Protein AF-0000000085507840 (afdb_homodimer)

Solvent-accessible surface area (backbone atoms only — not comparable to full-atom values): 47362 Å² total; per-residue (Å²): 110,84,82,56,94,43,81,60,75,80,45,93,70,84,88,78,89,80,80,53,84,59,47,46,69,67,25,44,50,53,49,58,44,45,78,77,34,90,77,69,91,78,51,84,92,45,32,59,21,30,35,48,35,19,58,75,57,64,36,62,70,57,36,51,50,36,46,52,50,51,63,73,58,50,30,79,86,36,29,57,60,48,27,53,43,17,63,75,69,67,36,61,68,42,28,51,50,32,51,50,44,46,23,60,37,52,66,80,49,82,52,64,69,47,48,58,60,52,46,68,70,57,45,26,53,44,57,49,37,72,74,34,35,28,59,40,41,48,53,43,55,52,52,50,49,52,53,37,50,52,32,69,76,38,75,78,70,81,75,52,66,69,59,51,59,70,49,66,53,51,47,32,56,69,24,59,97,48,80,92,44,26,45,45,78,36,86,85,26,44,81,50,45,66,39,58,49,31,50,62,56,69,63,26,63,32,26,61,70,49,40,43,49,49,60,58,36,22,40,60,48,68,75,67,47,35,56,37,32,38,52,51,40,53,53,41,42,33,34,38,70,61,74,40,49,25,39,88,75,75,54,70,69,57,43,49,73,65,37,44,44,24,25,46,74,42,68,60,89,66,79,48,75,47,61,78,89,56,66,54,77,29,54,44,57,36,44,32,35,49,95,58,29,33,32,41,29,40,45,64,74,82,54,94,54,53,32,39,27,43,50,42,70,54,41,23,29,36,36,32,48,35,40,33,16,57,48,98,59,60,44,78,76,30,75,51,65,52,64,82,41,75,46,78,40,44,78,58,35,75,44,81,73,50,69,65,60,86,79,57,48,67,50,31,39,36,32,34,34,40,32,64,61,56,87,43,85,32,56,60,82,72,70,60,83,81,75,48,74,71,52,46,50,49,50,52,47,47,74,64,43,80,74,72,77,72,73,64,79,80,72,56,44,63,68,59,72,62,65,77,67,65,82,124,109,83,81,56,94,43,82,61,75,78,42,95,70,84,89,77,88,79,80,54,85,61,47,46,69,65,25,45,50,55,50,58,43,45,77,77,32,90,77,69,90,78,50,82,92,46,34,59,21,31,35,49,35,19,57,76,56,64,37,63,68,56,35,52,50,37,47,52,51,49,63,74,57,50,30,78,86,37,29,57,60,49,28,53,44,17,63,73,70,67,37,61,69,44,28,52,51,32,50,51,44,46,22,61,39,53,66,80,49,82,51,62,69,48,46,58,60,52,45,69,69,56,46,26,52,44,57,51,37,70,72,34,35,28,60,41,41,49,54,42,55,53,52,49,49,52,52,38,51,52,32,68,76,38,74,80,70,78,75,52,64,69,59,52,58,71,50,67,53,52,47,32,57,71,24,59,98,48,80,91,44,26,45,45,77,36,84,83,27,44,81,51,45,66,38,58,51,32,50,63,56,70,62,27,62,34,27,62,69,49,40,45,50,50,60,58,34,23,42,60,49,69,78,68,47,34,56,38,32,37,52,52,42,53,52,40,42,33,33,38,70,62,72,40,50,25,38,88,76,76,54,69,68,56,46,49,71,64,37,43,44,25,24,46,73,43,67,61,90,65,79,46,74,47,61,78,88,54,67,50,78,28,54,43,57,36,43,32,33,46,96,56,28,34,30,43,29,39,46,64,74,81,54,92,54,52,32,38,26,44,51,43,70,54,40,22,29,35,34,32,49,33,41,33,16,59,49,97,60,61,44,78,77,28,75,51,65,52,65,85,40,75,47,80,39,41,79,59,34,74,43,82,72,48,71,64,59,86,78,58,48,68,50,31,39,36,32,36,36,39,32,63,62,56,85,43,84,36,54,62,82,72,70,58,83,81,76,47,74,71,52,47,52,50,49,54,48,46,74,65,42,80,73,71,78,72,71,61,86,72,74,50,45,64,68,59,71,60,62,77,67,63,83,121

Organism: Octopus vulgaris (NCBI:txid6645)

Radius of gyration: 35.93 Å; Cα contacts (8 Å, |Δi|>4): 1288; chains: 2; bounding box: 67×136×69 Å

Nearest PDB structures (foldseek):
  8h37-assembly1_A  TM=6.036E-01  e=1.013E-06  Homo sapiens
  4ap2-assembly1_A  TM=6.694E-01  e=1.477E-04  Homo sapiens
  4apf-assembly1_A-2  TM=5.862E-01  e=1.027E-04  Homo sapiens
  8h37-assembly1_P  TM=4.126E-01  e=2.207E-06  Homo sapiens
  9dtq-assembly1_B  TM=7.757E-01  e=6.874E-03  Homo sapiens

Sequence (848 aa):
MFNGSWKESDESVINIDIVDPNIDVDALNITLGSFYNDNVLIRPTQVVSILAAARLLQLEDLIQQCESIMKDSISATTVCKYYMGATMYGALDVESQCLQWLQRNLLSLREIDLLKDISCELMEKIVGSPNLCVLQVELDVYTLVKKWLYLQLFPDFEGDMTSLSEQMGYFKGLAEGKENHYFLMTKEGRKYISVFRQVRFHHIINDMQSVKTLYADHIVSPEWLQPYFTYQWNKMLAVDQGLDKGPQQLSEEEFNKTAMRCGRILQKNGKYCWRWTGYSYGFDLLIILTKRGFVFKRNTQSQPYNGSVSLQPTRRIFYKFSVMSLDKNGMVTYSKSTPIHRLRFVPDEDIPILTLEEAATFPLHICFNVVYVTPCESVPLPTLPTLTNEDWDKIDDIQGVPSSSVHLDPTLNPESLLSNSSAEMFNGSWKESDESVINIDIVDPNIDVDALNITLGSFYNDNVLIRPTQVVSILAAARLLQLEDLIQQCESIMKDSISATTVCKYYMGATMYGALDVESQCLQWLQRNLLSLREIDLLKDISCELMEKIVGSPNLCVLQVELDVYTLVKKWLYLQLFPDFEGDMTSLSEQMGYFKGLAEGKENHYFLMTKEGRKYISVFRQVRFHHIINDMQSVKTLYADHIVSPEWLQPYFTYQWNKMLAVDQGLDKGPQQLSEEEFNKTAMRCGRILQKNGKYCWRWTGYSYGFDLLIILTKRGFVFKRNTQSQPYNGSVSLQPTRRIFYKFSVMSLDKNGMVTYSKSTPIHRLRFVPDEDIPILTLEEAATFPLHICFNVVYVTPCESVPLPTLPTLTNEDWDKIDDIQGVPSSSVHLDPTLNPESLLSNSSAE

InterPro domains:
  IPR011333 SKP1/BTB/POZ domain superfamily [G3DSA:3.30.710.10] (1-112)
  IPR011333 SKP1/BTB/POZ domain superfamily [SSF54695] (1-72)
  IPR043380 Germ cell-less protein-like [PTHR23231] (1-377)
  IPR056426 BTBDG, BTB/POZ domain [PF23998] (13-70)

Secondary structure (DSSP, 8-state):
--SS--GGGG-S--------TT--HHHHHHHHHTTT-S-----TTTHHHHHHHHHHTT-HHHHHHHHHHHHHT--TTTHHHHHHHHHHHT-HHHHHHHHHHHHHHTTT---HHHHHH--HHHHHHHHH-TT---SSSHHHHHHHHHHHHHHHH-TT----HHHHHTTTTHHHHHHTT-TT--GGGSTTTGGGHHHHTTS-HHHHTTSHHHHHHHHHHTSS-HHHHHHHHHHHHHHHHHHHTTS--S-S---HHHHHHH-EEEEEEE-SSS-EEE---S--TT-EEEEEEETTEEEEEEESSSS--SSEEE--S-EEEEEEEEEEEE-TTS-EEEEEEPPSEEEEE-TT-EEEEEE--TT--SSEEEEEEEE-S--BTTBPPP------HHHHHHHHHHHHS------------GGGGSGGGS--/--SS--GGGG-S--------TT--HHHHHHHHHTTT-S-----TTTHHHHHHHHHHTT-HHHHHHHHHHHHHT--TTTHHHHHHHHHHHT-HHHHHHHHHHHHHHTTT---HHHHHH--HHHHHHHHH-TT---SSSHHHHHHHHHHHHHHHH-TT----HHHHHTTTTHHHHHHTT-TT--GGGSTTTGGGHHHHTTS-HHHHTTSHHHHHHHHHHTSS-HHHHHHHHHHHHHHHHHHHTTS--S-S---HHHHHHH-EEEEEEE-SSS-EEE--SS--TT-EEEEEEETTEEEEEEESSSS--SSEEE--S-EEEEEEEEEEEE-TTS-EEEEEEPPSEEEEE-TT-EEEEEE--TT--SSEEEEEEEE-S--BTTBPPP------HHHHHHHHHHHHS------------GGGGSGGGS--

pLDDT: mean 87.88, std 18.57, range [21.45, 98.69]

Foldseek 3Di:
DPPDPDPCVPPPDDDDDDPDPLADPVLLVQLVCCVVPVDGDDDLVNLLNVLVNCLVVVPVSSVVVSLVVLLVDDFLVRLLVQLVSCVVSVVVVSNVSSLLLCLQPVLVDFDLVSLLSQDLVSLLPSLLFLSRQDAFFLLSNVVSLLLSVVCPVVVPDDDTSVVSVVCLCVQLVVCPPPPQAAQCLDPVNVSNQSSVLSRQVLRQVQDLVSVLVVPSSRHDGPVLCVLSVVLNVVQLVCVQVPNWQEDPDDDPVRLSRNWTKGKDWAADDDWDWDFDDGDQSQFTWIWIDDPQWIKIWGEDPPDDDDDHHHQPQKHKKWKKKKKFDADPRSHTQDIDMDPGDMDMDGHGDMDIDDGDDPSDDPRMMMMMIMGRTDADPVSHRRGGDDQDPVNSVVSVVCSPPPPDPPPPPDDPNSVVVPPVPPDD/DPPDPDPCVPPPDDDDDDPDPLADPVLLVQLVCCVVPVDGDDDLVNLLNVCVNCLVVVPVSSVVVSLVVLLVDDFLVCLLVQLVSCVVSVVVVSNVSSLLLCLQPVLVDFDLVSLLSQDLVSLLPSLLFLSRQDAFFLLSSVVSLLLSVVCPVPVPDDDTSVVSVVCLCVQLVVCPPPPQAAQCLDPVNVSNQSSVLSRQVLRQVQDLVSVLVVPSSRHDGPVLCVLSVVLNVVQLVCVQVPNWQEDPDDDPVRLSRNWTKGKDWAADDDWDWDFDDGDQSQFTWIWIDDPQWIKIWGEDPPDDDDDHHRQPQKHKKWKKKKKFDADPRSHTQDIDMDPGDMDMDGHGDMDIDDGDDPSDDPRMMMMMIMGRTDADPVSHRRGGDDQDPVNSVVSVVCSVPPPDPPPPVDPPNSVVVPPVPPDD

Structure (mmCIF, N/CA/C/O backbone):
data_AF-0000000085507840-model_v1
#
loop_
_entity.id
_entity.type
_entity.pdbx_description
1 polymer 'Germ cell-less protein-like 1'
#
loop_
_atom_site.group_PDB
_atom_site.id
_atom_site.type_symbol
_atom_site.label_atom_id
_atom_site.label_alt_id
_atom_site.label_comp_id
_atom_site.label_asym_id
_atom_site.label_entity_id
_atom_site.label_seq_id
_atom_site.pdbx_PDB_ins_code
_atom_site.Cartn_x
_atom_site.Cartn_y
_atom_site.Cartn_z
_atom_site.occupancy
_atom_site.B_iso_or_equiv
_atom_site.auth_seq_id
_atom_site.auth_comp_id
_atom_site.auth_asym_id
_atom_site.auth_atom_id
_atom_site.pdbx_PDB_model_num
ATOM 1 N N . MET A 1 1 ? -30.25 50.5 22.641 1 35.34 1 MET A N 1
ATOM 2 C CA . MET A 1 1 ? -30.844 50.594 23.969 1 35.34 1 MET A CA 1
ATOM 3 C C . MET A 1 1 ? -31.016 52.031 24.422 1 35.34 1 MET A C 1
ATOM 5 O O . MET A 1 1 ? -32.062 52.406 24.969 1 35.34 1 MET A O 1
ATOM 9 N N . PHE A 1 2 ? -29.922 52.875 24.438 1 46.97 2 PHE A N 1
ATOM 10 C CA . PHE A 1 2 ? -30.062 54.219 25 1 46.97 2 PHE A CA 1
ATOM 11 C C . PHE A 1 2 ? -30.516 55.188 23.922 1 46.97 2 PHE A C 1
ATOM 13 O O . PHE A 1 2 ? -30.703 56.375 24.203 1 46.97 2 PHE A O 1
ATOM 20 N N . ASN A 1 3 ? -30.25 54.844 22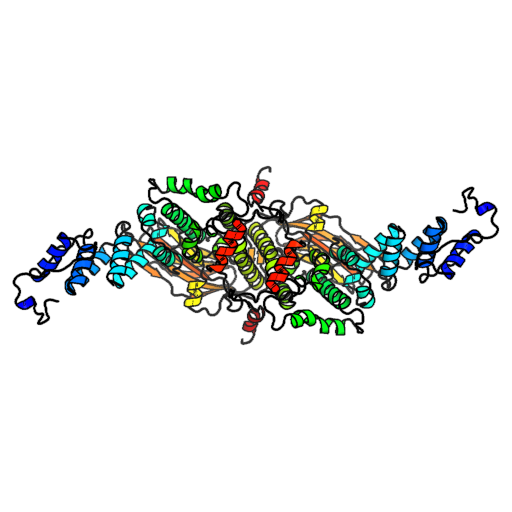.734 1 44.44 3 ASN A N 1
ATOM 21 C CA . ASN A 1 3 ? -30.609 55.875 21.781 1 44.44 3 ASN A CA 1
ATOM 22 C C . ASN A 1 3 ? -32.125 55.938 21.562 1 44.44 3 ASN A C 1
ATOM 24 O O . ASN A 1 3 ? -32.625 56.812 20.844 1 44.44 3 ASN A O 1
ATOM 28 N N . GLY A 1 4 ? -32.781 54.688 21.625 1 45.28 4 GLY A N 1
ATOM 29 C CA . GLY A 1 4 ? -34.188 54.781 21.188 1 45.28 4 GLY A CA 1
ATOM 30 C C . GLY A 1 4 ? -35.094 55.406 22.25 1 45.28 4 GLY A C 1
ATOM 31 O O . GLY A 1 4 ? -34.688 55.562 23.406 1 45.28 4 GLY A O 1
ATOM 32 N N . SER A 1 5 ? -36.25 56 21.938 1 47.28 5 SER A N 1
ATOM 33 C CA . SER A 1 5 ? -37.375 56.531 22.703 1 47.28 5 SER A CA 1
ATOM 34 C C . SER A 1 5 ? -37.844 55.5 23.766 1 47.28 5 SER A C 1
ATOM 36 O O . SER A 1 5 ? -38.938 54.969 23.672 1 47.28 5 SER A O 1
ATOM 38 N N . TRP A 1 6 ? -36.969 54.688 24.281 1 44.28 6 TRP A N 1
ATOM 39 C CA . TRP A 1 6 ? -37.469 53.625 25.156 1 44.28 6 TRP A CA 1
ATOM 40 C C . TRP A 1 6 ? -38.031 54.219 26.438 1 44.28 6 TRP A C 1
ATOM 42 O O . TRP A 1 6 ? -37.656 55.344 26.844 1 44.28 6 TRP A O 1
ATOM 52 N N . LYS A 1 7 ? -39.094 53.719 26.938 1 52.31 7 LYS A N 1
ATOM 53 C CA . LYS A 1 7 ? -39.875 54 28.141 1 52.31 7 LYS A CA 1
ATOM 54 C C . LYS A 1 7 ? -38.938 54.344 29.312 1 52.31 7 LYS A C 1
ATOM 56 O O . LYS A 1 7 ? -39.344 55 30.266 1 52.31 7 LYS A O 1
ATOM 61 N N . GLU A 1 8 ? -37.75 53.844 29.172 1 52.56 8 GLU A N 1
ATOM 62 C CA . GLU A 1 8 ? -36.875 54.031 30.297 1 52.56 8 GLU A CA 1
ATOM 63 C C . GLU A 1 8 ? -36.25 55.438 30.312 1 52.56 8 GLU A C 1
ATOM 65 O O . GLU A 1 8 ? -35.531 55.812 31.234 1 52.56 8 GLU A O 1
ATOM 70 N N . SER A 1 9 ? -36.625 56.156 29.312 1 57.31 9 SER A N 1
ATOM 71 C CA . SER A 1 9 ? -36.062 57.5 29.234 1 57.31 9 SER A CA 1
ATOM 72 C C . SER A 1 9 ? -36.531 58.344 30.438 1 57.31 9 SER A C 1
ATOM 74 O O . SER A 1 9 ? -35.812 59.25 30.844 1 57.31 9 SER A O 1
ATOM 76 N N . ASP A 1 10 ? -37.688 57.938 31 1 60.25 10 ASP A N 1
ATOM 77 C CA . ASP A 1 10 ? -38.219 58.75 32.094 1 60.25 10 ASP A CA 1
ATOM 78 C C . ASP A 1 10 ? -37.844 58.125 33.438 1 60.25 10 ASP A C 1
ATOM 80 O O . ASP A 1 10 ? -38.188 58.656 34.5 1 60.25 10 ASP A O 1
ATOM 84 N N . GLU A 1 11 ? -37.219 56.938 33.375 1 63.91 11 GLU A N 1
ATOM 85 C CA . GLU A 1 11 ? -36.906 56.312 34.656 1 63.91 11 GLU A CA 1
ATOM 86 C C . GLU A 1 11 ? -35.5 56.719 35.125 1 63.91 11 GLU A C 1
ATOM 88 O O . GLU A 1 11 ? -34.562 56.812 34.344 1 63.91 11 GLU A O 1
ATOM 93 N N . SER A 1 12 ? -35.469 57.188 36.344 1 72.69 12 SER A N 1
ATOM 94 C CA . SER A 1 12 ? -34.188 57.562 36.938 1 72.69 12 SER A CA 1
ATOM 95 C C . SER A 1 12 ? -33.312 56.344 37.156 1 72.69 12 SER A C 1
ATOM 97 O O . SER A 1 12 ? -32.062 56.5 37.25 1 72.69 12 SER A O 1
ATOM 99 N N . VAL A 1 13 ? -33.969 55.156 37.312 1 77.56 13 VAL A N 1
ATOM 100 C CA . VAL A 1 13 ? -33.219 53.938 37.531 1 77.56 13 VAL A CA 1
ATOM 101 C C . VAL A 1 13 ? -33.656 52.844 36.531 1 77.56 13 VAL A C 1
ATOM 103 O O . VAL A 1 13 ? -34.844 52.688 36.281 1 77.56 13 VAL A O 1
ATOM 106 N N . ILE A 1 14 ? -32.625 52.375 35.844 1 68.94 14 ILE A N 1
ATOM 107 C CA . ILE A 1 14 ? -32.906 51.281 34.906 1 68.94 14 ILE A CA 1
ATOM 108 C C . ILE A 1 14 ? -32.344 49.969 35.469 1 68.94 14 ILE A C 1
ATOM 110 O O . ILE A 1 14 ? -31.203 49.938 35.969 1 68.94 14 ILE A O 1
ATOM 114 N N . ASN A 1 15 ? -33.281 48.938 35.625 1 76.31 15 ASN A N 1
ATOM 115 C CA . ASN A 1 15 ? -32.812 47.594 36.031 1 76.31 15 ASN A CA 1
ATOM 116 C C . ASN A 1 15 ? -32.5 46.719 34.844 1 76.31 15 ASN A C 1
ATOM 118 O O . ASN A 1 15 ? -33.312 46.562 33.938 1 76.31 15 ASN A O 1
ATOM 122 N N . ILE A 1 16 ? -31.266 46.344 34.75 1 74.44 16 ILE A N 1
ATOM 123 C CA . ILE A 1 16 ? -30.844 45.469 33.656 1 74.44 16 ILE A CA 1
ATOM 124 C C . ILE A 1 16 ? -30.469 44.094 34.25 1 74.44 16 ILE A C 1
ATOM 126 O O . ILE A 1 16 ? -29.641 44 35.156 1 74.44 16 ILE A O 1
ATOM 130 N N . ASP A 1 17 ? -31.109 42.969 33.75 1 78.88 17 ASP A N 1
ATOM 131 C CA . ASP A 1 17 ? -30.766 41.625 34.156 1 78.88 17 ASP A CA 1
ATOM 132 C C . ASP A 1 17 ? -29.594 41.094 33.312 1 78.88 17 ASP A C 1
ATOM 134 O O . ASP A 1 17 ? -29.688 40.938 32.094 1 78.88 17 ASP A O 1
ATOM 138 N N . ILE A 1 18 ? -28.484 40.969 34.031 1 81.94 18 ILE A N 1
ATOM 139 C CA . ILE A 1 18 ? -27.297 40.469 33.344 1 81.94 18 ILE A CA 1
ATOM 140 C C . ILE A 1 18 ? -27.156 38.969 33.594 1 81.94 18 ILE A C 1
ATOM 142 O O . ILE A 1 18 ? -26.812 38.531 34.688 1 81.94 18 ILE A O 1
ATOM 146 N N . VAL A 1 19 ? -27.391 38.156 32.5 1 84.75 19 VAL A N 1
ATOM 147 C CA . VAL A 1 19 ? -27.375 36.719 32.594 1 84.75 19 VAL A CA 1
ATOM 148 C C . VAL A 1 19 ? -26.047 36.156 32.125 1 84.75 19 VAL A C 1
ATOM 150 O O . VAL A 1 19 ? -25.625 35.094 32.5 1 84.75 19 VAL A O 1
ATOM 153 N N . ASP A 1 20 ? -25.406 37 31.406 1 87.88 20 ASP A N 1
ATOM 154 C CA . ASP A 1 20 ? -24.109 36.594 30.844 1 87.88 20 ASP A CA 1
ATOM 155 C C . ASP A 1 20 ? -23.031 36.562 31.922 1 87.88 20 ASP A C 1
ATOM 157 O O . ASP A 1 20 ? -22.688 37.625 32.469 1 87.88 20 ASP A O 1
ATOM 161 N N . PRO A 1 21 ? -22.5 35.406 32.219 1 88.19 21 PRO A N 1
ATOM 162 C CA . PRO A 1 21 ? -21.531 35.312 33.281 1 88.19 21 PRO A CA 1
ATOM 163 C C . PRO A 1 21 ? -20.219 36.031 32.969 1 88.19 21 PRO A C 1
ATOM 165 O O . PRO A 1 21 ? -19.406 36.25 33.875 1 88.19 21 PRO A O 1
ATOM 168 N N . ASN A 1 22 ? -20.016 36.375 31.766 1 89.06 22 ASN A N 1
ATOM 169 C CA . ASN A 1 22 ? -18.781 37.062 31.391 1 89.06 22 ASN A CA 1
ATOM 170 C C . ASN A 1 22 ? -18.828 38.562 31.703 1 89.06 22 ASN A C 1
ATOM 172 O O . ASN A 1 22 ? -17.812 39.219 31.688 1 89.06 22 ASN A O 1
ATOM 176 N N . ILE A 1 23 ? -19.984 39.031 31.984 1 92.19 23 ILE A N 1
ATOM 177 C CA . ILE A 1 23 ? -20.141 40.438 32.281 1 92.19 23 ILE A CA 1
ATOM 178 C C . ILE A 1 23 ? -20.062 40.656 33.781 1 92.19 23 ILE A C 1
ATOM 180 O O . ILE A 1 23 ? -20.953 40.25 34.531 1 92.19 23 ILE A O 1
ATOM 184 N N . ASP A 1 24 ? -19 41.25 34.188 1 90.12 24 ASP A N 1
ATOM 185 C CA . ASP A 1 24 ? -18.859 41.562 35.625 1 90.12 24 ASP A CA 1
ATOM 186 C C . ASP A 1 24 ? -19.047 43.062 35.875 1 90.12 24 ASP A C 1
ATOM 188 O O . ASP A 1 24 ? -19.25 43.844 34.969 1 90.12 24 ASP A O 1
ATOM 192 N N . VAL A 1 25 ? -18.938 43.406 37.125 1 89.06 25 VAL A N 1
ATOM 193 C CA . VAL A 1 25 ? -19.234 44.781 37.562 1 89.06 25 VAL A CA 1
ATOM 194 C C . VAL A 1 25 ? -18.219 45.75 36.969 1 89.06 25 VAL A C 1
ATOM 196 O O . VAL A 1 25 ? -18.562 46.844 36.562 1 89.06 25 VAL A O 1
ATOM 199 N N . ASP A 1 26 ? -17.109 45.281 37.031 1 89.88 26 ASP A N 1
ATOM 200 C CA . ASP A 1 26 ? -16.047 46.156 36.531 1 89.88 26 ASP A CA 1
ATOM 201 C C . ASP A 1 26 ? -16.234 46.469 35.031 1 89.88 26 ASP A C 1
ATOM 203 O O . ASP A 1 26 ? -16.062 47.594 34.594 1 89.88 26 ASP A O 1
ATOM 207 N N . ALA A 1 27 ? -16.562 45.469 34.25 1 91.81 27 ALA A N 1
ATOM 208 C CA . ALA A 1 27 ? -16.812 45.656 32.812 1 91.81 27 ALA A CA 1
ATOM 209 C C . ALA A 1 27 ? -17.969 46.594 32.562 1 91.81 27 ALA A C 1
ATOM 211 O O . ALA A 1 27 ? -17.906 47.438 31.656 1 91.81 27 ALA A O 1
ATOM 212 N N . LEU A 1 28 ? -18.953 46.5 33.438 1 89.75 28 LEU A N 1
ATOM 213 C CA . LEU A 1 28 ? -20.109 47.375 33.312 1 89.75 28 LEU A CA 1
ATOM 214 C C . LEU A 1 28 ? -19.734 48.812 33.594 1 89.75 28 LEU A C 1
ATOM 216 O O . LEU A 1 28 ? -20.188 49.75 32.938 1 89.75 28 LEU A O 1
ATOM 220 N N . ASN A 1 29 ? -18.938 48.906 34.594 1 88.56 29 ASN A N 1
ATOM 221 C CA . ASN A 1 29 ? -18.484 50.25 34.969 1 88.56 29 ASN A CA 1
ATOM 222 C C . ASN A 1 29 ? -17.703 50.906 33.844 1 88.56 29 ASN A C 1
ATOM 224 O O . ASN A 1 29 ? -17.906 52.094 33.562 1 88.56 29 ASN A O 1
ATOM 228 N N . ILE A 1 30 ? -16.875 50.156 33.344 1 89.12 30 ILE A N 1
ATOM 229 C CA . ILE A 1 30 ? -16.047 50.688 32.25 1 89.12 30 ILE A CA 1
ATOM 230 C C . ILE A 1 30 ? -16.922 51 31.031 1 89.12 30 ILE A C 1
ATOM 232 O O . ILE A 1 30 ? -16.781 52.062 30.422 1 89.12 30 ILE A O 1
ATOM 236 N N . THR A 1 31 ? -17.859 50.188 30.719 1 89.88 31 THR A N 1
ATOM 237 C CA . THR A 1 31 ? -18.734 50.344 29.578 1 89.88 31 THR A CA 1
ATOM 238 C C . THR A 1 31 ? -19.641 51.531 29.75 1 89.88 31 THR A C 1
ATOM 240 O O . THR A 1 31 ? -19.812 52.344 28.828 1 89.88 31 THR A O 1
ATOM 243 N N . LEU A 1 32 ? -20.125 51.656 30.922 1 85.06 32 LEU A N 1
ATOM 244 C CA . LEU A 1 32 ? -21 52.781 31.203 1 85.06 32 LEU A CA 1
ATOM 245 C C . LEU A 1 32 ? -20.203 54.094 31.234 1 85.06 32 LEU A C 1
ATOM 247 O O . LEU A 1 32 ? -20.719 55.125 30.844 1 85.06 32 LEU A O 1
ATOM 251 N N . GLY A 1 33 ? -19 53.938 31.719 1 84.75 33 GLY A N 1
ATOM 252 C CA . GLY A 1 33 ? -18.125 55.094 31.734 1 84.75 33 GLY A CA 1
ATOM 253 C C . GLY A 1 33 ? -17.812 55.594 30.344 1 84.75 33 GLY A C 1
ATOM 254 O O . GLY A 1 33 ? -17.547 56.781 30.156 1 84.75 33 GLY A O 1
ATOM 255 N N . SER A 1 34 ? -17.844 54.75 29.359 1 84.75 34 SER A N 1
ATOM 256 C CA . SER A 1 34 ? -17.531 55.125 27.984 1 84.75 34 SER A CA 1
ATOM 257 C C . SER A 1 34 ? -18.562 56.062 27.422 1 84.75 34 SER A C 1
ATOM 259 O O . SER A 1 34 ? -18.297 56.781 26.438 1 84.75 34 SER A O 1
ATOM 261 N N . PHE A 1 35 ? -19.688 56.156 28.031 1 78.31 35 PHE A N 1
ATOM 262 C CA . PHE A 1 35 ? -20.703 57.125 27.625 1 78.31 35 PHE A CA 1
ATOM 263 C C . PHE A 1 35 ? -20.266 58.562 27.953 1 78.31 35 PHE A C 1
ATOM 265 O O . PHE A 1 35 ? -20.703 59.5 27.281 1 78.31 35 PHE A O 1
ATOM 272 N N . TYR A 1 36 ? -19.406 58.562 28.906 1 78.19 36 TYR A N 1
ATOM 273 C CA . TYR A 1 36 ? -19.031 59.875 29.391 1 78.19 36 TYR A CA 1
ATOM 274 C C . TYR A 1 36 ? -17.609 60.219 28.984 1 78.19 36 TYR A C 1
ATOM 276 O O . TYR A 1 36 ? -17.234 61.406 29.016 1 78.19 36 TYR A O 1
ATOM 284 N N . ASN A 1 37 ? -16.812 59.281 28.891 1 77 37 ASN A N 1
ATOM 285 C CA . ASN A 1 37 ? -15.414 59.438 28.5 1 77 37 ASN A CA 1
ATOM 286 C C . ASN A 1 37 ? -15.062 58.656 27.25 1 77 37 ASN A C 1
ATOM 288 O O . ASN A 1 37 ? -15.273 57.438 27.219 1 77 37 ASN A O 1
ATOM 292 N N . ASP A 1 38 ? -14.5 59.344 26.359 1 70 38 ASP A N 1
ATOM 293 C CA . ASP A 1 38 ? -14.195 58.719 25.078 1 70 38 ASP A CA 1
ATOM 294 C C . ASP A 1 38 ? -12.961 57.812 25.188 1 70 38 ASP A C 1
ATOM 296 O O . ASP A 1 38 ? -12.766 56.906 24.375 1 70 38 ASP A O 1
ATOM 300 N N . ASN A 1 39 ? -12.25 58.125 26.219 1 75.75 39 ASN A N 1
ATOM 301 C CA . ASN A 1 39 ? -11 57.375 26.312 1 75.75 39 ASN A CA 1
ATOM 302 C C . ASN A 1 39 ? -10.992 56.438 27.5 1 75.75 39 ASN A C 1
ATOM 304 O O . ASN A 1 39 ? -10.734 56.875 28.625 1 75.75 39 ASN A O 1
ATOM 308 N N . VAL A 1 40 ? -11.477 55.312 27.234 1 82.56 40 VAL A N 1
ATOM 309 C CA . VAL A 1 40 ? -11.453 54.344 28.312 1 82.56 40 VAL A CA 1
ATOM 310 C C . VAL A 1 40 ? -10.234 53.406 28.156 1 82.56 40 VAL A C 1
ATOM 312 O O . VAL A 1 40 ? -9.891 53.031 27.047 1 82.56 40 VAL A O 1
ATOM 315 N N . LEU A 1 41 ? -9.508 53.25 29.328 1 85.06 41 LEU A N 1
ATOM 316 C CA . LEU A 1 41 ? -8.383 52.312 29.359 1 85.06 41 LEU A CA 1
ATOM 317 C C . LEU A 1 41 ? -8.859 50.875 29.516 1 85.06 41 LEU A C 1
ATOM 319 O O . LEU A 1 41 ? -9.523 50.531 30.5 1 85.06 41 LEU A O 1
ATOM 323 N N . ILE A 1 42 ? -8.664 50.094 28.484 1 89.69 42 ILE A N 1
ATOM 324 C CA . ILE A 1 42 ? -9.086 48.688 28.5 1 89.69 42 ILE A CA 1
ATOM 325 C C . ILE A 1 42 ? -7.859 47.781 28.625 1 89.69 42 ILE A C 1
ATOM 327 O O . ILE A 1 42 ? -6.984 47.781 27.75 1 89.69 42 ILE A O 1
ATOM 331 N N . ARG A 1 43 ? -7.84 46.969 29.641 1 90.94 43 ARG A N 1
ATOM 332 C CA . ARG A 1 43 ? -6.762 46 29.828 1 90.94 43 ARG A CA 1
ATOM 333 C C . ARG A 1 43 ? -7.07 44.688 29.141 1 90.94 43 ARG A C 1
ATOM 335 O O . ARG A 1 43 ? -8.227 44.25 29.094 1 90.94 43 ARG A O 1
ATOM 342 N N . PRO A 1 44 ? -6.012 44 28.719 1 89.5 44 PRO A N 1
ATOM 343 C CA . PRO A 1 44 ? -6.203 42.719 28.031 1 89.5 44 PRO A CA 1
ATOM 344 C C . PRO A 1 44 ? -6.902 41.688 28.906 1 89.5 44 PRO A C 1
ATOM 346 O O . PRO A 1 44 ? -7.676 40.875 28.391 1 89.5 44 PRO A O 1
ATOM 349 N N . THR A 1 45 ? -6.766 41.75 30.141 1 88.88 45 THR A N 1
ATOM 350 C CA . THR A 1 45 ? -7.324 40.75 31.062 1 88.88 45 THR A CA 1
ATOM 351 C C . THR A 1 45 ? -8.836 40.938 31.203 1 88.88 45 THR A C 1
ATOM 353 O O . THR A 1 45 ? -9.539 40 31.594 1 88.88 45 THR A O 1
ATOM 356 N N . GLN A 1 46 ? -9.328 42.125 30.844 1 92.12 46 GLN A N 1
ATOM 357 C CA . GLN A 1 46 ? -10.734 42.406 31.062 1 92.12 46 GLN A CA 1
ATOM 358 C C . GLN A 1 46 ? -11.469 42.594 29.734 1 92.12 46 GLN A C 1
ATOM 360 O O . GLN A 1 46 ? -12.68 42.812 29.703 1 92.12 46 GLN A O 1
ATOM 365 N N . VAL A 1 47 ? -10.703 42.5 28.734 1 94.69 47 VAL A N 1
ATOM 366 C CA . VAL A 1 47 ? -11.211 42.938 27.438 1 94.69 47 VAL A CA 1
ATOM 367 C C . VAL A 1 47 ? -12.406 42.094 27.031 1 94.69 47 VAL A C 1
ATOM 369 O O . VAL A 1 47 ? -13.367 42.594 26.438 1 94.69 47 VAL A O 1
ATOM 372 N N . VAL A 1 48 ? -12.453 40.812 27.328 1 95.5 48 VAL A N 1
ATOM 373 C CA . VAL A 1 48 ? -13.547 39.938 26.938 1 95.5 48 VAL A CA 1
ATOM 374 C C . VAL A 1 48 ? -14.82 40.344 27.688 1 95.5 48 VAL A C 1
ATOM 376 O O . VAL A 1 48 ? -15.906 40.375 27.094 1 95.5 48 VAL A O 1
ATOM 379 N N . SER A 1 49 ? -14.664 40.625 28.953 1 95.25 49 SER A N 1
ATOM 380 C CA . SER A 1 49 ? -15.805 41.062 29.75 1 95.25 49 SER A CA 1
ATOM 381 C C . SER A 1 49 ? -16.359 42.406 29.25 1 95.25 49 SER A C 1
ATOM 383 O O . SER A 1 49 ? -17.578 42.594 29.234 1 95.25 49 SER A O 1
ATOM 385 N N . ILE A 1 50 ? -15.477 43.25 28.938 1 95.25 50 ILE A N 1
ATOM 386 C CA . ILE A 1 50 ? -15.891 44.562 28.438 1 95.25 50 ILE A CA 1
ATOM 387 C C . ILE A 1 50 ? -16.578 44.406 27.078 1 95.25 50 ILE A C 1
ATOM 389 O O . ILE A 1 50 ? -17.578 45.062 26.797 1 95.25 50 ILE A O 1
ATOM 393 N N . LEU A 1 51 ? -16.016 43.531 26.219 1 96.19 51 LEU A N 1
ATOM 394 C CA . LEU A 1 51 ? -16.656 43.25 24.938 1 96.19 51 LEU A CA 1
ATOM 395 C C . LEU A 1 51 ? -18.062 42.719 25.141 1 96.19 51 LEU A C 1
ATOM 397 O O . LEU A 1 51 ? -19 43.125 24.422 1 96.19 51 LEU A O 1
ATOM 401 N N . ALA A 1 52 ? -18.219 41.781 26.078 1 95.25 52 ALA A N 1
ATOM 402 C CA . ALA A 1 52 ? -19.531 41.219 26.391 1 95.25 52 ALA A CA 1
ATOM 403 C C . ALA A 1 52 ? -20.516 42.312 26.812 1 95.25 52 ALA A C 1
ATOM 405 O O . ALA A 1 52 ? -21.641 42.375 26.312 1 95.25 52 ALA A O 1
ATOM 406 N N . ALA A 1 53 ? -20.094 43.188 27.641 1 93.94 53 ALA A N 1
ATOM 407 C CA . ALA A 1 53 ? -20.922 44.281 28.125 1 93.94 53 ALA A CA 1
ATOM 408 C C . ALA A 1 53 ? -21.25 45.281 27 1 93.94 53 ALA A C 1
ATOM 410 O O . ALA A 1 53 ? -22.375 45.75 26.891 1 93.94 53 ALA A O 1
ATOM 411 N N . ALA A 1 54 ? -20.234 45.594 26.266 1 93.62 54 ALA A N 1
ATOM 412 C CA . ALA A 1 54 ? -20.406 46.531 25.141 1 93.62 54 ALA A CA 1
ATOM 413 C C . ALA A 1 54 ? -21.422 45.969 24.141 1 93.62 54 ALA A C 1
ATOM 415 O O . ALA A 1 54 ? -22.203 46.75 23.562 1 93.62 54 ALA A O 1
ATOM 416 N N . ARG A 1 55 ? -21.375 44.688 23.891 1 92.94 55 ARG A N 1
ATOM 417 C CA . ARG A 1 55 ? -22.312 44.031 22.984 1 92.94 55 ARG A CA 1
ATOM 418 C C . ARG A 1 55 ? -23.734 44.062 23.547 1 92.94 55 ARG A C 1
ATOM 420 O O . ARG A 1 55 ? -24.703 44.25 22.812 1 92.94 55 ARG A O 1
ATOM 427 N N . LEU A 1 56 ? -23.828 43.75 24.844 1 89.88 56 LEU A N 1
ATOM 428 C CA . LEU A 1 56 ? -25.125 43.812 25.5 1 89.88 56 LEU A CA 1
ATOM 429 C C . LEU A 1 56 ? -25.766 45.188 25.359 1 89.88 56 LEU A C 1
ATOM 431 O O . LEU A 1 56 ? -26.969 45.281 25.109 1 89.88 56 LEU A O 1
ATOM 435 N N . LEU A 1 57 ? -24.953 46.219 25.422 1 88.81 57 LEU A N 1
ATOM 436 C CA . LEU A 1 57 ? -25.453 47.594 25.406 1 88.81 57 LEU A CA 1
ATOM 437 C C . LEU A 1 57 ? -25.375 48.188 24 1 88.81 57 LEU A C 1
ATOM 439 O O . LEU A 1 57 ? -25.703 49.344 23.781 1 88.81 57 LEU A O 1
ATOM 443 N N . GLN A 1 58 ? -24.781 47.438 23.062 1 90.25 58 GLN A N 1
ATOM 444 C CA . GLN A 1 58 ? -24.719 47.781 21.656 1 90.25 58 GLN A CA 1
ATOM 445 C C . GLN A 1 58 ? -23.875 49.062 21.422 1 90.25 58 GLN A C 1
ATOM 447 O O . GLN A 1 58 ? -24.297 49.969 20.719 1 90.25 58 GLN A O 1
ATOM 452 N N . LEU A 1 59 ? -22.781 49.125 22.125 1 91.12 59 LEU A N 1
ATOM 453 C CA . LEU A 1 59 ? -21.844 50.219 21.969 1 91.12 59 LEU A CA 1
ATOM 454 C C . LEU A 1 59 ? -20.797 49.906 20.891 1 91.12 59 LEU A C 1
ATOM 456 O O . LEU A 1 59 ? -19.703 49.438 21.203 1 91.12 59 LEU A O 1
ATOM 460 N N . GLU A 1 60 ? -20.969 50.312 19.719 1 91.56 60 GLU A N 1
ATOM 461 C CA . GLU A 1 60 ? -20.188 49.906 18.562 1 91.56 60 GLU A CA 1
ATOM 462 C C . GLU A 1 60 ? -18.75 50.406 18.672 1 91.56 60 GLU A C 1
ATOM 464 O O . GLU A 1 60 ? -17.812 49.719 18.312 1 91.56 60 GLU A O 1
ATOM 469 N N . ASP A 1 61 ? -18.625 51.594 19.109 1 91.19 61 ASP A N 1
ATOM 470 C CA . ASP A 1 61 ? -17.281 52.156 19.203 1 91.19 61 ASP A CA 1
ATOM 471 C C . ASP A 1 61 ? -16.438 51.375 20.219 1 91.19 61 ASP A C 1
ATOM 473 O O . ASP A 1 61 ? -15.25 51.125 19.984 1 91.19 61 ASP A O 1
ATOM 477 N N . LEU A 1 62 ? -17.062 51.062 21.297 1 92.62 62 LEU A N 1
ATOM 478 C CA . LEU A 1 62 ? -16.359 50.312 22.344 1 92.62 62 LEU A CA 1
ATOM 479 C C . LEU A 1 62 ? -16.078 48.906 21.875 1 92.62 62 LEU A C 1
ATOM 481 O O . LEU A 1 62 ? -15.039 48.312 22.219 1 92.62 62 LEU A O 1
ATOM 485 N N . ILE A 1 63 ? -16.984 48.312 21.125 1 94.44 63 ILE A N 1
ATOM 486 C CA . ILE A 1 63 ? -16.781 47 20.547 1 94.44 63 ILE A CA 1
ATOM 487 C C . ILE A 1 63 ? -15.562 47 19.625 1 94.44 63 ILE A C 1
ATOM 489 O O . ILE A 1 63 ? -14.68 46.156 19.734 1 94.44 63 ILE A O 1
ATOM 493 N N . GLN A 1 64 ? -15.461 48 18.844 1 94.25 64 GLN A N 1
ATOM 494 C CA . GLN A 1 64 ? -14.344 48.125 17.906 1 94.25 64 GLN A CA 1
ATOM 495 C C . GLN A 1 64 ? -13.023 48.312 18.656 1 94.25 64 GLN A C 1
ATOM 497 O O . GLN A 1 64 ? -12 47.781 18.234 1 94.25 64 GLN A O 1
ATOM 502 N N . GLN A 1 65 ? -13.094 49.062 19.688 1 93.62 65 GLN A N 1
ATOM 503 C CA . GLN A 1 65 ? -11.898 49.281 20.5 1 93.62 65 GLN A CA 1
ATOM 504 C C . GLN A 1 65 ? -11.445 47.969 21.141 1 93.62 65 GLN A C 1
ATOM 506 O O . GLN A 1 65 ? -10.25 47.656 21.188 1 93.62 65 GLN A O 1
ATOM 511 N N . CYS A 1 66 ? -12.406 47.25 21.672 1 95 66 CYS A N 1
ATOM 512 C CA . CYS A 1 66 ? -12.094 45.969 22.281 1 95 66 CYS A CA 1
ATOM 513 C C . CYS A 1 66 ? -11.484 45.031 21.25 1 95 66 CYS A C 1
ATOM 515 O O . CYS A 1 66 ? -10.492 44.344 21.531 1 95 66 CYS A O 1
ATOM 517 N N . GLU A 1 67 ? -12.055 44.938 20.078 1 96.44 67 GLU A N 1
ATOM 518 C CA . GLU A 1 67 ? -11.547 44.062 19.016 1 96.44 67 GLU A CA 1
ATOM 519 C C . GLU A 1 67 ? -10.117 44.438 18.641 1 96.44 67 GLU A C 1
ATOM 521 O O . GLU A 1 67 ? -9.273 43.562 18.438 1 96.44 67 GLU A O 1
ATOM 526 N N . SER A 1 68 ? -9.883 45.719 18.547 1 95.44 68 SER A N 1
ATOM 527 C CA . SER A 1 68 ? -8.547 46.188 18.219 1 95.44 68 SER A CA 1
ATOM 528 C C . SER A 1 68 ? -7.531 45.75 19.281 1 95.44 68 SER A C 1
ATOM 530 O O . SER A 1 68 ? -6.438 45.281 18.953 1 95.44 68 SER A O 1
ATOM 532 N N . ILE A 1 69 ? -7.863 45.906 20.5 1 95 69 ILE A N 1
ATOM 533 C CA . ILE A 1 69 ? -6.984 45.531 21.594 1 95 69 ILE A CA 1
ATOM 534 C C . ILE A 1 69 ? -6.734 44.031 21.578 1 95 69 ILE A C 1
ATOM 536 O O . ILE A 1 69 ? -5.609 43.562 21.797 1 95 69 ILE A O 1
ATOM 540 N N . MET A 1 70 ? -7.777 43.281 21.359 1 96.69 70 MET A N 1
ATOM 541 C CA . MET A 1 70 ? -7.641 41.844 21.297 1 96.69 70 MET A CA 1
ATOM 542 C C . MET A 1 70 ? -6.688 41.438 20.188 1 96.69 70 MET A C 1
ATOM 544 O O . MET A 1 70 ? -5.785 40.625 20.391 1 96.69 70 MET A O 1
ATOM 548 N N . LYS A 1 71 ? -6.852 41.969 19.016 1 96.19 71 LYS A N 1
ATOM 549 C CA . LYS A 1 71 ? -6.016 41.625 17.875 1 96.19 71 LYS A CA 1
ATOM 550 C C . LYS A 1 71 ? -4.551 41.969 18.141 1 96.19 71 LYS A C 1
ATOM 552 O O . LYS A 1 71 ? -3.654 41.219 17.734 1 96.19 71 LYS A O 1
ATOM 557 N N . ASP A 1 72 ? -4.316 43 18.938 1 93.81 72 ASP A N 1
ATOM 558 C CA . ASP A 1 72 ? -2.963 43.469 19.172 1 93.81 72 ASP A CA 1
ATOM 559 C C . ASP A 1 72 ? -2.303 42.719 20.328 1 93.81 72 ASP A C 1
ATOM 561 O O . ASP A 1 72 ? -1.087 42.812 20.516 1 93.81 72 ASP A O 1
ATOM 565 N N . SER A 1 73 ? -3.074 42 21.062 1 95 73 SER A N 1
ATOM 566 C CA . SER A 1 73 ? -2.514 41.406 22.266 1 95 73 SER A CA 1
ATOM 567 C C . SER A 1 73 ? -2.727 39.875 22.281 1 95 73 SER A C 1
ATOM 569 O O . SER A 1 73 ? -2.887 39.281 23.359 1 95 73 SER A O 1
ATOM 571 N N . ILE A 1 74 ? -2.842 39.312 21.109 1 96 74 ILE A N 1
ATOM 572 C CA . ILE A 1 74 ? -2.951 37.875 21.031 1 96 74 ILE A CA 1
ATOM 573 C C . ILE A 1 74 ? -1.63 37.25 21.453 1 96 74 ILE A C 1
ATOM 575 O O . ILE A 1 74 ? -0.556 37.719 21.078 1 96 74 ILE A O 1
ATOM 579 N N . SER A 1 75 ? -1.682 36.25 22.281 1 93.88 75 SER A N 1
ATOM 580 C CA . SER A 1 75 ? -0.549 35.469 22.766 1 93.88 75 SER A CA 1
ATOM 581 C C . SER A 1 75 ? -0.981 34.062 23.172 1 93.88 75 SER A C 1
ATOM 583 O O . SER A 1 75 ? -2.152 33.688 23.031 1 93.88 75 SER A O 1
ATOM 585 N N . ALA A 1 76 ? -0.009 33.281 23.656 1 93.38 76 ALA A N 1
ATOM 586 C CA . ALA A 1 76 ? -0.3 31.922 24.078 1 93.38 76 ALA A CA 1
ATOM 587 C C . ALA A 1 76 ? -1.28 31.906 25.25 1 93.38 76 ALA A C 1
ATOM 589 O O . ALA A 1 76 ? -2.076 30.969 25.391 1 93.38 76 ALA A O 1
ATOM 590 N N . THR A 1 77 ? -1.316 32.969 26 1 92.38 77 THR A N 1
ATOM 591 C CA . THR A 1 77 ? -2.123 33 27.203 1 92.38 77 THR A CA 1
ATOM 592 C C . THR A 1 77 ? -3.514 33.562 26.922 1 92.38 77 THR A C 1
ATOM 594 O O . THR A 1 77 ? -4.465 33.25 27.656 1 92.38 77 THR A O 1
ATOM 597 N N . THR A 1 78 ? -3.604 34.281 25.828 1 95 78 THR A N 1
ATOM 598 C CA . THR A 1 78 ? -4.867 35 25.625 1 95 78 THR A CA 1
ATOM 599 C C . THR A 1 78 ? -5.641 34.375 24.453 1 95 78 THR A C 1
ATOM 601 O O . THR A 1 78 ? -6.844 34.594 24.312 1 95 78 THR A O 1
ATOM 604 N N . VAL A 1 79 ? -4.988 33.688 23.578 1 96.88 79 VAL A N 1
ATOM 605 C CA . VAL A 1 79 ? -5.523 33.312 22.266 1 96.88 79 VAL A CA 1
ATOM 606 C C . VAL A 1 79 ? -6.812 32.531 22.438 1 96.88 79 VAL A C 1
ATOM 608 O O . VAL A 1 79 ? -7.809 32.781 21.766 1 96.88 79 VAL A O 1
ATOM 611 N N . CYS A 1 80 ? -6.859 31.547 23.312 1 95.88 80 CYS A N 1
ATOM 612 C CA . CYS A 1 80 ? -8.047 30.719 23.469 1 95.88 80 CYS A CA 1
ATOM 613 C C . CYS A 1 80 ? -9.203 31.5 24.062 1 95.88 80 CYS A C 1
ATOM 615 O O . CYS A 1 80 ? -10.344 31.375 23.609 1 95.88 80 CYS A O 1
ATOM 617 N N . LYS A 1 81 ? -8.961 32.344 25.078 1 94.81 81 LYS A N 1
ATOM 618 C CA . LYS A 1 81 ? -9.977 33.188 25.688 1 94.81 81 LYS A CA 1
ATOM 619 C C . LYS A 1 81 ? -10.547 34.156 24.656 1 94.81 81 LYS A C 1
ATOM 621 O O . LYS A 1 81 ? -11.758 34.375 24.609 1 94.81 81 LYS A O 1
ATOM 626 N N . TYR A 1 82 ? -9.609 34.75 23.953 1 97.25 82 TYR A N 1
ATOM 627 C CA . TYR A 1 82 ? -10.023 35.688 22.906 1 97.25 82 TYR A CA 1
ATOM 628 C C . TYR A 1 82 ? -10.883 34.969 21.859 1 97.25 82 TYR A C 1
ATOM 630 O O . TYR A 1 82 ? -11.906 35.531 21.422 1 97.25 82 TYR A O 1
ATOM 638 N N . TYR A 1 83 ? -10.477 33.781 21.453 1 97.62 83 TYR A N 1
ATOM 639 C CA . TYR A 1 83 ? -11.227 33.031 20.453 1 97.62 83 TYR A CA 1
ATOM 640 C C . TYR A 1 83 ? -12.633 32.719 20.953 1 97.62 83 TYR A C 1
ATOM 642 O O . TYR A 1 83 ? -13.617 32.938 20.234 1 97.62 83 TYR A O 1
ATOM 650 N N . MET A 1 84 ? -12.758 32.219 22.141 1 95.31 84 MET A N 1
ATOM 651 C CA . MET A 1 84 ? -14.055 31.875 22.703 1 95.31 84 MET A CA 1
ATOM 652 C C . MET A 1 84 ? -14.945 33.094 22.828 1 95.31 84 MET A C 1
ATOM 654 O O . MET A 1 84 ? -16.125 33.062 22.469 1 95.31 84 MET A O 1
ATOM 658 N N . GLY A 1 85 ? -14.383 34.188 23.359 1 94.94 85 GLY A N 1
ATOM 659 C CA . GLY A 1 85 ? -15.117 35.438 23.469 1 94.94 85 GLY A CA 1
ATOM 660 C C . GLY A 1 85 ? -15.586 35.969 22.125 1 94.94 85 GLY A C 1
ATOM 661 O O . GLY A 1 85 ? -16.734 36.375 21.969 1 94.94 85 GLY A O 1
ATOM 662 N N . ALA A 1 86 ? -14.633 35.906 21.203 1 96.75 86 ALA A N 1
ATOM 663 C CA . ALA A 1 86 ? -14.953 36.406 19.859 1 96.75 86 ALA A CA 1
ATOM 664 C C . ALA A 1 86 ? -16.078 35.562 19.234 1 96.75 86 ALA A C 1
ATOM 666 O O . ALA A 1 86 ? -16.953 36.125 18.547 1 96.75 86 ALA A O 1
ATOM 667 N N . THR A 1 87 ? -16.047 34.281 19.438 1 95.75 87 THR A N 1
ATOM 668 C CA . THR A 1 87 ? -17.062 33.375 18.906 1 95.75 87 THR A CA 1
ATOM 669 C C . THR A 1 87 ? -18.406 33.656 19.578 1 95.75 87 THR A C 1
ATOM 671 O O . THR A 1 87 ? -19.453 33.719 18.906 1 95.75 87 THR A O 1
ATOM 674 N N . MET A 1 88 ? -18.391 33.875 20.828 1 94.81 88 MET A N 1
ATOM 675 C CA . MET A 1 88 ? -19.609 34.094 21.609 1 94.81 88 MET A CA 1
ATOM 676 C C . MET A 1 88 ? -20.266 35.438 21.281 1 94.81 88 MET A C 1
ATOM 678 O O . MET A 1 88 ? -21.484 35.531 21.234 1 94.81 88 MET A O 1
ATOM 682 N N . TYR A 1 89 ? -19.438 36.438 21 1 95.31 89 TYR A N 1
ATOM 683 C CA . TYR A 1 89 ? -19.984 37.781 20.875 1 95.31 89 TYR A CA 1
ATOM 684 C C . TYR A 1 89 ? -19.875 38.312 19.453 1 95.31 89 TYR A C 1
ATOM 686 O O . TYR A 1 89 ? -20.031 39.5 19.188 1 95.31 89 TYR A O 1
ATOM 694 N N . GLY A 1 90 ? -19.438 37.438 18.516 1 94.19 90 GLY A N 1
ATOM 695 C CA . GLY A 1 90 ? -19.547 37.719 17.094 1 94.19 90 GLY A CA 1
ATOM 696 C C . GLY A 1 90 ? -18.438 38.625 16.578 1 94.19 90 GLY A C 1
ATOM 697 O O . GLY A 1 90 ? -18.656 39.438 15.688 1 94.19 90 GLY A O 1
ATOM 698 N N . ALA A 1 91 ? -17.344 38.656 17.234 1 95.56 91 ALA A N 1
ATOM 699 C CA . ALA A 1 91 ? -16.188 39.375 16.719 1 95.56 91 ALA A CA 1
ATOM 700 C C . ALA A 1 91 ? -15.406 38.531 15.711 1 95.56 91 ALA A C 1
ATOM 702 O O . ALA A 1 91 ? -14.352 38 16.031 1 95.56 91 ALA A O 1
ATOM 703 N N . LEU A 1 92 ? -15.789 38.562 14.477 1 96.19 92 LEU A N 1
ATOM 704 C CA . LEU A 1 92 ? -15.344 37.625 13.453 1 96.19 92 LEU A CA 1
ATOM 705 C C . LEU A 1 92 ? -13.875 37.844 13.117 1 96.19 92 LEU A C 1
ATOM 707 O O . LEU A 1 92 ? -13.133 36.906 12.891 1 96.19 92 LEU A O 1
ATOM 711 N N . ASP A 1 93 ? -13.5 39.031 13.047 1 96.69 93 ASP A N 1
ATOM 712 C CA . ASP A 1 93 ? -12.117 39.312 12.719 1 96.69 93 ASP A CA 1
ATOM 713 C C . ASP A 1 93 ? -11.164 38.812 13.797 1 96.69 93 ASP A C 1
ATOM 715 O O . ASP A 1 93 ? -10.102 38.281 13.492 1 96.69 93 ASP A O 1
ATOM 719 N N . VAL A 1 94 ? -11.531 39.031 15.039 1 97.56 94 VAL A N 1
ATOM 720 C CA . VAL A 1 94 ? -10.727 38.531 16.156 1 97.56 94 VAL A CA 1
ATOM 721 C C . VAL A 1 94 ? -10.688 37 16.141 1 97.56 94 VAL A C 1
ATOM 723 O O . VAL A 1 94 ? -9.633 36.406 16.359 1 97.56 94 VAL A O 1
ATOM 726 N N . GLU A 1 95 ? -11.805 36.438 15.883 1 97.69 95 GLU A N 1
ATOM 727 C CA . GLU A 1 95 ? -11.883 34.969 15.773 1 97.69 95 GLU A CA 1
ATOM 728 C C . GLU A 1 95 ? -10.914 34.438 14.727 1 97.69 95 GLU A C 1
ATOM 730 O O . GLU A 1 95 ? -10.156 33.531 14.984 1 97.69 95 GLU A O 1
ATOM 735 N N . SER A 1 96 ? -10.945 35.031 13.602 1 97.56 96 SER A N 1
ATOM 736 C CA . SER A 1 96 ? -10.094 34.625 12.484 1 97.56 96 SER A CA 1
ATOM 737 C C . SER A 1 96 ? -8.617 34.812 12.82 1 97.56 96 SER A C 1
ATOM 739 O O . SER A 1 96 ? -7.789 33.938 12.508 1 97.56 96 SER A O 1
ATOM 741 N N . GLN A 1 97 ? -8.32 35.906 13.438 1 97.62 97 GLN A N 1
ATOM 742 C CA . GLN A 1 97 ? -6.93 36.188 13.781 1 97.62 97 GLN A CA 1
ATOM 743 C C . GLN A 1 97 ? -6.418 35.219 14.844 1 97.62 97 GLN A C 1
ATOM 745 O O . GLN A 1 97 ? -5.246 34.812 14.828 1 97.62 97 GLN A O 1
ATOM 750 N N . CYS A 1 98 ? -7.27 34.906 15.773 1 98 98 CYS A N 1
ATOM 751 C CA . CYS A 1 98 ? -6.895 33.906 16.797 1 98 98 CYS A CA 1
ATOM 752 C C . CYS A 1 98 ? -6.629 32.562 16.156 1 98 98 CYS A C 1
ATOM 754 O O . CYS A 1 98 ? -5.648 31.891 16.5 1 98 98 CYS A O 1
ATOM 756 N N . LEU A 1 99 ? -7.48 32.188 15.25 1 98 99 LEU A N 1
ATOM 757 C CA . LEU A 1 99 ? -7.301 30.906 14.555 1 98 99 LEU A CA 1
ATOM 758 C C . LEU A 1 99 ? -5.992 30.906 13.773 1 98 99 LEU A C 1
ATOM 760 O O . LEU A 1 99 ? -5.246 29.922 13.812 1 98 99 LEU A O 1
ATOM 764 N N . GLN A 1 100 ? -5.719 31.969 13.086 1 97.5 100 GLN A N 1
ATOM 765 C CA . GLN A 1 100 ? -4.48 32.094 12.32 1 97.5 100 GLN A CA 1
ATOM 766 C C . GLN A 1 100 ? -3.26 31.984 13.227 1 97.5 100 GLN A C 1
ATOM 768 O O . GLN A 1 100 ? -2.262 31.359 12.875 1 97.5 100 GLN A O 1
ATOM 773 N N . TRP A 1 101 ? -3.361 32.656 14.336 1 97.94 101 TRP A N 1
ATOM 774 C CA . TRP A 1 101 ? -2.273 32.594 15.305 1 97.94 101 TRP A CA 1
ATOM 775 C C . TRP A 1 101 ? -2.027 31.172 15.773 1 97.94 101 TRP A C 1
ATOM 777 O O . TRP A 1 101 ? -0.879 30.734 15.852 1 97.94 101 TRP A O 1
ATOM 787 N N . LEU A 1 102 ? -3.088 30.484 16.062 1 98.12 102 LEU A N 1
ATOM 788 C CA . LEU A 1 102 ? -2.982 29.094 16.531 1 98.12 102 LEU A CA 1
ATOM 789 C C . LEU A 1 102 ? -2.395 28.203 15.438 1 98.12 102 LEU A C 1
ATOM 791 O O . LEU A 1 102 ? -1.551 27.359 15.711 1 98.12 102 LEU A O 1
ATOM 795 N N . GLN A 1 103 ? -2.797 28.391 14.227 1 97.69 103 GLN A N 1
ATOM 796 C CA . GLN A 1 103 ? -2.295 27.609 13.102 1 97.69 103 GLN A CA 1
ATOM 797 C C . GLN A 1 103 ? -0.792 27.812 12.922 1 97.69 103 GLN A C 1
ATOM 799 O O . GLN A 1 103 ? -0.074 26.859 12.594 1 97.69 103 GLN A O 1
ATOM 804 N N . ARG A 1 104 ? -0.344 28.922 13.188 1 96.62 104 ARG A N 1
ATOM 805 C CA . ARG A 1 104 ? 1.052 29.281 12.953 1 96.62 104 ARG A CA 1
ATOM 806 C C . ARG A 1 104 ? 1.934 28.812 14.109 1 96.62 104 ARG A C 1
ATOM 808 O O . ARG A 1 104 ? 3.082 28.422 13.898 1 96.62 104 ARG A O 1
ATOM 815 N N . ASN A 1 105 ? 1.367 28.812 15.305 1 97 105 ASN A N 1
ATOM 816 C CA . ASN A 1 105 ? 2.244 28.75 16.469 1 97 105 ASN A CA 1
ATOM 817 C C . ASN A 1 105 ? 2.049 27.469 17.25 1 97 105 ASN A C 1
ATOM 819 O O . ASN A 1 105 ? 2.9 27.078 18.062 1 97 105 ASN A O 1
ATOM 823 N N . LEU A 1 106 ? 1.008 26.781 17.062 1 97.12 106 LEU A N 1
ATOM 824 C CA . LEU A 1 106 ? 0.588 25.734 17.984 1 97.12 106 LEU A CA 1
ATOM 825 C C . LEU A 1 106 ? 1.633 24.625 18.062 1 97.12 106 LEU A C 1
ATOM 827 O O . LEU A 1 106 ? 1.979 24.172 19.156 1 97.12 106 LEU A O 1
ATOM 831 N N . LEU A 1 107 ? 2.162 24.125 16.938 1 96.56 107 LEU A N 1
ATOM 832 C CA . LEU A 1 107 ? 3.076 22.984 16.922 1 96.56 107 LEU A CA 1
ATOM 833 C C . LEU A 1 107 ? 4.449 23.391 17.453 1 96.56 107 LEU A C 1
ATOM 835 O O . LEU A 1 107 ? 5.203 22.531 17.938 1 96.56 107 LEU A O 1
ATOM 839 N N . SER A 1 108 ? 4.77 24.656 17.359 1 93.38 108 SER A N 1
ATOM 840 C CA . SER A 1 108 ? 6.078 25.094 17.828 1 93.38 108 SER A CA 1
ATOM 841 C C . SER A 1 108 ? 6.047 25.438 19.312 1 93.38 108 SER A C 1
ATOM 843 O O . SER A 1 108 ? 7.09 25.453 19.969 1 93.38 108 SER A O 1
ATOM 845 N N . LEU A 1 109 ? 4.816 25.609 19.781 1 89.12 109 LEU A N 1
ATOM 846 C CA . LEU A 1 109 ? 4.691 26.047 21.156 1 89.12 109 LEU A CA 1
ATOM 847 C C . LEU A 1 109 ? 4.68 24.844 22.109 1 89.12 109 LEU A C 1
ATOM 849 O O . LEU A 1 109 ? 4.188 23.766 21.75 1 89.12 109 LEU A O 1
ATOM 853 N N . ARG A 1 110 ? 5.281 24.953 23.188 1 82.69 110 ARG A N 1
ATOM 854 C CA . ARG A 1 110 ? 5.328 23.922 24.219 1 82.69 110 ARG A CA 1
ATOM 855 C C . ARG A 1 110 ? 4.574 24.375 25.469 1 82.69 110 ARG A C 1
ATOM 857 O O . ARG A 1 110 ? 5.129 24.375 26.562 1 82.69 110 ARG A O 1
ATOM 864 N N . GLU A 1 111 ? 3.299 24.797 25.203 1 90.69 111 GLU A N 1
ATOM 865 C CA . GLU A 1 111 ? 2.512 25.297 26.328 1 90.69 111 GLU A CA 1
ATOM 866 C C . GLU A 1 111 ? 1.354 24.344 26.656 1 90.69 111 GLU A C 1
ATOM 868 O O . GLU A 1 111 ? 0.379 24.281 25.906 1 90.69 111 GLU A O 1
ATOM 873 N N . ILE A 1 112 ? 1.39 23.797 27.781 1 94.44 112 ILE A N 1
ATOM 874 C CA . ILE A 1 112 ? 0.419 22.797 28.188 1 94.44 112 ILE A CA 1
ATOM 875 C C . ILE A 1 112 ? -0.941 23.453 28.406 1 94.44 112 ILE A C 1
ATOM 877 O O . ILE A 1 112 ? -1.971 22.922 27.984 1 94.44 112 ILE A O 1
ATOM 881 N N . ASP A 1 113 ? -0.901 24.578 29.078 1 93.88 113 ASP A N 1
ATOM 882 C CA . ASP A 1 113 ? -2.152 25.25 29.422 1 93.88 113 ASP A CA 1
ATOM 883 C C . ASP A 1 113 ? -2.912 25.672 28.156 1 93.88 113 ASP A C 1
ATOM 885 O O . ASP A 1 113 ? -4.145 25.609 28.125 1 93.88 113 ASP A O 1
ATOM 889 N N . LEU A 1 114 ? -2.201 26.094 27.234 1 94.94 114 LEU A N 1
ATOM 890 C CA . LEU A 1 114 ? -2.826 26.438 25.953 1 94.94 114 LEU A CA 1
ATOM 891 C C . LEU A 1 114 ? -3.539 25.234 25.359 1 94.94 114 LEU A C 1
ATOM 893 O O . LEU A 1 114 ? -4.684 25.344 24.922 1 94.94 114 LEU A O 1
ATOM 897 N N . LEU A 1 115 ? -2.887 24.078 25.375 1 96.06 115 LEU A N 1
ATOM 898 C CA . LEU A 1 115 ? -3.449 22.859 24.797 1 96.06 115 LEU A CA 1
ATOM 899 C C . LEU A 1 115 ? -4.711 22.438 25.547 1 96.06 115 LEU A C 1
ATOM 901 O O . LEU A 1 115 ? -5.68 21.984 24.938 1 96.06 115 LEU A O 1
ATOM 905 N N . LYS A 1 116 ? -4.711 22.641 26.812 1 96.06 116 LYS A N 1
ATOM 906 C CA . LYS A 1 116 ? -5.859 22.297 27.641 1 96.06 116 LYS A CA 1
ATOM 907 C C . LYS A 1 116 ? -7.078 23.141 27.266 1 96.06 116 LYS A C 1
ATOM 909 O O . LYS A 1 116 ? -8.211 22.656 27.328 1 96.06 116 LYS A O 1
ATOM 914 N N . ASP A 1 117 ? -6.793 24.312 26.891 1 95.81 117 ASP A N 1
ATOM 915 C CA . ASP A 1 117 ? -7.859 25.297 26.688 1 95.81 117 ASP A CA 1
ATOM 916 C C . ASP A 1 117 ? -8.484 25.141 25.312 1 95.81 117 ASP A C 1
ATOM 918 O O . ASP A 1 117 ? -9.523 25.734 25.031 1 95.81 117 ASP A O 1
ATOM 922 N N . ILE A 1 118 ? -7.898 24.344 24.469 1 97.56 118 ILE A N 1
ATOM 923 C CA . ILE A 1 118 ? -8.414 24.188 23.109 1 97.56 118 ILE A CA 1
ATOM 924 C C . ILE A 1 118 ? -9.562 23.172 23.109 1 97.56 118 ILE A C 1
ATOM 926 O O . ILE A 1 118 ? -9.367 22 23.469 1 97.56 118 ILE A O 1
ATOM 930 N N . SER A 1 119 ? -10.734 23.641 22.734 1 96.5 119 SER A N 1
ATOM 931 C CA . SER A 1 119 ? -11.906 22.766 22.688 1 96.5 119 SER A CA 1
ATOM 932 C C . SER A 1 119 ? -11.812 21.781 21.516 1 96.5 119 SER A C 1
ATOM 934 O O . SER A 1 119 ? -10.953 21.922 20.656 1 96.5 119 SER A O 1
ATOM 936 N N . CYS A 1 120 ? -12.68 20.797 21.531 1 96.88 120 CYS A N 1
ATOM 937 C CA . CYS A 1 120 ? -12.758 19.812 20.453 1 96.88 120 CYS A CA 1
ATOM 938 C C . CYS A 1 120 ? -13.055 20.5 19.125 1 96.88 120 CYS A C 1
ATOM 940 O O . CYS A 1 120 ? -12.406 20.203 18.125 1 96.88 120 CYS A O 1
ATOM 942 N N . GLU A 1 121 ? -13.922 21.406 19.156 1 96.81 121 GLU A N 1
ATOM 943 C CA . GLU A 1 121 ? -14.32 22.109 17.953 1 96.81 121 GLU A CA 1
ATOM 944 C C . GLU A 1 121 ? -13.164 22.938 17.391 1 96.81 121 GLU A C 1
ATOM 946 O O . GLU A 1 121 ? -12.922 22.938 16.172 1 96.81 121 GLU A O 1
ATOM 951 N N . LEU A 1 122 ? -12.555 23.656 18.297 1 97.56 122 LEU A N 1
ATOM 952 C CA . LEU A 1 122 ? -11.43 24.484 17.859 1 97.56 122 LEU A CA 1
ATOM 953 C C . LEU A 1 122 ? -10.281 23.609 17.359 1 97.56 122 LEU A C 1
ATOM 955 O O . LEU A 1 122 ? -9.641 23.938 16.344 1 97.56 122 LEU A O 1
ATOM 959 N N . MET A 1 123 ? -10 22.469 18.031 1 98.38 123 MET A N 1
ATOM 960 C CA . MET A 1 123 ? -8.93 21.562 17.609 1 98.38 123 MET A CA 1
ATOM 961 C C . MET A 1 123 ? -9.219 21 16.219 1 98.38 123 MET A C 1
ATOM 963 O O . MET A 1 123 ? -8.312 20.859 15.406 1 98.38 123 MET A O 1
ATOM 967 N N . GLU A 1 124 ? -10.492 20.688 15.992 1 97.88 124 GLU A N 1
ATOM 968 C CA . GLU A 1 124 ? -10.898 20.203 14.68 1 97.88 124 GLU A CA 1
ATOM 969 C C . GLU A 1 124 ? -10.547 21.219 13.594 1 97.88 124 GLU A C 1
ATOM 971 O O . GLU A 1 124 ? -10.008 20.844 12.539 1 97.88 124 GLU A O 1
ATOM 976 N N . LYS A 1 125 ? -10.805 22.453 13.867 1 97.88 125 LYS A N 1
ATOM 977 C CA . LYS A 1 125 ? -10.547 23.531 12.906 1 97.88 125 LYS A CA 1
ATOM 978 C C . LYS A 1 125 ? -9.047 23.703 12.672 1 97.88 125 LYS A C 1
ATOM 980 O O . LYS A 1 125 ? -8.617 23.938 11.539 1 97.88 125 LYS A O 1
ATOM 985 N N . ILE A 1 126 ? -8.32 23.641 13.719 1 98.31 126 ILE A N 1
ATOM 986 C CA . ILE A 1 126 ? -6.879 23.844 13.633 1 98.31 126 ILE A CA 1
ATOM 987 C C . ILE A 1 126 ? -6.234 22.719 12.836 1 98.31 126 ILE A C 1
ATOM 989 O O . ILE A 1 126 ? -5.531 22.953 11.852 1 98.31 126 ILE A O 1
ATOM 993 N N . VAL A 1 127 ? -6.535 21.469 13.227 1 98.31 127 VAL A N 1
ATOM 994 C CA . VAL A 1 127 ? -5.906 20.281 12.648 1 98.31 127 VAL A CA 1
ATOM 995 C C . VAL A 1 127 ? -6.344 20.125 11.195 1 98.31 127 VAL A C 1
ATOM 997 O O . VAL A 1 127 ? -5.559 19.688 10.352 1 98.31 127 VAL A O 1
ATOM 1000 N N . GLY A 1 128 ? -7.523 20.5 10.914 1 98.19 128 GLY A N 1
ATOM 1001 C CA . GLY A 1 128 ? -8.062 20.328 9.57 1 98.19 128 GLY A CA 1
ATOM 1002 C C . GLY A 1 128 ? -7.656 21.422 8.617 1 98.19 128 GLY A C 1
ATOM 1003 O O . GLY A 1 128 ? -7.887 21.328 7.41 1 98.19 128 GLY A O 1
ATOM 1004 N N . SER A 1 129 ? -6.984 22.422 9.062 1 98.25 129 SER A N 1
ATOM 1005 C CA . SER A 1 129 ? -6.691 23.594 8.258 1 98.25 129 SER A CA 1
ATOM 1006 C C . SER A 1 129 ? -5.527 23.344 7.309 1 98.25 129 SER A C 1
ATOM 1008 O O . SER A 1 129 ? -4.508 22.781 7.707 1 98.25 129 SER A O 1
ATOM 1010 N N . PRO A 1 130 ? -5.633 23.734 6.031 1 97.94 130 PRO A N 1
ATOM 1011 C CA . PRO A 1 130 ? -4.496 23.656 5.109 1 97.94 130 PRO A CA 1
ATOM 1012 C C . PRO A 1 130 ? -3.385 24.641 5.461 1 97.94 130 PRO A C 1
ATOM 1014 O O . PRO A 1 130 ? -2.258 24.5 4.98 1 97.94 130 PRO A O 1
ATOM 1017 N N . ASN A 1 131 ? -3.711 25.625 6.363 1 97.44 131 ASN A N 1
ATOM 1018 C CA . ASN A 1 131 ? -2.748 26.672 6.691 1 97.44 131 ASN A CA 1
ATOM 1019 C C . ASN A 1 131 ? -1.997 26.359 7.984 1 97.44 131 ASN A C 1
ATOM 1021 O O . ASN A 1 131 ? -1.21 27.172 8.469 1 97.44 131 ASN A O 1
ATOM 1025 N N . LEU A 1 132 ? -2.287 25.172 8.539 1 98.38 132 LEU A N 1
ATOM 1026 C CA . LEU A 1 132 ? -1.555 24.766 9.734 1 98.38 132 LEU A CA 1
ATOM 1027 C C . LEU A 1 132 ? -0.067 24.609 9.438 1 98.38 132 LEU A C 1
ATOM 1029 O O . LEU A 1 132 ? 0.316 23.844 8.547 1 98.38 132 LEU A O 1
ATOM 1033 N N . CYS A 1 133 ? 0.742 25.328 10.148 1 97.38 133 CYS A N 1
ATOM 1034 C CA . CYS A 1 133 ? 2.186 25.172 10 1 97.38 133 CYS A CA 1
ATOM 1035 C C . CYS A 1 133 ? 2.684 23.953 10.781 1 97.38 133 CYS A C 1
ATOM 1037 O O . CYS A 1 133 ? 2.98 24.062 11.969 1 97.38 133 CYS A O 1
ATOM 1039 N N . VAL A 1 134 ? 2.879 22.922 10.016 1 97.69 134 VAL A N 1
ATOM 1040 C CA . VAL A 1 134 ? 3.271 21.641 10.602 1 97.69 134 VAL A CA 1
ATOM 1041 C C . VAL A 1 134 ? 4.77 21.656 10.898 1 97.69 134 VAL A C 1
ATOM 1043 O O . VAL A 1 134 ? 5.559 22.203 10.125 1 97.69 134 VAL A O 1
ATOM 1046 N N . LEU A 1 135 ? 5.195 21.094 12.078 1 96.75 135 LEU A N 1
ATOM 1047 C CA . LEU A 1 135 ? 6.594 21 12.477 1 96.75 135 LEU A CA 1
ATOM 1048 C C . LEU A 1 135 ? 6.926 19.594 12.969 1 96.75 135 LEU A C 1
ATOM 1050 O O . LEU A 1 135 ? 6.699 19.281 14.141 1 96.75 135 LEU A O 1
ATOM 1054 N N . GLN A 1 136 ? 7.41 18.797 12.148 1 96.06 136 GLN A N 1
ATOM 1055 C CA . GLN A 1 136 ? 7.895 19.047 10.789 1 96.06 136 GLN A CA 1
ATOM 1056 C C . GLN A 1 136 ? 7.062 18.266 9.766 1 96.06 136 GLN A C 1
ATOM 1058 O O . GLN A 1 136 ? 6.988 18.672 8.602 1 96.06 136 GLN A O 1
ATOM 1063 N N . VAL A 1 137 ? 6.566 17.156 10.188 1 97.69 137 VAL A N 1
ATOM 1064 C CA . VAL A 1 137 ? 5.809 16.281 9.281 1 97.69 137 VAL A CA 1
ATOM 1065 C C . VAL A 1 137 ? 4.426 16.016 9.875 1 97.69 137 VAL A C 1
ATOM 1067 O O . VAL A 1 137 ? 4.133 16.422 11 1 97.69 137 VAL A O 1
ATOM 1070 N N . GLU A 1 138 ? 3.555 15.297 9.172 1 97.94 138 GLU A N 1
ATOM 1071 C CA . GLU A 1 138 ? 2.166 15.062 9.555 1 97.94 138 GLU A CA 1
ATOM 1072 C C . GLU A 1 138 ? 2.076 14.227 10.82 1 97.94 138 GLU A C 1
ATOM 1074 O O . GLU A 1 138 ? 1.119 14.344 11.594 1 97.94 138 GLU A O 1
ATOM 1079 N N . LEU A 1 139 ? 3.061 13.352 11.055 1 98.19 139 LEU A N 1
ATOM 1080 C CA . LEU A 1 139 ? 3.053 12.578 12.297 1 98.19 139 LEU A CA 1
ATOM 1081 C C . LEU A 1 139 ? 3.041 13.5 13.508 1 98.19 139 LEU A C 1
ATOM 1083 O O . LEU A 1 139 ? 2.436 13.18 14.539 1 98.19 139 LEU A O 1
ATOM 1087 N N . ASP A 1 140 ? 3.701 14.625 13.414 1 97.44 140 ASP A N 1
ATOM 1088 C CA . ASP A 1 140 ? 3.766 15.562 14.523 1 97.44 140 ASP A CA 1
ATOM 1089 C C . ASP A 1 140 ? 2.383 16.125 14.844 1 97.44 140 ASP A C 1
ATOM 1091 O O . ASP A 1 140 ? 2.098 16.469 16 1 97.44 140 ASP A O 1
ATOM 1095 N N . VAL A 1 141 ? 1.566 16.297 13.82 1 98.38 141 VAL A N 1
ATOM 1096 C CA . VAL A 1 141 ? 0.193 16.734 14.047 1 98.38 141 VAL A CA 1
ATOM 1097 C C . VAL A 1 141 ? -0.553 15.68 14.859 1 98.38 141 VAL A C 1
ATOM 1099 O O . VAL A 1 141 ? -1.241 16 15.828 1 98.38 141 VAL A O 1
ATOM 1102 N N . TYR A 1 142 ? -0.383 14.383 14.508 1 98.56 142 TYR A N 1
ATOM 1103 C CA . TYR A 1 142 ? -0.983 13.289 15.258 1 98.56 142 TYR A CA 1
ATOM 1104 C C . TYR A 1 142 ? -0.498 13.281 16.703 1 98.56 142 TYR A C 1
ATOM 1106 O O . TYR A 1 142 ? -1.288 13.094 17.625 1 98.56 142 TYR A O 1
ATOM 1114 N N . THR A 1 143 ? 0.796 13.461 16.859 1 97.62 143 THR A N 1
ATOM 1115 C CA . THR A 1 143 ? 1.38 13.477 18.203 1 97.62 143 THR A CA 1
ATOM 1116 C C . THR A 1 143 ? 0.805 14.617 19.031 1 97.62 143 THR A C 1
ATOM 1118 O O . THR A 1 143 ? 0.544 14.461 20.219 1 97.62 143 THR A O 1
ATOM 1121 N N . LEU A 1 144 ? 0.659 15.75 18.406 1 97.38 144 LEU A N 1
ATOM 1122 C CA . LEU A 1 144 ? 0.043 16.891 19.078 1 97.38 144 LEU A CA 1
ATOM 1123 C C . LEU A 1 144 ? -1.378 16.562 19.516 1 97.38 144 LEU A C 1
ATOM 1125 O O . LEU A 1 144 ? -1.765 16.859 20.656 1 97.38 144 LEU A O 1
ATOM 1129 N N . VAL A 1 145 ? -2.143 15.961 18.641 1 98.44 145 VAL A N 1
ATOM 1130 C CA . VAL A 1 145 ? -3.529 15.609 18.922 1 98.44 145 VAL A CA 1
ATOM 1131 C C . VAL A 1 145 ? -3.578 14.57 20.047 1 98.44 145 VAL A C 1
ATOM 1133 O O . VAL A 1 145 ? -4.457 14.617 20.906 1 98.44 145 VAL A O 1
ATOM 1136 N N . LYS A 1 146 ? -2.684 13.625 20.016 1 98.31 146 LYS A N 1
ATOM 1137 C CA . LYS A 1 146 ? -2.582 12.625 21.062 1 98.31 146 LYS A CA 1
ATOM 1138 C C . LYS A 1 146 ? -2.326 13.266 22.422 1 98.31 146 LYS A C 1
ATOM 1140 O O . LYS A 1 146 ? -2.979 12.93 23.406 1 98.31 146 LYS A O 1
ATOM 1145 N N . LYS A 1 147 ? -1.4 14.188 22.469 1 97.75 147 LYS A N 1
ATOM 1146 C CA . LYS A 1 147 ? -1.114 14.914 23.703 1 97.75 147 LYS A CA 1
ATOM 1147 C C . LYS A 1 147 ? -2.326 15.719 24.156 1 97.75 147 LYS A C 1
ATOM 1149 O O . LYS A 1 147 ? -2.666 15.719 25.344 1 97.75 147 LYS A O 1
ATOM 1154 N N . TRP A 1 148 ? -2.891 16.406 23.203 1 98.12 148 TRP A N 1
ATOM 1155 C CA . TRP A 1 148 ? -4.102 17.172 23.484 1 98.12 148 TRP A CA 1
ATOM 1156 C C . TRP A 1 148 ? -5.191 16.266 24.047 1 98.12 148 TRP A C 1
ATOM 1158 O O . TRP A 1 148 ? -5.828 16.609 25.047 1 98.12 148 TRP A O 1
ATOM 1168 N N . LEU A 1 149 ? -5.426 15.102 23.453 1 98.44 149 LEU A N 1
ATOM 1169 C CA . LEU A 1 149 ? -6.422 14.141 23.891 1 98.44 149 LEU A CA 1
ATOM 1170 C C . LEU A 1 149 ? -6.176 13.727 25.344 1 98.44 149 LEU A C 1
ATOM 1172 O O . LEU A 1 149 ? -7.105 13.688 26.141 1 98.44 149 LEU A O 1
ATOM 1176 N N . TYR A 1 150 ? -4.957 13.422 25.641 1 98.25 150 TYR A N 1
ATOM 1177 C CA . TYR A 1 150 ? -4.605 13.047 27 1 98.25 150 TYR A CA 1
ATOM 1178 C C . TYR A 1 150 ? -4.98 14.156 27.984 1 98.25 150 TYR A C 1
ATOM 1180 O O . TYR A 1 150 ? -5.535 13.891 29.047 1 98.25 150 TYR A O 1
ATOM 1188 N N . LEU A 1 151 ? -4.711 15.375 27.625 1 97.88 151 LEU A N 1
ATOM 1189 C CA . LEU A 1 151 ? -4.977 16.516 28.5 1 97.88 151 LEU A CA 1
ATOM 1190 C C . LEU A 1 151 ? -6.477 16.734 28.656 1 97.88 151 LEU A C 1
ATOM 1192 O O . LEU A 1 151 ? -6.926 17.219 29.703 1 97.88 151 LEU A O 1
ATOM 1196 N N . GLN A 1 152 ? -7.238 16.422 27.609 1 97.69 152 GLN A N 1
ATOM 1197 C CA . GLN A 1 152 ? -8.695 16.484 27.734 1 97.69 152 GLN A CA 1
ATOM 1198 C C . GLN A 1 152 ? -9.211 15.461 28.719 1 97.69 152 GLN A C 1
ATOM 1200 O O . GLN A 1 152 ? -10.195 15.711 29.422 1 97.69 152 GLN A O 1
ATOM 1205 N N . LEU A 1 153 ? -8.578 14.359 28.75 1 97.38 153 LEU A N 1
ATOM 1206 C CA . LEU A 1 153 ? -8.984 13.297 29.672 1 97.38 153 LEU A CA 1
ATOM 1207 C C . LEU A 1 153 ? -8.508 13.586 31.078 1 97.38 153 LEU A C 1
ATOM 1209 O O . LEU A 1 153 ? -9.148 13.172 32.062 1 97.38 153 LEU A O 1
ATOM 1213 N N . PHE A 1 154 ? -7.41 14.281 31.172 1 97.12 154 PHE A N 1
ATOM 1214 C CA . PHE A 1 154 ? -6.82 14.602 32.469 1 97.12 154 PHE A CA 1
ATOM 1215 C C . PHE A 1 154 ? -6.582 16.094 32.594 1 97.12 154 PHE A C 1
ATOM 1217 O O . PHE A 1 154 ? -5.434 16.547 32.688 1 97.12 154 PHE A O 1
ATOM 1224 N N . PRO A 1 155 ? -7.633 16.844 32.812 1 95.31 155 PRO A N 1
ATOM 1225 C CA . PRO A 1 155 ? -7.527 18.297 32.844 1 95.31 155 PRO A CA 1
ATOM 1226 C C . PRO A 1 155 ? -6.703 18.797 34.031 1 95.31 155 PRO A C 1
ATOM 1228 O O . PRO A 1 155 ? -6.203 19.922 34 1 95.31 155 PRO A O 1
ATOM 1231 N N . ASP A 1 156 ? -6.453 17.969 35.031 1 95.75 156 ASP A N 1
ATOM 1232 C CA . ASP A 1 156 ? -5.723 18.375 36.219 1 95.75 156 ASP A CA 1
ATOM 1233 C C . ASP A 1 156 ? -4.234 18.062 36.094 1 95.75 156 ASP A C 1
ATOM 1235 O O . ASP A 1 156 ? -3.471 18.25 37.062 1 95.75 156 ASP A O 1
ATOM 1239 N N . PHE A 1 157 ? -3.857 17.594 34.969 1 96.5 157 PHE A N 1
ATOM 1240 C CA . PHE A 1 157 ? -2.453 17.266 34.75 1 96.5 157 PHE A CA 1
ATOM 1241 C C . PHE A 1 157 ? -1.568 18.469 35 1 96.5 157 PHE A C 1
ATOM 1243 O O . PHE A 1 157 ? -1.85 19.578 34.531 1 96.5 157 PHE A O 1
ATOM 1250 N N . GLU A 1 158 ? -0.576 18.281 35.875 1 93.5 158 GLU A N 1
ATOM 1251 C CA . GLU A 1 158 ? 0.412 19.312 36.156 1 93.5 158 GLU A CA 1
ATOM 1252 C C . GLU A 1 158 ? 1.812 18.875 35.75 1 93.5 158 GLU A C 1
ATOM 1254 O O . GLU A 1 158 ? 2.242 17.766 36.094 1 93.5 158 GLU A O 1
ATOM 1259 N N . GLY A 1 159 ? 2.398 19.5 34.906 1 92.38 159 GLY A N 1
ATOM 1260 C CA . GLY A 1 159 ? 3.736 19.172 34.438 1 92.38 159 GLY A CA 1
ATOM 1261 C C . GLY A 1 159 ? 4.133 19.938 33.188 1 92.38 159 GLY A C 1
ATOM 1262 O O . GLY A 1 159 ? 3.465 20.891 32.812 1 92.38 159 GLY A O 1
ATOM 1263 N N . ASP A 1 160 ? 5.348 19.609 32.75 1 92.56 160 ASP A N 1
ATOM 1264 C CA . ASP A 1 160 ? 5.832 20.219 31.516 1 92.56 160 ASP A CA 1
ATOM 1265 C C . ASP A 1 160 ? 5.703 19.281 30.328 1 92.56 160 ASP A C 1
ATOM 1267 O O . ASP A 1 160 ? 5.113 18.203 30.453 1 92.56 160 ASP A O 1
ATOM 1271 N N . MET A 1 161 ? 6.188 19.719 29.188 1 91.31 161 MET A N 1
ATOM 1272 C CA . MET A 1 161 ? 6.035 18.938 27.969 1 91.31 161 MET A CA 1
ATOM 1273 C C . MET A 1 161 ? 6.797 17.625 28.062 1 91.31 161 MET A C 1
ATOM 1275 O O . MET A 1 161 ? 6.379 16.609 27.484 1 91.31 161 MET A O 1
ATOM 1279 N N . THR A 1 162 ? 7.867 17.609 28.719 1 92.62 162 THR A N 1
ATOM 1280 C CA . THR A 1 162 ? 8.648 16.391 28.906 1 92.62 162 THR A CA 1
ATOM 1281 C C . THR A 1 162 ? 7.875 15.359 29.719 1 92.62 162 THR A C 1
ATOM 1283 O O . THR A 1 162 ? 7.805 14.188 29.344 1 92.62 162 THR A O 1
ATOM 1286 N N . SER A 1 163 ? 7.277 15.828 30.828 1 95 163 SER A N 1
ATOM 1287 C CA . SER A 1 163 ? 6.473 14.938 31.656 1 95 163 SER A CA 1
ATOM 1288 C C . SER A 1 163 ? 5.238 14.445 30.906 1 95 163 SER A C 1
ATOM 1290 O O . SER A 1 163 ? 4.805 13.305 31.078 1 95 163 SER A O 1
ATOM 1292 N N . LEU A 1 164 ? 4.719 15.352 30.125 1 95.81 164 LEU A N 1
ATOM 1293 C CA . LEU A 1 164 ? 3.576 14.961 29.312 1 95.81 164 LEU A CA 1
ATOM 1294 C C . LEU A 1 164 ? 3.961 13.859 28.328 1 95.81 164 LEU A C 1
ATOM 1296 O O . LEU A 1 164 ? 3.197 12.922 28.109 1 95.81 164 LEU A O 1
ATOM 1300 N N . SER A 1 165 ? 5.137 13.953 27.734 1 94.31 165 SER A N 1
ATOM 1301 C CA . SER A 1 165 ? 5.625 12.961 26.781 1 94.31 165 SER A CA 1
ATOM 1302 C C . SER A 1 165 ? 5.773 11.594 27.422 1 94.31 165 SER A C 1
ATOM 1304 O O . SER A 1 165 ? 5.598 10.562 26.766 1 94.31 165 SER A O 1
ATOM 1306 N N . GLU A 1 166 ? 6.004 11.57 28.672 1 94.12 166 GLU A N 1
ATOM 1307 C CA . GLU A 1 166 ? 6.148 10.32 29.406 1 94.12 166 GLU A CA 1
ATOM 1308 C C . GLU A 1 166 ? 4.805 9.625 29.594 1 94.12 166 GLU A C 1
ATOM 1310 O O . GLU A 1 166 ? 4.75 8.43 29.875 1 94.12 166 GLU A O 1
ATOM 1315 N N . GLN A 1 167 ? 3.746 10.422 29.359 1 95.19 167 GLN A N 1
ATOM 1316 C CA . GLN A 1 167 ? 2.41 9.867 29.562 1 95.19 167 GLN A CA 1
ATOM 1317 C C . GLN A 1 167 ? 1.852 9.305 28.25 1 95.19 167 GLN A C 1
ATOM 1319 O O . GLN A 1 167 ? 0.746 8.766 28.219 1 95.19 167 GLN A O 1
ATOM 1324 N N . MET A 1 168 ? 2.596 9.406 27.203 1 94.19 168 MET A N 1
ATOM 1325 C CA . MET A 1 168 ? 2.1 9.078 25.859 1 94.19 168 MET A CA 1
ATOM 1326 C C . MET A 1 168 ? 1.892 7.574 25.719 1 94.19 168 MET A C 1
ATOM 1328 O O . MET A 1 168 ? 1.259 7.121 24.766 1 94.19 168 MET A O 1
ATOM 1332 N N . GLY A 1 169 ? 2.227 6.777 26.641 1 96 169 GLY A N 1
ATOM 1333 C CA . GLY A 1 169 ? 1.961 5.348 26.656 1 96 169 GLY A CA 1
ATOM 1334 C C . GLY A 1 169 ? 0.619 4.992 27.266 1 96 169 GLY A C 1
ATOM 1335 O O . GLY A 1 169 ? 0.244 3.818 27.312 1 96 169 GLY A O 1
ATOM 1336 N N . TYR A 1 170 ? -0.113 5.961 27.672 1 97.19 170 TYR A N 1
ATOM 1337 C CA . TYR A 1 170 ? -1.358 5.77 28.406 1 97.19 170 TYR A CA 1
ATOM 1338 C C . TYR A 1 170 ? -2.338 4.918 27.609 1 97.19 170 TYR A C 1
ATOM 1340 O O . TYR A 1 170 ? -2.914 3.965 28.141 1 97.19 170 TYR A O 1
ATOM 1348 N N . PHE A 1 171 ? -2.545 5.207 26.391 1 97.75 171 PHE A N 1
ATOM 1349 C CA . PHE A 1 171 ? -3.551 4.527 25.578 1 97.75 171 PHE A CA 1
ATOM 1350 C C . PHE A 1 171 ? -3.125 3.094 25.281 1 97.75 171 PHE A C 1
ATOM 1352 O O . PHE A 1 171 ? -3.965 2.191 25.234 1 97.75 171 PHE A O 1
ATOM 1359 N N . LYS A 1 172 ? -1.854 2.967 24.984 1 96.75 172 LYS A N 1
ATOM 1360 C CA . LYS A 1 172 ? -1.313 1.613 24.875 1 96.75 172 LYS A CA 1
ATOM 1361 C C . LYS A 1 172 ? -1.566 0.818 26.156 1 96.75 172 LYS A C 1
ATOM 1363 O O . LYS A 1 172 ? -1.937 -0.357 26.094 1 96.75 172 LYS A O 1
ATOM 1368 N N . GLY A 1 173 ? -1.379 1.434 27.281 1 96.12 173 GLY A N 1
ATOM 1369 C CA . GLY A 1 173 ? -1.623 0.802 28.562 1 96.12 173 GLY A CA 1
ATOM 1370 C C . GLY A 1 173 ? -3.07 0.396 28.766 1 96.12 173 GLY A C 1
ATOM 1371 O O . GLY A 1 173 ? -3.352 -0.657 29.344 1 96.12 173 GLY A O 1
ATOM 1372 N N . LEU A 1 174 ? -3.957 1.205 28.312 1 95 174 LEU A N 1
ATOM 1373 C CA . LEU A 1 174 ? -5.383 0.915 28.406 1 95 174 LEU A CA 1
ATOM 1374 C C . LEU A 1 174 ? -5.734 -0.36 27.656 1 95 174 LEU A C 1
ATOM 1376 O O . LEU A 1 174 ? -6.68 -1.065 28.016 1 95 174 LEU A O 1
ATOM 1380 N N . ALA A 1 175 ? -5.035 -0.553 26.594 1 94.31 175 ALA A N 1
ATOM 1381 C CA . ALA A 1 175 ? -5.355 -1.665 25.703 1 94.31 175 ALA A CA 1
ATOM 1382 C C . ALA A 1 175 ? -4.707 -2.959 26.188 1 94.31 175 ALA A C 1
ATOM 1384 O O . ALA A 1 175 ? -5.055 -4.047 25.734 1 94.31 175 ALA A O 1
ATOM 1385 N N . GLU A 1 176 ? -3.818 -2.877 27.094 1 93.56 176 GLU A N 1
ATOM 1386 C CA . GLU A 1 176 ? -3.105 -4.055 27.578 1 93.56 176 GLU A CA 1
ATOM 1387 C C . GLU A 1 176 ? -4.074 -5.102 28.141 1 93.56 176 GLU A C 1
ATOM 1389 O O . GLU A 1 176 ? -4.93 -4.785 28.969 1 93.56 176 GLU A O 1
ATOM 1394 N N . GLY A 1 177 ? -3.926 -6.336 27.672 1 90.94 177 GLY A N 1
ATOM 1395 C CA . GLY A 1 177 ? -4.754 -7.438 28.141 1 90.94 177 GLY A CA 1
ATOM 1396 C C . GLY A 1 177 ? -6.102 -7.504 27.438 1 90.94 177 GLY A C 1
ATOM 1397 O O . GLY A 1 177 ? -6.895 -8.414 27.703 1 90.94 177 GLY A O 1
ATOM 1398 N N . LYS A 1 178 ? -6.418 -6.555 26.641 1 90.31 178 LYS A N 1
ATOM 1399 C CA . LYS A 1 178 ? -7.688 -6.52 25.922 1 90.31 178 LYS A CA 1
ATOM 1400 C C . LYS A 1 178 ? -7.484 -6.797 24.438 1 90.31 178 LYS A C 1
ATOM 1402 O O . LYS A 1 178 ? -6.508 -6.34 23.844 1 90.31 178 LYS A O 1
ATOM 1407 N N . GLU A 1 179 ? -8.305 -7.594 23.938 1 84.56 179 GLU A N 1
ATOM 1408 C CA . GLU A 1 179 ? -8.227 -7.883 22.5 1 84.56 179 GLU A CA 1
ATOM 1409 C C . GLU A 1 179 ? -8.938 -6.812 21.688 1 84.56 179 GLU A C 1
ATOM 1411 O O . GLU A 1 179 ? -10.039 -6.375 22.047 1 84.56 179 GLU A O 1
ATOM 1416 N N . ASN A 1 180 ? -8.359 -6.34 20.703 1 85.56 180 ASN A N 1
ATOM 1417 C CA . ASN A 1 180 ? -8.945 -5.402 19.75 1 85.56 180 ASN A CA 1
ATOM 1418 C C . ASN A 1 180 ? -9.477 -4.152 20.453 1 85.56 180 ASN A C 1
ATOM 1420 O O . ASN A 1 180 ? -10.609 -3.732 20.203 1 85.56 180 ASN A O 1
ATOM 1424 N N . HIS A 1 181 ? -8.75 -3.656 21.453 1 93.12 181 HIS A N 1
ATOM 1425 C CA . HIS A 1 181 ? -9.117 -2.438 22.156 1 93.12 181 HIS A CA 1
ATOM 1426 C C . HIS A 1 181 ? -8.43 -1.217 21.562 1 93.12 181 HIS A C 1
ATOM 1428 O O . HIS A 1 181 ? -7.203 -1.125 21.562 1 93.12 181 HIS A O 1
ATOM 1434 N N . TYR A 1 182 ? -9.219 -0.295 21.047 1 95.62 182 TYR A N 1
ATOM 1435 C CA . TYR A 1 182 ? -8.75 0.972 20.5 1 95.62 182 TYR A CA 1
ATOM 1436 C C . TYR A 1 182 ? -9.555 2.139 21.062 1 95.62 182 TYR A C 1
ATOM 1438 O O . TYR A 1 182 ? -10.789 2.096 21.078 1 95.62 182 TYR A O 1
ATOM 1446 N N . PHE A 1 183 ? -8.906 3.146 21.516 1 97.44 183 PHE A N 1
ATOM 1447 C CA . PHE A 1 183 ? -9.516 4.184 22.344 1 97.44 183 PHE A CA 1
ATOM 1448 C C . PHE A 1 183 ? -10.672 4.848 21.609 1 97.44 183 PHE A C 1
ATOM 1450 O O . PHE A 1 183 ? -11.727 5.09 22.188 1 97.44 183 PHE A O 1
ATOM 1457 N N . LEU A 1 184 ? -10.555 5.176 20.281 1 96.38 184 LEU A N 1
ATOM 1458 C CA . LEU A 1 184 ? -11.586 5.902 19.547 1 96.38 184 LEU A CA 1
ATOM 1459 C C . LEU A 1 184 ? -12.836 5.043 19.375 1 96.38 184 LEU A C 1
ATOM 1461 O O . LEU A 1 184 ? -13.906 5.555 19.031 1 96.38 184 LEU A O 1
ATOM 1465 N N . MET A 1 185 ? -12.688 3.77 19.562 1 92.5 185 MET A N 1
ATOM 1466 C CA . MET A 1 185 ? -13.828 2.871 19.422 1 92.5 185 MET A CA 1
ATOM 1467 C C . MET A 1 185 ? -14.57 2.725 20.75 1 92.5 185 MET A C 1
ATOM 1469 O O . MET A 1 185 ? -15.617 2.07 20.812 1 92.5 185 MET A O 1
ATOM 1473 N N . THR A 1 186 ? -14.078 3.275 21.812 1 92.06 186 THR A N 1
ATOM 1474 C CA . THR A 1 186 ? -14.734 3.238 23.125 1 92.06 186 THR A CA 1
ATOM 1475 C C . THR A 1 186 ? -15.773 4.344 23.234 1 92.06 186 THR A C 1
ATOM 1477 O O . THR A 1 186 ? -15.812 5.258 22.406 1 92.06 186 THR A O 1
ATOM 1480 N N . LYS A 1 187 ? -16.625 4.25 24.25 1 90.56 187 LYS A N 1
ATOM 1481 C CA . LYS A 1 187 ? -17.641 5.27 24.5 1 90.56 187 LYS A CA 1
ATOM 1482 C C . LYS A 1 187 ? -17 6.625 24.797 1 90.56 187 LYS A C 1
ATOM 1484 O O . LYS A 1 187 ? -17.484 7.656 24.312 1 90.56 187 LYS A O 1
ATOM 1489 N N . GLU A 1 188 ? -15.953 6.602 25.562 1 93.19 188 GLU A N 1
ATOM 1490 C CA . GLU A 1 188 ? -15.258 7.828 25.938 1 93.19 188 GLU A CA 1
ATOM 1491 C C . GLU A 1 188 ? -14.547 8.453 24.734 1 93.19 188 GLU A C 1
ATOM 1493 O O . GLU A 1 188 ? -14.414 9.672 24.656 1 93.19 188 GLU A O 1
ATOM 1498 N N . GLY A 1 189 ? -14.086 7.656 23.828 1 94.75 189 GLY A N 1
ATOM 1499 C CA . GLY A 1 189 ? -13.25 8.109 22.719 1 94.75 189 GLY A CA 1
ATOM 1500 C C . GLY A 1 189 ? -14.062 8.617 21.547 1 94.75 189 GLY A C 1
ATOM 1501 O O . GLY A 1 189 ? -13.539 9.344 20.703 1 94.75 189 GLY A O 1
ATOM 1502 N N . ARG A 1 190 ? -15.336 8.398 21.5 1 92.31 190 ARG A N 1
ATOM 1503 C CA . ARG A 1 190 ? -16.188 8.656 20.344 1 92.31 190 ARG A CA 1
ATOM 1504 C C . ARG A 1 190 ? -16.234 10.148 20.016 1 92.31 190 ARG A C 1
ATOM 1506 O O . ARG A 1 190 ? -16.25 10.531 18.844 1 92.31 190 ARG A O 1
ATOM 1513 N N . LYS A 1 191 ? -16.359 10.953 20.984 1 93.5 191 LYS A N 1
ATOM 1514 C CA . LYS A 1 191 ? -16.531 12.383 20.781 1 93.5 191 LYS A CA 1
ATOM 1515 C C . LYS A 1 191 ? -15.281 13 20.156 1 93.5 191 LYS A C 1
ATOM 1517 O O . LYS A 1 191 ? -15.328 14.102 19.609 1 93.5 191 LYS A O 1
ATOM 1522 N N . TYR A 1 192 ? -14.117 12.273 20.219 1 96.75 192 TYR A N 1
ATOM 1523 C CA . TYR A 1 192 ? -12.867 12.836 19.719 1 96.75 192 TYR A CA 1
ATOM 1524 C C . TYR A 1 192 ? -12.609 12.391 18.281 1 96.75 192 TYR A C 1
ATOM 1526 O O . TYR A 1 192 ? -11.633 12.82 17.672 1 96.75 192 TYR A O 1
ATOM 1534 N N . ILE A 1 193 ? -13.469 11.508 17.719 1 96.62 193 ILE A N 1
ATOM 1535 C CA . ILE A 1 193 ? -13.281 10.969 16.375 1 96.62 193 ILE A CA 1
ATOM 1536 C C . ILE A 1 193 ? -13.234 12.117 15.367 1 96.62 193 ILE A C 1
ATOM 1538 O O . ILE A 1 193 ? -12.469 12.078 14.406 1 96.62 193 ILE A O 1
ATOM 1542 N N . SER A 1 194 ? -14.023 13.125 15.594 1 96 194 SER A N 1
ATOM 1543 C CA . SER A 1 194 ? -14.102 14.242 14.664 1 96 194 SER A CA 1
ATOM 1544 C C . SER A 1 194 ? -12.758 14.953 14.539 1 96 194 SER A C 1
ATOM 1546 O O . SER A 1 194 ? -12.398 15.422 13.453 1 96 194 SER A O 1
ATOM 1548 N N . VAL A 1 195 ? -12.008 15.062 15.641 1 98.06 195 VAL A N 1
ATOM 1549 C CA . VAL A 1 195 ? -10.695 15.703 15.617 1 98.06 195 VAL A CA 1
ATOM 1550 C C . VAL A 1 195 ? -9.703 14.828 14.852 1 98.06 195 VAL A C 1
ATOM 1552 O O . VAL A 1 195 ? -8.984 15.312 13.977 1 98.06 195 VAL A O 1
ATOM 1555 N N . PHE A 1 196 ? -9.727 13.492 15.117 1 98.31 196 PHE A N 1
ATOM 1556 C CA . PHE A 1 196 ? -8.797 12.57 14.469 1 98.31 196 PHE A CA 1
ATOM 1557 C C . PHE A 1 196 ? -9.109 12.445 12.984 1 98.31 196 PHE A C 1
ATOM 1559 O O . PHE A 1 196 ? -8.219 12.172 12.18 1 98.31 196 PHE A O 1
ATOM 1566 N N . ARG A 1 197 ? -10.297 12.703 12.602 1 97.25 197 ARG A N 1
ATOM 1567 C CA . ARG A 1 197 ? -10.695 12.672 11.195 1 97.25 197 ARG A CA 1
ATOM 1568 C C . ARG A 1 197 ? -9.984 13.758 10.398 1 97.25 197 ARG A C 1
ATOM 1570 O O . ARG A 1 197 ? -9.859 13.656 9.18 1 97.25 197 ARG A O 1
ATOM 1577 N N . GLN A 1 198 ? -9.539 14.789 11.117 1 97.62 198 GLN A N 1
ATOM 1578 C CA . GLN A 1 198 ? -8.883 15.906 10.445 1 97.62 198 GLN A CA 1
ATOM 1579 C C . GLN A 1 198 ? -7.395 15.625 10.234 1 97.62 198 GLN A C 1
ATOM 1581 O O . GLN A 1 198 ? -6.73 16.312 9.461 1 97.62 198 GLN A O 1
ATOM 1586 N N . VAL A 1 199 ? -6.914 14.578 10.938 1 98.25 199 VAL A N 1
ATOM 1587 C CA . VAL A 1 199 ? -5.52 14.18 10.75 1 98.25 199 VAL A CA 1
ATOM 1588 C C . VAL A 1 199 ? -5.34 13.555 9.367 1 98.25 199 VAL A C 1
ATOM 1590 O O . VAL A 1 199 ? -6.168 12.75 8.938 1 98.25 1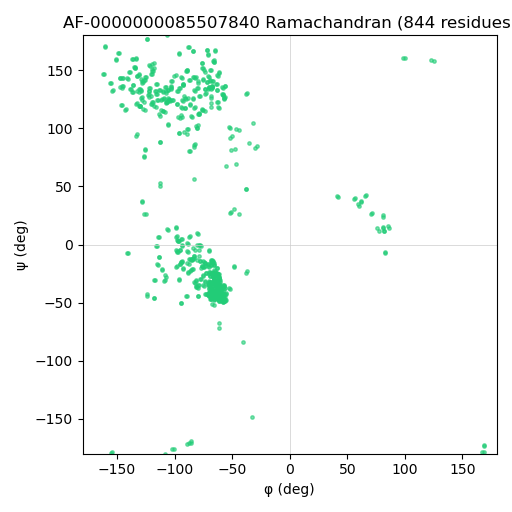99 VAL A O 1
ATOM 1593 N N . ARG A 1 200 ? -4.32 13.945 8.688 1 98 200 ARG A N 1
ATOM 1594 C CA . ARG A 1 200 ? -4.062 13.422 7.352 1 98 200 ARG A CA 1
ATOM 1595 C C . ARG A 1 200 ? -3.248 12.133 7.418 1 98 200 ARG A C 1
ATOM 1597 O O . ARG A 1 200 ? -2.07 12.117 7.051 1 98 200 ARG A O 1
ATOM 1604 N N . PHE A 1 201 ? -3.908 11.047 7.691 1 98.31 201 PHE A N 1
ATOM 1605 C CA . PHE A 1 201 ? -3.271 9.766 7.953 1 98.31 201 PHE A CA 1
ATOM 1606 C C . PHE A 1 201 ? -2.568 9.242 6.703 1 98.31 201 PHE A C 1
ATOM 1608 O O . PHE A 1 201 ? -1.563 8.539 6.801 1 98.31 201 PHE A O 1
ATOM 1615 N N . HIS A 1 202 ? -3.096 9.562 5.516 1 96.88 202 HIS A N 1
ATOM 1616 C CA . HIS A 1 202 ? -2.506 9.062 4.277 1 96.88 202 HIS A CA 1
ATOM 1617 C C . HIS A 1 202 ? -1.086 9.586 4.094 1 96.88 202 HIS A C 1
ATOM 1619 O O . HIS A 1 202 ? -0.288 8.992 3.367 1 96.88 202 HIS A O 1
ATOM 1625 N N . HIS A 1 203 ? -0.731 10.695 4.777 1 98 203 HIS A N 1
ATOM 1626 C CA . HIS A 1 203 ? 0.633 11.203 4.703 1 98 203 HIS A CA 1
ATOM 1627 C C . HIS A 1 203 ? 1.476 10.695 5.867 1 98 203 HIS A C 1
ATOM 1629 O O . HIS A 1 203 ? 2.705 10.781 5.832 1 98 203 HIS A O 1
ATOM 1635 N N . ILE A 1 204 ? 0.839 10.195 6.895 1 98.25 204 ILE A N 1
ATOM 1636 C CA . ILE A 1 204 ? 1.555 9.68 8.055 1 98.25 204 ILE A CA 1
ATOM 1637 C C . ILE A 1 204 ? 2.049 8.258 7.773 1 98.25 204 ILE A C 1
ATOM 1639 O O . ILE A 1 204 ? 3.18 7.91 8.117 1 98.25 204 ILE A O 1
ATOM 1643 N N . ILE A 1 205 ? 1.296 7.469 7.059 1 97.94 205 ILE A N 1
ATOM 1644 C CA . ILE A 1 205 ? 1.605 6.055 6.859 1 97.94 205 ILE A CA 1
ATOM 1645 C C . ILE A 1 205 ? 2.668 5.91 5.77 1 97.94 205 ILE A C 1
ATOM 1647 O O . ILE A 1 205 ? 2.938 4.805 5.301 1 97.94 205 ILE A O 1
ATOM 1651 N N . ASN A 1 206 ? 3.244 6.996 5.367 1 97.69 206 ASN A N 1
ATOM 1652 C CA . ASN A 1 206 ? 4.293 6.973 4.352 1 97.69 206 ASN A CA 1
ATOM 1653 C C . ASN A 1 206 ? 5.668 6.754 4.973 1 97.69 206 ASN A C 1
ATOM 1655 O O . ASN A 1 206 ? 6.691 6.898 4.297 1 97.69 206 ASN A O 1
ATOM 1659 N N . ASP A 1 207 ? 5.68 6.492 6.242 1 96 207 ASP A N 1
ATOM 1660 C CA . ASP A 1 207 ? 6.895 6.223 7 1 96 207 ASP A CA 1
ATOM 1661 C C . ASP A 1 207 ? 6.699 5.039 7.945 1 96 207 ASP A C 1
ATOM 1663 O O . ASP A 1 207 ? 5.727 4.996 8.703 1 96 207 ASP A O 1
ATOM 1667 N N . MET A 1 208 ? 7.715 4.082 7.883 1 94.25 208 MET A N 1
ATOM 1668 C CA . MET A 1 208 ? 7.574 2.844 8.641 1 94.25 208 MET A CA 1
ATOM 1669 C C . MET A 1 208 ? 7.496 3.125 10.133 1 94.25 208 MET A C 1
ATOM 1671 O O . MET A 1 208 ? 6.676 2.535 10.844 1 94.25 208 MET A O 1
ATOM 1675 N N . GLN A 1 209 ? 8.344 3.971 10.633 1 95.31 209 GLN A N 1
ATOM 1676 C CA . GLN A 1 209 ? 8.336 4.297 12.055 1 95.31 209 GLN A CA 1
ATOM 1677 C C . GLN A 1 209 ? 7.008 4.934 12.469 1 95.31 209 GLN A C 1
ATOM 1679 O O . GLN A 1 209 ? 6.504 4.676 13.562 1 95.31 209 GLN A O 1
ATOM 1684 N N . SER A 1 210 ? 6.477 5.801 11.602 1 97.19 210 SER A N 1
ATOM 1685 C CA . SER A 1 210 ? 5.184 6.422 11.859 1 97.19 210 SER A CA 1
ATOM 1686 C C . SER A 1 210 ? 4.074 5.379 11.938 1 97.19 210 SER A C 1
ATOM 1688 O O . SER A 1 210 ? 3.207 5.445 12.812 1 97.19 210 SER A O 1
ATOM 1690 N N . VAL A 1 211 ? 4.105 4.414 10.992 1 96.44 211 VAL A N 1
ATOM 1691 C CA . VAL A 1 211 ? 3.115 3.344 10.977 1 96.44 211 VAL A CA 1
ATOM 1692 C C . VAL A 1 211 ? 3.188 2.551 12.281 1 96.44 211 VAL A C 1
ATOM 1694 O O . VAL A 1 211 ? 2.16 2.277 12.906 1 96.44 211 VAL A O 1
ATOM 1697 N N . LYS A 1 212 ? 4.34 2.205 12.688 1 94.75 212 LYS A N 1
ATOM 1698 C CA . LYS A 1 212 ? 4.539 1.458 13.922 1 94.75 212 LYS A CA 1
ATOM 1699 C C . LYS A 1 212 ? 3.982 2.223 15.117 1 94.75 212 LYS A C 1
ATOM 1701 O O . LYS A 1 212 ? 3.328 1.641 15.984 1 94.75 212 LYS A O 1
ATOM 1706 N N . THR A 1 213 ? 4.273 3.508 15.117 1 96.5 213 THR A N 1
ATOM 1707 C CA . THR A 1 213 ? 3.799 4.363 16.203 1 96.5 213 THR A CA 1
ATOM 1708 C C . THR A 1 213 ? 2.275 4.375 16.25 1 96.5 213 THR A C 1
ATOM 1710 O O . THR A 1 213 ? 1.685 4.25 17.328 1 96.5 213 THR A O 1
ATOM 1713 N N . LEU A 1 214 ? 1.658 4.516 15.102 1 96.88 214 LEU A N 1
ATOM 1714 C CA . LEU A 1 214 ? 0.201 4.539 15.031 1 96.88 214 LEU A CA 1
ATOM 1715 C C . LEU A 1 214 ? -0.391 3.262 15.617 1 96.88 214 LEU A C 1
ATOM 1717 O O . LEU A 1 214 ? -1.327 3.314 16.422 1 96.88 214 LEU A O 1
ATOM 1721 N N . TYR A 1 215 ? 0.17 2.123 15.258 1 94.62 215 TYR A N 1
ATOM 1722 C CA . TYR A 1 215 ? -0.352 0.842 15.719 1 94.62 215 TYR A CA 1
ATOM 1723 C C . TYR A 1 215 ? -0.088 0.652 17.203 1 94.62 215 TYR A C 1
ATOM 1725 O O . TYR A 1 215 ? -0.945 0.148 17.938 1 94.62 215 TYR A O 1
ATOM 1733 N N . ALA A 1 216 ? 1.021 1.076 17.672 1 95.5 216 ALA A N 1
ATOM 1734 C CA . ALA A 1 216 ? 1.438 0.873 19.062 1 95.5 216 ALA A CA 1
ATOM 1735 C C . ALA A 1 216 ? 0.579 1.693 20.016 1 95.5 216 ALA A C 1
ATOM 1737 O O . ALA A 1 216 ? 0.38 1.306 21.172 1 95.5 216 ALA A O 1
ATOM 1738 N N . ASP A 1 217 ? 0.051 2.76 19.578 1 97.06 217 ASP A N 1
ATOM 1739 C CA . ASP A 1 217 ? -0.654 3.697 20.438 1 97.06 217 ASP A CA 1
ATOM 1740 C C . ASP A 1 217 ? -2.037 3.17 20.812 1 97.06 217 ASP A C 1
ATOM 1742 O O . ASP A 1 217 ? -2.615 3.58 21.828 1 97.06 217 ASP A O 1
ATOM 1746 N N . HIS A 1 218 ? -2.652 2.303 19.938 1 97.44 218 HIS A N 1
ATOM 1747 C CA . HIS A 1 218 ? -3.967 1.711 20.172 1 97.44 218 HIS A CA 1
ATOM 1748 C C . HIS A 1 218 ? -5.039 2.787 20.297 1 97.44 218 HIS A C 1
ATOM 1750 O O . HIS A 1 218 ? -5.949 2.662 21.125 1 97.44 218 HIS A O 1
ATOM 1756 N N . ILE A 1 219 ? -4.883 3.861 19.578 1 98.19 219 ILE A N 1
ATOM 1757 C CA . ILE A 1 219 ? -5.902 4.906 19.547 1 98.19 219 ILE A CA 1
ATOM 1758 C C . ILE A 1 219 ? -6.832 4.684 18.359 1 98.19 219 ILE A C 1
ATOM 1760 O O . ILE A 1 219 ? -8.055 4.652 18.516 1 98.19 219 ILE A O 1
ATOM 1764 N N . VAL A 1 220 ? -6.289 4.508 17.219 1 97.5 220 VAL A N 1
ATOM 1765 C CA . VAL A 1 220 ? -7.023 4.242 15.992 1 97.5 220 VAL A CA 1
ATOM 1766 C C . VAL A 1 220 ? -6.879 2.773 15.609 1 97.5 220 VAL A C 1
ATOM 1768 O O . VAL A 1 220 ? -5.773 2.225 15.625 1 97.5 220 VAL A O 1
ATOM 1771 N N . SER A 1 221 ? -7.949 2.139 15.273 1 95.25 221 SER A N 1
ATOM 1772 C CA . SER A 1 221 ? -7.91 0.722 14.93 1 95.25 221 SER A CA 1
ATOM 1773 C C . SER A 1 221 ? -7.219 0.5 13.594 1 95.25 221 SER A C 1
ATOM 1775 O O . SER A 1 221 ? -7.371 1.301 12.664 1 95.25 221 SER A O 1
ATOM 1777 N N . PRO A 1 222 ? -6.484 -0.616 13.469 1 92.81 222 PRO A N 1
ATOM 1778 C CA . PRO A 1 222 ? -5.871 -0.96 12.18 1 92.81 222 PRO A CA 1
ATOM 1779 C C . PRO A 1 222 ? -6.898 -1.075 11.055 1 92.81 222 PRO A C 1
ATOM 1781 O O . PRO A 1 222 ? -6.605 -0.717 9.906 1 92.81 222 PRO A O 1
ATOM 1784 N N . GLU A 1 223 ? -8.023 -1.542 11.336 1 90.81 223 GLU A N 1
ATOM 1785 C CA . GLU A 1 223 ? -9.078 -1.682 10.336 1 90.81 223 GLU A CA 1
ATOM 1786 C C . GLU A 1 223 ? -9.453 -0.329 9.734 1 90.81 223 GLU A C 1
ATOM 1788 O O . GLU A 1 223 ? -9.703 -0.224 8.531 1 90.81 223 GLU A O 1
ATOM 1793 N N . TRP A 1 224 ? -9.5 0.704 10.633 1 94.12 224 TRP A N 1
ATOM 1794 C CA . TRP A 1 224 ? -9.859 2.041 10.18 1 94.12 224 TRP A CA 1
ATOM 1795 C C . TRP A 1 224 ? -8.75 2.645 9.32 1 94.12 224 TRP A C 1
ATOM 1797 O O . TRP A 1 224 ? -8.992 3.574 8.547 1 94.12 224 TRP A O 1
ATOM 1807 N N . LEU A 1 225 ? -7.535 2.098 9.438 1 96.06 225 LEU A N 1
ATOM 1808 C CA . LEU A 1 225 ? -6.391 2.648 8.719 1 96.06 225 LEU A CA 1
ATOM 1809 C C . LEU A 1 225 ? -6.184 1.923 7.395 1 96.06 225 LEU A C 1
ATOM 1811 O O . LEU A 1 225 ? -5.488 2.426 6.508 1 96.06 225 LEU A O 1
ATOM 1815 N N . GLN A 1 226 ? -6.781 0.765 7.16 1 93.94 226 GLN A N 1
ATOM 1816 C CA . GLN A 1 226 ? -6.543 -0.101 6.012 1 93.94 226 GLN A CA 1
ATOM 1817 C C . GLN A 1 226 ? -6.844 0.625 4.703 1 93.94 226 GLN A C 1
ATOM 1819 O O . GLN A 1 226 ? -6.07 0.537 3.746 1 93.94 226 GLN A O 1
ATOM 1824 N N . PRO A 1 227 ? -7.934 1.377 4.672 1 94.5 227 PRO A N 1
ATOM 1825 C CA . PRO A 1 227 ? -8.234 2.064 3.412 1 94.5 227 PRO A CA 1
ATOM 1826 C C . PRO A 1 227 ? -7.137 3.045 3.002 1 94.5 227 PRO A C 1
ATOM 1828 O O . PRO A 1 227 ? -6.918 3.27 1.808 1 94.5 227 PRO A O 1
ATOM 1831 N N . TYR A 1 228 ? -6.457 3.592 3.953 1 97.06 228 TYR A N 1
ATOM 1832 C CA . TYR A 1 228 ? -5.383 4.527 3.645 1 97.06 228 TYR A CA 1
ATOM 1833 C C . TYR A 1 228 ? -4.215 3.812 2.971 1 97.06 228 TYR A C 1
ATOM 1835 O O . TYR A 1 228 ? -3.6 4.352 2.047 1 97.06 228 TYR A O 1
ATOM 1843 N N . PHE A 1 229 ? -3.951 2.617 3.422 1 96.81 229 PHE A N 1
ATOM 1844 C CA . PHE A 1 229 ? -2.883 1.835 2.811 1 96.81 229 PHE A CA 1
ATOM 1845 C C . PHE A 1 229 ? -3.232 1.469 1.374 1 96.81 229 PHE A C 1
ATOM 1847 O O . PHE A 1 229 ? -2.383 1.546 0.483 1 96.81 229 PHE A O 1
ATOM 1854 N N . THR A 1 230 ? -4.441 1.048 1.17 1 95.12 230 THR A N 1
ATOM 1855 C CA . THR A 1 230 ? -4.914 0.723 -0.172 1 95.12 230 THR A CA 1
ATOM 1856 C C . THR A 1 230 ? -4.82 1.939 -1.088 1 95.12 230 THR A C 1
ATOM 1858 O O . THR A 1 230 ? -4.359 1.83 -2.229 1 95.12 230 THR A O 1
ATOM 1861 N N . TYR A 1 231 ? -5.25 3.09 -0.539 1 95.81 231 TYR A N 1
ATOM 1862 C CA . TYR A 1 231 ? -5.191 4.34 -1.286 1 95.81 231 TYR A CA 1
ATOM 1863 C C . TYR A 1 231 ? -3.766 4.652 -1.72 1 95.81 231 TYR A C 1
ATOM 1865 O O . TYR A 1 231 ? -3.514 4.934 -2.893 1 95.81 231 TYR A O 1
ATOM 1873 N N . GLN A 1 232 ? -2.83 4.582 -0.805 1 96.88 232 GLN A N 1
ATOM 1874 C CA . GLN A 1 232 ? -1.431 4.898 -1.078 1 96.88 232 GLN A CA 1
ATOM 1875 C C . GLN A 1 232 ? -0.825 3.904 -2.064 1 96.88 232 GLN A C 1
ATOM 1877 O O . GLN A 1 232 ? -0.068 4.293 -2.957 1 96.88 232 GLN A O 1
ATOM 1882 N N . TRP A 1 233 ? -1.153 2.633 -1.891 1 96.69 233 TRP A N 1
ATOM 1883 C CA . TRP A 1 233 ? -0.628 1.604 -2.783 1 96.69 233 TRP A CA 1
ATOM 1884 C C . TRP A 1 233 ? -1.069 1.854 -4.219 1 96.69 233 TRP A C 1
ATOM 1886 O O . TRP A 1 233 ? -0.256 1.789 -5.145 1 96.69 233 TRP A O 1
ATOM 1896 N N . ASN A 1 234 ? -2.318 2.162 -4.391 1 95.12 234 ASN A N 1
ATOM 1897 C CA . ASN A 1 234 ? -2.85 2.428 -5.723 1 95.12 234 ASN A CA 1
ATOM 1898 C C . ASN A 1 234 ? -2.186 3.645 -6.359 1 95.12 234 ASN A C 1
ATOM 1900 O O . ASN A 1 234 ? -1.875 3.637 -7.551 1 95.12 234 ASN A O 1
ATOM 1904 N N . LYS A 1 235 ? -1.986 4.652 -5.57 1 95.94 235 LYS A N 1
ATOM 1905 C CA . LYS A 1 235 ? -1.3 5.832 -6.082 1 95.94 235 LYS A CA 1
ATOM 1906 C C . LYS A 1 235 ? 0.134 5.504 -6.488 1 95.94 235 LYS A C 1
ATOM 1908 O O . LYS A 1 235 ? 0.614 5.965 -7.523 1 95.94 235 LYS A O 1
ATOM 1913 N N . MET A 1 236 ? 0.782 4.738 -5.66 1 96.25 236 MET A N 1
ATOM 1914 C CA . MET A 1 236 ? 2.15 4.328 -5.969 1 96.25 236 MET A CA 1
ATOM 1915 C C . MET A 1 236 ? 2.205 3.559 -7.281 1 96.25 236 MET A C 1
ATOM 1917 O O . MET A 1 236 ? 3.057 3.832 -8.133 1 96.25 236 MET A O 1
ATOM 1921 N N . LEU A 1 237 ? 1.306 2.578 -7.488 1 95.88 237 LEU A N 1
ATOM 1922 C CA . LEU A 1 237 ? 1.275 1.788 -8.711 1 95.88 237 LEU A CA 1
ATOM 1923 C C . LEU A 1 237 ? 1.057 2.682 -9.93 1 95.88 237 LEU A C 1
ATOM 1925 O O . LEU A 1 237 ? 1.697 2.492 -10.969 1 95.88 237 LEU A O 1
ATOM 1929 N N . ALA A 1 238 ? 0.148 3.643 -9.781 1 94.69 238 ALA A N 1
ATOM 1930 C CA . ALA A 1 238 ? -0.143 4.551 -10.891 1 94.69 238 ALA A CA 1
ATOM 1931 C C . ALA A 1 238 ? 1.103 5.332 -11.305 1 94.69 238 ALA A C 1
ATOM 1933 O O . ALA A 1 238 ? 1.37 5.504 -12.492 1 94.69 238 ALA A O 1
ATOM 1934 N N . VAL A 1 239 ? 1.84 5.801 -10.359 1 95 239 VAL A N 1
ATOM 1935 C CA . VAL A 1 239 ? 3.059 6.551 -10.648 1 95 239 VAL A CA 1
ATOM 1936 C C . VAL A 1 239 ? 4.109 5.617 -11.242 1 95 239 VAL A C 1
ATOM 1938 O O . VAL A 1 239 ? 4.711 5.93 -12.273 1 95 239 VAL A O 1
ATOM 1941 N N . ASP A 1 240 ? 4.297 4.441 -10.617 1 95.12 240 ASP A N 1
ATOM 1942 C CA . ASP A 1 240 ? 5.34 3.502 -11.016 1 95.12 240 ASP A CA 1
ATOM 1943 C C . ASP A 1 240 ? 5.117 3.006 -12.438 1 95.12 240 ASP A C 1
ATOM 1945 O O . ASP A 1 240 ? 6.078 2.729 -13.164 1 95.12 240 ASP A O 1
ATOM 1949 N N . GLN A 1 241 ? 3.941 2.945 -12.836 1 93.56 241 GLN A N 1
ATOM 1950 C CA . GLN A 1 241 ? 3.623 2.404 -14.148 1 93.56 241 GLN A CA 1
ATOM 1951 C C . GLN A 1 241 ? 3.422 3.521 -15.172 1 93.56 241 GLN A C 1
ATOM 1953 O O . GLN A 1 241 ? 2.932 3.279 -16.281 1 93.56 241 GLN A O 1
ATOM 1958 N N . GLY A 1 242 ? 3.682 4.734 -14.797 1 92.25 242 GLY A N 1
ATOM 1959 C CA . GLY A 1 242 ? 3.705 5.855 -15.719 1 92.25 242 GLY A CA 1
ATOM 1960 C C . GLY A 1 242 ? 2.326 6.406 -16.031 1 92.25 242 GLY A C 1
ATOM 1961 O O . GLY A 1 242 ? 2.154 7.172 -16.984 1 92.25 242 GLY A O 1
ATOM 1962 N N . LEU A 1 243 ? 1.36 6.02 -15.227 1 92.31 243 LEU A N 1
ATOM 1963 C CA . LEU A 1 243 ? -0.011 6.461 -15.453 1 92.31 243 LEU A CA 1
ATOM 1964 C C . LEU A 1 243 ? -0.26 7.809 -14.781 1 92.31 243 LEU A C 1
ATOM 1966 O O . LEU A 1 243 ? -1.199 8.523 -15.141 1 92.31 243 LEU A O 1
ATOM 1970 N N . ASP A 1 244 ? 0.509 8.18 -13.773 1 94.5 244 ASP A N 1
ATOM 1971 C CA . ASP A 1 244 ? 0.434 9.445 -13.062 1 94.5 244 ASP A CA 1
ATOM 1972 C C . ASP A 1 244 ? 1.792 10.148 -13.039 1 94.5 244 ASP A C 1
ATOM 1974 O O . ASP A 1 244 ? 2.732 9.664 -12.398 1 94.5 244 ASP A O 1
ATOM 1978 N N . LYS A 1 245 ? 1.936 11.242 -13.617 1 95.44 245 LYS A N 1
ATOM 1979 C CA . LYS A 1 245 ? 3.176 12.008 -13.664 1 95.44 245 LYS A CA 1
ATOM 1980 C C . LYS A 1 245 ? 3.105 13.227 -12.742 1 95.44 245 LYS A C 1
ATOM 1982 O O . LYS A 1 245 ? 3.957 14.117 -12.812 1 95.44 245 LYS A O 1
ATOM 1987 N N . GLY A 1 246 ? 2.094 13.273 -11.867 1 96.12 246 GLY A N 1
ATOM 1988 C CA . GLY A 1 246 ? 1.802 14.438 -11.047 1 96.12 246 GLY A CA 1
ATOM 1989 C C . GLY A 1 246 ? 0.67 15.289 -11.594 1 96.12 246 GLY A C 1
ATOM 1990 O O . GLY A 1 246 ? 0.352 15.219 -12.781 1 96.12 246 GLY A O 1
ATOM 1991 N N . PRO A 1 247 ? 0.081 16.109 -10.75 1 96.12 247 PRO A N 1
ATOM 1992 C CA . PRO A 1 247 ? -1.106 16.844 -11.188 1 96.12 247 PRO A CA 1
ATOM 1993 C C . PRO A 1 247 ? -0.782 17.922 -12.211 1 96.12 247 PRO A C 1
ATOM 1995 O O . PRO A 1 247 ? 0.168 18.688 -12.031 1 96.12 247 PRO A O 1
ATOM 1998 N N . GLN A 1 248 ? -1.586 17.984 -13.234 1 94.44 248 GLN A N 1
ATOM 1999 C CA . GLN A 1 248 ? -1.479 19.031 -14.25 1 94.44 248 GLN A CA 1
ATOM 2000 C C . GLN A 1 248 ? -2.326 20.25 -13.875 1 94.44 248 GLN A C 1
ATOM 2002 O O . GLN A 1 248 ? -1.894 21.391 -14.047 1 94.44 248 GLN A O 1
ATOM 2007 N N . GLN A 1 249 ? -3.494 19.922 -13.445 1 94 249 GLN A N 1
ATOM 2008 C CA . GLN A 1 249 ? -4.426 20.922 -12.93 1 94 249 GLN A CA 1
ATOM 2009 C C . GLN A 1 249 ? -4.996 20.484 -11.578 1 94 249 GLN A C 1
ATOM 2011 O O . GLN A 1 249 ? -5.32 19.312 -11.383 1 94 249 GLN A O 1
ATOM 2016 N N . LEU A 1 250 ? -4.953 21.453 -10.742 1 95.06 250 LEU A N 1
ATOM 2017 C CA . LEU A 1 250 ? -5.438 21.172 -9.391 1 95.06 250 LEU A CA 1
ATOM 2018 C C . LEU A 1 250 ? -6.109 22.406 -8.797 1 95.06 250 LEU A C 1
ATOM 2020 O O . LEU A 1 250 ? -5.508 23.484 -8.734 1 95.06 250 LEU A O 1
ATOM 2024 N N . SER A 1 251 ? -7.402 22.234 -8.461 1 95.19 251 SER A N 1
ATOM 2025 C CA . SER A 1 251 ? -8.094 23.344 -7.824 1 95.19 251 SER A CA 1
ATOM 2026 C C . SER A 1 251 ? -7.516 23.641 -6.445 1 95.19 251 SER A C 1
ATOM 2028 O O . SER A 1 251 ? -6.883 22.781 -5.832 1 95.19 251 SER A O 1
ATOM 2030 N N . GLU A 1 252 ? -7.723 24.859 -6.008 1 96.69 252 GLU A N 1
ATOM 2031 C CA . GLU A 1 252 ? -7.266 25.234 -4.672 1 96.69 252 GLU A CA 1
ATOM 2032 C C . GLU A 1 252 ? -7.914 24.359 -3.602 1 96.69 252 GLU A C 1
ATOM 2034 O O . GLU A 1 252 ? -7.27 23.984 -2.623 1 96.69 252 GLU A O 1
ATOM 2039 N N . GLU A 1 253 ? -9.125 24.062 -3.816 1 95.19 253 GLU A N 1
ATOM 2040 C CA . GLU A 1 253 ? -9.852 23.234 -2.861 1 95.19 253 GLU A CA 1
ATOM 2041 C C . GLU A 1 253 ? -9.25 21.828 -2.777 1 95.19 253 GLU A C 1
ATOM 2043 O O . GLU A 1 253 ? -9.016 21.312 -1.683 1 95.19 253 GLU A O 1
ATOM 2048 N N . GLU A 1 254 ? -8.977 21.297 -3.916 1 94.38 254 GLU A N 1
ATOM 2049 C CA . GLU A 1 254 ? -8.383 19.953 -3.963 1 94.38 254 GLU A CA 1
ATOM 2050 C C . GLU A 1 254 ? -6.965 19.953 -3.4 1 94.38 254 GLU A C 1
ATOM 2052 O O . GLU A 1 254 ? -6.574 19.047 -2.678 1 94.38 254 GLU A O 1
ATOM 2057 N N . PHE A 1 255 ? -6.262 21.016 -3.764 1 97.5 255 PHE A N 1
ATOM 2058 C CA . PHE A 1 255 ? -4.91 21.172 -3.234 1 97.5 255 PHE A CA 1
ATOM 2059 C C . PHE A 1 255 ? -4.93 21.219 -1.712 1 97.5 255 PHE A C 1
ATOM 2061 O O . PHE A 1 255 ? -4.188 20.484 -1.057 1 97.5 255 PHE A O 1
ATOM 2068 N N . ASN A 1 256 ? -5.801 22 -1.146 1 97.5 256 ASN A N 1
ATOM 2069 C CA . ASN A 1 256 ? -5.891 22.188 0.297 1 97.5 256 ASN A CA 1
ATOM 2070 C C . ASN A 1 256 ? -6.305 20.906 1.016 1 97.5 256 ASN A C 1
ATOM 2072 O O . ASN A 1 256 ? -5.848 20.641 2.129 1 97.5 256 ASN A O 1
ATOM 2076 N N . LYS A 1 257 ? -7.035 20.141 0.387 1 94.81 257 LYS A N 1
ATOM 2077 C CA . LYS A 1 257 ? -7.566 18.922 0.989 1 94.81 257 LYS A CA 1
ATOM 2078 C C . LYS A 1 257 ? -6.535 17.797 0.952 1 94.81 257 LYS A C 1
ATOM 2080 O O . LYS A 1 257 ? -6.453 17 1.881 1 94.81 257 LYS A O 1
ATOM 2085 N N . THR A 1 258 ? -5.676 17.797 -0.044 1 95.94 258 THR A N 1
ATOM 2086 C CA . THR A 1 258 ? -4.891 16.594 -0.29 1 95.94 258 THR A CA 1
ATOM 2087 C C . THR A 1 258 ? -3.41 16.859 -0.023 1 95.94 258 THR A C 1
ATOM 2089 O O . THR A 1 258 ? -2.623 15.914 0.101 1 95.94 258 THR A O 1
ATOM 2092 N N . ALA A 1 259 ? -3.023 18.047 0.151 1 98.19 259 ALA A N 1
ATOM 2093 C CA . ALA A 1 259 ? -1.605 18.375 0.248 1 98.19 259 ALA A CA 1
ATOM 2094 C C . ALA A 1 259 ? -0.998 17.828 1.536 1 98.19 259 ALA A C 1
ATOM 2096 O O . ALA A 1 259 ? -1.65 17.828 2.582 1 98.19 259 ALA A O 1
ATOM 2097 N N . MET A 1 260 ? 0.201 17.344 1.433 1 98.31 260 MET A N 1
ATOM 2098 C CA . MET A 1 260 ? 1.014 17.078 2.615 1 98.31 260 MET A CA 1
ATOM 2099 C C . MET A 1 260 ? 1.519 18.375 3.232 1 98.31 260 MET A C 1
ATOM 2101 O O . MET A 1 260 ? 1.915 19.297 2.516 1 98.31 260 MET A O 1
ATOM 2105 N N . ARG A 1 261 ? 1.41 18.5 4.512 1 98.5 261 ARG A N 1
ATOM 2106 C CA . ARG A 1 261 ? 1.899 19.688 5.207 1 98.5 261 ARG A CA 1
ATO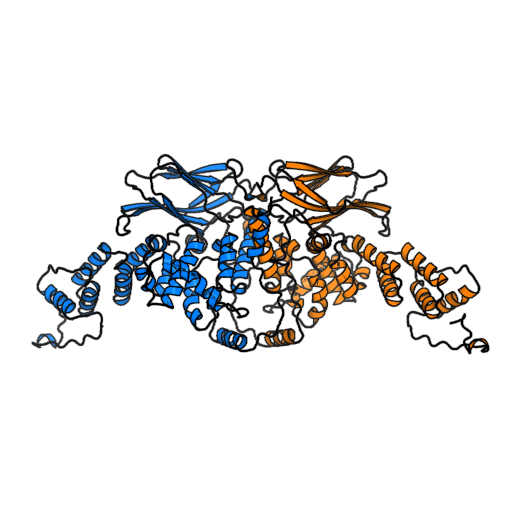M 2107 C C . ARG A 1 261 ? 3.195 19.391 5.953 1 98.5 261 ARG A C 1
ATOM 2109 O O . ARG A 1 261 ? 3.248 18.469 6.77 1 98.5 261 ARG A O 1
ATOM 2116 N N . CYS A 1 262 ? 4.199 20.172 5.641 1 98 262 CYS A N 1
ATOM 2117 C CA . CYS A 1 262 ? 5.5 20.062 6.293 1 98 262 CYS A CA 1
ATOM 2118 C C . CYS A 1 262 ? 6.023 21.422 6.703 1 98 262 CYS A C 1
ATOM 2120 O O . CYS A 1 262 ? 5.523 22.453 6.242 1 98 262 CYS A O 1
ATOM 2122 N N . GLY A 1 263 ? 6.93 21.406 7.605 1 98.19 263 GLY A N 1
ATOM 2123 C CA . GLY A 1 263 ? 7.551 22.656 8.008 1 98.19 263 GLY A CA 1
ATOM 2124 C C . GLY A 1 263 ? 8.883 22.469 8.703 1 98.19 263 GLY A C 1
ATOM 2125 O O . GLY A 1 263 ? 9.305 21.328 8.953 1 98.19 263 GLY A O 1
ATOM 2126 N N . ARG A 1 264 ? 9.531 23.531 8.891 1 98 264 ARG A N 1
ATOM 2127 C CA . ARG A 1 264 ? 10.844 23.531 9.523 1 98 264 ARG A CA 1
ATOM 2128 C C . ARG A 1 264 ? 11.195 24.938 10.031 1 98 264 ARG A C 1
ATOM 2130 O O . ARG A 1 264 ? 10.758 25.938 9.453 1 98 264 ARG A O 1
ATOM 2137 N N . ILE A 1 265 ? 11.93 24.969 11.133 1 97.81 265 ILE A N 1
ATOM 2138 C CA . ILE A 1 265 ? 12.43 26.25 11.648 1 97.81 265 ILE A CA 1
ATOM 2139 C C . ILE A 1 265 ? 13.938 26.328 11.461 1 97.81 265 ILE A C 1
ATOM 2141 O O . ILE A 1 265 ? 14.68 25.484 11.977 1 97.81 265 ILE A O 1
ATOM 2145 N N . LEU A 1 266 ? 14.344 27.25 10.633 1 97.44 266 LEU A N 1
ATOM 2146 C CA . LEU A 1 266 ? 15.766 27.516 10.461 1 97.44 266 LEU A CA 1
ATOM 2147 C C . LEU A 1 266 ? 16.266 28.531 11.5 1 97.44 266 LEU A C 1
ATOM 2149 O O . LEU A 1 266 ? 15.867 29.688 11.469 1 97.44 266 LEU A O 1
ATOM 2153 N N . GLN A 1 267 ? 17.188 28.188 12.305 1 96.25 267 GLN A N 1
ATOM 2154 C CA . GLN A 1 267 ? 17.578 28.969 13.477 1 96.25 267 GLN A CA 1
ATOM 2155 C C . GLN A 1 267 ? 18.484 30.125 13.094 1 96.25 267 GLN A C 1
ATOM 2157 O O . GLN A 1 267 ? 18.375 31.219 13.664 1 96.25 267 GLN A O 1
ATOM 2162 N N . LYS A 1 268 ? 19.344 29.891 12.148 1 94.69 268 LYS A N 1
ATOM 2163 C CA . LYS A 1 268 ? 20.312 30.906 11.758 1 94.69 268 LYS A CA 1
ATOM 2164 C C . LYS A 1 268 ? 20.438 31 10.242 1 94.69 268 LYS A C 1
ATOM 2166 O O . LYS A 1 268 ? 19.984 30.109 9.516 1 94.69 268 LYS A O 1
ATOM 2171 N N . ASN A 1 269 ? 20.938 32.156 9.977 1 90.5 269 ASN A N 1
ATOM 2172 C CA . ASN A 1 269 ? 21.25 32.312 8.562 1 90.5 269 ASN A CA 1
ATOM 2173 C C . ASN A 1 269 ? 22.391 31.391 8.133 1 90.5 269 ASN A C 1
ATOM 2175 O O . ASN A 1 269 ? 23.344 31.188 8.883 1 90.5 269 ASN A O 1
ATOM 2179 N N . GLY A 1 270 ? 22.281 30.734 6.996 1 91.5 270 GLY A N 1
ATOM 2180 C CA . GLY A 1 270 ? 23.281 29.812 6.492 1 91.5 270 GLY A CA 1
ATOM 2181 C C . GLY A 1 270 ? 22.812 29 5.316 1 91.5 270 GLY A C 1
ATOM 2182 O O . GLY A 1 270 ? 21.812 29.328 4.676 1 91.5 270 GLY A O 1
ATOM 2183 N N . LYS A 1 271 ? 23.719 28.078 5.016 1 95.44 271 LYS A N 1
ATOM 2184 C CA . LYS A 1 271 ? 23.391 27.141 3.951 1 95.44 271 LYS A CA 1
ATOM 2185 C C . LYS A 1 271 ? 22.688 25.906 4.504 1 95.44 271 LYS A C 1
ATOM 2187 O O . LYS A 1 271 ? 23.109 25.328 5.504 1 95.44 271 LYS A O 1
ATOM 2192 N N . TYR A 1 272 ? 21.547 25.688 3.916 1 96.88 272 TYR A N 1
ATOM 2193 C CA . TYR A 1 272 ? 20.766 24.516 4.328 1 96.88 272 TYR A CA 1
ATOM 2194 C C . TYR A 1 272 ? 20.438 23.641 3.131 1 96.88 272 TYR A C 1
ATOM 2196 O O . TYR A 1 272 ? 20.312 24.125 2.006 1 96.88 272 TYR A O 1
ATOM 2204 N N . CYS A 1 273 ? 20.422 22.359 3.271 1 96.62 273 CYS A N 1
ATOM 2205 C CA . CYS A 1 273 ? 19.938 21.344 2.334 1 96.62 273 CYS A CA 1
ATOM 2206 C C . CYS A 1 273 ? 19.25 20.203 3.072 1 96.62 273 CYS A C 1
ATOM 2208 O O . CYS A 1 273 ? 19.875 19.516 3.885 1 96.62 273 CYS A O 1
ATOM 2210 N N . TRP A 1 274 ? 17.969 20.078 2.787 1 96.62 274 TRP A N 1
ATOM 2211 C CA . TRP A 1 274 ? 17.281 19.016 3.52 1 96.62 274 TRP A CA 1
ATOM 2212 C C . TRP A 1 274 ? 16.156 18.438 2.686 1 96.62 274 TRP A C 1
ATOM 2214 O O . TRP A 1 274 ? 15.844 18.938 1.6 1 96.62 274 TRP A O 1
ATOM 2224 N N . ARG A 1 275 ? 15.648 17.328 3.045 1 95.75 275 ARG A N 1
ATOM 2225 C CA . ARG A 1 275 ? 14.422 16.703 2.561 1 95.75 275 ARG A CA 1
ATOM 2226 C C . ARG A 1 275 ? 13.547 16.25 3.723 1 95.75 275 ARG A C 1
ATOM 2228 O O . ARG A 1 275 ? 14.055 15.969 4.812 1 95.75 275 ARG A O 1
ATOM 2235 N N . TRP A 1 276 ? 12.359 16.297 3.574 1 95.19 276 TRP A N 1
ATOM 2236 C CA . TRP A 1 276 ? 11.477 15.758 4.605 1 95.19 276 TRP A CA 1
ATOM 2237 C C . TRP A 1 276 ? 11.336 14.25 4.461 1 95.19 276 TRP A C 1
ATOM 2239 O O . TRP A 1 276 ? 11.273 13.727 3.346 1 95.19 276 TRP A O 1
ATOM 2249 N N . THR A 1 277 ? 11.258 13.555 5.598 1 89.69 277 THR A N 1
ATOM 2250 C CA . THR A 1 277 ? 11.242 12.094 5.637 1 89.69 277 THR A CA 1
ATOM 2251 C C . THR A 1 277 ? 9.891 11.555 5.184 1 89.69 277 THR A C 1
ATOM 2253 O O . THR A 1 277 ? 8.867 12.219 5.344 1 89.69 277 THR A O 1
ATOM 2256 N N . GLY A 1 278 ? 9.969 10.344 4.598 1 92.5 278 GLY A N 1
ATOM 2257 C CA . GLY A 1 278 ? 8.758 9.672 4.152 1 92.5 278 GLY A CA 1
ATOM 2258 C C . GLY A 1 278 ? 8.773 9.32 2.676 1 92.5 278 GLY A C 1
ATOM 2259 O O . GLY A 1 278 ? 9.508 9.93 1.897 1 92.5 278 GLY A O 1
ATOM 2260 N N . TYR A 1 279 ? 7.934 8.367 2.361 1 96.31 279 TYR A N 1
ATOM 2261 C CA . TYR A 1 279 ? 7.812 7.945 0.969 1 96.31 279 TYR A CA 1
ATOM 2262 C C . TYR A 1 279 ? 7.07 8.992 0.146 1 96.31 279 TYR A C 1
ATOM 2264 O O . TYR A 1 279 ? 6.004 9.469 0.546 1 96.31 279 TYR A O 1
ATOM 2272 N N . SER A 1 280 ? 7.625 9.383 -0.974 1 95.62 280 SER A N 1
ATOM 2273 C CA . SER A 1 280 ? 7.051 10.406 -1.834 1 95.62 280 SER A CA 1
ATOM 2274 C C . SER A 1 280 ? 6.934 9.922 -3.275 1 95.62 280 SER A C 1
ATOM 2276 O O . SER A 1 280 ? 7.258 10.656 -4.211 1 95.62 280 SER A O 1
ATOM 2278 N N . TYR A 1 281 ? 6.605 8.656 -3.521 1 95.88 281 TYR A N 1
ATOM 2279 C CA . TYR A 1 281 ? 6.273 8.102 -4.828 1 95.88 281 TYR A CA 1
ATOM 2280 C C . TYR A 1 281 ? 7.453 8.219 -5.785 1 95.88 281 TYR A C 1
ATOM 2282 O O . TYR A 1 281 ? 7.277 8.578 -6.953 1 95.88 281 TYR A O 1
ATOM 2290 N N . GLY A 1 282 ? 8.633 8.039 -5.238 1 93.81 282 GLY A N 1
ATOM 2291 C CA . GLY A 1 282 ? 9.836 8.039 -6.059 1 93.81 282 GLY A CA 1
ATOM 2292 C C . GLY A 1 282 ? 10.336 9.438 -6.371 1 93.81 282 GLY A C 1
ATOM 2293 O O . GLY A 1 282 ? 11.172 9.625 -7.262 1 93.81 282 GLY A O 1
ATOM 2294 N N . PHE A 1 283 ? 9.797 10.398 -5.703 1 96.06 283 PHE A N 1
ATOM 2295 C CA . PHE A 1 283 ? 10.219 11.781 -5.887 1 96.06 283 PHE A CA 1
ATOM 2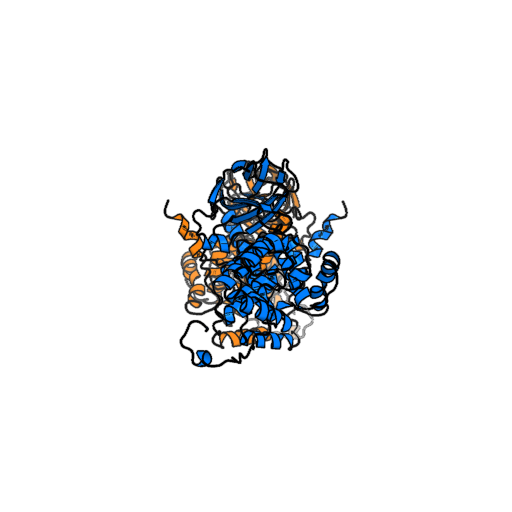296 C C . PHE A 1 283 ? 11.062 12.258 -4.707 1 96.06 283 PHE A C 1
ATOM 2298 O O . PHE A 1 283 ? 10.516 12.586 -3.646 1 96.06 283 PHE A O 1
ATOM 2305 N N . ASP A 1 284 ? 12.336 12.32 -4.906 1 95.75 284 ASP A N 1
ATOM 2306 C CA . ASP A 1 284 ? 13.234 12.852 -3.885 1 95.75 284 ASP A CA 1
ATOM 2307 C C . ASP A 1 284 ? 13.406 14.359 -4.043 1 95.75 284 ASP A C 1
ATOM 2309 O O . ASP A 1 284 ? 14.25 14.812 -4.82 1 95.75 284 ASP A O 1
ATOM 2313 N N . LEU A 1 285 ? 12.695 15.086 -3.25 1 97.5 285 LEU A N 1
ATOM 2314 C CA . LEU A 1 285 ? 12.719 16.547 -3.32 1 97.5 285 LEU A CA 1
ATOM 2315 C C . LEU A 1 285 ? 13.664 17.125 -2.273 1 97.5 285 LEU A C 1
ATOM 2317 O O . LEU A 1 285 ? 13.477 16.906 -1.074 1 97.5 285 LEU A O 1
ATOM 2321 N N . LEU A 1 286 ? 14.617 17.844 -2.764 1 97.5 286 LEU A N 1
ATOM 2322 C CA . LEU A 1 286 ? 15.547 18.562 -1.893 1 97.5 286 LEU A CA 1
ATOM 2323 C C . LEU A 1 286 ? 15.219 20.047 -1.836 1 97.5 286 LEU A C 1
ATOM 2325 O O . LEU A 1 286 ? 14.898 20.656 -2.861 1 97.5 286 LEU A O 1
ATOM 2329 N N . ILE A 1 287 ? 15.219 20.547 -0.666 1 98 287 ILE A N 1
ATOM 2330 C CA . ILE A 1 287 ? 15.086 21.984 -0.45 1 98 287 ILE A CA 1
ATOM 2331 C C . ILE A 1 287 ? 16.438 22.578 -0.085 1 98 287 ILE A C 1
ATOM 2333 O O . ILE A 1 287 ? 17.078 22.141 0.87 1 98 287 ILE A O 1
ATOM 2337 N N . ILE A 1 288 ? 16.797 23.531 -0.839 1 97.75 288 ILE A N 1
ATOM 2338 C CA . ILE A 1 288 ? 18.125 24.125 -0.657 1 97.75 288 ILE A CA 1
ATOM 2339 C C . ILE A 1 288 ? 18 25.625 -0.405 1 97.75 288 ILE A C 1
ATOM 2341 O O . ILE A 1 288 ? 17.25 26.312 -1.105 1 97.75 288 ILE A O 1
ATOM 2345 N N . LEU A 1 289 ? 18.609 26.094 0.604 1 97.44 289 LEU A N 1
ATOM 2346 C CA . LEU A 1 289 ? 18.719 27.531 0.876 1 97.44 289 LEU A CA 1
ATOM 2347 C C . LEU A 1 289 ? 20.172 27.984 0.756 1 97.44 289 LEU A C 1
ATOM 2349 O O . LEU A 1 289 ? 21.047 27.5 1.471 1 97.44 289 LEU A O 1
ATOM 2353 N N . THR A 1 290 ? 20.375 28.781 -0.277 1 93.38 290 THR A N 1
ATOM 2354 C CA . THR A 1 290 ? 21.672 29.422 -0.45 1 93.38 290 THR A CA 1
ATOM 2355 C C . THR A 1 290 ? 21.5 30.938 -0.64 1 93.38 290 THR A C 1
ATOM 2357 O O . THR A 1 290 ? 20.688 31.375 -1.452 1 93.38 290 THR A O 1
ATOM 2360 N N . LYS A 1 291 ? 22.406 31.75 0.005 1 87.88 291 LYS A N 1
ATOM 2361 C CA . LYS A 1 291 ? 22.438 33.188 -0.155 1 87.88 291 LYS A CA 1
ATOM 2362 C C . LYS A 1 291 ? 21.016 33.781 -0.157 1 87.88 291 LYS A C 1
ATOM 2364 O O . LYS A 1 291 ? 20.641 34.5 -1.076 1 87.88 291 LYS A O 1
ATOM 2369 N N . ARG A 1 292 ? 20.125 33.344 0.651 1 89.88 292 ARG A N 1
ATOM 2370 C CA . ARG A 1 292 ? 18.781 33.844 0.89 1 89.88 292 ARG A CA 1
ATOM 2371 C C . ARG A 1 292 ? 17.828 33.406 -0.228 1 89.88 292 ARG A C 1
ATOM 2373 O O . ARG A 1 292 ? 16.75 34 -0.383 1 89.88 292 ARG A O 1
ATOM 2380 N N . GLY A 1 293 ? 18.25 32.5 -1.057 1 96.12 293 GLY A N 1
ATOM 2381 C CA . GLY A 1 293 ? 17.391 31.953 -2.096 1 96.12 293 GLY A CA 1
ATOM 2382 C C . GLY A 1 293 ? 17.062 30.484 -1.872 1 96.12 293 GLY A C 1
ATOM 2383 O O . GLY A 1 293 ? 17.938 29.688 -1.536 1 96.12 293 GLY A O 1
ATOM 2384 N N . PHE A 1 294 ? 15.781 30.234 -2.025 1 97.88 294 PHE A N 1
ATOM 2385 C CA . PHE A 1 294 ? 15.336 28.844 -1.911 1 97.88 294 PHE A CA 1
ATOM 2386 C C . PHE A 1 294 ? 15.242 28.188 -3.283 1 97.88 294 PHE A C 1
ATOM 2388 O O . PHE A 1 294 ? 14.727 28.781 -4.23 1 97.88 294 PHE A O 1
ATOM 2395 N N . VAL A 1 295 ? 15.781 26.938 -3.357 1 98.06 295 VAL A N 1
ATOM 2396 C CA . VAL A 1 295 ? 15.781 26.156 -4.586 1 98.06 295 VAL A CA 1
ATOM 2397 C C . VAL A 1 295 ? 15.227 24.766 -4.312 1 98.06 295 VAL A C 1
ATOM 2399 O O . VAL A 1 295 ? 15.531 24.156 -3.283 1 98.06 295 VAL A O 1
ATOM 2402 N N . PHE A 1 296 ? 14.289 24.328 -5.211 1 98.31 296 PHE A N 1
ATOM 2403 C CA . PHE A 1 296 ? 13.859 22.938 -5.203 1 98.31 296 PHE A CA 1
ATOM 2404 C C . PHE A 1 296 ? 14.688 22.109 -6.184 1 98.31 296 PHE A C 1
ATOM 2406 O O . PHE A 1 296 ? 15.008 22.578 -7.281 1 98.31 296 PHE A O 1
ATOM 2413 N N . LYS A 1 297 ? 15.055 20.969 -5.75 1 97.88 297 LYS A N 1
ATOM 2414 C CA . LYS A 1 297 ? 15.773 20.062 -6.645 1 97.88 297 LYS A CA 1
ATOM 2415 C C . LYS A 1 297 ? 15.117 18.688 -6.676 1 97.88 297 LYS A C 1
ATOM 2417 O O . LYS A 1 297 ? 14.828 18.109 -5.625 1 97.88 297 LYS A O 1
ATOM 2422 N N . ARG A 1 298 ? 14.805 18.188 -7.816 1 97.75 298 ARG A N 1
ATOM 2423 C CA . ARG A 1 298 ? 14.453 16.781 -7.977 1 97.75 298 ARG A CA 1
ATOM 2424 C C . ARG A 1 298 ? 15.711 15.914 -8.055 1 97.75 298 ARG A C 1
ATOM 2426 O O . ARG A 1 298 ? 16.344 15.828 -9.109 1 97.75 298 ARG A O 1
ATOM 2433 N N . ASN A 1 299 ? 15.992 15.289 -6.996 1 95.38 299 ASN A N 1
ATOM 2434 C CA . ASN A 1 299 ? 17.188 14.453 -6.934 1 95.38 299 ASN A CA 1
ATOM 2435 C C . ASN A 1 299 ? 16.938 13.062 -7.5 1 95.38 299 ASN A C 1
ATOM 2437 O O . ASN A 1 299 ? 15.992 12.383 -7.086 1 95.38 299 ASN A O 1
ATOM 2441 N N . THR A 1 300 ? 17.688 12.594 -8.438 1 90.44 300 THR A N 1
ATOM 2442 C CA . THR A 1 300 ? 17.594 11.242 -8.977 1 90.44 300 THR A CA 1
ATOM 2443 C C . THR A 1 300 ? 18.938 10.523 -8.859 1 90.44 300 THR A C 1
ATOM 2445 O O . THR A 1 300 ? 18.984 9.352 -8.469 1 90.44 300 THR A O 1
ATOM 2448 N N . GLN A 1 301 ? 20.078 11.297 -9.195 1 85.19 301 GLN A N 1
ATOM 2449 C CA . GLN A 1 301 ? 21.391 10.633 -9.141 1 85.19 301 GLN A CA 1
ATOM 2450 C C . GLN A 1 301 ? 22.453 11.57 -8.594 1 85.19 301 GLN A C 1
ATOM 2452 O O . GLN A 1 301 ? 23.547 11.133 -8.219 1 85.19 301 GLN A O 1
ATOM 2457 N N . SER A 1 302 ? 22.109 12.688 -8.43 1 86.62 302 SER A N 1
ATOM 2458 C CA . SER A 1 302 ? 23.109 13.703 -8.109 1 86.62 302 SER A CA 1
ATOM 2459 C C . SER A 1 302 ? 23.5 13.648 -6.637 1 86.62 302 SER A C 1
ATOM 2461 O O . SER A 1 302 ? 24.641 13.953 -6.281 1 86.62 302 SER A O 1
ATOM 2463 N N . GLN A 1 303 ? 22.578 13.328 -5.789 1 88.31 303 GLN A N 1
ATOM 2464 C CA . GLN A 1 303 ? 22.828 13.242 -4.355 1 88.31 303 GLN A CA 1
ATOM 2465 C C . GLN A 1 303 ? 22.531 11.844 -3.828 1 88.31 303 GLN A C 1
ATOM 2467 O O . GLN A 1 303 ? 21.672 11.141 -4.363 1 88.31 303 GLN A O 1
ATOM 2472 N N . PRO A 1 304 ? 23.344 11.516 -2.822 1 86.75 304 PRO A N 1
ATOM 2473 C CA . PRO A 1 304 ? 23.094 10.195 -2.232 1 86.75 304 PRO A CA 1
ATOM 2474 C C . PRO A 1 304 ? 21.672 10.062 -1.686 1 86.75 304 PRO A C 1
ATOM 2476 O O . PRO A 1 304 ? 21.141 11.008 -1.089 1 86.75 304 PRO A O 1
ATOM 2479 N N . TYR A 1 305 ? 21.156 9 -2 1 88.56 305 TYR A N 1
ATOM 2480 C CA . TYR A 1 305 ? 19.797 8.68 -1.584 1 88.56 305 TYR A CA 1
ATOM 2481 C C . TYR A 1 305 ? 19.578 7.176 -1.506 1 88.56 305 TYR A C 1
ATOM 2483 O O . TYR A 1 305 ? 20.047 6.434 -2.381 1 88.56 305 TYR A O 1
ATOM 2491 N N . ASN A 1 306 ? 19 6.695 -0.415 1 84.56 306 ASN A N 1
ATOM 2492 C CA . ASN A 1 306 ? 18.844 5.258 -0.235 1 84.56 306 ASN A CA 1
ATOM 2493 C C . ASN A 1 306 ? 17.484 4.773 -0.737 1 84.56 306 ASN A C 1
ATOM 2495 O O . ASN A 1 306 ? 17.281 3.576 -0.94 1 84.56 306 ASN A O 1
ATOM 2499 N N . GLY A 1 307 ? 16.578 5.641 -0.971 1 90.75 307 GLY A N 1
ATOM 2500 C CA . GLY A 1 307 ? 15.25 5.254 -1.394 1 90.75 307 GLY A CA 1
ATOM 2501 C C . GLY A 1 307 ? 15.133 5.055 -2.893 1 90.75 307 GLY A C 1
ATOM 2502 O O . GLY A 1 307 ? 16.125 4.812 -3.572 1 90.75 307 GLY A O 1
ATOM 2503 N N . SER A 1 308 ? 13.938 4.922 -3.375 1 92.69 308 SER A N 1
ATOM 2504 C CA . SER A 1 308 ? 13.688 4.727 -4.801 1 92.69 308 SER A CA 1
ATOM 2505 C C . SER A 1 308 ? 13.398 6.055 -5.496 1 92.69 308 SER A C 1
ATOM 2507 O O . SER A 1 308 ? 12.828 6.965 -4.898 1 92.69 308 SER A O 1
ATOM 2509 N N . VAL A 1 309 ? 13.867 6.133 -6.695 1 94.06 309 VAL A N 1
ATOM 2510 C CA . VAL A 1 309 ? 13.617 7.32 -7.5 1 94.06 309 VAL A CA 1
ATOM 2511 C C . VAL A 1 309 ? 12.914 6.926 -8.797 1 94.06 309 VAL A C 1
ATOM 2513 O O . VAL A 1 309 ? 13.258 5.914 -9.414 1 94.06 309 VAL A O 1
ATOM 2516 N N . SER A 1 310 ? 11.891 7.629 -9.094 1 92.69 310 SER A N 1
ATOM 2517 C CA . SER A 1 310 ? 11.211 7.426 -10.367 1 92.69 310 SER A CA 1
ATOM 2518 C C . SER A 1 310 ? 12.086 7.863 -11.539 1 92.69 310 SER A C 1
ATOM 2520 O O . SER A 1 310 ? 12.672 8.945 -11.508 1 92.69 310 SER A O 1
ATOM 2522 N N . LEU A 1 311 ? 12.125 7.055 -12.57 1 91 311 LEU A N 1
ATOM 2523 C CA . LEU A 1 311 ? 12.938 7.387 -13.734 1 91 311 LEU A CA 1
ATOM 2524 C C . LEU A 1 311 ? 12.078 7.996 -14.836 1 91 311 LEU A C 1
ATOM 2526 O O . LEU A 1 311 ? 12.523 8.117 -15.984 1 91 311 LEU A O 1
ATOM 2530 N N . GLN A 1 312 ? 10.867 8.383 -14.477 1 92.31 312 GLN A N 1
ATOM 2531 C CA . GLN A 1 312 ? 10.055 9.141 -15.43 1 92.31 312 GLN A CA 1
ATOM 2532 C C . GLN A 1 312 ? 10.789 10.398 -15.891 1 92.31 312 GLN A C 1
ATOM 2534 O O . GLN A 1 312 ? 11.398 11.102 -15.086 1 92.31 312 GLN A O 1
ATOM 2539 N N . PRO A 1 313 ? 10.719 10.625 -17.172 1 92.88 313 PRO A N 1
ATOM 2540 C CA . PRO A 1 313 ? 11.469 11.781 -17.672 1 92.88 313 PRO A CA 1
ATOM 2541 C C . PRO A 1 313 ? 10.969 13.102 -17.094 1 92.88 313 PRO A C 1
ATOM 2543 O O . PRO A 1 313 ? 11.75 14.047 -16.922 1 92.88 313 PRO A O 1
ATOM 2546 N N . THR A 1 314 ? 9.664 13.141 -16.828 1 95.62 314 THR A N 1
ATOM 2547 C CA . THR A 1 314 ? 9.094 14.352 -16.25 1 95.62 314 THR A CA 1
ATOM 2548 C C . THR A 1 314 ? 8.125 14.008 -15.117 1 95.62 314 THR A C 1
ATOM 2550 O O . THR A 1 314 ? 7.395 13.023 -15.203 1 95.62 314 THR A O 1
ATOM 2553 N N . ARG A 1 315 ? 8.242 14.742 -14.102 1 96.5 315 ARG A N 1
ATOM 2554 C CA . ARG A 1 315 ? 7.316 14.68 -12.977 1 96.5 315 ARG A CA 1
ATOM 2555 C C . ARG A 1 315 ? 6.859 16.078 -12.562 1 96.5 315 ARG A C 1
ATOM 2557 O O . ARG A 1 315 ? 7.621 17.031 -12.664 1 96.5 315 ARG A O 1
ATOM 2564 N N . ARG A 1 316 ? 5.633 16.172 -12.148 1 97.75 316 ARG A N 1
ATOM 2565 C CA . ARG A 1 316 ? 5.082 17.453 -11.711 1 97.75 316 ARG A CA 1
ATOM 2566 C C . ARG A 1 316 ? 4.641 17.391 -10.258 1 97.75 316 ARG A C 1
ATOM 2568 O O . ARG A 1 316 ? 4.238 16.344 -9.766 1 97.75 316 ARG A O 1
ATOM 2575 N N . ILE A 1 317 ? 4.754 18.562 -9.617 1 98.19 317 ILE A N 1
ATOM 2576 C CA . ILE A 1 317 ? 4.184 18.719 -8.281 1 98.19 317 ILE A CA 1
ATOM 2577 C C . ILE A 1 317 ? 3.414 20.031 -8.195 1 98.19 317 ILE A C 1
ATOM 2579 O O . ILE A 1 317 ? 3.645 20.953 -8.992 1 98.19 317 ILE A O 1
ATOM 2583 N N . PHE A 1 318 ? 2.418 20.109 -7.332 1 98.38 318 PHE A N 1
ATOM 2584 C CA . PHE A 1 318 ? 1.84 21.359 -6.863 1 98.38 318 PHE A CA 1
ATOM 2585 C C . PHE A 1 318 ? 2.332 21.688 -5.457 1 98.38 318 PHE A C 1
ATOM 2587 O O . PHE A 1 318 ? 2.479 20.797 -4.621 1 98.38 318 PHE A O 1
ATOM 2594 N N . TYR A 1 319 ? 2.58 22.953 -5.277 1 98.44 319 TYR A N 1
ATOM 2595 C CA . TYR A 1 319 ? 3.117 23.281 -3.963 1 98.44 319 TYR A CA 1
ATOM 2596 C C . TYR A 1 319 ? 2.732 24.703 -3.561 1 98.44 319 TYR A C 1
ATOM 2598 O O . TYR A 1 319 ? 2.266 25.484 -4.391 1 98.44 319 TYR A O 1
ATOM 2606 N N . LYS A 1 320 ? 2.775 24.922 -2.355 1 98.62 320 LYS A N 1
ATOM 2607 C CA . LYS A 1 320 ? 2.771 26.234 -1.721 1 98.62 320 LYS A CA 1
ATOM 2608 C C . LYS A 1 320 ? 3.863 26.344 -0.659 1 98.62 320 LYS A C 1
ATOM 2610 O O . LYS A 1 320 ? 3.939 25.5 0.241 1 98.62 320 LYS A O 1
ATOM 2615 N N . PHE A 1 321 ? 4.734 27.312 -0.851 1 98.44 321 PHE A N 1
ATOM 2616 C CA . PHE A 1 321 ? 5.891 27.484 0.018 1 98.44 321 PHE A CA 1
ATOM 2617 C C . PHE A 1 321 ? 5.852 28.859 0.695 1 98.44 321 PHE A C 1
ATOM 2619 O O . PHE A 1 321 ? 5.781 29.891 0.023 1 98.44 321 PHE A O 1
ATOM 2626 N N . SER A 1 322 ? 5.867 28.797 2.057 1 98.12 322 SER A N 1
ATOM 2627 C CA . SER A 1 322 ? 5.77 30.031 2.814 1 98.12 322 SER A CA 1
ATOM 2628 C C . SER A 1 322 ? 6.883 30.141 3.848 1 98.12 322 SER A C 1
ATOM 2630 O O . SER A 1 322 ? 7.262 29.141 4.469 1 98.12 322 SER A O 1
ATOM 2632 N N . VAL A 1 323 ? 7.391 31.375 3.984 1 98.06 323 VAL A N 1
ATOM 2633 C CA . VAL A 1 323 ? 8.398 31.688 4.992 1 98.06 323 VAL A CA 1
ATOM 2634 C C . VAL A 1 323 ? 7.934 32.844 5.855 1 98.06 323 VAL A C 1
ATOM 2636 O O . VAL A 1 323 ? 7.297 33.781 5.359 1 98.06 323 VAL A O 1
ATOM 2639 N N . MET A 1 324 ? 8.234 32.75 7.195 1 97.81 324 MET A N 1
ATOM 2640 C CA . MET A 1 324 ? 7.793 33.812 8.094 1 97.81 324 MET A CA 1
ATOM 2641 C C . MET A 1 324 ? 8.789 34 9.234 1 97.81 324 MET A C 1
ATOM 2643 O O . MET A 1 324 ? 9.414 33.031 9.688 1 97.81 324 MET A O 1
ATOM 2647 N N . SER A 1 325 ? 8.93 35.219 9.578 1 97.69 325 SER A N 1
ATOM 2648 C CA . SER A 1 325 ? 9.586 35.594 10.828 1 97.69 325 SER A CA 1
ATOM 2649 C C . SER A 1 325 ? 8.562 36 11.883 1 97.69 325 SER A C 1
ATOM 2651 O O . SER A 1 325 ? 7.594 36.688 11.57 1 97.69 325 SER A O 1
ATOM 2653 N N . LEU A 1 326 ? 8.773 35.531 13.07 1 95.94 326 LEU A N 1
ATOM 2654 C CA . LEU A 1 326 ? 7.824 35.812 14.141 1 95.94 326 LEU A CA 1
ATOM 2655 C C . LEU A 1 326 ? 8.5 36.562 15.266 1 95.94 326 LEU A C 1
ATOM 2657 O O . LEU A 1 326 ? 9.703 36.406 15.5 1 95.94 326 LEU A O 1
ATOM 2661 N N . ASP A 1 327 ? 7.723 37.375 15.969 1 94.06 327 ASP A N 1
ATOM 2662 C CA . ASP A 1 327 ? 8.227 38.031 17.172 1 94.06 327 ASP A CA 1
ATOM 2663 C C . ASP A 1 327 ? 8.039 37.188 18.406 1 94.06 327 ASP A C 1
ATOM 2665 O O . ASP A 1 327 ? 7.699 36 18.297 1 94.06 327 ASP A O 1
ATOM 2669 N N . LYS A 1 328 ? 8.273 37.75 19.531 1 89.75 328 LYS A N 1
ATOM 2670 C CA . LYS A 1 328 ? 8.266 37 20.781 1 89.75 328 LYS A CA 1
ATOM 2671 C C . LYS A 1 328 ? 6.855 36.5 21.109 1 89.75 328 LYS A C 1
ATOM 2673 O O . LYS A 1 328 ? 6.695 35.5 21.812 1 89.75 328 LYS A O 1
ATOM 2678 N N . ASN A 1 329 ? 5.844 37.156 20.594 1 91.44 329 ASN A N 1
ATOM 2679 C CA . ASN A 1 329 ? 4.461 36.781 20.891 1 91.44 329 ASN A CA 1
ATOM 2680 C C . ASN A 1 329 ? 3.883 35.875 19.797 1 91.44 329 ASN A C 1
ATOM 2682 O O . ASN A 1 329 ? 2.695 35.562 19.812 1 91.44 329 ASN A O 1
ATOM 2686 N N . GLY A 1 330 ? 4.68 35.531 18.828 1 93.56 330 GLY A N 1
ATOM 2687 C CA . GLY A 1 330 ? 4.219 34.656 17.766 1 93.56 330 GLY A CA 1
ATOM 2688 C C . GLY A 1 330 ? 3.523 35.406 16.641 1 93.56 330 GLY A C 1
ATOM 2689 O O . GLY A 1 330 ? 2.824 34.812 15.828 1 93.56 330 GLY A O 1
ATOM 2690 N N . MET A 1 331 ? 3.711 36.719 16.656 1 94.31 331 MET A N 1
ATOM 2691 C CA . MET A 1 331 ? 3.119 37.531 15.594 1 94.31 331 MET A CA 1
ATOM 2692 C C . MET A 1 331 ? 4.066 37.656 14.406 1 94.31 331 MET A C 1
ATOM 2694 O O . MET A 1 331 ? 5.281 37.75 14.586 1 94.31 331 MET A O 1
ATOM 2698 N N . VAL A 1 332 ? 3.527 37.781 13.25 1 96.31 332 VAL A N 1
ATOM 2699 C CA . VAL A 1 332 ? 4.305 37.781 12.016 1 96.31 332 VAL A CA 1
ATOM 2700 C C . VAL A 1 332 ? 4.957 39.156 11.828 1 96.31 332 VAL A C 1
ATOM 2702 O O . VAL A 1 332 ? 4.281 40.188 11.883 1 96.31 332 VAL A O 1
ATOM 2705 N N . THR A 1 333 ? 6.219 39.188 11.609 1 96.75 333 THR A N 1
ATOM 2706 C CA . THR A 1 333 ? 6.949 40.406 11.32 1 96.75 333 THR A CA 1
ATOM 2707 C C . THR A 1 333 ? 7.359 40.469 9.852 1 96.75 333 THR A C 1
ATOM 2709 O O . THR A 1 333 ? 7.574 41.531 9.305 1 96.75 333 THR A O 1
ATOM 2712 N N . TYR A 1 334 ? 7.52 39.312 9.312 1 97.38 334 TYR A N 1
ATOM 2713 C CA . TYR A 1 334 ? 7.824 39.125 7.898 1 97.38 334 TYR A CA 1
ATOM 2714 C C . TYR A 1 334 ? 7.168 37.875 7.348 1 97.38 334 TYR A C 1
ATOM 2716 O O . TYR A 1 334 ? 7.086 36.844 8.039 1 97.38 334 TYR A O 1
ATOM 2724 N N . SER A 1 335 ? 6.59 38 6.164 1 97.44 335 SER A N 1
ATOM 2725 C CA . SER A 1 335 ? 6.027 36.812 5.527 1 97.44 335 SER A CA 1
ATOM 2726 C C . SER A 1 335 ? 6.137 36.906 4.008 1 97.44 335 SER A C 1
ATOM 2728 O O . SER A 1 335 ? 5.992 38 3.43 1 97.44 335 SER A O 1
ATOM 2730 N N . LYS A 1 336 ? 6.527 35.906 3.412 1 97.88 336 LYS A N 1
ATOM 2731 C CA . LYS A 1 336 ? 6.551 35.719 1.961 1 97.88 336 LYS A CA 1
ATOM 2732 C C . LYS A 1 336 ? 6.09 34.312 1.563 1 97.88 336 LYS A C 1
ATOM 2734 O O . LYS A 1 336 ? 6.441 33.344 2.219 1 97.88 336 LYS A O 1
ATOM 2739 N N . SER A 1 337 ? 5.199 34.219 0.553 1 97.56 337 SER A N 1
ATOM 2740 C CA . SER A 1 337 ? 4.652 32.938 0.136 1 97.56 337 SER A CA 1
ATOM 2741 C C . SER A 1 337 ? 4.512 32.875 -1.381 1 97.56 337 SER A C 1
ATOM 2743 O O . SER A 1 337 ? 4.27 33.875 -2.037 1 97.56 337 SER A O 1
ATOM 2745 N N . THR A 1 338 ? 4.762 31.719 -1.901 1 97.62 338 THR A N 1
ATOM 2746 C CA . THR A 1 338 ? 4.406 31.469 -3.295 1 97.62 338 THR A CA 1
ATOM 2747 C C . THR A 1 338 ? 2.904 31.234 -3.436 1 97.62 338 THR A C 1
ATOM 2749 O O . THR A 1 338 ? 2.23 30.891 -2.465 1 97.62 338 THR A O 1
ATOM 2752 N N . PRO A 1 339 ? 2.338 31.562 -4.602 1 96.81 339 PRO A N 1
ATOM 2753 C CA . PRO A 1 339 ? 1.005 31 -4.844 1 96.81 339 PRO A CA 1
ATOM 2754 C C . PRO A 1 339 ? 1.013 29.484 -4.961 1 96.81 339 PRO A C 1
ATOM 2756 O O . PRO A 1 339 ? 2.078 28.859 -4.934 1 96.81 339 PRO A O 1
ATOM 2759 N N . ILE A 1 340 ? -0.198 28.906 -4.906 1 97.62 340 ILE A N 1
ATOM 2760 C CA . ILE A 1 340 ? -0.286 27.516 -5.305 1 97.62 340 ILE A CA 1
ATOM 2761 C C . ILE A 1 340 ? 0.132 27.359 -6.766 1 97.62 340 ILE A C 1
ATOM 2763 O O . ILE A 1 340 ? -0.486 27.953 -7.656 1 97.62 340 ILE A O 1
ATOM 2767 N N . HIS A 1 341 ? 1.199 26.609 -6.875 1 95.38 341 HIS A N 1
ATOM 2768 C CA . HIS A 1 341 ? 1.826 26.609 -8.188 1 95.38 341 HIS A CA 1
ATOM 2769 C C . HIS A 1 341 ? 2.273 25.203 -8.586 1 95.38 341 HIS A C 1
ATOM 2771 O O . HIS A 1 341 ? 2.617 24.391 -7.727 1 95.38 341 HIS A O 1
ATOM 2777 N N . ARG A 1 342 ? 2.213 24.984 -9.93 1 97.25 342 ARG A N 1
ATOM 2778 C CA . ARG A 1 342 ? 2.705 23.719 -10.477 1 97.25 342 ARG A CA 1
ATOM 2779 C C . ARG A 1 342 ? 4.168 23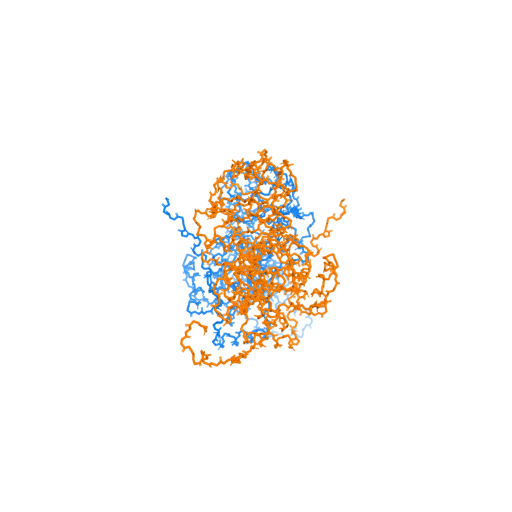.844 -10.891 1 97.25 342 ARG A C 1
ATOM 2781 O O . ARG A 1 342 ? 4.578 24.844 -11.469 1 97.25 342 ARG A O 1
ATOM 2788 N N . LEU A 1 343 ? 4.965 22.875 -10.609 1 97.75 343 LEU A N 1
ATOM 2789 C CA . LEU A 1 343 ? 6.332 22.766 -11.109 1 97.75 343 LEU A CA 1
ATOM 2790 C C . LEU A 1 343 ? 6.527 21.469 -11.883 1 97.75 343 LEU A C 1
ATOM 2792 O O . LEU A 1 343 ? 6.043 20.422 -11.469 1 97.75 343 LEU A O 1
ATOM 2796 N N . ARG A 1 344 ? 7.125 21.547 -12.977 1 97.81 344 ARG A N 1
ATOM 2797 C CA . ARG A 1 344 ? 7.527 20.406 -13.781 1 97.81 344 ARG A CA 1
ATOM 2798 C C . ARG A 1 344 ? 9.031 20.172 -13.688 1 97.81 344 ARG A C 1
ATOM 2800 O O . ARG A 1 344 ? 9.82 21.078 -13.969 1 97.81 344 ARG A O 1
ATOM 2807 N N . PHE A 1 345 ? 9.461 18.969 -13.328 1 97.56 345 PHE A N 1
ATOM 2808 C CA . PHE A 1 345 ? 10.875 18.656 -13.148 1 97.56 345 PHE A CA 1
ATOM 2809 C C . PHE A 1 345 ? 11.336 17.609 -14.156 1 97.56 345 PHE A C 1
ATOM 2811 O O . PHE A 1 345 ? 10.609 16.656 -14.445 1 97.56 345 PHE A O 1
ATOM 2818 N N . VAL A 1 346 ? 12.469 17.812 -14.68 1 96.62 346 VAL A N 1
ATOM 2819 C CA . VAL A 1 346 ? 13.242 16.719 -15.273 1 96.62 346 VAL A CA 1
ATOM 2820 C C . VAL A 1 346 ? 14.25 16.188 -14.25 1 96.62 346 VAL A C 1
ATOM 2822 O O . VAL A 1 346 ? 14.453 16.797 -13.195 1 96.62 346 VAL A O 1
ATOM 2825 N N . PRO A 1 347 ? 14.844 15.039 -14.43 1 93.25 347 PRO A N 1
ATOM 2826 C CA . PRO A 1 347 ? 15.766 14.469 -13.445 1 93.25 347 PRO A CA 1
ATOM 2827 C C . PRO A 1 347 ? 16.938 15.398 -13.117 1 93.25 347 PRO A C 1
ATOM 2829 O O . PRO A 1 347 ? 17.578 15.922 -14.031 1 93.25 347 PRO A O 1
ATOM 2832 N N . ASP A 1 348 ? 17.141 15.703 -11.82 1 95.44 348 ASP A N 1
ATOM 2833 C CA . ASP A 1 348 ? 18.25 16.453 -11.258 1 95.44 348 ASP A CA 1
ATOM 2834 C C . ASP A 1 348 ? 18.156 17.938 -11.633 1 95.44 348 ASP A C 1
ATOM 2836 O O . ASP A 1 348 ? 19.172 18.625 -11.695 1 95.44 348 ASP A O 1
ATOM 2840 N N . GLU A 1 349 ? 16.922 18.312 -11.852 1 97.25 349 GLU A N 1
ATOM 2841 C CA . GLU A 1 349 ? 16.703 19.719 -12.164 1 97.25 349 GLU A CA 1
ATOM 2842 C C . GLU A 1 349 ? 16.609 20.562 -10.891 1 97.25 349 GLU A C 1
ATOM 2844 O O . GLU A 1 349 ? 16.031 20.125 -9.898 1 97.25 349 GLU A O 1
ATOM 2849 N N . ASP A 1 350 ? 17.125 21.781 -10.938 1 96.38 350 ASP A N 1
ATOM 2850 C CA . ASP A 1 350 ? 17.016 22.781 -9.891 1 96.38 350 ASP A CA 1
ATOM 2851 C C . ASP A 1 350 ? 16.109 23.938 -10.328 1 96.38 350 ASP A C 1
ATOM 2853 O O . ASP A 1 350 ? 16.25 24.469 -11.43 1 96.38 350 ASP A O 1
ATOM 2857 N N . ILE A 1 351 ? 15.195 24.281 -9.492 1 98 351 ILE A N 1
ATOM 2858 C CA . ILE A 1 351 ? 14.289 25.375 -9.828 1 98 351 ILE A CA 1
ATOM 2859 C C . ILE A 1 351 ? 14.234 26.375 -8.672 1 98 351 ILE A C 1
ATOM 2861 O O . ILE A 1 351 ? 13.867 26.016 -7.551 1 98 351 ILE A O 1
ATOM 2865 N N . PRO A 1 352 ? 14.617 27.641 -8.875 1 97.5 352 PRO A N 1
ATOM 2866 C CA . PRO A 1 352 ? 14.461 28.672 -7.84 1 97.5 352 PRO A CA 1
ATOM 2867 C C . PRO A 1 352 ? 12.992 28.922 -7.488 1 97.5 352 PRO A C 1
ATOM 2869 O O . PRO A 1 352 ? 12.148 29.031 -8.383 1 97.5 352 PRO A O 1
ATOM 2872 N N . ILE A 1 353 ? 12.711 29.078 -6.227 1 96.88 353 ILE A N 1
ATOM 2873 C CA . ILE A 1 353 ? 11.328 29.141 -5.781 1 96.88 353 ILE A CA 1
ATOM 2874 C C . ILE A 1 353 ? 11.039 30.5 -5.145 1 96.88 353 ILE A C 1
ATOM 2876 O O . ILE A 1 353 ? 9.953 31.047 -5.316 1 96.88 353 ILE A O 1
ATOM 2880 N N . LEU A 1 354 ? 11.906 30.922 -4.309 1 96.25 354 LEU A N 1
ATOM 2881 C CA . LEU A 1 354 ? 11.656 32.094 -3.48 1 96.25 354 LEU A CA 1
ATOM 2882 C C . LEU A 1 354 ? 12.961 32.75 -3.037 1 96.25 354 LEU A C 1
ATOM 2884 O O . LEU A 1 354 ? 13.93 32.031 -2.719 1 96.25 354 LEU A O 1
ATOM 2888 N N . THR A 1 355 ? 13.008 34.094 -3.047 1 96.44 355 THR A N 1
ATOM 2889 C CA . THR A 1 355 ? 14.141 34.844 -2.533 1 96.44 355 THR A CA 1
ATOM 2890 C C . THR A 1 355 ? 13.734 35.688 -1.319 1 96.44 355 THR A C 1
ATOM 2892 O O . THR A 1 355 ? 12.758 36.406 -1.368 1 96.44 355 THR A O 1
ATOM 2895 N N . LEU A 1 356 ? 14.516 35.531 -0.304 1 96.12 356 LEU A N 1
ATOM 2896 C CA . LEU A 1 356 ? 14.227 36.25 0.929 1 96.12 356 LEU A CA 1
ATOM 2897 C C . LEU A 1 356 ? 14.602 37.719 0.799 1 96.12 356 LEU A C 1
ATOM 2899 O O . LEU A 1 356 ? 15.633 38.062 0.198 1 96.12 356 LEU A O 1
ATOM 2903 N N . GLU A 1 357 ? 13.773 38.562 1.389 1 94.81 357 GLU A N 1
ATOM 2904 C CA . GLU A 1 357 ? 14.078 40 1.48 1 94.81 357 GLU A CA 1
ATOM 2905 C C . GLU A 1 357 ? 14.914 40.312 2.719 1 94.81 357 GLU A C 1
ATOM 2907 O O . GLU A 1 357 ? 15.078 39.438 3.594 1 94.81 357 GLU A O 1
ATOM 2912 N N . GLU A 1 358 ? 15.398 41.5 2.762 1 92.94 358 GLU A N 1
ATOM 2913 C CA . GLU A 1 358 ? 16.25 41.906 3.867 1 92.94 358 GLU A CA 1
ATOM 2914 C C . GLU A 1 358 ? 15.484 41.938 5.184 1 92.94 358 GLU A C 1
ATOM 2916 O O . GLU A 1 358 ? 16.047 41.719 6.25 1 92.94 358 GLU A O 1
ATOM 2921 N N . ALA A 1 359 ? 14.281 42.125 5.113 1 93.88 359 ALA A N 1
ATOM 2922 C CA . ALA A 1 359 ? 13.422 42.25 6.293 1 93.88 359 ALA A CA 1
ATOM 2923 C C . ALA A 1 359 ? 13.273 40.906 6.992 1 93.88 359 ALA A C 1
ATOM 2925 O O . ALA A 1 359 ? 12.867 40.844 8.156 1 93.88 359 ALA A O 1
ATOM 2926 N N . ALA A 1 360 ? 13.586 39.844 6.336 1 95.56 360 ALA A N 1
ATOM 2927 C CA . ALA A 1 360 ? 13.477 38.5 6.922 1 95.56 360 ALA A CA 1
ATOM 2928 C C . ALA A 1 360 ? 14.5 38.312 8.031 1 95.56 360 ALA A C 1
ATOM 2930 O O . ALA A 1 360 ? 15.695 38.531 7.828 1 95.56 360 ALA A O 1
ATOM 2931 N N . THR A 1 361 ? 14.031 37.906 9.148 1 95.56 361 THR A N 1
ATOM 2932 C CA . THR A 1 361 ? 14.914 37.656 10.273 1 95.56 361 THR A CA 1
ATOM 2933 C C . THR A 1 361 ? 14.805 36.188 10.695 1 95.56 361 THR A C 1
ATOM 2935 O O . THR A 1 361 ? 13.812 35.5 10.398 1 95.56 361 THR A O 1
ATOM 2938 N N . PHE A 1 362 ? 15.906 35.688 11.336 1 94.69 362 PHE A N 1
ATOM 2939 C CA . PHE A 1 362 ? 15.93 34.344 11.875 1 94.69 362 PHE A CA 1
ATOM 2940 C C . PHE A 1 362 ? 15.648 34.344 13.375 1 94.69 362 PHE A C 1
ATOM 2942 O O . PHE A 1 362 ? 15.977 35.312 14.062 1 94.69 362 PHE A O 1
ATOM 2949 N N . PRO A 1 363 ? 14.977 33.344 13.93 1 96.19 363 PRO A N 1
ATOM 2950 C CA . PRO A 1 363 ? 14.633 32.094 13.266 1 96.19 363 PRO A CA 1
ATOM 2951 C C . PRO A 1 363 ? 13.547 32.25 12.203 1 96.19 363 PRO A C 1
ATOM 2953 O O . PRO A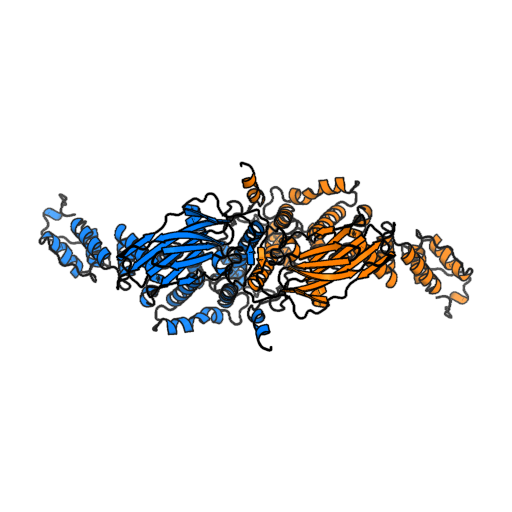 1 363 ? 12.609 33 12.398 1 96.19 363 PRO A O 1
ATOM 2956 N N . LEU A 1 364 ? 13.766 31.531 11.125 1 97.25 364 LEU A N 1
ATOM 2957 C CA . LEU A 1 364 ? 12.852 31.562 10 1 97.25 364 LEU A CA 1
ATOM 2958 C C . LEU A 1 364 ? 11.945 30.344 9.992 1 97.25 364 LEU A C 1
ATOM 2960 O O . LEU A 1 364 ? 12.43 29.203 10.008 1 97.25 364 LEU A O 1
ATOM 2964 N N . HIS A 1 365 ? 10.617 30.531 9.984 1 97.56 365 HIS A N 1
ATOM 2965 C CA . HIS A 1 365 ? 9.633 29.469 9.945 1 97.56 365 HIS A CA 1
ATOM 2966 C C . HIS A 1 365 ? 9.227 29.141 8.508 1 97.56 365 HIS A C 1
ATOM 2968 O O . HIS A 1 365 ? 8.773 30.016 7.773 1 97.56 365 HIS A O 1
ATOM 2974 N N . ILE A 1 366 ? 9.398 27.891 8.18 1 98.19 366 ILE A N 1
ATOM 2975 C CA . ILE A 1 366 ? 9.055 27.438 6.844 1 98.19 366 ILE A CA 1
ATOM 2976 C C . ILE A 1 366 ? 7.805 26.547 6.902 1 98.19 366 ILE A C 1
ATOM 2978 O O . ILE A 1 366 ? 7.738 25.625 7.707 1 98.19 366 ILE A O 1
ATOM 2982 N N . CYS A 1 367 ? 6.777 26.844 6.172 1 98.25 367 CYS A N 1
ATOM 2983 C CA . CYS A 1 367 ? 5.59 26.031 5.953 1 98.25 367 CYS A CA 1
ATOM 2984 C C . CYS A 1 367 ? 5.488 25.578 4.496 1 98.25 367 CYS A C 1
ATOM 2986 O O . CYS A 1 367 ? 5.512 26.406 3.59 1 98.25 367 CYS A O 1
ATOM 2988 N N . PHE A 1 368 ? 5.395 24.344 4.328 1 98.38 368 PHE A N 1
ATOM 2989 C CA . PHE A 1 368 ? 5.449 23.781 2.988 1 98.38 368 PHE A CA 1
ATOM 2990 C C . PHE A 1 368 ? 4.289 22.812 2.764 1 98.38 368 PHE A C 1
ATOM 2992 O O . PHE A 1 368 ? 4.125 21.844 3.508 1 98.38 368 PHE A O 1
ATOM 2999 N N . ASN A 1 369 ? 3.406 23.094 1.783 1 98.69 369 ASN A N 1
ATOM 3000 C CA . ASN A 1 369 ? 2.359 22.188 1.297 1 98.69 369 ASN A CA 1
ATOM 3001 C C . ASN A 1 369 ? 2.691 21.641 -0.085 1 98.69 369 ASN A C 1
ATOM 3003 O O . ASN A 1 369 ? 3.059 22.391 -0.988 1 98.69 369 ASN A O 1
ATOM 3007 N N . VAL A 1 370 ? 2.572 20.359 -0.257 1 98.62 370 VAL A N 1
ATOM 3008 C CA . VAL A 1 370 ? 2.973 19.812 -1.548 1 98.62 370 VAL A CA 1
ATOM 3009 C C . VAL A 1 370 ? 2.062 18.641 -1.92 1 98.62 370 VAL A C 1
ATOM 3011 O O . VAL A 1 370 ? 1.603 17.906 -1.046 1 98.62 370 VAL A O 1
ATOM 3014 N N . VAL A 1 371 ? 1.729 18.484 -3.164 1 98.38 371 VAL A N 1
ATOM 3015 C CA . VAL A 1 371 ? 1.01 17.359 -3.744 1 98.38 371 VAL A CA 1
ATOM 3016 C C . VAL A 1 371 ? 1.866 16.703 -4.824 1 98.38 371 VAL A C 1
ATOM 3018 O O . VAL A 1 371 ? 2.219 17.344 -5.82 1 98.38 371 VAL A O 1
ATOM 3021 N N . TYR A 1 372 ? 2.156 15.422 -4.652 1 97.75 372 TYR A N 1
ATOM 3022 C CA . TYR A 1 372 ? 3.035 14.703 -5.566 1 97.75 372 TYR A CA 1
ATOM 3023 C C . TYR A 1 372 ? 2.23 13.945 -6.613 1 97.75 372 TYR A C 1
ATOM 3025 O O . TYR A 1 372 ? 2.744 13.617 -7.688 1 97.75 372 TYR A O 1
ATOM 3033 N N . VAL A 1 373 ? 1.04 13.531 -6.211 1 96.94 373 VAL A N 1
ATOM 3034 C CA . VAL A 1 373 ? 0.259 12.648 -7.066 1 96.94 373 VAL A CA 1
ATOM 3035 C C . VAL A 1 373 ? -1.09 13.289 -7.383 1 96.94 373 VAL A C 1
ATOM 3037 O O . VAL A 1 373 ? -1.584 14.117 -6.613 1 96.94 373 VAL A O 1
ATOM 3040 N N . THR A 1 374 ? -1.68 12.898 -8.516 1 96 374 THR A N 1
ATOM 3041 C CA . THR A 1 374 ? -2.936 13.492 -8.961 1 96 374 THR A CA 1
ATOM 3042 C C . THR A 1 374 ? -4.109 12.945 -8.156 1 96 374 THR A C 1
ATOM 3044 O O . THR A 1 374 ? -4.375 11.734 -8.172 1 96 374 THR A O 1
ATOM 3047 N N . PRO A 1 375 ? -4.738 13.875 -7.418 1 91.69 375 PRO A N 1
ATOM 3048 C CA . PRO A 1 375 ? -5.965 13.398 -6.77 1 91.69 375 PRO A CA 1
ATOM 3049 C C . PRO A 1 375 ? -7.039 12.984 -7.773 1 91.69 375 PRO A C 1
ATOM 3051 O O . PRO A 1 375 ? -7.152 13.578 -8.844 1 91.69 375 PRO A O 1
ATOM 3054 N N . CYS A 1 376 ? -7.621 11.836 -7.555 1 82.19 376 CYS A N 1
ATOM 3055 C CA . CYS A 1 376 ? -8.633 11.328 -8.477 1 82.19 376 CYS A CA 1
ATOM 3056 C C . CYS A 1 376 ? -9.984 11.219 -7.789 1 82.19 376 CYS A C 1
ATOM 3058 O O . CYS A 1 376 ? -10.086 10.688 -6.68 1 82.19 376 CYS A O 1
ATOM 3060 N N . GLU A 1 377 ? -10.977 11.719 -8.453 1 75 377 GLU A N 1
ATOM 3061 C CA . GLU A 1 377 ? -12.328 11.688 -7.906 1 75 377 GLU A CA 1
ATOM 3062 C C . GLU A 1 377 ? -12.844 10.25 -7.805 1 75 377 GLU A C 1
ATOM 3064 O O . GLU A 1 377 ? -13.625 9.93 -6.902 1 75 377 GLU A O 1
ATOM 3069 N N . SER A 1 378 ? -12.32 9.414 -8.703 1 72.31 378 SER A N 1
ATOM 3070 C CA . SER A 1 378 ? -12.805 8.039 -8.719 1 72.31 378 SER A CA 1
ATOM 3071 C C . SER A 1 378 ? -12.219 7.23 -7.566 1 72.31 378 SER A C 1
ATOM 3073 O O . SER A 1 378 ? -12.742 6.168 -7.219 1 72.31 378 SER A O 1
ATOM 3075 N N . VAL A 1 379 ? -11.172 7.711 -7.023 1 80.88 379 VAL A N 1
ATOM 3076 C CA . VAL A 1 379 ? -10.562 7.109 -5.844 1 80.88 379 VAL A CA 1
ATOM 3077 C C . VAL A 1 379 ? -10.422 8.156 -4.738 1 80.88 379 VAL A C 1
ATOM 3079 O O . VAL A 1 379 ? -9.328 8.68 -4.504 1 80.88 379 VAL A O 1
ATOM 3082 N N . PRO A 1 380 ? -11.469 8.32 -4.105 1 84.5 380 PRO A N 1
ATOM 3083 C CA . PRO A 1 380 ? -11.438 9.391 -3.109 1 84.5 380 PRO A CA 1
ATOM 3084 C C . PRO A 1 380 ? -10.531 9.078 -1.924 1 84.5 380 PRO A C 1
ATOM 3086 O O . PRO A 1 380 ? -10.328 7.906 -1.593 1 84.5 380 PRO A O 1
ATOM 3089 N N . LEU A 1 381 ? -10 10.125 -1.388 1 92.44 381 LEU A N 1
ATOM 3090 C CA . LEU A 1 381 ? -9.227 10.016 -0.153 1 92.44 381 LEU A CA 1
ATOM 3091 C C . LEU A 1 381 ? -10.078 9.414 0.963 1 92.44 381 LEU A C 1
ATOM 3093 O O . LEU A 1 381 ? -11.219 9.828 1.176 1 92.44 381 LEU A O 1
ATOM 3097 N N . PRO A 1 382 ? -9.516 8.391 1.6 1 92.81 382 PRO A N 1
ATOM 3098 C CA . PRO A 1 382 ? -10.289 7.781 2.689 1 92.81 382 PRO A CA 1
ATOM 3099 C C . PRO A 1 382 ? -10.469 8.719 3.881 1 92.81 382 PRO A C 1
ATOM 3101 O O . PRO A 1 382 ? -9.75 9.719 3.998 1 92.81 382 PRO A O 1
ATOM 3104 N N . THR A 1 383 ? -11.508 8.438 4.699 1 91.81 383 THR A N 1
ATOM 3105 C CA . THR A 1 383 ? -11.766 9.141 5.953 1 91.81 383 THR A CA 1
ATOM 3106 C C . THR A 1 383 ? -12.094 8.148 7.066 1 91.81 383 THR A C 1
ATOM 3108 O O . THR A 1 383 ? -12.508 7.016 6.793 1 91.81 383 THR A O 1
ATOM 3111 N N . LEU A 1 384 ? -11.789 8.547 8.273 1 92.12 384 LEU A N 1
ATOM 3112 C CA . LEU A 1 384 ? -12.234 7.727 9.391 1 92.12 384 LEU A CA 1
ATOM 3113 C C . LEU A 1 384 ? -13.758 7.637 9.422 1 92.12 384 LEU A C 1
ATOM 3115 O O . LEU A 1 384 ? -14.445 8.523 8.914 1 92.12 384 LEU A O 1
ATOM 3119 N N . PRO A 1 385 ? -14.273 6.508 9.898 1 84.75 385 PRO A N 1
ATOM 3120 C CA . PRO A 1 385 ? -15.719 6.305 9.883 1 84.75 385 PRO A CA 1
ATOM 3121 C C . PRO A 1 385 ? -16.469 7.316 10.75 1 84.75 385 PRO A C 1
ATOM 3123 O O . PRO A 1 385 ? -15.906 7.848 11.711 1 84.75 385 PRO A O 1
ATOM 3126 N N . THR A 1 386 ? -17.688 7.629 10.188 1 79.5 386 THR A N 1
ATOM 3127 C CA . THR A 1 386 ? -18.641 8.375 11 1 79.5 386 THR A CA 1
ATOM 3128 C C . THR A 1 386 ? -19.625 7.43 11.672 1 79.5 386 THR A C 1
ATOM 3130 O O . THR A 1 386 ? -20.266 6.617 11 1 79.5 386 THR A O 1
ATOM 3133 N N . LEU A 1 387 ? -19.453 7.047 12.805 1 69.62 387 LEU A N 1
ATOM 3134 C CA . LEU A 1 387 ? -20.266 6.023 13.453 1 69.62 387 LEU A CA 1
ATOM 3135 C C . LEU A 1 387 ? -21.594 6.602 13.93 1 69.62 387 LEU A C 1
ATOM 3137 O O . LEU A 1 387 ? -21.625 7.645 14.586 1 69.62 387 LEU A O 1
ATOM 3141 N N . THR A 1 388 ? -22.609 6.082 13.219 1 64.12 388 THR A N 1
ATOM 3142 C CA . THR A 1 388 ? -23.953 6.426 13.664 1 64.12 388 THR A CA 1
ATOM 3143 C C . THR A 1 388 ? -24.281 5.73 14.984 1 64.12 388 THR A C 1
ATOM 3145 O O . THR A 1 388 ? -23.547 4.84 15.422 1 64.12 388 THR A O 1
ATOM 3148 N N . ASN A 1 389 ? -25.328 6.25 15.609 1 61.59 389 ASN A N 1
ATOM 3149 C CA . ASN A 1 389 ? -25.781 5.656 16.859 1 61.59 389 ASN A CA 1
ATOM 3150 C C . ASN A 1 389 ? -26.016 4.156 16.719 1 61.59 389 ASN A C 1
ATOM 3152 O O . ASN A 1 389 ? -25.719 3.381 17.625 1 61.59 389 ASN A O 1
ATOM 3156 N N . GLU A 1 390 ? -26.516 3.768 15.594 1 58.47 390 GLU A N 1
ATOM 3157 C CA . GLU A 1 390 ? -26.781 2.354 15.359 1 58.47 390 GLU A CA 1
ATOM 3158 C C . GLU A 1 390 ? -25.484 1.558 15.25 1 58.47 390 GLU A C 1
ATOM 3160 O O . GLU A 1 390 ? -25.406 0.425 15.727 1 58.47 390 GLU A O 1
ATOM 3165 N N . ASP A 1 391 ? -24.484 2.219 14.695 1 61.81 391 ASP A N 1
ATOM 3166 C CA . ASP A 1 391 ? -23.188 1.576 14.57 1 61.81 391 ASP A CA 1
ATOM 3167 C C . ASP A 1 391 ? -22.547 1.349 15.938 1 61.81 391 ASP A C 1
ATOM 3169 O O . ASP A 1 391 ? -21.953 0.299 16.188 1 61.81 391 ASP A O 1
ATOM 3173 N N . TRP A 1 392 ? -22.859 2.244 16.734 1 65.38 392 TRP A N 1
ATOM 3174 C CA . TRP A 1 392 ? -22.266 2.236 18.062 1 65.38 392 TRP A CA 1
ATOM 3175 C C . TRP A 1 392 ? -22.875 1.137 18.938 1 65.38 392 TRP A C 1
ATOM 3177 O O . TRP A 1 392 ? -22.188 0.521 19.75 1 65.38 392 TRP A O 1
ATOM 3187 N N . ASP A 1 393 ? -24.094 0.895 18.672 1 59.97 393 ASP A N 1
ATOM 3188 C CA . ASP A 1 393 ? -24.766 -0.17 19.406 1 59.97 393 ASP A CA 1
ATOM 3189 C C . ASP A 1 393 ? -24.172 -1.535 19.062 1 59.97 393 ASP A C 1
ATOM 3191 O O . ASP A 1 393 ? -24.016 -2.387 19.938 1 59.97 393 ASP A O 1
ATOM 3195 N N . LYS A 1 394 ? -23.797 -1.624 17.953 1 57.81 394 LYS A N 1
ATOM 3196 C CA . LYS A 1 394 ? -23.219 -2.893 17.516 1 57.81 394 LYS A CA 1
ATOM 3197 C C . LYS A 1 394 ? -21.828 -3.1 18.109 1 57.81 394 LYS A C 1
ATOM 3199 O O . LYS A 1 394 ? -21.469 -4.219 18.469 1 57.81 394 LYS A O 1
ATOM 3204 N N . ILE A 1 395 ? -21.109 -2.043 18.078 1 58.53 395 ILE A N 1
ATOM 3205 C CA . ILE A 1 395 ? -19.75 -2.102 18.625 1 58.53 395 ILE A CA 1
ATOM 3206 C C . ILE A 1 395 ? -19.812 -2.395 20.125 1 58.53 395 ILE A C 1
ATOM 3208 O O . ILE A 1 395 ? -19.016 -3.18 20.656 1 58.53 395 ILE A O 1
ATOM 3212 N N . ASP A 1 396 ? -20.75 -1.753 20.75 1 58.31 396 ASP A N 1
ATOM 3213 C CA . ASP A 1 396 ? -20.938 -2.004 22.172 1 58.31 396 ASP A CA 1
ATOM 3214 C C . ASP A 1 396 ? -21.359 -3.449 22.422 1 58.31 396 ASP A C 1
ATOM 3216 O O . ASP A 1 396 ? -20.953 -4.051 23.422 1 58.31 396 ASP A O 1
ATOM 3220 N N . ASP A 1 397 ? -22.109 -3.934 21.562 1 50.78 397 ASP A N 1
ATOM 3221 C CA . ASP A 1 397 ? -22.562 -5.32 21.672 1 50.78 397 ASP A CA 1
ATOM 3222 C C . ASP A 1 397 ? -21.406 -6.289 21.422 1 50.78 397 ASP A C 1
ATOM 3224 O O . ASP A 1 397 ? -21.328 -7.34 22.062 1 50.78 397 ASP A O 1
ATOM 3228 N N . ILE A 1 398 ? -20.656 -5.93 20.469 1 48.03 398 ILE A N 1
ATOM 3229 C CA . ILE A 1 398 ? -19.531 -6.797 20.156 1 48.03 398 ILE A CA 1
ATOM 3230 C C . ILE A 1 398 ? -18.516 -6.738 21.297 1 48.03 398 ILE A C 1
ATOM 3232 O O . ILE A 1 398 ? -17.938 -7.758 21.688 1 48.03 398 ILE A O 1
ATOM 3236 N N . GLN A 1 399 ? -18.234 -5.508 21.703 1 45.66 399 GLN A N 1
ATOM 3237 C CA . GLN A 1 399 ? -17.312 -5.391 22.828 1 45.66 399 GLN A CA 1
ATOM 3238 C C . GLN A 1 399 ? -17.875 -6.062 24.078 1 45.66 399 GLN A C 1
ATOM 3240 O O . GLN A 1 399 ? -17.125 -6.465 24.969 1 45.66 399 GLN A O 1
ATOM 3245 N N . GLY A 1 400 ? -19.188 -6.195 24.234 1 36.31 400 GLY A N 1
ATOM 3246 C CA . GLY A 1 400 ? -19.75 -6.98 25.312 1 36.31 400 GLY A CA 1
ATOM 3247 C C . GLY A 1 400 ? -19.734 -8.469 25.031 1 36.31 400 GLY A C 1
ATOM 3248 O O . GLY A 1 400 ? -20.047 -9.273 25.922 1 36.31 400 GLY A O 1
ATOM 3249 N N . VAL A 1 401 ? -20.078 -8.969 23.906 1 33.88 401 VAL A N 1
ATOM 3250 C CA . VAL A 1 401 ? -20 -10.398 23.656 1 33.88 401 VAL A CA 1
ATOM 3251 C C . VAL A 1 401 ? -18.547 -10.844 23.609 1 33.88 401 VAL A C 1
ATOM 3253 O O . VAL A 1 401 ? -17.703 -10.195 22.953 1 33.88 401 VAL A O 1
ATOM 3256 N N . PRO A 1 402 ? -18.094 -11.82 24.484 1 28.36 402 PRO A N 1
ATOM 3257 C CA . PRO A 1 402 ? -16.734 -12.383 24.359 1 28.36 402 PRO A CA 1
ATOM 3258 C C . PRO A 1 402 ? -16.391 -12.75 22.922 1 28.36 402 PRO A C 1
ATOM 3260 O O . PRO A 1 402 ? -17.203 -13.359 22.219 1 28.36 402 PRO A O 1
ATOM 3263 N N . SER A 1 403 ? -15.648 -11.891 22.203 1 29.12 403 SER A N 1
ATOM 3264 C CA . SER A 1 403 ? -15.164 -12.148 20.859 1 29.12 403 SER A CA 1
ATOM 3265 C C . SER A 1 403 ? -14.922 -13.633 20.625 1 29.12 403 SER A C 1
ATOM 3267 O O . SER A 1 403 ? -14.172 -14.273 21.375 1 29.12 403 SER A O 1
ATOM 3269 N N . SER A 1 404 ? -15.828 -14.367 20.312 1 25.06 404 SER A N 1
ATOM 3270 C CA . SER A 1 404 ? -15.484 -15.68 19.781 1 25.06 404 SER A CA 1
ATOM 3271 C C . SER A 1 404 ? -14.242 -15.609 18.906 1 25.06 404 SER A C 1
ATOM 3273 O O . SER A 1 404 ? -14.023 -14.625 18.188 1 25.06 404 SER A O 1
ATOM 3275 N N . SER A 1 405 ? -13.227 -16.516 19.141 1 24.52 405 SER A N 1
ATOM 3276 C CA . SER A 1 405 ? -11.852 -16.734 18.703 1 24.52 405 SER A CA 1
ATOM 3277 C C . SER A 1 405 ? -11.75 -16.734 17.188 1 24.52 405 SER A C 1
ATOM 3279 O O . SER A 1 405 ? -11.883 -17.781 16.547 1 24.52 405 SER A O 1
ATOM 3281 N N . VAL A 1 406 ? -12.547 -16.109 16.391 1 27 406 VAL A N 1
ATOM 3282 C CA . VAL A 1 406 ? -11.938 -16.141 15.062 1 27 406 VAL A CA 1
ATOM 3283 C C . VAL A 1 406 ? -10.469 -15.734 15.164 1 27 406 VAL A C 1
ATOM 3285 O O . VAL A 1 406 ? -10.156 -14.617 15.586 1 27 406 VAL A O 1
ATOM 3288 N N . HIS A 1 407 ? -9.602 -16.625 15.508 1 23.81 407 HIS A N 1
ATOM 3289 C CA . HIS A 1 407 ? -8.148 -16.516 15.516 1 23.81 407 HIS A CA 1
ATOM 3290 C C . HIS A 1 407 ? -7.66 -15.703 14.312 1 23.81 407 HIS A C 1
ATOM 3292 O O . HIS A 1 407 ? -7.555 -16.234 13.203 1 23.81 407 HIS A O 1
ATOM 3298 N N . LEU A 1 408 ? -8.227 -14.609 14.055 1 25.75 408 LEU A N 1
ATOM 3299 C CA . LEU A 1 408 ? -7.328 -13.875 13.172 1 25.75 408 LEU A CA 1
ATOM 3300 C C . LEU A 1 408 ? -5.914 -13.836 13.734 1 25.75 408 LEU A C 1
ATOM 3302 O O . LEU A 1 408 ? -5.715 -13.508 14.906 1 25.75 408 LEU A O 1
ATOM 3306 N N . ASP A 1 409 ? -5.109 -14.742 13.352 1 25.98 409 ASP A N 1
ATOM 3307 C CA . ASP A 1 409 ? -3.719 -14.75 13.797 1 25.98 409 ASP A CA 1
ATOM 3308 C C . ASP A 1 409 ? -3.207 -13.328 14.023 1 25.98 409 ASP A C 1
ATOM 3310 O O . ASP A 1 409 ? -3.307 -12.477 13.133 1 25.98 409 ASP A O 1
ATOM 3314 N N . PRO A 1 410 ? -3.105 -12.961 15.328 1 26.45 410 PRO A N 1
ATOM 3315 C CA . PRO A 1 410 ? -2.789 -11.656 15.93 1 26.45 410 PRO A CA 1
ATOM 3316 C C . PRO A 1 410 ? -1.817 -10.844 15.078 1 26.45 410 PRO A C 1
ATOM 3318 O O . PRO A 1 410 ? -1.241 -11.359 14.125 1 26.45 410 PRO A O 1
ATOM 3321 N N . THR A 1 411 ? -0.948 -10 15.828 1 25.86 411 THR A N 1
ATOM 3322 C CA . THR A 1 411 ? -0.291 -8.703 15.977 1 25.86 411 THR A CA 1
ATOM 3323 C C . THR A 1 411 ? 0.991 -8.648 15.148 1 25.86 411 THR A C 1
ATOM 3325 O O . THR A 1 411 ? 1.93 -9.406 15.398 1 25.86 411 THR A O 1
ATOM 3328 N N . LEU A 1 412 ? 0.867 -8.367 14 1 27.12 412 LEU A N 1
ATOM 3329 C CA . LEU A 1 412 ? 2.068 -7.938 13.297 1 27.12 412 LEU A CA 1
ATOM 3330 C C . LEU A 1 412 ? 2.844 -6.914 14.117 1 27.12 412 LEU A C 1
ATOM 3332 O O . LEU A 1 412 ? 2.398 -5.773 14.273 1 27.12 412 LEU A O 1
ATOM 3336 N N . ASN A 1 413 ? 3.439 -7.344 15.227 1 24.52 413 ASN A N 1
ATOM 3337 C CA . ASN A 1 413 ? 4.316 -6.422 15.938 1 24.52 413 ASN A CA 1
ATOM 3338 C C . ASN A 1 413 ? 5.375 -5.828 15.008 1 24.52 413 ASN A C 1
ATOM 3340 O O . ASN A 1 413 ? 6.211 -6.555 14.469 1 24.52 413 ASN A O 1
ATOM 3344 N N . PRO A 1 414 ? 5.184 -4.707 14.602 1 26.33 414 PRO A N 1
ATOM 3345 C CA . PRO A 1 414 ? 6.227 -4.043 13.812 1 26.33 414 PRO A CA 1
ATOM 3346 C C . PRO A 1 414 ? 7.605 -4.133 14.461 1 26.33 414 PRO A C 1
ATOM 3348 O O . PRO A 1 414 ? 8.602 -3.725 13.859 1 26.33 414 PRO A O 1
ATOM 3351 N N . GLU A 1 415 ? 7.652 -4.441 15.781 1 27.94 415 GLU A N 1
ATOM 3352 C CA . GLU A 1 415 ? 8.984 -4.426 16.375 1 27.94 415 GLU A CA 1
ATOM 3353 C C . GLU A 1 415 ? 9.883 -5.488 15.75 1 27.94 415 GLU A C 1
ATOM 3355 O O . GLU A 1 415 ? 11.102 -5.457 15.922 1 27.94 415 GLU A O 1
ATOM 3360 N N . SER A 1 416 ? 9.219 -6.477 15.227 1 29.06 416 SER A N 1
ATOM 3361 C CA . SER A 1 416 ? 10.109 -7.559 14.82 1 29.06 416 SER A CA 1
ATOM 3362 C C . SER A 1 416 ? 10.852 -7.207 13.531 1 29.06 416 SER A C 1
ATOM 3364 O O . SER A 1 416 ? 11.703 -7.977 13.07 1 29.06 416 SER A O 1
ATOM 3366 N N . LEU A 1 417 ? 10.414 -6.246 12.906 1 29.23 417 LEU A N 1
ATOM 3367 C CA . LEU A 1 417 ? 11.148 -5.91 11.688 1 29.23 417 LEU A CA 1
ATOM 3368 C C . LEU A 1 417 ? 12.547 -5.387 12.023 1 29.23 417 LEU A C 1
ATOM 3370 O O . LEU A 1 417 ? 13.383 -5.234 11.133 1 29.23 417 LEU A O 1
ATOM 3374 N N . LEU A 1 418 ? 12.836 -4.773 13.266 1 28.25 418 LEU A N 1
ATOM 3375 C CA . LEU A 1 418 ? 14.102 -4.121 13.562 1 28.25 418 LEU A CA 1
ATOM 3376 C C . LEU A 1 418 ? 15.148 -5.137 14.023 1 28.25 418 LEU A C 1
ATOM 3378 O O . LEU A 1 418 ? 16.297 -4.777 14.289 1 28.25 418 LEU A O 1
ATOM 3382 N N . SER A 1 419 ? 14.758 -6.367 14.531 1 27.48 419 SER A N 1
ATOM 3383 C CA . SER A 1 419 ? 15.805 -7.082 15.258 1 27.48 419 SER A CA 1
ATOM 3384 C C . SER A 1 419 ? 16.922 -7.539 14.32 1 27.48 419 SER A C 1
ATOM 3386 O O . SER A 1 419 ? 17.891 -8.156 14.758 1 27.48 419 SER A O 1
ATOM 3388 N N . ASN A 1 420 ? 16.656 -7.484 13.102 1 27.95 420 ASN A N 1
ATOM 3389 C CA . ASN A 1 420 ? 17.766 -8.172 12.461 1 27.95 420 ASN A CA 1
ATOM 3390 C C . ASN A 1 420 ? 19 -7.277 12.391 1 27.95 420 ASN A C 1
ATOM 3392 O O . ASN A 1 420 ? 19.953 -7.594 11.672 1 27.95 420 ASN A O 1
ATOM 3396 N N . SER A 1 421 ? 19.016 -5.988 12.867 1 23.58 421 SER A N 1
ATOM 3397 C CA . SER A 1 421 ? 20.266 -5.273 12.602 1 23.58 421 SER A CA 1
ATOM 3398 C C . SER A 1 421 ? 21.359 -5.688 13.578 1 23.58 421 SER A C 1
ATOM 3400 O O . SER A 1 421 ? 22.453 -5.105 13.578 1 23.58 421 SER A O 1
ATOM 3402 N N . SER A 1 422 ? 21.188 -6.371 14.719 1 22.52 422 SER A N 1
ATOM 3403 C CA . SER A 1 422 ? 22.344 -6.297 15.594 1 22.52 422 SER A CA 1
ATOM 3404 C C . SER A 1 422 ? 23.578 -6.898 14.922 1 22.52 422 SER A C 1
ATOM 3406 O O . SER A 1 422 ? 24.703 -6.551 15.266 1 22.52 422 SER A O 1
ATOM 3408 N N . ALA A 1 423 ? 23.766 -8.32 14.703 1 22.48 423 ALA A N 1
ATOM 3409 C CA . ALA A 1 423 ? 25.047 -8.984 14.961 1 22.48 423 ALA A CA 1
ATOM 3410 C C . ALA A 1 423 ? 26.031 -8.734 13.82 1 22.48 423 ALA A C 1
ATOM 3412 O O . ALA A 1 423 ? 27.219 -9.062 13.93 1 22.48 423 ALA A O 1
ATOM 3413 N N . GLU A 1 424 ? 25.922 -8.188 12.57 1 21.55 424 GLU A N 1
ATOM 3414 C CA . GLU A 1 424 ? 27.328 -8.117 12.172 1 21.55 424 GLU A CA 1
ATOM 3415 C C . GLU A 1 424 ? 28 -6.875 12.75 1 21.55 424 GLU A C 1
ATOM 3417 O O . GLU A 1 424 ? 27.391 -5.801 12.805 1 21.55 424 GLU A O 1
ATOM 3422 N N . MET B 1 1 ? -5.703 -62.906 -1.71 1 36.03 1 MET B N 1
ATOM 3423 C CA . MET B 1 1 ? -6.949 -63.656 -1.906 1 36.03 1 MET B CA 1
ATOM 3424 C C . MET B 1 1 ? -6.68 -65.062 -2.406 1 36.03 1 MET B C 1
ATOM 3426 O O . MET B 1 1 ? -7.305 -66 -1.944 1 36.03 1 MET B O 1
ATOM 3430 N N . PHE B 1 2 ? -5.883 -65.25 -3.516 1 47.25 2 PHE B N 1
ATOM 3431 C CA . PHE B 1 2 ? -5.73 -66.562 -4.07 1 47.25 2 PHE B CA 1
ATOM 3432 C C . PHE B 1 2 ? -4.57 -67.312 -3.406 1 47.25 2 PHE B C 1
ATOM 3434 O O . PHE B 1 2 ? -4.297 -68.5 -3.732 1 47.25 2 PHE B O 1
ATOM 3441 N N . ASN B 1 3 ? -3.678 -66.562 -2.9 1 44.38 3 ASN B N 1
ATOM 3442 C CA . ASN B 1 3 ? -2.553 -67.312 -2.373 1 44.38 3 ASN B CA 1
ATOM 3443 C C . ASN B 1 3 ? -2.906 -68 -1.057 1 44.38 3 ASN B C 1
ATOM 3445 O O . ASN B 1 3 ? -2.109 -68.75 -0.519 1 44.38 3 ASN B O 1
ATOM 3449 N N . GLY B 1 4 ? -3.799 -67.25 -0.212 1 44.97 4 GLY B N 1
ATOM 3450 C CA . GLY B 1 4 ? -3.918 -67.875 1.095 1 44.97 4 GLY B CA 1
ATOM 3451 C C . GLY B 1 4 ? -4.812 -69.125 1.09 1 44.97 4 GLY B C 1
ATOM 3452 O O . GLY B 1 4 ? -5.496 -69.375 0.1 1 44.97 4 GLY B O 1
ATOM 3453 N N . SER B 1 5 ? -4.707 -70.125 2.033 1 47.44 5 SER B N 1
ATOM 3454 C CA . SER B 1 5 ? -5.492 -71.25 2.391 1 47.44 5 SER B CA 1
ATOM 3455 C C . SER B 1 5 ? -6.98 -70.938 2.449 1 47.44 5 SER B C 1
ATOM 3457 O O . SER B 1 5 ? -7.582 -70.938 3.525 1 47.44 5 SER B O 1
ATOM 3459 N N . TRP B 1 6 ? -7.449 -69.938 1.701 1 44.22 6 TRP B N 1
ATOM 3460 C CA . TRP B 1 6 ? -8.836 -69.562 1.928 1 44.22 6 TRP B CA 1
ATOM 3461 C C . TRP B 1 6 ? -9.781 -70.688 1.506 1 44.22 6 TRP B C 1
ATOM 3463 O O . TRP B 1 6 ? -9.422 -71.562 0.678 1 44.22 6 TRP B O 1
ATOM 3473 N N . LYS B 1 7 ? -10.844 -70.938 2.25 1 52.16 7 LYS B N 1
ATOM 3474 C CA . LYS B 1 7 ? -11.938 -71.875 2.123 1 52.16 7 LYS B CA 1
ATOM 3475 C C . LYS B 1 7 ? -12.367 -72.062 0.667 1 52.16 7 LYS B C 1
ATOM 3477 O O . LYS B 1 7 ? -12.969 -73.062 0.294 1 52.16 7 LYS B O 1
ATOM 3482 N N . GLU B 1 8 ? -12.031 -71.062 -0.062 1 52.34 8 GLU B N 1
ATOM 3483 C CA . GLU B 1 8 ? -12.508 -71.062 -1.44 1 52.34 8 GLU B CA 1
ATOM 3484 C C . GLU B 1 8 ? -11.633 -72 -2.309 1 52.34 8 GLU B C 1
ATOM 3486 O O . GLU B 1 8 ? -11.938 -72.188 -3.482 1 52.34 8 GLU B O 1
ATOM 3491 N N . SER B 1 9 ? -10.633 -72.5 -1.692 1 56.94 9 SER B N 1
ATOM 3492 C CA . SER B 1 9 ? -9.742 -73.312 -2.457 1 56.94 9 SER B CA 1
ATOM 3493 C C . SER B 1 9 ? -10.469 -74.562 -2.955 1 56.94 9 SER B C 1
ATOM 3495 O O . SER B 1 9 ? -10.109 -75.125 -3.996 1 56.94 9 SER B O 1
ATOM 3497 N N . ASP B 1 10 ? -11.531 -74.938 -2.23 1 59.5 10 ASP B N 1
ATOM 3498 C CA . ASP B 1 10 ? -12.234 -76.188 -2.602 1 59.5 10 ASP B CA 1
ATOM 3499 C C . ASP B 1 10 ? -13.469 -75.875 -3.441 1 59.5 10 ASP B C 1
ATOM 3501 O O . ASP B 1 10 ? -14.188 -76.75 -3.859 1 59.5 10 ASP B O 1
ATOM 3505 N N . GLU B 1 11 ? -13.734 -74.562 -3.559 1 63.34 11 GLU B N 1
ATOM 3506 C CA . GLU B 1 11 ? -14.945 -74.25 -4.316 1 63.34 11 GLU B CA 1
ATOM 3507 C C . GLU B 1 11 ? -14.641 -74.062 -5.801 1 63.34 11 GLU B C 1
ATOM 3509 O O . GLU B 1 11 ? -13.609 -73.5 -6.156 1 63.34 11 GLU B O 1
ATOM 3514 N N . SER B 1 12 ? -15.367 -74.812 -6.609 1 71.44 12 SER B N 1
ATOM 3515 C CA . SER B 1 12 ? -15.203 -74.688 -8.055 1 71.44 12 SER B CA 1
ATOM 3516 C C . SER B 1 12 ? -15.633 -73.312 -8.562 1 71.44 12 SER B C 1
ATOM 3518 O O . SER B 1 12 ? -15.195 -72.875 -9.625 1 71.44 12 SER B O 1
ATOM 3520 N N . VAL B 1 13 ? -16.562 -72.688 -7.773 1 77.06 13 VAL B N 1
ATOM 3521 C CA . VAL B 1 13 ? -17.078 -71.375 -8.164 1 77.06 13 VAL B CA 1
ATOM 3522 C C . VAL B 1 13 ? -16.922 -70.375 -7.004 1 77.06 13 VAL B C 1
ATOM 3524 O O . VAL B 1 13 ? -17.219 -70.75 -5.855 1 77.06 13 VAL B O 1
ATOM 3527 N N . ILE B 1 14 ? -16.234 -69.312 -7.305 1 67.94 14 ILE B N 1
ATOM 3528 C CA . ILE B 1 14 ? -16.109 -68.25 -6.297 1 67.94 14 ILE B CA 1
ATOM 3529 C C . ILE B 1 14 ? -16.969 -67.062 -6.691 1 67.94 14 ILE B C 1
ATOM 3531 O O . ILE B 1 14 ? -16.938 -66.625 -7.848 1 67.94 14 ILE B O 1
ATOM 3535 N N . ASN B 1 15 ? -17.922 -66.688 -5.75 1 75.81 15 ASN B N 1
ATOM 3536 C CA . ASN B 1 15 ? -18.719 -65.438 -5.973 1 75.81 15 ASN B CA 1
ATOM 3537 C C . ASN B 1 15 ? -18.062 -64.25 -5.352 1 75.81 15 ASN B C 1
ATOM 3539 O O . ASN B 1 15 ? -17.719 -64.25 -4.172 1 75.81 15 ASN B O 1
ATOM 3543 N N . ILE B 1 16 ? -17.703 -63.312 -6.18 1 73.62 16 ILE B N 1
ATOM 3544 C CA . ILE B 1 16 ? -17.094 -62.062 -5.695 1 73.62 16 ILE B CA 1
ATOM 3545 C C . ILE B 1 16 ? -18.062 -60.906 -5.914 1 73.62 16 ILE B C 1
ATOM 3547 O O . ILE B 1 16 ? -18.547 -60.688 -7.027 1 73.62 16 ILE B O 1
ATOM 3551 N N . ASP B 1 17 ? -18.406 -60.125 -4.844 1 78.38 17 ASP B N 1
ATOM 3552 C CA . ASP B 1 17 ? -19.234 -58.938 -4.953 1 78.38 17 ASP B CA 1
ATOM 3553 C C . ASP B 1 17 ? -18.391 -57.719 -5.316 1 78.38 17 ASP B C 1
ATOM 3555 O O . ASP B 1 17 ? -17.516 -57.312 -4.551 1 78.38 17 ASP B O 1
ATOM 3559 N N . ILE B 1 18 ? -18.609 -57.312 -6.531 1 81.38 18 ILE B N 1
ATOM 3560 C CA . ILE B 1 18 ? -17.859 -56.125 -6.996 1 81.38 18 ILE B CA 1
ATOM 3561 C C . ILE B 1 18 ? -18.688 -54.875 -6.82 1 81.38 18 ILE B C 1
ATOM 3563 O O . ILE B 1 18 ? -19.656 -54.656 -7.562 1 81.38 18 ILE B O 1
ATOM 3567 N N . VAL B 1 19 ? -18.281 -54.031 -5.828 1 84.5 19 VAL B N 1
ATOM 3568 C CA . VAL B 1 19 ? -19.031 -52.812 -5.492 1 84.5 19 VAL B CA 1
ATOM 3569 C C . VAL B 1 19 ? -18.406 -51.594 -6.164 1 84.5 19 VAL B C 1
ATOM 3571 O O . VAL B 1 19 ? -19.078 -50.594 -6.414 1 84.5 19 VAL B O 1
ATOM 3574 N N . ASP B 1 20 ? -17.219 -51.812 -6.535 1 87.38 20 ASP B N 1
ATOM 3575 C CA . ASP B 1 20 ? -16.484 -50.719 -7.16 1 87.38 20 ASP B CA 1
ATOM 3576 C C . ASP B 1 20 ? -16.953 -50.5 -8.602 1 87.38 20 ASP B C 1
ATOM 3578 O O . ASP B 1 20 ? -16.781 -51.375 -9.453 1 87.38 20 ASP B O 1
ATOM 3582 N N . PRO B 1 21 ? -17.516 -49.375 -8.859 1 87.81 21 PRO B N 1
ATOM 3583 C CA . PRO B 1 21 ? -18.078 -49.125 -10.188 1 87.81 21 PRO B CA 1
ATOM 3584 C C . PRO B 1 21 ? -17.016 -49.031 -11.273 1 87.81 21 PRO B C 1
ATOM 3586 O O . PRO B 1 21 ? -17.328 -49.062 -12.469 1 87.81 21 PRO B O 1
ATOM 3589 N N . ASN B 1 22 ? -15.789 -48.906 -10.891 1 88.81 22 ASN B N 1
ATOM 3590 C CA . ASN B 1 22 ? -14.719 -48.781 -11.875 1 88.81 22 ASN B CA 1
ATOM 3591 C C . ASN B 1 22 ? -14.281 -50.156 -12.391 1 88.81 22 ASN B C 1
ATOM 3593 O O . ASN B 1 22 ? -13.57 -50.25 -13.391 1 88.81 22 ASN B O 1
ATOM 3597 N N . ILE B 1 23 ? -14.727 -51.156 -11.734 1 91.81 23 ILE B N 1
ATOM 3598 C CA . ILE B 1 23 ? -14.359 -52.5 -12.156 1 91.81 23 ILE B CA 1
ATOM 3599 C C . ILE B 1 23 ? -15.445 -53.062 -13.078 1 91.81 23 ILE B C 1
ATOM 3601 O O . ILE B 1 23 ? -16.562 -53.344 -12.641 1 91.81 23 ILE B O 1
ATOM 3605 N N . ASP B 1 24 ? -15.094 -53.219 -14.305 1 89.75 24 ASP B N 1
ATOM 3606 C CA . ASP B 1 24 ? -16.047 -53.781 -15.25 1 89.75 24 ASP B CA 1
ATOM 3607 C C . ASP B 1 24 ? -15.633 -55.219 -15.648 1 89.75 24 ASP B C 1
ATOM 3609 O O . ASP B 1 24 ? -14.594 -55.719 -15.203 1 89.75 24 ASP B O 1
ATOM 3613 N N . VAL B 1 25 ? -16.406 -55.812 -16.484 1 88.69 25 VAL B N 1
ATOM 3614 C CA . VAL B 1 25 ? -16.234 -57.219 -16.844 1 88.69 25 VAL B CA 1
ATOM 3615 C C . VAL B 1 25 ? -14.938 -57.375 -17.625 1 88.69 25 VAL B C 1
ATOM 3617 O O . VAL B 1 25 ? -14.203 -58.344 -17.422 1 88.69 25 VAL B O 1
ATOM 3620 N N . ASP B 1 26 ? -14.773 -56.5 -18.422 1 89.62 26 ASP B N 1
ATOM 3621 C CA . ASP B 1 26 ? -13.57 -56.594 -19.234 1 89.62 26 ASP B CA 1
ATOM 3622 C C . ASP B 1 26 ? -12.312 -56.531 -18.375 1 89.62 26 ASP B C 1
ATOM 3624 O O . ASP B 1 26 ? -11.367 -57.281 -18.594 1 89.62 26 ASP B O 1
ATOM 3628 N N . ALA B 1 27 ? -12.25 -55.625 -17.438 1 91.69 27 ALA B N 1
ATOM 3629 C CA . ALA B 1 27 ? -11.117 -55.5 -16.531 1 91.69 27 ALA B CA 1
ATOM 3630 C C . ALA B 1 27 ? -10.898 -56.75 -15.727 1 91.69 27 ALA B C 1
ATOM 3632 O O . ALA B 1 27 ? -9.758 -57.188 -15.523 1 91.69 27 ALA B O 1
ATOM 3633 N N . LEU B 1 28 ? -12 -57.344 -15.352 1 89.5 28 LEU B N 1
ATOM 3634 C CA . LEU B 1 28 ? -11.906 -58.594 -14.586 1 89.5 28 LEU B CA 1
ATOM 3635 C C . LEU B 1 28 ? -11.336 -59.719 -15.445 1 89.5 28 LEU B C 1
ATOM 3637 O O . LEU B 1 28 ? -10.508 -60.5 -14.969 1 89.5 28 LEU B O 1
ATOM 3641 N N . ASN B 1 29 ? -11.805 -59.719 -16.641 1 88.31 29 ASN B N 1
ATOM 3642 C CA . ASN B 1 29 ? -11.305 -60.719 -17.562 1 88.31 29 ASN B CA 1
ATOM 3643 C C . ASN B 1 29 ? -9.797 -60.594 -17.781 1 88.31 29 ASN B C 1
ATOM 3645 O O . ASN B 1 29 ? -9.078 -61.594 -17.766 1 88.31 29 ASN B O 1
ATOM 3649 N N . ILE B 1 30 ? -9.43 -59.438 -17.984 1 88.81 30 ILE B N 1
ATOM 3650 C CA . ILE B 1 30 ? -8.008 -59.188 -18.219 1 88.81 30 ILE B CA 1
ATOM 3651 C C . ILE B 1 30 ? -7.207 -59.531 -16.969 1 88.81 30 ILE B C 1
ATOM 3653 O O . ILE B 1 30 ? -6.16 -60.188 -17.047 1 88.81 30 ILE B O 1
ATOM 3657 N N . THR B 1 31 ? -7.695 -59.188 -15.82 1 89.69 31 THR B N 1
ATOM 3658 C CA . THR B 1 31 ? -7.016 -59.406 -14.555 1 89.69 31 THR B CA 1
ATOM 3659 C C . THR B 1 31 ? -6.93 -60.906 -14.242 1 89.69 31 THR B C 1
ATOM 3661 O O . THR B 1 31 ? -5.879 -61.406 -13.836 1 89.69 31 THR B O 1
ATOM 3664 N N . LEU B 1 32 ? -7.992 -61.531 -14.5 1 84.81 32 LEU B N 1
ATOM 3665 C CA . LEU B 1 32 ? -8.008 -62.969 -14.25 1 84.81 32 LEU B CA 1
ATOM 3666 C C . LEU B 1 32 ? -7.133 -63.719 -15.25 1 84.81 32 LEU B C 1
ATOM 3668 O O . LEU B 1 32 ? -6.504 -64.688 -14.914 1 84.81 32 LEU B O 1
ATOM 3672 N N . GLY B 1 33 ? -7.152 -63.156 -16.438 1 84.5 33 GLY B N 1
ATOM 3673 C CA . GLY B 1 33 ? -6.285 -63.719 -17.453 1 84.5 33 GLY B CA 1
ATOM 3674 C C . GLY B 1 33 ? -4.812 -63.625 -17.125 1 84.5 33 GLY B C 1
ATOM 3675 O O . GLY B 1 33 ? -4.004 -64.438 -17.562 1 84.5 33 GLY B O 1
ATOM 3676 N N . SER B 1 34 ? -4.449 -62.625 -16.328 1 84.62 34 SER B N 1
ATOM 3677 C CA . SER B 1 34 ? -3.055 -62.406 -15.969 1 84.62 34 SER B CA 1
ATOM 3678 C C . SER B 1 34 ? -2.525 -63.531 -15.086 1 84.62 34 SER B C 1
ATOM 3680 O O . SER B 1 34 ? -1.312 -63.75 -14.984 1 84.62 34 SER B O 1
ATOM 3682 N N . PHE B 1 35 ? -3.387 -64.312 -14.547 1 77.81 35 PHE B N 1
ATOM 3683 C CA . PHE B 1 35 ? -2.992 -65.5 -13.773 1 77.81 35 PHE B CA 1
ATOM 3684 C C . PHE B 1 35 ? -2.408 -66.562 -14.672 1 77.81 35 PHE B C 1
ATOM 3686 O O . PHE B 1 35 ? -1.587 -67.375 -14.234 1 77.81 35 PHE B O 1
ATOM 3693 N N . TYR B 1 36 ? -2.852 -66.438 -15.875 1 78.06 36 TYR B N 1
ATOM 3694 C CA . TYR B 1 36 ? -2.486 -67.5 -16.781 1 78.06 36 TYR B CA 1
ATOM 3695 C C . TYR B 1 36 ? -1.466 -67.062 -17.812 1 78.06 36 TYR B C 1
ATOM 3697 O O . TYR B 1 36 ? -0.789 -67.812 -18.453 1 78.06 36 TYR B O 1
ATOM 3705 N N . ASN B 1 37 ? -1.54 -65.812 -18.156 1 76.94 37 ASN B N 1
ATOM 3706 C CA . ASN B 1 37 ? -0.634 -65.188 -19.125 1 76.94 37 ASN B CA 1
ATOM 3707 C C . ASN B 1 37 ? 0.109 -64 -18.531 1 76.94 37 ASN B C 1
ATOM 3709 O O . ASN B 1 37 ? -0.513 -63.094 -18.016 1 76.94 37 ASN B O 1
ATOM 3713 N N . ASP B 1 38 ? 1.361 -64.125 -18.688 1 69.88 38 ASP B N 1
ATOM 3714 C CA . ASP B 1 38 ? 2.199 -63.062 -18.094 1 69.88 38 ASP B CA 1
ATOM 3715 C C . ASP B 1 38 ? 2.139 -61.781 -18.906 1 69.88 38 ASP B C 1
ATOM 3717 O O . ASP B 1 38 ? 2.424 -60.688 -18.375 1 69.88 38 ASP B O 1
ATOM 3721 N N . ASN B 1 39 ? 1.717 -62 -20.109 1 75.69 39 ASN B N 1
ATOM 3722 C CA . ASN B 1 39 ? 1.756 -60.812 -20.969 1 75.69 39 ASN B CA 1
ATOM 3723 C C . ASN B 1 39 ? 0.352 -60.344 -21.344 1 75.69 39 ASN B C 1
ATOM 3725 O O . ASN B 1 39 ? -0.275 -60.906 -22.25 1 75.69 39 ASN B O 1
ATOM 3729 N N . VAL B 1 40 ? -0.143 -59.531 -20.484 1 82.38 40 VAL B N 1
ATOM 3730 C CA . VAL B 1 40 ? -1.462 -59 -20.812 1 82.38 40 VAL B CA 1
ATOM 3731 C C . VAL B 1 40 ? -1.321 -57.625 -21.469 1 82.38 40 VAL B C 1
ATOM 3733 O O . VAL B 1 40 ? -0.475 -56.844 -21.062 1 82.38 40 VAL B O 1
ATOM 3736 N N . LEU B 1 41 ? -2.064 -57.469 -22.641 1 84.69 41 LEU B N 1
ATOM 3737 C CA . LEU B 1 41 ? -2.102 -56.156 -23.312 1 84.69 41 LEU B CA 1
ATOM 3738 C C . LEU B 1 41 ? -3.08 -55.219 -22.609 1 84.69 41 LEU B C 1
ATOM 3740 O O . LEU B 1 41 ? -4.27 -55.531 -22.5 1 84.69 41 LEU B O 1
ATOM 3744 N N . ILE B 1 42 ? -2.559 -54.188 -22.016 1 89.5 42 ILE B N 1
ATOM 3745 C CA . ILE B 1 42 ? -3.379 -53.219 -21.297 1 89.5 42 ILE B CA 1
ATOM 3746 C C . ILE B 1 42 ? -3.453 -51.906 -22.094 1 89.5 42 ILE B C 1
ATOM 3748 O O . ILE B 1 42 ? -2.43 -51.25 -22.344 1 89.5 42 ILE B O 1
ATOM 3752 N N . ARG B 1 43 ? -4.645 -51.5 -22.422 1 90.75 43 ARG B N 1
ATOM 3753 C CA . ARG B 1 43 ? -4.855 -50.219 -23.141 1 90.75 43 ARG B CA 1
ATOM 3754 C C . ARG B 1 43 ? -5.027 -49.062 -22.156 1 90.75 43 ARG B C 1
ATOM 3756 O O . ARG B 1 43 ? -5.617 -49.25 -21.078 1 90.75 43 ARG B O 1
ATOM 3763 N N . PRO B 1 44 ? -4.609 -47.906 -22.609 1 89.38 44 PRO B N 1
ATOM 3764 C CA . PRO B 1 44 ? -4.727 -46.75 -21.734 1 89.38 44 PRO B CA 1
ATOM 3765 C C . PRO B 1 44 ? -6.172 -46.438 -21.359 1 89.38 44 PRO B C 1
ATOM 3767 O O . PRO B 1 44 ? -6.438 -45.969 -20.25 1 89.38 44 PRO B O 1
ATOM 3770 N N . THR B 1 45 ? -7.098 -46.75 -22.141 1 88.69 45 THR B N 1
ATOM 3771 C CA . THR B 1 45 ? -8.5 -46.438 -21.906 1 88.69 45 THR B CA 1
ATOM 3772 C C . THR B 1 45 ? -9.086 -47.344 -20.812 1 88.69 45 THR B C 1
ATOM 3774 O O . THR B 1 45 ? -10.102 -47 -20.203 1 88.69 45 THR B O 1
ATOM 3777 N N . GLN B 1 46 ? -8.43 -48.438 -20.547 1 92.12 46 GLN B N 1
ATOM 3778 C CA . GLN B 1 46 ? -8.984 -49.406 -19.609 1 92.12 46 GLN B CA 1
ATOM 3779 C C . GLN B 1 46 ? -8.094 -49.562 -18.375 1 92.12 46 GLN B C 1
ATOM 3781 O O . GLN B 1 46 ? -8.422 -50.312 -17.453 1 92.12 46 GLN B O 1
ATOM 3786 N N . VAL B 1 47 ? -7.07 -48.844 -18.438 1 94.56 47 VAL B N 1
ATOM 3787 C CA . VAL B 1 47 ? -6.008 -49.094 -17.469 1 94.56 47 VAL B CA 1
ATOM 3788 C C . VAL B 1 47 ? -6.52 -48.812 -16.047 1 94.56 47 VAL B C 1
ATOM 3790 O O . VAL B 1 47 ? -6.164 -49.531 -15.109 1 94.56 47 VAL B O 1
ATOM 3793 N N . VAL B 1 48 ? -7.375 -47.875 -15.828 1 95.44 48 VAL B N 1
ATOM 3794 C CA . VAL B 1 48 ? -7.875 -47.531 -14.5 1 95.44 48 VAL B CA 1
ATOM 3795 C C . VAL B 1 48 ? -8.758 -48.656 -13.977 1 95.44 48 VAL B C 1
ATOM 3797 O O . VAL B 1 48 ? -8.664 -49.062 -12.812 1 95.44 48 VAL B O 1
ATOM 3800 N N . SER B 1 49 ? -9.57 -49.188 -14.859 1 95.12 49 SER B N 1
ATOM 3801 C CA . SER B 1 49 ? -10.438 -50.312 -14.484 1 95.12 49 SER B CA 1
ATOM 3802 C C . SER B 1 49 ? -9.617 -51.562 -14.133 1 95.12 49 SER B C 1
ATOM 3804 O O . SER B 1 49 ? -9.953 -52.281 -13.195 1 95.12 49 SER B O 1
ATOM 3806 N N . ILE B 1 50 ? -8.625 -51.75 -14.898 1 95.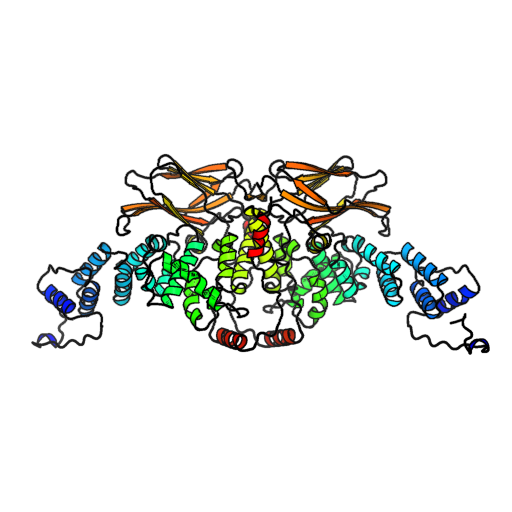12 50 ILE B N 1
ATOM 3807 C CA . ILE B 1 50 ? -7.762 -52.906 -14.656 1 95.12 50 ILE B CA 1
ATOM 3808 C C . ILE B 1 50 ? -7.004 -52.719 -13.352 1 95.12 50 ILE B C 1
ATOM 3810 O O . ILE B 1 50 ? -6.848 -53.688 -12.578 1 95.12 50 ILE B O 1
ATOM 3814 N N . LEU B 1 51 ? -6.527 -51.5 -13.102 1 96.06 51 LEU B N 1
ATOM 3815 C CA . LEU B 1 51 ? -5.867 -51.188 -11.844 1 96.06 51 LEU B CA 1
ATOM 3816 C C . LEU B 1 51 ? -6.797 -51.469 -10.664 1 96.06 51 LEU B C 1
ATOM 3818 O O . LEU B 1 51 ? -6.383 -52.062 -9.664 1 96.06 51 LEU B O 1
ATOM 3822 N N . ALA B 1 52 ? -8.055 -51.031 -10.789 1 95.19 52 ALA B N 1
ATOM 3823 C CA . ALA B 1 52 ? -9.055 -51.25 -9.742 1 95.19 52 ALA B CA 1
ATOM 3824 C C . ALA B 1 52 ? -9.227 -52.75 -9.469 1 95.19 52 ALA B C 1
ATOM 3826 O O . ALA B 1 52 ? -9.219 -53.188 -8.32 1 95.19 52 ALA B O 1
ATOM 3827 N N . ALA B 1 53 ? -9.32 -53.5 -10.484 1 93.75 53 ALA B N 1
ATOM 3828 C CA . ALA B 1 53 ? -9.5 -54.938 -10.367 1 93.75 53 ALA B CA 1
ATOM 3829 C C . ALA B 1 53 ? -8.258 -55.625 -9.789 1 93.75 53 ALA B C 1
ATOM 3831 O O . ALA B 1 53 ? -8.359 -56.5 -8.945 1 93.75 53 ALA B O 1
ATOM 3832 N N . ALA B 1 54 ? -7.141 -55.219 -10.312 1 93.56 54 ALA B N 1
ATOM 3833 C CA . ALA B 1 54 ? -5.875 -55.75 -9.828 1 93.56 54 ALA B CA 1
ATOM 3834 C C . ALA B 1 54 ? -5.695 -55.5 -8.336 1 93.56 54 ALA B C 1
ATOM 3836 O O . ALA B 1 54 ? -5.176 -56.344 -7.605 1 93.56 54 ALA B O 1
ATOM 3837 N N . ARG B 1 55 ? -6.094 -54.312 -7.891 1 92.81 55 ARG B N 1
ATOM 3838 C CA . ARG B 1 55 ? -6.012 -53.969 -6.477 1 92.81 55 ARG B CA 1
ATOM 3839 C C . ARG B 1 55 ? -6.973 -54.812 -5.645 1 92.81 55 ARG B C 1
ATOM 3841 O O . ARG B 1 55 ? -6.637 -55.219 -4.535 1 92.81 55 ARG B O 1
ATOM 3848 N N . LEU B 1 56 ? -8.18 -54.969 -6.164 1 89.69 56 LEU B N 1
ATOM 3849 C CA . LEU B 1 56 ? -9.172 -55.781 -5.484 1 89.69 56 LEU B CA 1
ATOM 3850 C C . LEU B 1 56 ? -8.641 -57.188 -5.273 1 89.69 56 LEU B C 1
ATOM 3852 O O . LEU B 1 56 ? -8.828 -57.781 -4.203 1 89.69 56 LEU B O 1
ATOM 3856 N N . LEU B 1 57 ? -7.91 -57.719 -6.238 1 88.69 57 LEU B N 1
ATOM 3857 C CA . LEU B 1 57 ? -7.43 -59.094 -6.203 1 88.69 57 LEU B CA 1
ATOM 3858 C C . LEU B 1 57 ? -6 -59.156 -5.68 1 88.69 57 LEU B C 1
ATOM 3860 O O . LEU B 1 57 ? -5.402 -60.219 -5.617 1 88.69 57 LEU B O 1
ATOM 3864 N N . GLN B 1 58 ? -5.383 -58 -5.465 1 90.19 58 GLN B N 1
ATOM 3865 C CA . GLN B 1 58 ? -4.062 -57.875 -4.859 1 90.19 58 GLN B CA 1
ATOM 3866 C C . GLN B 1 58 ? -2.982 -58.469 -5.754 1 90.19 58 GLN B C 1
ATOM 3868 O O . GLN B 1 58 ? -2.141 -59.25 -5.285 1 90.19 58 GLN B O 1
ATOM 3873 N N . LEU B 1 59 ? -3.109 -58.188 -7.031 1 91.06 59 LEU B N 1
ATOM 3874 C CA . LEU B 1 59 ? -2.117 -58.656 -8 1 91.06 59 LEU B CA 1
ATOM 3875 C C . LEU B 1 59 ? -1.025 -57.594 -8.188 1 91.06 59 LEU B C 1
ATOM 3877 O O . LEU B 1 59 ? -1.104 -56.781 -9.094 1 91.06 59 LEU B O 1
ATOM 3881 N N . GLU B 1 60 ? 0.056 -57.719 -7.527 1 91.5 60 GLU B N 1
ATOM 3882 C CA . GLU B 1 60 ? 1.079 -56.656 -7.438 1 91.5 60 GLU B CA 1
ATOM 3883 C C . GLU B 1 60 ? 1.764 -56.438 -8.781 1 91.5 60 GLU B C 1
ATOM 3885 O O . GLU B 1 60 ? 2.055 -55.312 -9.164 1 91.5 60 GLU B O 1
ATOM 3890 N N . ASP B 1 61 ? 2.004 -57.5 -9.445 1 91.12 61 ASP B N 1
ATOM 3891 C CA . ASP B 1 61 ? 2.676 -57.375 -10.734 1 91.12 61 ASP B CA 1
ATOM 3892 C C . ASP B 1 61 ? 1.809 -56.594 -11.727 1 91.12 61 ASP B C 1
ATOM 3894 O O . ASP B 1 61 ? 2.312 -55.75 -12.484 1 91.12 61 ASP B O 1
ATOM 3898 N N . LEU B 1 62 ? 0.578 -56.938 -11.719 1 92.56 62 LEU B N 1
ATOM 3899 C CA . LEU B 1 62 ? -0.351 -56.281 -12.625 1 92.56 62 LEU B CA 1
ATOM 3900 C C . LEU B 1 62 ? -0.543 -54.812 -12.219 1 92.56 62 LEU B C 1
ATOM 3902 O O . LEU B 1 62 ? -0.704 -53.938 -13.078 1 92.56 62 LEU B O 1
ATOM 3906 N N . ILE B 1 63 ? -0.539 -54.562 -10.93 1 94.38 63 ILE B N 1
ATOM 3907 C CA . ILE B 1 63 ? -0.625 -53.188 -10.43 1 94.38 63 ILE B CA 1
ATOM 3908 C C . ILE B 1 63 ? 0.569 -52.375 -10.93 1 94.38 63 ILE B C 1
ATOM 3910 O O . ILE B 1 63 ? 0.401 -51.281 -11.453 1 94.38 63 ILE B O 1
ATOM 3914 N N . GLN B 1 64 ? 1.702 -52.938 -10.867 1 94.25 64 GLN B N 1
ATOM 3915 C CA . GLN B 1 64 ? 2.918 -52.281 -11.305 1 94.25 64 GLN B CA 1
ATOM 3916 C C . GLN B 1 64 ? 2.891 -52 -12.812 1 94.25 64 GLN B C 1
ATOM 3918 O O . GLN B 1 64 ? 3.346 -50.969 -13.273 1 94.25 64 GLN B O 1
ATOM 3923 N N . GLN B 1 65 ? 2.393 -52.969 -13.508 1 93.69 65 GLN B N 1
ATOM 3924 C CA . GLN B 1 65 ? 2.277 -52.812 -14.953 1 93.69 65 GLN B CA 1
ATOM 3925 C C . GLN B 1 65 ? 1.311 -51.688 -15.305 1 93.69 65 GLN B C 1
ATOM 3927 O O . GLN B 1 65 ? 1.582 -50.875 -16.203 1 93.69 65 GLN B O 1
ATOM 3932 N N . CYS B 1 66 ? 0.205 -51.656 -14.617 1 95 66 CYS B N 1
ATOM 3933 C CA . CYS B 1 66 ? -0.773 -50.625 -14.828 1 95 66 CYS B CA 1
ATOM 3934 C C . CYS B 1 66 ? -0.174 -49.25 -14.516 1 95 66 CYS B C 1
ATOM 3936 O O . CYS B 1 66 ? -0.35 -48.281 -15.281 1 95 66 CYS B O 1
ATOM 3938 N N . GLU B 1 67 ? 0.521 -49.125 -13.414 1 96.38 67 GLU B N 1
ATOM 3939 C CA . GLU B 1 67 ? 1.15 -47.844 -13.023 1 96.38 67 GLU B CA 1
ATOM 3940 C C . GLU B 1 67 ? 2.154 -47.375 -14.078 1 96.38 67 GLU B C 1
ATOM 3942 O O . GLU B 1 67 ? 2.219 -46.188 -14.398 1 96.38 67 GLU B O 1
ATOM 3947 N N . SER B 1 68 ? 2.908 -48.312 -14.562 1 95.44 68 SER B N 1
ATOM 3948 C CA . SER B 1 68 ? 3.891 -48 -15.594 1 95.44 68 SER B CA 1
ATOM 3949 C C . SER B 1 68 ? 3.217 -47.469 -16.859 1 95.44 68 SER B C 1
ATOM 3951 O O . SER B 1 68 ? 3.664 -46.5 -17.438 1 95.44 68 SER B O 1
ATOM 3953 N N . ILE B 1 69 ? 2.182 -48.094 -17.281 1 95 69 ILE B N 1
ATOM 3954 C CA . ILE B 1 69 ? 1.446 -47.688 -18.469 1 95 69 ILE B CA 1
ATOM 3955 C C . ILE B 1 69 ? 0.842 -46.281 -18.25 1 95 69 ILE B C 1
ATOM 3957 O O . ILE B 1 69 ? 0.875 -45.438 -19.141 1 95 69 ILE B O 1
ATOM 3961 N N . MET B 1 70 ? 0.292 -46.094 -17.078 1 96.62 70 MET B N 1
ATOM 3962 C CA . MET B 1 70 ? -0.296 -44.781 -16.766 1 96.62 70 MET B CA 1
ATOM 3963 C C . MET B 1 70 ? 0.755 -43.688 -16.828 1 96.62 70 MET B C 1
ATOM 3965 O O . MET B 1 70 ? 0.532 -42.656 -17.453 1 96.62 70 MET B O 1
ATOM 3969 N N . LYS B 1 71 ? 1.889 -43.906 -16.234 1 96.12 71 LYS B N 1
ATOM 3970 C CA . LYS B 1 71 ? 2.961 -42.906 -16.219 1 96.12 71 LYS B CA 1
ATOM 3971 C C . LYS B 1 71 ? 3.439 -42.562 -17.625 1 96.12 71 LYS B C 1
ATOM 3973 O O . LYS B 1 71 ? 3.748 -41.406 -17.922 1 96.12 71 LYS B O 1
ATOM 3978 N N . ASP B 1 72 ? 3.371 -43.562 -18.5 1 93.81 72 ASP B N 1
ATOM 3979 C CA . ASP B 1 72 ? 3.914 -43.406 -19.859 1 93.81 72 ASP B CA 1
ATOM 3980 C C . ASP B 1 72 ? 2.879 -42.781 -20.797 1 93.81 72 ASP B C 1
ATOM 3982 O O . ASP B 1 72 ? 3.219 -42.344 -21.891 1 93.81 72 ASP B O 1
ATOM 3986 N N . SER B 1 73 ? 1.657 -42.719 -20.359 1 95 73 SER B N 1
ATOM 3987 C CA . SER B 1 73 ? 0.616 -42.281 -21.281 1 95 73 SER B CA 1
ATOM 3988 C C . SER B 1 73 ? -0.188 -41.125 -20.719 1 95 73 SER B C 1
ATOM 3990 O O . SER B 1 73 ? -1.381 -41 -21 1 95 73 SER B O 1
ATOM 3992 N N . ILE B 1 74 ? 0.454 -40.375 -19.844 1 96 74 ILE B N 1
ATOM 3993 C CA . ILE B 1 74 ? -0.205 -39.188 -19.312 1 96 74 ILE B CA 1
ATOM 3994 C C . ILE B 1 74 ? -0.358 -38.156 -20.438 1 96 74 ILE B C 1
ATOM 3996 O O . ILE B 1 74 ? 0.567 -37.938 -21.219 1 96 74 ILE B O 1
ATOM 4000 N N . SER B 1 75 ? -1.495 -37.562 -20.547 1 93.88 75 SER B N 1
ATOM 4001 C CA . SER B 1 75 ? -1.833 -36.531 -21.5 1 93.88 75 SER B CA 1
ATOM 4002 C C . SER B 1 75 ? -2.982 -35.656 -20.984 1 93.88 75 SER B C 1
ATOM 4004 O O . SER B 1 75 ? -3.48 -35.875 -19.891 1 93.88 75 SER B O 1
ATOM 4006 N N . ALA B 1 76 ? -3.373 -34.688 -21.812 1 93.44 76 ALA B N 1
ATOM 4007 C CA . ALA B 1 76 ? -4.465 -33.781 -21.438 1 93.44 76 ALA B CA 1
ATOM 4008 C C . ALA B 1 76 ? -5.77 -34.562 -21.266 1 93.44 76 ALA B C 1
ATOM 4010 O O . ALA B 1 76 ? -6.617 -34.188 -20.453 1 93.44 76 ALA B O 1
ATOM 4011 N N . THR B 1 77 ? -5.883 -35.688 -21.922 1 92.38 77 THR B N 1
ATOM 4012 C CA . THR B 1 77 ? -7.141 -36.406 -21.922 1 92.38 77 THR B CA 1
ATOM 4013 C C . THR B 1 77 ? -7.164 -37.438 -20.812 1 92.38 77 THR B C 1
ATOM 4015 O O . THR B 1 77 ? -8.234 -37.875 -20.359 1 92.38 77 THR B O 1
ATOM 4018 N N . THR B 1 78 ? -5.973 -37.812 -20.344 1 95 78 THR B N 1
ATOM 4019 C CA . THR B 1 78 ? -5.949 -38.938 -19.422 1 95 78 THR B CA 1
ATOM 4020 C C . THR B 1 78 ? -5.582 -38.469 -18.016 1 95 78 THR B C 1
ATOM 4022 O O . THR B 1 78 ? -5.816 -39.156 -17.031 1 95 78 THR B O 1
ATOM 4025 N N . VAL B 1 79 ? -4.965 -37.344 -17.891 1 96.88 79 VAL B N 1
ATOM 4026 C CA . VAL B 1 79 ? -4.285 -36.906 -16.672 1 96.88 79 VAL B CA 1
ATOM 4027 C C . VAL B 1 79 ? -5.273 -36.906 -15.508 1 96.88 79 VAL B C 1
ATOM 4029 O O . VAL B 1 79 ? -4.973 -37.406 -14.422 1 96.88 79 VAL B O 1
ATOM 4032 N N . CYS B 1 80 ? -6.449 -36.344 -15.656 1 95.88 80 CYS B N 1
ATOM 4033 C CA . CYS B 1 80 ? -7.402 -36.25 -14.555 1 95.88 80 CYS B CA 1
ATOM 4034 C C . CYS B 1 80 ? -7.938 -37.594 -14.156 1 95.88 80 CYS B C 1
ATOM 4036 O O . CYS B 1 80 ? -8.047 -37.906 -12.969 1 95.88 80 CYS B O 1
ATOM 4038 N N . LYS B 1 81 ? -8.266 -38.469 -15.117 1 94.81 81 LYS B N 1
ATOM 4039 C CA . LYS B 1 81 ? -8.727 -39.844 -14.844 1 94.81 81 LYS B CA 1
ATOM 4040 C C . LYS B 1 81 ? -7.652 -40.656 -14.117 1 94.81 81 LYS B C 1
ATOM 4042 O O . LYS B 1 81 ? -7.957 -41.375 -13.172 1 94.81 81 LYS B O 1
ATOM 4047 N N . TYR B 1 82 ? -6.469 -40.5 -14.648 1 97.25 82 TYR B N 1
ATOM 4048 C CA . TYR B 1 82 ? -5.348 -41.188 -14.023 1 97.25 82 TYR B CA 1
ATOM 4049 C C . TYR B 1 82 ? -5.156 -40.719 -12.586 1 97.25 82 TYR B C 1
ATOM 4051 O O . TYR B 1 82 ? -4.938 -41.5 -11.68 1 97.25 82 TYR B O 1
ATOM 4059 N N . TYR B 1 83 ? -5.238 -39.406 -12.375 1 97.69 83 TYR B N 1
ATOM 4060 C CA . TYR B 1 83 ? -5.062 -38.844 -11.039 1 97.69 83 TYR B CA 1
ATOM 4061 C C . TYR B 1 83 ? -6.133 -39.375 -10.086 1 97.69 83 TYR B C 1
ATOM 4063 O O . TYR B 1 83 ? -5.824 -39.812 -8.977 1 97.69 83 TYR B O 1
ATOM 4071 N N . MET B 1 84 ? -7.367 -39.344 -10.477 1 95.31 84 MET B N 1
ATOM 4072 C CA . MET B 1 84 ? -8.469 -39.812 -9.641 1 95.31 84 MET B CA 1
ATOM 4073 C C . MET B 1 84 ? -8.312 -41.281 -9.328 1 95.31 84 MET B C 1
ATOM 4075 O O . MET B 1 84 ? -8.492 -41.719 -8.18 1 95.31 84 MET B O 1
ATOM 4079 N N . GLY B 1 85 ? -8.031 -42.094 -10.359 1 94.94 85 GLY B N 1
ATOM 4080 C CA . GLY B 1 85 ? -7.789 -43.5 -10.164 1 94.94 85 GLY B CA 1
ATOM 4081 C C . GLY B 1 85 ? -6.637 -43.812 -9.227 1 94.94 85 GLY B C 1
ATOM 4082 O O . GLY B 1 85 ? -6.746 -44.656 -8.336 1 94.94 85 GLY B O 1
ATOM 4083 N N . ALA B 1 86 ? -5.566 -43.062 -9.484 1 96.75 86 ALA B N 1
ATOM 4084 C CA . ALA B 1 86 ? -4.383 -43.25 -8.648 1 96.75 86 ALA B CA 1
ATOM 4085 C C . ALA B 1 86 ? -4.684 -42.906 -7.195 1 96.75 86 ALA B C 1
ATOM 4087 O O . ALA B 1 86 ? -4.215 -43.594 -6.281 1 96.75 86 ALA B O 1
ATOM 4088 N N . THR B 1 87 ? -5.445 -41.875 -6.977 1 95.62 87 THR B N 1
ATOM 4089 C CA . THR B 1 87 ? -5.828 -41.438 -5.629 1 95.62 87 THR B CA 1
ATOM 4090 C C . THR B 1 87 ? -6.734 -42.5 -4.98 1 95.62 87 THR B C 1
ATOM 4092 O O . THR B 1 87 ? -6.555 -42.844 -3.811 1 95.62 87 THR B O 1
ATOM 4095 N N . MET B 1 88 ? -7.629 -43.031 -5.723 1 94.69 88 MET B N 1
ATOM 4096 C CA . MET B 1 88 ? -8.609 -43.969 -5.215 1 94.69 88 MET B CA 1
ATOM 4097 C C . MET B 1 88 ? -7.949 -45.312 -4.887 1 94.69 88 MET B C 1
ATOM 4099 O O . MET B 1 88 ? -8.312 -45.969 -3.904 1 94.69 88 MET B O 1
ATOM 4103 N N . TYR B 1 89 ? -6.938 -45.688 -5.66 1 95.25 89 TYR B N 1
ATOM 4104 C CA . TYR B 1 89 ? -6.41 -47.062 -5.531 1 95.25 89 TYR B CA 1
ATOM 4105 C C . TYR B 1 89 ? -4.984 -47.031 -4.996 1 95.25 89 TYR B C 1
ATOM 4107 O O . TYR B 1 89 ? -4.273 -48.031 -5.07 1 95.25 89 TYR B O 1
ATOM 4115 N N . GLY B 1 90 ? -4.48 -45.875 -4.613 1 94.12 90 GLY B N 1
ATOM 4116 C CA . GLY B 1 90 ? -3.246 -45.75 -3.852 1 94.12 90 GLY B CA 1
ATOM 4117 C C . GLY B 1 90 ? -2 -45.844 -4.715 1 94.12 90 GLY B C 1
ATOM 4118 O O . GLY B 1 90 ? -0.984 -46.375 -4.293 1 94.12 90 GLY B O 1
ATOM 4119 N N . ALA B 1 91 ? -2.102 -45.531 -5.945 1 95.5 91 ALA B N 1
ATOM 4120 C CA . ALA B 1 91 ? -0.925 -45.469 -6.809 1 95.5 91 ALA B CA 1
ATOM 4121 C C . ALA B 1 91 ? -0.232 -44.125 -6.664 1 95.5 91 ALA B C 1
ATOM 4123 O O . ALA B 1 91 ? -0.356 -43.25 -7.535 1 95.5 91 ALA B O 1
ATOM 4124 N N . LEU B 1 92 ? 0.622 -43.969 -5.707 1 96.19 92 LEU B N 1
ATOM 4125 C CA . LEU B 1 92 ? 1.173 -42.688 -5.262 1 96.19 92 LEU B CA 1
ATOM 4126 C C . LEU B 1 92 ? 2.09 -42.094 -6.324 1 96.19 92 LEU B C 1
ATOM 4128 O O . LEU B 1 92 ? 2.09 -40.875 -6.543 1 96.19 92 LEU B O 1
ATOM 4132 N N . ASP B 1 93 ? 2.832 -42.875 -6.91 1 96.62 93 ASP B N 1
ATOM 4133 C CA . ASP B 1 93 ? 3.754 -42.406 -7.93 1 96.62 93 ASP B CA 1
ATOM 4134 C C . ASP B 1 93 ? 2.996 -41.812 -9.125 1 96.62 93 ASP B C 1
ATOM 4136 O O . ASP B 1 93 ? 3.385 -40.781 -9.672 1 96.62 93 ASP B O 1
ATOM 4140 N N . VAL B 1 94 ? 1.97 -42.5 -9.555 1 97.56 94 VAL B N 1
ATOM 4141 C CA . VAL B 1 94 ? 1.144 -42.031 -10.656 1 97.56 94 VAL B CA 1
ATOM 4142 C C . VAL B 1 94 ? 0.455 -40.75 -10.273 1 97.56 94 VAL B C 1
ATOM 4144 O O . VAL B 1 94 ? 0.386 -39.812 -11.07 1 97.56 94 VAL B O 1
ATOM 4147 N N . GLU B 1 95 ? -0.028 -40.688 -9.07 1 97.69 95 GLU B N 1
ATOM 4148 C CA . GLU B 1 95 ? -0.654 -39.5 -8.555 1 97.69 95 GLU B CA 1
ATOM 4149 C C . GLU B 1 95 ? 0.298 -38.312 -8.633 1 97.69 95 GLU B C 1
ATOM 4151 O O . GLU B 1 95 ? -0.071 -37.219 -9.133 1 97.69 95 GLU B O 1
ATOM 4156 N N . SER B 1 96 ? 1.457 -38.5 -8.18 1 97.62 96 SER B N 1
ATOM 4157 C CA . SER B 1 96 ? 2.473 -37.438 -8.164 1 97.62 96 SER B CA 1
ATOM 4158 C C . SER B 1 96 ? 2.838 -37 -9.578 1 97.62 96 SER B C 1
ATOM 4160 O O . SER B 1 96 ? 2.986 -35.812 -9.836 1 97.62 96 SER B O 1
ATOM 4162 N N . GLN B 1 97 ? 2.963 -37.938 -10.438 1 97.62 97 GLN B N 1
ATOM 4163 C CA . GLN B 1 97 ? 3.336 -37.625 -11.812 1 97.62 97 GLN B CA 1
ATOM 4164 C C . GLN B 1 97 ? 2.219 -36.875 -12.523 1 97.62 97 GLN B C 1
ATOM 4166 O O . GLN B 1 97 ? 2.482 -36 -13.352 1 97.62 97 GLN B O 1
ATOM 4171 N N . CYS B 1 98 ? 1.015 -37.25 -12.242 1 98 98 CYS B N 1
ATOM 4172 C CA . CYS B 1 98 ? -0.12 -36.562 -12.82 1 98 98 CYS B CA 1
ATOM 4173 C C . CYS B 1 98 ? -0.159 -35.094 -12.328 1 98 98 CYS B C 1
ATOM 4175 O O . CYS B 1 98 ? -0.383 -34.188 -13.117 1 98 98 CYS B O 1
ATOM 4177 N N . LEU B 1 99 ? 0.077 -34.938 -11.055 1 98.06 99 LEU B N 1
ATOM 4178 C CA . LEU B 1 99 ? 0.101 -33.594 -10.484 1 98.06 99 LEU B CA 1
ATOM 4179 C C . LEU B 1 99 ? 1.209 -32.75 -11.117 1 98.06 99 LEU B C 1
ATOM 4181 O O . LEU B 1 99 ? 0.991 -31.594 -11.469 1 98.06 99 LEU B O 1
ATOM 4185 N N . GLN B 1 100 ? 2.367 -33.344 -11.273 1 97.5 100 GLN B N 1
ATOM 4186 C CA . GLN B 1 100 ? 3.49 -32.625 -11.891 1 97.5 100 GLN B CA 1
ATOM 4187 C C . GLN B 1 100 ? 3.17 -32.25 -13.328 1 97.5 100 GLN B C 1
ATOM 4189 O O . GLN B 1 100 ? 3.525 -31.141 -13.766 1 97.5 100 GLN B O 1
ATOM 4194 N N . TRP B 1 101 ? 2.557 -33.156 -14.008 1 98 101 TRP B N 1
ATOM 4195 C CA . TRP B 1 101 ? 2.156 -32.875 -15.383 1 98 101 TRP B CA 1
ATOM 4196 C C . TRP B 1 101 ? 1.202 -31.688 -15.438 1 98 101 TRP B C 1
ATOM 4198 O O . TRP B 1 101 ? 1.362 -30.797 -16.281 1 98 101 TRP B O 1
ATOM 4208 N N . LEU B 1 102 ? 0.252 -31.672 -14.555 1 98.19 102 LEU B N 1
ATOM 4209 C CA . LEU B 1 102 ? -0.723 -30.594 -14.5 1 98.19 102 LEU B CA 1
ATOM 4210 C C . LEU B 1 102 ? -0.048 -29.266 -14.156 1 98.19 102 LEU B C 1
ATOM 4212 O O . LEU B 1 102 ? -0.36 -28.234 -14.75 1 98.19 102 LEU B O 1
ATOM 4216 N N . GLN B 1 103 ? 0.856 -29.281 -13.25 1 97.81 103 GLN B N 1
ATOM 4217 C CA . GLN B 1 103 ? 1.586 -28.078 -12.844 1 97.81 103 GLN B CA 1
ATOM 4218 C C . GLN B 1 103 ? 2.373 -27.5 -14.008 1 97.81 103 GLN B C 1
ATOM 4220 O O . GLN B 1 103 ? 2.461 -26.266 -14.148 1 97.81 103 GLN B O 1
ATOM 4225 N N . ARG B 1 104 ? 2.85 -28.297 -14.812 1 96.69 104 ARG B N 1
ATOM 4226 C CA . ARG B 1 104 ? 3.717 -27.875 -15.906 1 96.69 104 ARG B CA 1
ATOM 4227 C C . ARG B 1 104 ? 2.896 -27.375 -17.094 1 96.69 104 ARG B C 1
ATOM 4229 O O . ARG B 1 104 ? 3.301 -26.453 -17.797 1 96.69 104 ARG B O 1
ATOM 4236 N N . ASN B 1 105 ? 1.73 -27.984 -17.281 1 97.06 105 ASN B N 1
ATOM 4237 C CA . ASN B 1 105 ? 1.092 -27.844 -18.578 1 97.06 105 ASN B CA 1
ATOM 4238 C C . ASN B 1 105 ? -0.215 -27.062 -18.484 1 97.06 105 ASN B C 1
ATOM 4240 O O . ASN B 1 105 ? -0.725 -26.578 -19.484 1 97.06 105 ASN B O 1
ATOM 4244 N N . LEU B 1 106 ? -0.765 -26.922 -17.359 1 97.19 106 LEU B N 1
ATOM 4245 C CA . LEU B 1 106 ? -2.154 -26.5 -17.234 1 97.19 106 LEU B CA 1
ATOM 4246 C C . LEU B 1 106 ? -2.352 -25.094 -17.797 1 97.19 106 LEU B C 1
ATOM 4248 O O . LEU B 1 106 ? -3.312 -24.859 -18.531 1 97.19 106 LEU B O 1
ATOM 4252 N N . LEU B 1 107 ? -1.474 -24.109 -17.484 1 96.69 107 LEU B N 1
ATOM 4253 C CA . LEU B 1 107 ? -1.656 -22.719 -17.906 1 96.69 107 LEU B CA 1
ATOM 4254 C C . LEU B 1 107 ? -1.392 -22.562 -19.406 1 96.69 107 LEU B C 1
ATOM 4256 O O . LEU B 1 107 ? -1.912 -21.641 -20.031 1 96.69 107 LEU B O 1
ATOM 4260 N N . SER B 1 108 ? -0.614 -23.453 -19.969 1 93.44 108 SER B N 1
ATOM 4261 C CA . SER B 1 108 ? -0.297 -23.328 -21.391 1 93.44 108 SER B CA 1
ATOM 4262 C C . SER B 1 108 ? -1.329 -24.047 -22.25 1 93.44 108 SER B C 1
ATOM 4264 O O . SER B 1 108 ? -1.441 -23.781 -23.438 1 93.44 108 SER B O 1
ATOM 4266 N N . LEU B 1 109 ? -2.082 -24.891 -21.578 1 89.5 109 LEU B N 1
ATOM 4267 C CA . LEU B 1 109 ? -3.033 -25.703 -22.328 1 89.5 109 LEU B CA 1
ATOM 4268 C C . LEU B 1 109 ? -4.355 -24.969 -22.516 1 89.5 109 LEU B C 1
ATOM 4270 O O . LEU B 1 109 ? -4.762 -24.188 -21.641 1 89.5 109 LEU B O 1
ATOM 4274 N N . ARG B 1 110 ? -4.969 -25.078 -23.594 1 83.5 110 ARG B N 1
ATOM 4275 C CA . ARG B 1 110 ? -6.262 -24.484 -23.891 1 83.5 110 ARG B CA 1
ATOM 4276 C C . ARG B 1 110 ? -7.336 -25.547 -24.062 1 83.5 110 ARG B C 1
ATOM 4278 O O . ARG B 1 110 ? -8.047 -25.562 -25.078 1 83.5 110 ARG B O 1
ATOM 4285 N N . GLU B 1 111 ? -7.363 -26.438 -23.031 1 90.75 111 GLU B N 1
ATOM 4286 C CA . GLU B 1 111 ? -8.32 -27.531 -23.109 1 90.75 111 GLU B CA 1
ATOM 4287 C C . GLU B 1 111 ? -9.445 -27.375 -22.094 1 90.75 111 GLU B C 1
ATOM 4289 O O . GLU B 1 111 ? -9.242 -27.578 -20.891 1 90.75 111 GLU B O 1
ATOM 4294 N N . ILE B 1 112 ? -10.586 -27.203 -22.562 1 94.5 112 ILE B N 1
ATOM 4295 C CA . ILE B 1 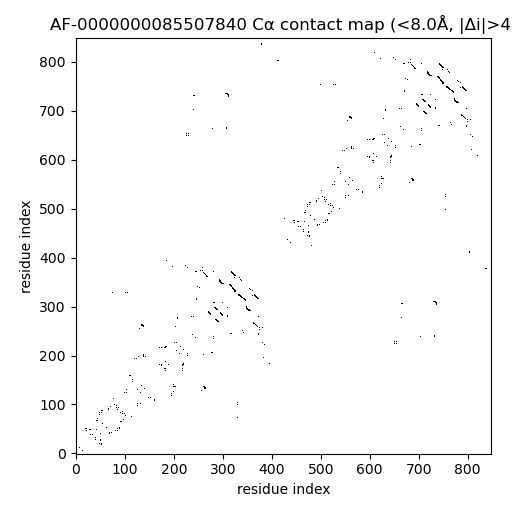112 ? -11.742 -26.906 -21.719 1 94.5 112 ILE B CA 1
ATOM 4296 C C . ILE B 1 112 ? -12.125 -28.156 -20.938 1 94.5 112 ILE B C 1
ATOM 4298 O O . ILE B 1 112 ? -12.422 -28.078 -19.734 1 94.5 112 ILE B O 1
ATOM 4302 N N . ASP B 1 113 ? -12.109 -29.281 -21.625 1 93.81 113 ASP B N 1
ATOM 4303 C CA . ASP B 1 113 ? -12.531 -30.516 -20.984 1 93.81 113 ASP B CA 1
ATOM 4304 C C . ASP B 1 113 ? -11.609 -30.875 -19.812 1 93.81 113 ASP B C 1
ATOM 4306 O O . ASP B 1 113 ? -12.07 -31.391 -18.797 1 93.81 113 ASP B O 1
ATOM 4310 N N . LEU B 1 114 ? -10.398 -30.641 -20.016 1 95 114 LEU B N 1
ATOM 4311 C CA . LEU B 1 114 ? -9.453 -30.875 -18.922 1 95 114 LEU B CA 1
ATOM 4312 C C . LEU B 1 114 ? -9.805 -30.031 -17.703 1 95 114 LEU B C 1
ATOM 4314 O O . LEU B 1 114 ? -9.828 -30.531 -16.578 1 95 114 LEU B O 1
ATOM 4318 N N . LEU B 1 115 ? -10.117 -28.766 -17.922 1 96 115 LEU B N 1
ATOM 4319 C CA . LEU B 1 115 ? -10.438 -27.844 -16.828 1 96 115 LEU B CA 1
ATOM 4320 C C . LEU B 1 115 ? -11.703 -28.281 -16.109 1 96 115 LEU B C 1
ATOM 4322 O O . LEU B 1 115 ? -11.789 -28.188 -14.883 1 96 115 LEU B O 1
ATOM 4326 N N . LYS B 1 116 ? -12.617 -28.812 -16.828 1 96 116 LYS B N 1
ATOM 4327 C CA . LYS B 1 116 ? -13.875 -29.281 -16.25 1 96 116 LYS B CA 1
ATOM 4328 C C . LYS B 1 116 ? -13.641 -30.453 -15.312 1 96 116 LYS B C 1
ATOM 4330 O O . LYS B 1 116 ? -14.344 -30.594 -14.305 1 96 116 LYS B O 1
ATOM 4335 N N . ASP B 1 117 ? -12.68 -31.203 -15.664 1 95.75 117 ASP B N 1
ATOM 4336 C CA . ASP B 1 117 ? -12.453 -32.469 -14.969 1 95.75 117 ASP B CA 1
ATOM 4337 C C . ASP B 1 117 ? -11.656 -32.25 -13.688 1 95.75 117 ASP B C 1
ATOM 4339 O O . ASP B 1 117 ? -11.531 -33.156 -12.859 1 95.75 117 ASP B O 1
ATOM 4343 N N . ILE B 1 118 ? -11.133 -31.094 -13.492 1 97.56 118 ILE B N 1
ATOM 4344 C CA . ILE B 1 118 ? -10.312 -30.828 -12.312 1 97.56 118 ILE B CA 1
ATOM 4345 C C . ILE B 1 118 ? -11.219 -30.516 -11.125 1 97.56 118 ILE B C 1
ATOM 4347 O O . ILE B 1 118 ? -11.977 -29.531 -11.148 1 97.56 118 ILE B O 1
ATOM 4351 N N . SER B 1 119 ? -11.133 -31.344 -10.102 1 96.44 119 SER B N 1
ATOM 4352 C CA . SER B 1 119 ? -11.938 -31.141 -8.898 1 96.44 119 SER B CA 1
ATOM 4353 C C . SER B 1 119 ? -11.438 -29.953 -8.086 1 96.44 119 SER B C 1
ATOM 4355 O O . SER B 1 119 ? -10.352 -29.438 -8.344 1 96.44 119 SER B O 1
ATOM 4357 N N . CYS B 1 120 ? -12.234 -29.531 -7.129 1 96.88 120 CYS B N 1
ATOM 4358 C CA . CYS B 1 120 ? -11.852 -28.453 -6.223 1 96.88 120 CYS B CA 1
ATOM 4359 C C . CYS B 1 120 ? -10.578 -28.797 -5.465 1 96.88 120 CYS B C 1
ATOM 4361 O O . CYS B 1 120 ? -9.672 -27.969 -5.363 1 96.88 120 CYS B O 1
ATOM 4363 N N . GLU B 1 121 ? -10.508 -29.984 -5.035 1 96.81 121 GLU B N 1
ATOM 4364 C CA . GLU B 1 121 ? -9.352 -30.422 -4.262 1 96.81 121 GLU B CA 1
ATOM 4365 C C . GLU B 1 121 ? -8.086 -30.422 -5.117 1 96.81 121 GLU B C 1
ATOM 4367 O O . GLU B 1 121 ? -7.027 -29.984 -4.664 1 96.81 121 GLU B O 1
ATOM 4372 N N . LEU B 1 122 ? -8.25 -30.984 -6.281 1 97.62 122 LEU B N 1
ATOM 4373 C CA . LEU B 1 122 ? -7.098 -31.031 -7.18 1 97.62 122 LEU B CA 1
ATOM 4374 C C . LEU B 1 122 ? -6.672 -29.625 -7.594 1 97.62 122 LEU B C 1
ATOM 4376 O O . LEU B 1 122 ? -5.48 -29.328 -7.66 1 97.62 122 LEU B O 1
ATOM 4380 N N . MET B 1 123 ? -7.641 -28.734 -7.867 1 98.38 123 MET B N 1
ATOM 4381 C CA . MET B 1 123 ? -7.336 -27.359 -8.25 1 98.38 123 MET B CA 1
ATOM 4382 C C . MET B 1 123 ? -6.602 -26.625 -7.125 1 98.38 123 MET B C 1
ATOM 4384 O O . MET B 1 123 ? -5.672 -25.859 -7.379 1 98.38 123 MET B O 1
ATOM 4388 N N . GLU B 1 124 ? -7.039 -26.891 -5.902 1 97.88 124 GLU B N 1
ATOM 4389 C CA . GLU B 1 124 ? -6.355 -26.328 -4.746 1 97.88 124 GLU B CA 1
ATOM 4390 C C . GLU B 1 124 ? -4.879 -26.703 -4.727 1 97.88 124 GLU B C 1
ATOM 4392 O O . GLU B 1 124 ? -4.016 -25.859 -4.496 1 97.88 124 GLU B O 1
ATOM 4397 N N . LYS B 1 125 ? -4.613 -27.938 -5.016 1 97.88 125 LYS B N 1
ATOM 4398 C CA . LYS B 1 125 ? -3.248 -28.453 -5 1 97.88 125 LYS B CA 1
ATOM 4399 C C . LYS B 1 125 ? -2.418 -27.844 -6.125 1 97.88 125 LYS B C 1
ATOM 4401 O O . LYS B 1 125 ? -1.247 -27.516 -5.934 1 97.88 125 LYS B O 1
ATOM 4406 N N . ILE B 1 126 ? -3.016 -27.719 -7.246 1 98.38 126 ILE B N 1
ATOM 4407 C CA . ILE B 1 126 ? -2.312 -27.203 -8.414 1 98.38 126 ILE B CA 1
ATOM 4408 C C . ILE B 1 126 ? -1.97 -25.734 -8.195 1 98.38 126 ILE B C 1
ATOM 4410 O O . ILE B 1 126 ? -0.806 -25.344 -8.297 1 98.38 126 ILE B O 1
ATOM 4414 N N . VAL B 1 127 ? -2.982 -24.938 -7.82 1 98.38 127 VAL B N 1
ATOM 4415 C CA . VAL B 1 127 ? -2.844 -23.484 -7.695 1 98.38 127 VAL B CA 1
ATOM 4416 C C . VAL B 1 127 ? -1.918 -23.156 -6.527 1 98.38 127 VAL B C 1
ATOM 4418 O O . VAL B 1 127 ? -1.147 -22.188 -6.59 1 98.38 127 VAL B O 1
ATOM 4421 N N . GLY B 1 128 ? -1.951 -23.953 -5.531 1 98.19 128 GLY B N 1
ATOM 4422 C CA . GLY B 1 128 ? -1.158 -23.688 -4.34 1 98.19 128 GLY B CA 1
ATOM 4423 C C . GLY B 1 128 ? 0.277 -24.172 -4.461 1 98.19 128 GLY B C 1
ATOM 4424 O O . GLY B 1 128 ? 1.112 -23.859 -3.607 1 98.19 128 GLY B O 1
ATOM 4425 N N . SER B 1 129 ? 0.634 -24.797 -5.512 1 98.25 129 SER B N 1
ATOM 4426 C CA . SER B 1 129 ? 1.942 -25.438 -5.641 1 98.25 129 SER B CA 1
ATOM 4427 C C . SER B 1 129 ? 3.016 -24.422 -6.004 1 98.25 129 SER B C 1
ATOM 4429 O O . SER B 1 129 ? 2.811 -23.578 -6.879 1 98.25 129 SER B O 1
ATOM 4431 N N . PRO B 1 130 ? 4.18 -24.453 -5.352 1 97.94 130 PRO B N 1
ATOM 4432 C CA . PRO B 1 130 ? 5.309 -23.609 -5.75 1 97.94 130 PRO B CA 1
ATOM 4433 C C . PRO B 1 130 ? 5.898 -24 -7.098 1 97.94 130 PRO B C 1
ATOM 4435 O O . PRO B 1 130 ? 6.633 -23.219 -7.711 1 97.94 130 PRO B O 1
ATOM 4438 N N . ASN B 1 131 ? 5.516 -25.219 -7.582 1 97.44 131 ASN B N 1
ATOM 4439 C CA . ASN B 1 131 ? 6.098 -25.734 -8.812 1 97.44 131 ASN B CA 1
ATOM 4440 C C . ASN B 1 131 ? 5.195 -25.469 -10.016 1 97.44 131 ASN B C 1
ATOM 4442 O O . ASN B 1 131 ? 5.484 -25.922 -11.125 1 97.44 131 ASN B O 1
ATOM 4446 N N . LEU B 1 132 ? 4.09 -24.766 -9.758 1 98.44 132 LEU B N 1
ATOM 4447 C CA . LEU B 1 132 ? 3.215 -24.406 -10.867 1 98.44 132 LEU B CA 1
ATOM 4448 C C . LEU B 1 132 ? 3.936 -23.5 -11.859 1 98.44 132 LEU B C 1
ATOM 4450 O O . LEU B 1 132 ? 4.438 -22.438 -11.484 1 98.44 132 LEU B O 1
ATOM 4454 N N . CYS B 1 133 ? 4 -23.922 -13.086 1 97.44 133 CYS B N 1
ATOM 4455 C CA . CYS B 1 133 ? 4.578 -23.078 -14.117 1 97.44 133 CYS B CA 1
ATOM 4456 C C . CYS B 1 133 ? 3.57 -22.031 -14.609 1 97.44 133 CYS B C 1
ATOM 4458 O O . CYS B 1 133 ? 2.766 -22.328 -15.492 1 97.44 133 CYS B O 1
ATOM 4460 N N . VAL B 1 134 ? 3.768 -20.875 -14.078 1 97.75 134 VAL B N 1
ATOM 4461 C CA . VAL B 1 134 ? 2.846 -19.781 -14.359 1 97.75 134 VAL B CA 1
ATOM 4462 C C . VAL B 1 134 ? 3.162 -19.172 -15.727 1 97.75 134 VAL B C 1
ATOM 4464 O O . VAL B 1 134 ? 4.328 -19.062 -16.109 1 97.75 134 VAL B O 1
ATOM 4467 N N . LEU B 1 135 ? 2.117 -18.797 -16.531 1 96.88 135 LEU B N 1
ATOM 4468 C CA . LEU B 1 135 ? 2.268 -18.188 -17.844 1 96.88 135 LEU B CA 1
ATOM 4469 C C . LEU B 1 135 ? 1.345 -16.984 -17.984 1 96.88 135 LEU B C 1
ATOM 4471 O O . LEU B 1 135 ? 0.175 -17.125 -18.344 1 96.88 135 LEU B O 1
ATOM 4475 N N . GLN B 1 136 ? 1.803 -15.859 -17.703 1 96.12 136 GLN B N 1
ATOM 4476 C CA . GLN B 1 136 ? 3.182 -15.461 -17.438 1 96.12 136 GLN B CA 1
ATOM 4477 C C . GLN B 1 136 ? 3.336 -14.922 -16.016 1 96.12 136 GLN B C 1
ATOM 4479 O O . GLN B 1 136 ? 4.43 -14.969 -15.445 1 96.12 136 GLN B O 1
ATOM 4484 N N . VAL B 1 137 ? 2.293 -14.328 -15.531 1 97.75 137 VAL B N 1
ATOM 4485 C CA . VAL B 1 137 ? 2.33 -13.719 -14.203 1 97.75 137 VAL B CA 1
ATOM 4486 C C . VAL B 1 137 ? 1.214 -14.289 -13.336 1 97.75 137 VAL B C 1
ATOM 4488 O O . VAL B 1 137 ? 0.399 -15.086 -13.812 1 97.75 137 VAL B O 1
ATOM 4491 N N . GLU B 1 138 ? 1.115 -13.914 -12.078 1 98 138 GLU B N 1
ATOM 4492 C CA . GLU B 1 138 ? 0.183 -14.477 -11.102 1 98 138 GLU B CA 1
ATOM 4493 C C . GLU B 1 138 ? -1.263 -14.164 -11.477 1 98 138 GLU B C 1
ATOM 4495 O O . GLU B 1 138 ? -2.174 -14.922 -11.148 1 98 138 GLU B O 1
ATOM 4500 N N . LEU B 1 139 ? -1.498 -13.031 -12.148 1 98.19 139 LEU B N 1
ATOM 4501 C CA . LEU B 1 139 ? -2.854 -12.727 -12.594 1 98.19 139 LEU B CA 1
ATOM 4502 C C . LEU B 1 139 ? -3.393 -13.844 -13.484 1 98.19 139 LEU B C 1
ATOM 4504 O O . LEU B 1 139 ? -4.59 -14.141 -13.461 1 98.19 139 LEU B O 1
ATOM 4508 N N . ASP B 1 140 ? -2.537 -14.453 -14.266 1 97.56 140 ASP B N 1
ATOM 4509 C CA . ASP B 1 140 ? -2.959 -15.523 -15.164 1 97.56 140 ASP B CA 1
ATOM 4510 C C . ASP B 1 140 ? -3.467 -16.734 -14.383 1 97.56 140 ASP B C 1
ATOM 4512 O O . ASP B 1 140 ? -4.336 -17.469 -14.859 1 97.56 140 ASP B O 1
ATOM 4516 N N . VAL B 1 141 ? -2.869 -16.969 -13.219 1 98.44 141 VAL B N 1
ATOM 4517 C CA . VAL B 1 141 ? -3.359 -18.031 -12.359 1 98.44 141 VAL B CA 1
ATOM 4518 C C . VAL B 1 141 ? -4.785 -17.734 -11.914 1 98.44 141 VAL B C 1
ATOM 4520 O O . VAL B 1 141 ? -5.664 -18.594 -11.969 1 98.44 141 VAL B O 1
ATOM 4523 N N . TYR B 1 142 ? -5.047 -16.469 -11.508 1 98.56 142 TYR B N 1
ATOM 4524 C CA . TYR B 1 142 ? -6.387 -16.047 -11.125 1 98.56 142 TYR B CA 1
ATOM 4525 C C . TYR B 1 142 ? -7.363 -16.203 -12.281 1 98.56 142 TYR B C 1
ATOM 4527 O O . TYR B 1 142 ? -8.492 -16.672 -12.086 1 98.56 142 TYR B O 1
ATOM 4535 N N . THR B 1 143 ? -6.922 -15.789 -13.461 1 97.62 143 THR B N 1
ATOM 4536 C CA . THR B 1 143 ? -7.77 -15.898 -14.641 1 97.62 143 THR B CA 1
ATOM 4537 C C . THR B 1 143 ? -8.109 -17.359 -14.93 1 97.62 143 THR B C 1
ATOM 4539 O O . THR B 1 143 ? -9.234 -17.672 -15.312 1 97.62 143 THR B O 1
ATOM 4542 N N . LEU B 1 144 ? -7.137 -18.203 -14.797 1 97.44 144 LEU B N 1
ATOM 4543 C CA . LEU B 1 144 ? -7.367 -19.641 -14.969 1 97.44 144 LEU B CA 1
ATOM 4544 C C . LEU B 1 144 ? -8.406 -20.141 -13.977 1 97.44 144 LEU B C 1
ATOM 4546 O O . LEU B 1 144 ? -9.312 -20.891 -14.344 1 97.44 144 LEU B O 1
ATOM 4550 N N . VAL B 1 145 ? -8.273 -19.75 -12.734 1 98.44 145 VAL B N 1
ATOM 4551 C CA . VAL B 1 145 ? -9.18 -20.188 -11.68 1 98.44 145 VAL B CA 1
ATOM 4552 C C . VAL B 1 145 ? -10.586 -19.656 -11.953 1 98.44 145 VAL B C 1
ATOM 4554 O O . VAL B 1 145 ? -11.578 -20.344 -11.727 1 98.44 145 VAL B O 1
ATOM 4557 N N . LYS B 1 146 ? -10.664 -18.422 -12.391 1 98.31 146 LYS B N 1
ATOM 4558 C CA . LYS B 1 146 ? -11.945 -17.812 -12.758 1 98.31 146 LYS B CA 1
ATOM 4559 C C . LYS B 1 146 ? -12.633 -18.609 -13.859 1 98.31 146 LYS B C 1
ATOM 4561 O O . LYS B 1 146 ? -13.828 -18.906 -13.773 1 98.31 146 LYS B O 1
ATOM 4566 N N . LYS B 1 147 ? -11.891 -18.969 -14.883 1 97.81 147 LYS B N 1
ATOM 4567 C CA . LYS B 1 147 ? -12.43 -19.781 -15.961 1 97.81 147 LYS B CA 1
ATOM 4568 C C . LYS B 1 147 ? -12.875 -21.156 -15.453 1 97.81 147 LYS B C 1
ATOM 4570 O O . LYS B 1 147 ? -13.945 -21.641 -15.812 1 97.81 147 LYS B O 1
ATOM 4575 N N . TRP B 1 148 ? -11.992 -21.734 -14.68 1 98.12 148 TRP B N 1
ATOM 4576 C CA . TRP B 1 148 ? -12.312 -23.016 -14.062 1 98.12 148 TRP B CA 1
ATOM 4577 C C . TRP B 1 148 ? -13.602 -22.922 -13.25 1 98.12 148 TRP B C 1
ATOM 4579 O O . TRP B 1 148 ? -14.477 -23.781 -13.367 1 98.12 148 TRP B O 1
ATOM 4589 N N . LEU B 1 149 ? -13.742 -21.891 -12.414 1 98.44 149 LEU B N 1
ATOM 4590 C CA . LEU B 1 149 ? -14.922 -21.672 -11.594 1 98.44 149 LEU B CA 1
ATOM 4591 C C . LEU B 1 149 ? -16.188 -21.609 -12.453 1 98.44 149 LEU B C 1
ATOM 4593 O O . LEU B 1 149 ? -17.188 -22.234 -12.125 1 98.44 149 LEU B O 1
ATOM 4597 N N . TYR B 1 150 ? -16.109 -20.844 -13.508 1 98.25 150 TYR B N 1
ATOM 4598 C CA . TYR B 1 150 ? -17.25 -20.75 -14.414 1 98.25 150 TYR B CA 1
ATOM 4599 C C . TYR B 1 150 ? -17.656 -22.125 -14.938 1 98.25 150 TYR B C 1
ATOM 4601 O O . TYR B 1 150 ? -18.844 -22.453 -14.984 1 98.25 150 TYR B O 1
ATOM 4609 N N . LEU B 1 151 ? -16.688 -22.938 -15.289 1 97.81 151 LEU B N 1
ATOM 4610 C CA . LEU B 1 151 ? -16.953 -24.25 -15.852 1 97.81 151 LEU B CA 1
ATOM 4611 C C . LEU B 1 151 ? -17.531 -25.188 -14.797 1 97.81 151 LEU B C 1
ATOM 4613 O O . LEU B 1 151 ? -18.297 -26.094 -15.125 1 97.81 151 LEU B O 1
ATOM 4617 N N . GLN B 1 152 ? -17.125 -24.984 -13.539 1 97.62 152 GLN B N 1
ATOM 4618 C CA . GLN B 1 152 ? -17.734 -25.766 -12.461 1 97.62 152 GLN B CA 1
ATOM 4619 C C . GLN B 1 152 ? -19.219 -25.422 -12.297 1 97.62 152 GLN B C 1
ATOM 4621 O O . GLN B 1 152 ? -20.016 -26.281 -11.945 1 97.62 152 GLN B O 1
ATOM 4626 N N . LEU B 1 153 ? -19.516 -24.203 -12.516 1 97.31 153 LEU B N 1
ATOM 4627 C CA . LEU B 1 153 ? -20.891 -23.75 -12.391 1 97.31 153 LEU B CA 1
ATOM 4628 C C . LEU B 1 153 ? -21.719 -24.156 -13.602 1 97.31 153 LEU B C 1
ATOM 4630 O O . LEU B 1 153 ? -22.922 -24.375 -13.492 1 97.31 153 LEU B O 1
ATOM 4634 N N . PHE B 1 154 ? -21.047 -24.25 -14.727 1 97.06 154 PHE B N 1
ATOM 4635 C CA . PHE B 1 154 ? -21.719 -24.609 -15.977 1 97.06 154 PHE B CA 1
ATOM 4636 C C . PHE B 1 154 ? -21.031 -25.781 -16.641 1 97.06 154 PHE B C 1
ATOM 4638 O O . PHE B 1 154 ? -20.453 -25.656 -17.719 1 97.06 154 PHE B O 1
ATOM 4645 N N . PRO B 1 155 ? -21.25 -26.969 -16.109 1 95.19 155 PRO B N 1
ATOM 4646 C CA . PRO B 1 155 ? -20.562 -28.156 -16.609 1 95.19 155 PRO B CA 1
ATOM 4647 C C . PRO B 1 155 ? -20.953 -28.516 -18.031 1 95.19 155 PRO B C 1
ATOM 4649 O O . PRO B 1 155 ? -20.219 -29.219 -18.719 1 95.19 155 PRO B O 1
ATOM 4652 N N . ASP B 1 156 ? -22.047 -27.984 -18.547 1 95.62 156 ASP B N 1
ATOM 4653 C CA . ASP B 1 156 ? -22.531 -28.312 -19.891 1 95.62 156 ASP B CA 1
ATOM 4654 C C . ASP B 1 156 ? -22.031 -27.312 -20.922 1 95.62 156 ASP B C 1
ATOM 4656 O O . ASP B 1 156 ? -22.422 -27.359 -22.094 1 95.62 156 ASP B O 1
ATOM 4660 N N . PHE B 1 157 ? -21.203 -26.422 -20.484 1 96.5 157 PHE B N 1
ATOM 4661 C CA . PHE B 1 157 ? -20.656 -25.422 -21.406 1 96.5 157 PHE B CA 1
ATOM 4662 C C . PHE B 1 157 ? -19.969 -26.109 -22.594 1 96.5 157 PHE B C 1
ATOM 4664 O O . PHE B 1 157 ? -19.172 -27.031 -22.406 1 96.5 157 PHE B O 1
ATOM 4671 N N . GLU B 1 158 ? -20.375 -25.703 -23.781 1 93.5 158 GLU B N 1
ATOM 4672 C CA . GLU B 1 158 ? -19.75 -26.188 -25.016 1 93.5 158 GLU B CA 1
ATOM 4673 C C . GLU B 1 158 ? -19.109 -25.047 -25.797 1 93.5 158 GLU B C 1
ATOM 4675 O O . GLU B 1 158 ? -19.734 -24 -26 1 93.5 158 GLU B O 1
ATOM 4680 N N . GLY B 1 159 ? -17.938 -25.062 -26.016 1 92.44 159 GLY B N 1
ATOM 4681 C CA . GLY B 1 159 ? -17.219 -24.031 -26.734 1 92.44 159 GLY B CA 1
ATOM 4682 C C . GLY B 1 159 ? -15.711 -24.141 -26.609 1 92.44 159 GLY B C 1
ATOM 4683 O O . GLY B 1 159 ? -15.195 -25.156 -26.125 1 92.44 159 GLY B O 1
ATOM 4684 N N . ASP B 1 160 ? -15.039 -23.172 -27.234 1 92.56 160 ASP B N 1
ATOM 4685 C CA . ASP B 1 160 ? -13.578 -23.125 -27.141 1 92.56 160 ASP B CA 1
ATOM 4686 C C . ASP B 1 160 ? -13.125 -22.062 -26.141 1 92.56 160 ASP B C 1
ATOM 4688 O O . ASP B 1 160 ? -13.953 -21.453 -25.453 1 92.56 160 ASP B O 1
ATOM 4692 N N . MET B 1 161 ? -11.844 -21.891 -26.047 1 91.38 161 MET B N 1
ATOM 4693 C CA . MET B 1 161 ? -11.281 -20.984 -25.062 1 91.38 161 MET B CA 1
ATOM 4694 C C . MET B 1 161 ? -11.688 -19.531 -25.359 1 91.38 161 MET B C 1
ATOM 4696 O O . MET B 1 161 ? -11.859 -18.734 -24.438 1 91.38 161 MET B O 1
ATOM 4700 N N . THR B 1 162 ? -11.836 -19.203 -26.578 1 92.75 162 THR B N 1
ATOM 4701 C CA . THR B 1 162 ? -12.258 -17.859 -26.969 1 92.75 162 THR B CA 1
ATOM 4702 C C . THR B 1 162 ? -13.688 -17.594 -26.5 1 92.75 162 THR B C 1
ATOM 4704 O O . THR B 1 162 ? -13.969 -16.531 -25.938 1 92.75 162 THR B O 1
ATOM 4707 N N . SER B 1 163 ? -14.57 -18.562 -26.719 1 94.94 163 SER B N 1
ATOM 4708 C CA . SER B 1 163 ? -15.953 -18.422 -26.281 1 94.94 163 SER B CA 1
ATOM 4709 C C . SER B 1 163 ? -16.047 -18.375 -24.75 1 94.94 163 SER B C 1
ATOM 4711 O O . SER B 1 163 ? -16.891 -17.688 -24.203 1 94.94 163 SER B O 1
ATOM 4713 N N . LEU B 1 164 ? -15.188 -19.188 -24.172 1 95.81 164 LEU B N 1
ATOM 4714 C CA . LEU B 1 164 ? -15.148 -19.156 -22.719 1 95.81 164 LEU B CA 1
ATOM 4715 C C . LEU B 1 164 ? -14.727 -17.797 -22.203 1 95.81 164 LEU B C 1
ATOM 4717 O O . LEU B 1 164 ? -15.281 -17.297 -21.219 1 95.81 164 LEU B O 1
ATOM 4721 N N . SER B 1 165 ? -13.781 -17.156 -22.859 1 94.38 165 SER B N 1
ATOM 4722 C CA . SER B 1 165 ? -13.305 -15.828 -22.469 1 94.38 165 SER B CA 1
ATOM 4723 C C . SER B 1 165 ? -14.414 -14.789 -22.562 1 94.38 165 SER B C 1
ATOM 4725 O O . SER B 1 165 ? -14.438 -13.828 -21.781 1 94.38 165 SER B O 1
ATOM 4727 N N . GLU B 1 166 ? -15.336 -15 -23.391 1 94.12 166 GLU B N 1
ATOM 4728 C CA . GLU B 1 166 ? -16.453 -14.094 -23.562 1 94.12 166 GLU B CA 1
ATOM 4729 C C . GLU B 1 166 ? -17.438 -14.188 -22.391 1 94.12 166 GLU B C 1
ATOM 4731 O O . GLU B 1 166 ? -18.25 -13.289 -22.172 1 94.12 166 GLU B O 1
ATOM 4736 N N . GLN B 1 167 ? -17.266 -15.281 -21.641 1 95.19 167 GLN B N 1
ATOM 4737 C CA . GLN B 1 167 ? -18.172 -15.5 -20.516 1 95.19 167 GLN B CA 1
ATOM 4738 C C . GLN B 1 167 ? -17.594 -14.93 -19.219 1 95.19 167 GLN B C 1
ATOM 4740 O O . GLN B 1 167 ? -18.234 -14.984 -18.172 1 95.19 167 GLN B O 1
ATOM 4745 N N . MET B 1 168 ? -16.422 -14.383 -19.297 1 94.19 168 MET B N 1
ATOM 4746 C CA . MET B 1 168 ? -15.695 -13.969 -18.094 1 94.19 168 MET B CA 1
ATOM 4747 C C . MET B 1 168 ? -16.359 -12.758 -17.438 1 94.19 168 MET B C 1
ATOM 4749 O O . MET B 1 168 ? -16.047 -12.414 -16.297 1 94.19 168 MET B O 1
ATOM 4753 N N . GLY B 1 169 ? -17.359 -12.195 -18 1 96 169 GLY B N 1
ATOM 4754 C CA . GLY B 1 169 ? -18.141 -11.117 -17.391 1 96 169 GLY B CA 1
ATOM 4755 C C . GLY B 1 169 ? -19.297 -11.617 -16.547 1 96 169 GLY B C 1
ATOM 4756 O O . GLY B 1 169 ? -20.031 -10.82 -15.961 1 96 169 GLY B O 1
ATOM 4757 N N . TYR B 1 170 ? -19.438 -12.883 -16.438 1 97.19 170 TYR B N 1
ATOM 4758 C CA . TYR B 1 170 ? -20.578 -13.508 -15.773 1 97.19 170 TYR B CA 1
ATOM 4759 C C . TYR B 1 170 ? -20.703 -13.031 -14.336 1 97.19 170 TYR B C 1
ATOM 4761 O O . TYR B 1 170 ? -21.797 -12.641 -13.898 1 97.19 170 TYR B O 1
ATOM 4769 N N . PHE B 1 171 ? -19.672 -13.039 -13.609 1 97.69 171 PHE B N 1
ATOM 4770 C CA . PHE B 1 171 ? -19.719 -12.711 -12.188 1 97.69 171 PHE B CA 1
ATOM 4771 C C . PHE B 1 171 ? -20 -11.227 -11.977 1 97.69 171 PHE B C 1
ATOM 4773 O O . PHE B 1 171 ? -20.688 -10.844 -11.031 1 97.69 171 PHE B O 1
ATOM 4780 N N . LYS B 1 172 ? -19.344 -10.445 -12.805 1 96.75 172 LYS B N 1
ATOM 4781 C CA . LYS B 1 172 ? -19.688 -9.023 -12.812 1 96.75 172 LYS B CA 1
ATOM 4782 C C . LYS B 1 172 ? -21.188 -8.828 -13.078 1 96.75 172 LYS B C 1
ATOM 4784 O O . LYS B 1 172 ? -21.828 -7.992 -12.43 1 96.75 172 LYS B O 1
ATOM 4789 N N . GLY B 1 173 ? -21.734 -9.57 -13.977 1 96.12 173 GLY B N 1
ATOM 4790 C CA . GLY B 1 173 ? -23.141 -9.508 -14.297 1 96.12 173 GLY B CA 1
ATOM 4791 C C . GLY B 1 173 ? -24.031 -9.898 -13.133 1 96.12 173 GLY B C 1
ATOM 4792 O O . GLY B 1 173 ? -25.094 -9.305 -12.93 1 96.12 173 GLY B O 1
ATOM 4793 N N . LEU B 1 174 ? -23.625 -10.859 -12.398 1 94.94 174 LEU B N 1
ATOM 4794 C CA . LEU B 1 174 ? -24.375 -11.312 -11.234 1 94.94 174 LEU B CA 1
ATOM 4795 C C . LEU B 1 174 ? -24.5 -10.195 -10.203 1 94.94 174 LEU B C 1
ATOM 4797 O O . LEU B 1 174 ? -25.469 -10.141 -9.453 1 94.94 174 LEU B O 1
ATOM 4801 N N . ALA B 1 175 ? -23.5 -9.422 -10.164 1 94.38 175 ALA B N 1
ATOM 4802 C CA . ALA B 1 175 ? -23.422 -8.391 -9.125 1 94.38 175 ALA B CA 1
ATOM 4803 C C . ALA B 1 175 ? -24.172 -7.133 -9.555 1 94.38 175 ALA B C 1
ATOM 4805 O O . ALA B 1 175 ? -24.438 -6.25 -8.734 1 94.38 175 ALA B O 1
ATOM 4806 N N . GLU B 1 176 ? -24.531 -7.039 -10.766 1 93.56 176 GLU B N 1
ATOM 4807 C CA . GLU B 1 176 ? -25.203 -5.848 -11.281 1 93.56 176 GLU B CA 1
ATOM 4808 C C . GLU B 1 176 ? -26.5 -5.574 -10.508 1 93.56 176 GLU B C 1
ATOM 4810 O O . GLU B 1 176 ? -27.328 -6.469 -10.352 1 93.56 176 GLU B O 1
ATOM 4815 N N . GLY B 1 177 ? -26.641 -4.348 -10.047 1 90.94 177 GLY B N 1
ATOM 4816 C CA . GLY B 1 177 ? -27.844 -3.934 -9.328 1 90.94 177 GLY B CA 1
ATOM 4817 C C . GLY B 1 177 ? -27.812 -4.312 -7.859 1 90.94 177 GLY B C 1
ATOM 4818 O O . GLY B 1 177 ? -28.75 -3.992 -7.113 1 90.94 177 GLY B O 1
ATOM 4819 N N . LYS B 1 178 ? -26.844 -5.047 -7.449 1 90.38 178 LYS B N 1
ATOM 4820 C CA . LYS B 1 178 ? -26.719 -5.469 -6.055 1 90.38 178 LYS B CA 1
ATOM 4821 C C . LYS B 1 178 ? -25.594 -4.73 -5.352 1 90.38 178 LYS B C 1
ATOM 4823 O O . LYS B 1 178 ? -24.531 -4.496 -5.945 1 90.38 178 LYS B O 1
ATOM 4828 N N . GLU B 1 179 ? -25.859 -4.293 -4.203 1 84.5 179 GLU B N 1
ATOM 4829 C CA . GLU B 1 179 ? -24.828 -3.619 -3.43 1 84.5 179 GLU B CA 1
ATOM 4830 C C . GLU B 1 179 ? -23.922 -4.625 -2.711 1 84.5 179 GLU B C 1
ATOM 4832 O O . GLU B 1 179 ? -24.422 -5.602 -2.139 1 84.5 179 GLU B O 1
ATOM 4837 N N . ASN B 1 180 ? -22.703 -4.48 -2.797 1 85.5 180 ASN B N 1
ATOM 4838 C CA . ASN B 1 180 ? -21.719 -5.281 -2.08 1 85.5 180 ASN B CA 1
ATOM 4839 C C . ASN B 1 180 ? -21.891 -6.77 -2.369 1 85.5 180 ASN B C 1
ATOM 4841 O O . ASN B 1 180 ? -21.922 -7.586 -1.446 1 85.5 180 ASN B O 1
ATOM 4845 N N . HIS B 1 181 ? -22.188 -7.129 -3.617 1 93.19 181 HIS B N 1
ATOM 4846 C CA . HIS B 1 181 ? -22.328 -8.523 -4.023 1 93.19 181 HIS B CA 1
ATOM 4847 C C . HIS B 1 181 ? -21.016 -9.062 -4.586 1 93.19 181 HIS B C 1
ATOM 4849 O O . HIS B 1 181 ? -20.516 -8.562 -5.598 1 93.19 181 HIS B O 1
ATOM 4855 N N . TYR B 1 182 ? -20.484 -10.07 -3.941 1 95.62 182 TYR B N 1
ATOM 4856 C CA . TYR B 1 182 ? -19.266 -10.766 -4.363 1 95.62 182 TYR B CA 1
ATOM 4857 C C . TYR B 1 182 ? -19.469 -12.273 -4.328 1 95.62 182 TYR B C 1
ATOM 4859 O O . TYR B 1 182 ? -19.969 -12.82 -3.34 1 95.62 182 TYR B O 1
ATOM 4867 N N . PHE B 1 183 ? -19.094 -12.93 -5.359 1 97.44 183 PHE B N 1
ATOM 4868 C CA . PHE B 1 183 ? -19.5 -14.312 -5.59 1 97.44 183 PHE B CA 1
ATOM 4869 C C . PHE B 1 183 ? -19.047 -15.211 -4.449 1 97.44 183 PHE B C 1
ATOM 4871 O O . PHE B 1 183 ? -19.797 -16.062 -3.979 1 97.44 183 PHE B O 1
ATOM 4878 N N . LEU B 1 184 ? -17.781 -15.07 -3.93 1 96.31 184 LEU B N 1
ATOM 4879 C CA . LEU B 1 184 ? -17.25 -15.961 -2.908 1 96.31 184 LEU B CA 1
ATOM 4880 C C . LEU B 1 184 ? -17.984 -15.773 -1.581 1 96.31 184 LEU B C 1
ATOM 4882 O O . LEU B 1 184 ? -17.859 -16.609 -0.681 1 96.31 184 LEU B O 1
ATOM 4886 N N . MET B 1 185 ? -18.656 -14.695 -1.471 1 92.5 185 MET B N 1
ATOM 4887 C CA . MET B 1 185 ? -19.391 -14.43 -0.237 1 92.5 185 MET B CA 1
ATOM 4888 C C . MET B 1 185 ? -20.797 -15.023 -0.304 1 92.5 185 MET B C 1
ATOM 4890 O O . MET B 1 185 ? -21.547 -14.977 0.677 1 92.5 185 MET B O 1
ATOM 4894 N N . THR B 1 186 ? -21.203 -15.547 -1.417 1 92.06 186 THR B N 1
ATOM 4895 C CA . THR B 1 186 ? -22.516 -16.172 -1.573 1 92.06 186 THR B CA 1
ATOM 4896 C C . THR B 1 186 ? -22.469 -17.625 -1.093 1 92.06 186 THR B C 1
ATOM 4898 O O . THR B 1 186 ? -21.391 -18.188 -0.874 1 92.06 186 THR B O 1
ATOM 4901 N N . LYS B 1 187 ? -23.656 -18.219 -0.929 1 90.5 187 LYS B N 1
ATOM 4902 C CA . LYS B 1 187 ? -23.766 -19.625 -0.527 1 90.5 187 LYS B CA 1
ATOM 4903 C C . LYS B 1 187 ? -23.125 -20.547 -1.564 1 90.5 187 LYS B C 1
ATOM 4905 O O . LYS B 1 187 ? -22.438 -21.5 -1.211 1 90.5 187 LYS B O 1
ATOM 4910 N N . GLU B 1 188 ? -23.344 -20.25 -2.801 1 93.19 188 GLU B N 1
ATOM 4911 C CA . GLU B 1 188 ? -22.812 -21.062 -3.893 1 93.19 188 GLU B CA 1
ATOM 4912 C C . GLU B 1 188 ? -21.297 -20.922 -3.996 1 93.19 188 GLU B C 1
ATOM 4914 O O . GLU B 1 188 ? -20.609 -21.859 -4.387 1 93.19 188 GLU B O 1
ATOM 4919 N N . GLY B 1 189 ? -20.766 -19.781 -3.664 1 94.75 189 GLY B N 1
ATOM 4920 C CA . GLY B 1 189 ? -19.359 -19.469 -3.865 1 94.75 189 GLY B CA 1
ATOM 4921 C C . GLY B 1 189 ? -18.484 -19.953 -2.727 1 94.75 189 GLY B C 1
ATOM 4922 O O . GLY B 1 189 ? -17.266 -20.094 -2.893 1 94.75 189 GLY B O 1
ATOM 4923 N N . ARG B 1 190 ? -19.016 -20.344 -1.627 1 92.19 190 ARG B N 1
ATOM 4924 C CA . ARG B 1 190 ? -18.297 -20.641 -0.397 1 92.19 190 ARG B CA 1
ATOM 4925 C C . ARG B 1 190 ? -17.359 -21.828 -0.587 1 92.19 190 ARG B C 1
ATOM 4927 O O . ARG B 1 190 ? -16.234 -21.844 -0.067 1 92.19 190 ARG B O 1
ATOM 4934 N N . LYS B 1 191 ? -17.812 -22.828 -1.23 1 93.5 191 LYS B N 1
ATOM 4935 C CA . LYS B 1 191 ? -17.031 -24.047 -1.371 1 93.5 191 LYS B CA 1
ATOM 4936 C C . LYS B 1 191 ? -15.773 -23.812 -2.209 1 93.5 191 LYS B C 1
ATOM 4938 O O . LYS B 1 191 ? -14.844 -24.625 -2.18 1 93.5 191 LYS B O 1
ATOM 4943 N N . TYR B 1 192 ? -15.734 -22.688 -2.977 1 96.75 192 TYR B N 1
ATOM 4944 C CA . TYR B 1 192 ? -14.602 -22.438 -3.861 1 96.75 192 TYR B CA 1
ATOM 4945 C C . TYR B 1 192 ? -13.562 -21.547 -3.186 1 96.75 192 TYR B C 1
ATOM 4947 O O . TYR B 1 192 ? -12.5 -21.281 -3.75 1 96.75 192 TYR B O 1
ATOM 4955 N N . ILE B 1 193 ? -13.852 -21.047 -1.945 1 96.56 193 ILE B N 1
ATOM 4956 C CA . ILE B 1 193 ? -12.953 -20.141 -1.237 1 96.56 193 ILE B CA 1
ATOM 4957 C C . ILE B 1 193 ? -11.594 -20.812 -1.045 1 96.56 193 ILE B C 1
ATOM 4959 O O . ILE B 1 193 ? -10.555 -20.156 -1.138 1 96.56 193 ILE B O 1
ATOM 4963 N N . SER B 1 194 ? -11.602 -22.078 -0.816 1 95.94 194 SER B N 1
ATOM 4964 C CA . SER B 1 194 ? -10.367 -22.812 -0.558 1 95.94 194 SER B CA 1
ATOM 4965 C C . SER B 1 194 ? -9.43 -22.75 -1.759 1 95.94 194 SER B C 1
ATOM 4967 O O . SER B 1 194 ? -8.203 -22.672 -1.597 1 95.94 194 SER B O 1
ATOM 4969 N N . VAL B 1 195 ? -9.977 -22.781 -2.984 1 98.06 195 VAL B N 1
ATOM 4970 C CA . VAL B 1 195 ? -9.164 -22.703 -4.199 1 98.06 195 VAL B CA 1
ATOM 4971 C C . VAL B 1 195 ? -8.594 -21.297 -4.344 1 98.06 195 VAL B C 1
ATOM 4973 O O . VAL B 1 195 ? -7.398 -21.125 -4.586 1 98.06 195 VAL B O 1
ATOM 4976 N N . PHE B 1 196 ? -9.438 -20.25 -4.098 1 98.31 196 PHE B N 1
ATOM 4977 C CA . PHE B 1 196 ? -9 -18.859 -4.25 1 98.31 196 PHE B CA 1
ATOM 4978 C C . PHE B 1 196 ? -7.992 -18.5 -3.172 1 98.31 196 PHE B C 1
ATOM 4980 O O . PHE B 1 196 ? -7.141 -17.625 -3.383 1 98.31 196 PHE B O 1
ATOM 4987 N N . ARG B 1 197 ? -8.008 -19.172 -2.084 1 97.31 197 ARG B N 1
ATOM 4988 C CA . ARG B 1 197 ? -7.051 -18.938 -1.005 1 97.31 197 ARG B CA 1
ATOM 4989 C C . ARG B 1 197 ? -5.637 -19.297 -1.442 1 97.31 197 ARG B C 1
ATOM 4991 O O . ARG B 1 197 ? -4.66 -18.828 -0.859 1 97.31 197 ARG B O 1
ATOM 4998 N N . GLN B 1 198 ? -5.562 -20.156 -2.475 1 97.62 198 GLN B N 1
ATOM 4999 C CA . GLN B 1 198 ? -4.254 -20.594 -2.943 1 97.62 198 GLN B CA 1
ATOM 5000 C C . GLN B 1 198 ? -3.666 -19.609 -3.947 1 97.62 198 GLN B C 1
ATOM 5002 O O . GLN B 1 198 ? -2.477 -19.672 -4.262 1 97.62 198 GLN B O 1
ATOM 5007 N N . VAL B 1 199 ? -4.527 -18.703 -4.426 1 98.31 199 VAL B N 1
ATOM 5008 C CA . VAL B 1 199 ? -4.047 -17.672 -5.336 1 98.31 199 VAL B CA 1
ATOM 5009 C C . VAL B 1 199 ? -3.168 -16.672 -4.578 1 98.31 199 VAL B C 1
ATOM 5011 O O . VAL B 1 199 ? -3.504 -16.266 -3.463 1 98.31 199 VAL B O 1
ATOM 5014 N N . ARG B 1 200 ? -2.055 -16.344 -5.141 1 98 200 ARG B N 1
ATOM 5015 C CA . ARG B 1 200 ? -1.137 -15.414 -4.492 1 98 200 ARG B CA 1
ATOM 5016 C C . ARG B 1 200 ? -1.491 -13.969 -4.832 1 98 200 ARG B C 1
ATOM 5018 O O . ARG B 1 200 ? -0.766 -13.305 -5.574 1 98 200 ARG B O 1
ATOM 5025 N N . PHE B 1 201 ? -2.473 -13.438 -4.152 1 98.31 201 PHE B N 1
ATOM 5026 C CA . PHE B 1 201 ? -3.047 -12.133 -4.449 1 98.31 201 PHE B CA 1
ATOM 5027 C C . PHE B 1 201 ? -2.027 -11.023 -4.203 1 98.31 201 PHE B C 1
ATOM 5029 O O . PHE B 1 201 ? -2.061 -9.992 -4.867 1 98.31 201 PHE B O 1
ATOM 5036 N N . HIS B 1 202 ? -1.12 -11.219 -3.238 1 96.88 202 HIS B N 1
ATOM 5037 C CA . HIS B 1 202 ? -0.143 -10.188 -2.916 1 96.88 202 HIS B CA 1
ATOM 5038 C C . HIS B 1 202 ? 0.78 -9.914 -4.098 1 96.88 202 HIS B C 1
ATOM 5040 O O . HIS B 1 202 ? 1.385 -8.844 -4.184 1 96.88 202 HIS B O 1
ATOM 5046 N N . HIS B 1 203 ? 0.885 -10.852 -5.051 1 98 203 HIS B N 1
ATOM 5047 C CA . HIS B 1 203 ? 1.693 -10.625 -6.242 1 98 203 HIS B CA 1
ATOM 5048 C C . HIS B 1 203 ? 0.837 -10.117 -7.398 1 98 203 HIS B C 1
ATOM 5050 O O . HIS B 1 203 ? 1.364 -9.602 -8.391 1 98 203 HIS B O 1
ATOM 5056 N N . ILE B 1 204 ? -0.466 -10.273 -7.297 1 98.25 204 ILE B N 1
ATOM 5057 C CA . ILE B 1 204 ? -1.371 -9.828 -8.352 1 98.25 204 ILE B CA 1
ATOM 5058 C C . ILE B 1 204 ? -1.62 -8.328 -8.211 1 98.25 204 ILE B C 1
ATOM 5060 O O . ILE B 1 204 ? -1.641 -7.598 -9.203 1 98.25 204 ILE B O 1
ATOM 5064 N N . ILE B 1 205 ? -1.699 -7.82 -7.008 1 97.94 205 ILE B N 1
ATOM 5065 C CA . ILE B 1 205 ? -2.086 -6.438 -6.762 1 97.94 205 ILE B CA 1
ATOM 5066 C C . ILE B 1 205 ? -0.89 -5.516 -6.996 1 97.94 205 ILE B C 1
ATOM 5068 O O . ILE B 1 205 ? -0.94 -4.328 -6.68 1 97.94 205 ILE B O 1
ATOM 5072 N N . ASN B 1 206 ? 0.173 -6.055 -7.527 1 97.69 206 ASN B N 1
ATOM 5073 C CA . ASN B 1 206 ? 1.365 -5.27 -7.824 1 97.69 206 ASN B CA 1
ATOM 5074 C C . ASN B 1 206 ? 1.275 -4.617 -9.203 1 97.69 206 ASN B C 1
ATOM 5076 O O . ASN B 1 206 ? 2.264 -4.078 -9.703 1 97.69 206 ASN B O 1
ATOM 5080 N N . ASP B 1 207 ? 0.13 -4.73 -9.805 1 96 207 ASP B N 1
ATOM 5081 C CA . ASP B 1 207 ? -0.154 -4.145 -11.117 1 96 207 ASP B CA 1
ATOM 5082 C C . ASP B 1 207 ? -1.539 -3.502 -11.141 1 96 207 ASP B C 1
ATOM 5084 O O . ASP B 1 207 ? -2.525 -4.125 -10.742 1 96 207 ASP B O 1
ATOM 5088 N N . MET B 1 208 ? -1.55 -2.213 -11.656 1 94.06 208 MET B N 1
ATOM 5089 C CA . MET B 1 208 ? -2.791 -1.443 -11.609 1 94.06 208 MET B CA 1
ATOM 5090 C C . MET B 1 208 ? -3.887 -2.131 -12.422 1 94.06 208 MET B C 1
ATOM 5092 O O . MET B 1 208 ? -5.031 -2.223 -11.969 1 94.06 208 MET B O 1
ATOM 5096 N N . GLN B 1 209 ? -3.57 -2.572 -13.602 1 95.31 209 GLN B N 1
ATOM 5097 C CA . GLN B 1 209 ? -4.562 -3.242 -14.438 1 95.31 209 GLN B CA 1
ATOM 5098 C C . GLN B 1 209 ? -5.082 -4.508 -13.766 1 95.31 209 GLN B C 1
ATOM 5100 O O . GLN B 1 209 ? -6.27 -4.832 -13.867 1 95.31 209 GLN B O 1
ATOM 5105 N N . SER B 1 210 ? -4.188 -5.25 -13.117 1 97.19 210 SER B N 1
ATOM 5106 C CA . SER B 1 210 ? -4.582 -6.445 -12.383 1 97.19 210 SER B CA 1
ATOM 5107 C C . SER B 1 210 ? -5.547 -6.109 -11.258 1 97.19 210 SER B C 1
ATOM 5109 O O . SER B 1 210 ? -6.539 -6.812 -11.047 1 97.19 210 SER B O 1
ATOM 5111 N N . VAL B 1 211 ? -5.234 -5.027 -10.516 1 96.38 211 VAL B N 1
ATOM 5112 C CA . VAL B 1 211 ? -6.094 -4.59 -9.422 1 96.38 211 VAL B CA 1
ATOM 5113 C C . VAL B 1 211 ? -7.48 -4.25 -9.961 1 96.38 211 VAL B C 1
ATOM 5115 O O . VAL B 1 211 ? -8.492 -4.672 -9.398 1 96.38 211 VAL B O 1
ATOM 5118 N N . LYS B 1 212 ? -7.543 -3.531 -11.008 1 94.75 212 LYS B N 1
ATOM 5119 C CA . LYS B 1 212 ? -8.812 -3.152 -11.625 1 94.75 212 LYS B CA 1
ATOM 5120 C C . LYS B 1 212 ? -9.617 -4.387 -12.023 1 94.75 212 LYS B C 1
ATOM 5122 O O . LYS B 1 212 ? -10.828 -4.441 -11.805 1 94.75 212 LYS B O 1
ATOM 5127 N N . THR B 1 213 ? -8.906 -5.328 -12.602 1 96.56 213 THR B N 1
ATOM 5128 C CA . THR B 1 213 ? -9.547 -6.566 -13.031 1 96.56 213 THR B CA 1
ATOM 5129 C C . THR B 1 213 ? -10.148 -7.305 -11.844 1 96.56 213 THR B C 1
ATOM 5131 O O . THR B 1 213 ? -11.289 -7.77 -11.906 1 96.56 213 THR B O 1
ATOM 5134 N N . LEU B 1 214 ? -9.383 -7.395 -10.766 1 96.88 214 LEU B N 1
ATOM 5135 C CA . LEU B 1 214 ? -9.867 -8.078 -9.57 1 96.88 214 LEU B CA 1
ATOM 5136 C C . LEU B 1 214 ? -11.156 -7.438 -9.062 1 96.88 214 LEU B C 1
ATOM 5138 O O . LEU B 1 214 ? -12.117 -8.141 -8.75 1 96.88 214 LEU B O 1
ATOM 5142 N N . TYR B 1 215 ? -11.195 -6.121 -9.016 1 94.5 215 TYR B N 1
ATOM 5143 C CA . TYR B 1 215 ? -12.367 -5.414 -8.5 1 94.5 215 TYR B CA 1
ATOM 5144 C C . TYR B 1 215 ? -13.547 -5.543 -9.453 1 94.5 215 TYR B C 1
ATOM 5146 O O . TYR B 1 215 ? -14.688 -5.723 -9.016 1 94.5 215 TYR B O 1
ATOM 5154 N N . ALA B 1 216 ? -13.305 -5.508 -10.703 1 95.56 216 ALA B N 1
ATOM 5155 C CA . ALA B 1 216 ? -14.352 -5.523 -11.719 1 95.56 216 ALA B CA 1
ATOM 5156 C C . ALA B 1 216 ? -15.055 -6.875 -11.766 1 95.56 216 ALA B C 1
ATOM 5158 O O . ALA B 1 216 ? -16.234 -6.957 -12.117 1 95.56 216 ALA B O 1
ATOM 5159 N N . ASP B 1 217 ? -14.391 -7.898 -11.398 1 97.06 217 ASP B N 1
ATOM 5160 C CA . ASP B 1 217 ? -14.914 -9.258 -11.547 1 97.06 217 ASP B CA 1
ATOM 5161 C C . ASP B 1 217 ? -15.977 -9.562 -10.492 1 97.06 217 ASP B C 1
ATOM 5163 O O . ASP B 1 217 ? -16.812 -10.453 -10.68 1 97.06 217 ASP B O 1
ATOM 5167 N N . HIS B 1 218 ? -15.922 -8.883 -9.305 1 97.44 218 HIS B N 1
ATOM 5168 C CA . HIS B 1 218 ? -16.859 -9.062 -8.211 1 97.44 218 HIS B CA 1
ATOM 5169 C C . HIS B 1 218 ? -16.875 -10.508 -7.711 1 97.44 218 HIS B C 1
ATOM 5171 O O . HIS B 1 218 ? -17.922 -11.055 -7.383 1 97.44 218 HIS B O 1
ATOM 5177 N N . ILE B 1 219 ? -15.727 -11.125 -7.742 1 98.19 219 ILE B N 1
ATOM 5178 C CA . ILE B 1 219 ? -15.586 -12.477 -7.191 1 98.19 219 ILE B CA 1
ATOM 5179 C C . ILE B 1 219 ? -15.086 -12.391 -5.754 1 98.19 219 ILE B C 1
ATOM 5181 O O . ILE B 1 219 ? -15.688 -12.984 -4.848 1 98.19 219 ILE B O 1
ATOM 5185 N N . VAL B 1 220 ? -14.062 -11.672 -5.535 1 97.5 220 VAL B N 1
ATOM 5186 C CA . VAL B 1 220 ? -13.477 -11.453 -4.219 1 97.5 220 VAL B CA 1
ATOM 5187 C C . VAL B 1 220 ? -13.805 -10.047 -3.73 1 97.5 220 VAL B C 1
ATOM 5189 O O . VAL B 1 220 ? -13.664 -9.078 -4.477 1 97.5 220 VAL B O 1
ATOM 5192 N N . SER B 1 221 ? -14.234 -9.93 -2.52 1 95.25 221 SER B N 1
ATOM 5193 C CA . SER B 1 221 ? -14.602 -8.625 -1.981 1 95.25 221 SER B CA 1
ATOM 5194 C C . SER B 1 221 ? -13.375 -7.75 -1.767 1 95.25 221 SER B C 1
ATOM 5196 O O . SER B 1 221 ? -12.32 -8.242 -1.369 1 95.25 221 SER B O 1
ATOM 5198 N N . PRO B 1 222 ? -13.516 -6.438 -1.993 1 92.69 222 PRO B N 1
ATOM 5199 C CA . PRO B 1 222 ? -12.422 -5.512 -1.707 1 92.69 222 PRO B CA 1
ATOM 5200 C C . PRO B 1 222 ? -11.953 -5.578 -0.255 1 92.69 222 PRO B C 1
ATOM 5202 O O . PRO B 1 222 ? -10.758 -5.43 0.021 1 92.69 222 PRO B O 1
ATOM 5205 N N . GLU B 1 223 ? -12.828 -5.785 0.632 1 90.81 223 GLU B N 1
ATOM 5206 C CA . GLU B 1 223 ? -12.484 -5.887 2.047 1 90.81 223 GLU B CA 1
ATOM 5207 C C . GLU B 1 223 ? -11.508 -7.031 2.301 1 90.81 223 GLU B C 1
ATOM 5209 O O . GLU B 1 223 ? -10.594 -6.902 3.111 1 90.81 223 GLU B O 1
ATOM 5214 N N . TRP B 1 224 ? -11.758 -8.172 1.576 1 94.19 224 TRP B N 1
ATOM 5215 C CA . TRP B 1 224 ? -10.898 -9.336 1.75 1 94.19 224 TRP B CA 1
ATOM 5216 C C . TRP B 1 224 ? -9.516 -9.094 1.153 1 94.19 224 TRP B C 1
ATOM 5218 O O . TRP B 1 224 ? -8.555 -9.773 1.503 1 94.19 224 TRP B O 1
ATOM 5228 N N . LEU B 1 225 ? -9.414 -8.094 0.264 1 96 225 LEU B N 1
ATOM 5229 C CA . LEU B 1 225 ? -8.156 -7.82 -0.418 1 96 225 LEU B CA 1
ATOM 5230 C C . LEU B 1 225 ? -7.355 -6.75 0.319 1 96 225 LEU B C 1
ATOM 5232 O O . LEU B 1 225 ? -6.152 -6.598 0.092 1 96 225 LEU B O 1
ATOM 5236 N N . GLN B 1 226 ? -7.934 -5.996 1.246 1 93.88 226 GLN B N 1
ATOM 5237 C CA . GLN B 1 226 ? -7.328 -4.84 1.903 1 93.88 226 GLN B CA 1
ATOM 5238 C C . GLN B 1 226 ? -6.055 -5.234 2.645 1 93.88 226 GLN B C 1
ATOM 5240 O O . GLN B 1 226 ? -5.043 -4.535 2.561 1 93.88 226 GLN B O 1
ATOM 5245 N N . PRO B 1 227 ? -6.078 -6.371 3.328 1 94.56 227 PRO B N 1
ATOM 5246 C CA . PRO B 1 227 ? -4.859 -6.738 4.047 1 94.56 227 PRO B CA 1
ATOM 5247 C C . PRO B 1 227 ? -3.662 -6.934 3.119 1 94.56 227 PRO B C 1
ATOM 5249 O O . PRO B 1 227 ? -2.521 -6.691 3.518 1 94.56 227 PRO B O 1
ATOM 5252 N N . TYR B 1 228 ? -3.922 -7.34 1.924 1 97.12 228 TYR B N 1
ATOM 5253 C CA . TYR B 1 228 ? -2.836 -7.535 0.969 1 97.12 228 TYR B CA 1
ATOM 5254 C C . TYR B 1 228 ? -2.197 -6.207 0.588 1 97.12 228 TYR B C 1
ATOM 5256 O O . TYR B 1 228 ? -0.978 -6.117 0.436 1 97.12 228 TYR B O 1
ATOM 5264 N N . PHE B 1 229 ? -3.021 -5.188 0.459 1 96.81 229 PHE B N 1
ATOM 5265 C CA . PHE B 1 229 ? -2.504 -3.863 0.141 1 96.81 229 PHE B CA 1
ATOM 5266 C C . PHE B 1 229 ? -1.652 -3.326 1.285 1 96.81 229 PHE B C 1
ATOM 5268 O O . PHE B 1 229 ? -0.586 -2.752 1.056 1 96.81 229 PHE B O 1
ATOM 5275 N N . THR B 1 230 ? -2.139 -3.484 2.477 1 95.31 230 THR B N 1
ATOM 5276 C CA . THR B 1 230 ? -1.391 -3.062 3.656 1 95.31 230 THR B CA 1
ATOM 5277 C C . THR B 1 230 ? -0.051 -3.789 3.734 1 95.31 230 THR B C 1
ATOM 5279 O O . THR B 1 230 ? 0.981 -3.17 4.004 1 95.31 230 THR B O 1
ATOM 5282 N N . TYR B 1 231 ? -0.109 -5.109 3.477 1 95.94 231 TYR B N 1
ATOM 5283 C CA . TYR B 1 231 ? 1.096 -5.934 3.488 1 95.94 231 TYR B CA 1
ATOM 5284 C C . TYR B 1 231 ? 2.121 -5.41 2.49 1 95.94 231 TYR B C 1
ATOM 5286 O O . TYR B 1 231 ? 3.287 -5.207 2.836 1 95.94 231 TYR B O 1
ATOM 5294 N N . GLN B 1 232 ? 1.701 -5.168 1.267 1 96.94 232 GLN B N 1
ATOM 5295 C CA . GLN B 1 232 ? 2.592 -4.707 0.205 1 96.94 232 GLN B CA 1
ATOM 5296 C C . GLN B 1 232 ? 3.141 -3.316 0.512 1 96.94 232 GLN B C 1
ATOM 5298 O O . GLN B 1 232 ? 4.32 -3.043 0.276 1 96.94 232 GLN B O 1
ATOM 5303 N N . TRP B 1 233 ? 2.287 -2.445 1.03 1 96.75 233 TRP B N 1
ATOM 5304 C CA . TRP B 1 233 ? 2.715 -1.089 1.361 1 96.75 233 TRP B CA 1
ATOM 5305 C C . TRP B 1 233 ? 3.818 -1.107 2.414 1 96.75 233 TRP B C 1
ATOM 5307 O O . TRP B 1 233 ? 4.832 -0.422 2.27 1 96.75 233 TRP B O 1
ATOM 5317 N N . ASN B 1 234 ? 3.631 -1.902 3.418 1 95.25 234 ASN B N 1
ATOM 5318 C CA . ASN B 1 234 ? 4.625 -2.002 4.484 1 95.25 234 ASN B CA 1
ATOM 5319 C C . ASN B 1 234 ? 5.953 -2.547 3.963 1 95.25 234 ASN B C 1
ATOM 5321 O O . ASN B 1 234 ? 7.02 -2.068 4.352 1 95.25 234 ASN B O 1
ATOM 5325 N N . LYS B 1 235 ? 5.859 -3.518 3.115 1 96 235 LYS B N 1
ATOM 5326 C CA . LYS B 1 235 ? 7.082 -4.055 2.52 1 96 235 LYS B CA 1
ATOM 5327 C C . LYS B 1 235 ? 7.785 -3.002 1.671 1 96 235 LYS B C 1
ATOM 5329 O O . LYS B 1 235 ? 9.016 -2.887 1.708 1 96 235 LYS B O 1
ATOM 5334 N N . MET B 1 236 ? 7.004 -2.283 0.911 1 96.38 236 MET B N 1
ATOM 5335 C CA . MET B 1 236 ? 7.57 -1.222 0.084 1 96.38 236 MET B CA 1
ATOM 5336 C C . MET B 1 236 ? 8.281 -0.184 0.944 1 96.38 236 MET B C 1
ATOM 5338 O O . MET B 1 236 ? 9.406 0.218 0.635 1 96.38 236 MET B O 1
ATOM 5342 N N . LEU B 1 237 ? 7.652 0.277 2.049 1 96 237 LEU B N 1
ATOM 5343 C CA . LEU B 1 237 ? 8.258 1.265 2.936 1 96 237 LEU B CA 1
ATOM 5344 C C . LEU B 1 237 ? 9.57 0.746 3.516 1 96 237 LEU B C 1
ATOM 5346 O O . LEU B 1 237 ? 10.547 1.487 3.602 1 96 237 LEU B O 1
ATOM 5350 N N . ALA B 1 238 ? 9.57 -0.522 3.904 1 94.81 238 ALA B N 1
ATOM 5351 C CA . ALA B 1 238 ? 10.773 -1.118 4.48 1 94.81 238 ALA B CA 1
ATOM 5352 C C . ALA B 1 238 ? 11.93 -1.081 3.486 1 94.81 238 ALA B C 1
ATOM 5354 O O . ALA B 1 238 ? 13.062 -0.768 3.857 1 94.81 238 ALA B O 1
ATOM 5355 N N . VAL B 1 239 ? 11.664 -1.396 2.268 1 95.06 239 VAL B N 1
ATOM 5356 C CA . VAL B 1 239 ? 12.703 -1.377 1.239 1 95.06 239 VAL B CA 1
ATOM 5357 C C . VAL B 1 239 ? 13.133 0.062 0.968 1 95.06 239 VAL B C 1
ATOM 5359 O O . VAL B 1 239 ? 14.328 0.363 0.946 1 95.06 239 VAL B O 1
ATOM 5362 N N . ASP B 1 240 ? 12.141 0.965 0.802 1 95.12 240 ASP B N 1
ATOM 5363 C CA . ASP B 1 240 ? 12.406 2.354 0.436 1 95.12 240 ASP B CA 1
ATOM 5364 C C . ASP B 1 240 ? 13.234 3.057 1.51 1 95.12 240 ASP B C 1
ATOM 5366 O O . ASP B 1 240 ? 14.039 3.934 1.202 1 95.12 240 ASP B O 1
ATOM 5370 N N . GLN B 1 241 ? 13.078 2.672 2.68 1 93.56 241 GLN B N 1
ATOM 5371 C CA . GLN B 1 241 ? 13.758 3.342 3.783 1 93.56 241 GLN B CA 1
ATOM 5372 C C . GLN B 1 241 ? 15.023 2.59 4.191 1 93.56 241 GLN B C 1
ATOM 5374 O O . GLN B 1 241 ? 15.594 2.857 5.246 1 93.56 241 GLN B O 1
ATOM 5379 N N . GLY B 1 242 ? 15.398 1.591 3.443 1 92.31 242 GLY B N 1
ATOM 5380 C CA . GLY B 1 242 ? 16.672 0.916 3.613 1 92.31 242 GLY B CA 1
ATOM 5381 C C . GLY B 1 242 ? 16.672 -0.108 4.734 1 92.31 242 GLY B C 1
ATOM 5382 O O . GLY B 1 242 ? 17.719 -0.573 5.164 1 92.31 242 GLY B O 1
ATOM 5383 N N . LEU B 1 243 ? 15.484 -0.453 5.191 1 92.5 243 LEU B N 1
ATOM 5384 C CA . LEU B 1 243 ? 15.359 -1.409 6.285 1 92.5 243 LEU B CA 1
ATOM 5385 C C . LEU B 1 243 ? 15.367 -2.84 5.762 1 92.5 243 LEU B C 1
ATOM 5387 O O . LEU B 1 243 ? 15.641 -3.781 6.512 1 92.5 243 LEU B O 1
ATOM 5391 N N . ASP B 1 244 ? 15.039 -3.066 4.5 1 94.69 244 ASP B N 1
ATOM 5392 C CA . ASP B 1 244 ? 15.031 -4.367 3.834 1 94.69 244 ASP B CA 1
ATOM 5393 C C . ASP B 1 244 ? 15.844 -4.32 2.541 1 94.69 244 ASP B C 1
ATOM 5395 O O . ASP B 1 244 ? 15.461 -3.637 1.588 1 94.69 244 ASP B O 1
ATOM 5399 N N . LYS B 1 245 ? 16.859 -5.02 2.424 1 95.56 245 LYS B N 1
ATOM 5400 C CA . LYS B 1 245 ? 17.719 -5.074 1.243 1 95.56 245 LYS B CA 1
ATOM 5401 C C . LYS B 1 245 ? 17.531 -6.379 0.479 1 95.56 245 LYS B C 1
ATOM 5403 O O . LYS B 1 245 ? 18.328 -6.711 -0.405 1 95.56 245 LYS B O 1
ATOM 5408 N N . GLY B 1 246 ? 16.469 -7.129 0.809 1 96.12 246 GLY B N 1
ATOM 5409 C CA . GLY B 1 246 ? 16.25 -8.469 0.291 1 96.12 246 GLY B CA 1
ATOM 5410 C C . GLY B 1 246 ? 16.688 -9.562 1.257 1 96.12 246 GLY B C 1
ATOM 5411 O O . GLY B 1 246 ? 17.5 -9.32 2.152 1 96.12 246 GLY B O 1
ATOM 5412 N N . PRO B 1 247 ? 16.172 -10.758 1.054 1 96.19 247 PRO B N 1
ATOM 5413 C CA . PRO B 1 247 ? 16.438 -11.812 2.037 1 96.19 247 PRO B CA 1
ATOM 5414 C C . PRO B 1 247 ? 17.891 -12.289 2.018 1 96.19 247 PRO B C 1
ATOM 5416 O O . PRO B 1 247 ? 18.453 -12.531 0.947 1 96.19 247 PRO B O 1
ATOM 5419 N N . GLN B 1 248 ? 18.438 -12.43 3.189 1 94.56 248 GLN B N 1
ATOM 5420 C CA . GLN B 1 248 ? 19.781 -12.984 3.352 1 94.56 248 GLN B CA 1
ATOM 5421 C C . GLN B 1 248 ? 19.734 -14.5 3.506 1 94.56 248 GLN B C 1
ATOM 5423 O O . GLN B 1 248 ? 20.562 -15.211 2.938 1 94.56 248 GLN B O 1
ATOM 5428 N N . GLN B 1 249 ? 18.812 -14.891 4.301 1 94.12 249 GLN B N 1
ATOM 5429 C CA . GLN B 1 249 ? 18.516 -16.297 4.504 1 94.12 249 GLN B CA 1
ATOM 5430 C C . GLN B 1 249 ? 17.016 -16.578 4.363 1 94.12 249 GLN B C 1
ATOM 5432 O O . GLN B 1 249 ? 16.188 -15.797 4.84 1 94.12 249 GLN B O 1
ATOM 5437 N N . LEU B 1 250 ? 16.812 -17.609 3.631 1 95.12 250 LEU B N 1
ATOM 5438 C CA . LEU B 1 250 ? 15.414 -17.969 3.387 1 95.12 250 LEU B CA 1
ATOM 5439 C C . LEU B 1 250 ? 15.266 -19.484 3.273 1 95.12 250 LEU B C 1
ATOM 5441 O O . LEU B 1 250 ? 15.938 -20.125 2.461 1 95.12 250 LEU B O 1
ATOM 5445 N N . SER B 1 251 ? 14.438 -20.031 4.18 1 95.25 251 SER B N 1
ATOM 5446 C CA . SER B 1 251 ? 14.188 -21.453 4.094 1 95.25 251 SER B CA 1
ATOM 5447 C C . SER B 1 251 ? 13.438 -21.812 2.816 1 95.25 251 SER B C 1
ATOM 5449 O O . SER B 1 251 ? 12.773 -20.969 2.225 1 95.25 251 SER B O 1
ATOM 5451 N N . GLU B 1 252 ? 13.586 -23.062 2.42 1 96.75 252 GLU B N 1
ATOM 5452 C CA . GLU B 1 252 ? 12.859 -23.531 1.243 1 96.75 252 GLU B CA 1
ATOM 5453 C C . GLU B 1 252 ? 11.352 -23.391 1.434 1 96.75 252 GLU B C 1
ATOM 5455 O O . GLU B 1 252 ? 10.625 -23.047 0.498 1 96.75 252 GLU B O 1
ATOM 5460 N N . GLU B 1 253 ? 10.93 -23.641 2.592 1 95.25 253 GLU B N 1
ATOM 5461 C CA . GLU B 1 253 ? 9.508 -23.547 2.896 1 95.25 253 GLU B CA 1
ATOM 5462 C C . GLU B 1 253 ? 9.008 -22.125 2.75 1 95.25 253 GLU B C 1
ATOM 5464 O O . GLU B 1 253 ? 7.969 -21.875 2.125 1 95.25 253 GLU B O 1
ATOM 5469 N N . GLU B 1 254 ? 9.766 -21.219 3.281 1 94.44 254 GLU B N 1
ATOM 5470 C CA . GLU B 1 254 ? 9.398 -19.812 3.197 1 94.44 254 GLU B CA 1
ATOM 5471 C C . GLU B 1 254 ? 9.477 -19.312 1.76 1 94.44 254 GLU B C 1
ATOM 5473 O O . GLU B 1 254 ? 8.609 -18.547 1.314 1 94.44 254 GLU B O 1
ATOM 5478 N N . PHE B 1 255 ? 10.516 -19.766 1.098 1 97.56 255 PHE B N 1
ATOM 5479 C CA . PHE B 1 255 ? 10.664 -19.422 -0.308 1 97.56 255 PHE B CA 1
ATOM 5480 C C . PHE B 1 255 ? 9.461 -19.875 -1.116 1 97.56 255 PHE B C 1
ATOM 5482 O O . PHE B 1 255 ? 8.867 -19.094 -1.86 1 97.56 255 PHE B O 1
ATOM 5489 N N . ASN B 1 256 ? 9.055 -21.094 -0.927 1 97.5 256 ASN B N 1
ATOM 5490 C CA . ASN B 1 256 ? 7.957 -21.703 -1.678 1 97.5 256 ASN B CA 1
ATOM 5491 C C . ASN B 1 256 ? 6.629 -21.016 -1.375 1 97.5 256 ASN B C 1
ATOM 5493 O O . ASN B 1 256 ? 5.777 -20.875 -2.258 1 97.5 256 ASN B O 1
ATOM 5497 N N . LYS B 1 257 ? 6.5 -20.531 -0.251 1 94.75 257 LYS B N 1
ATOM 5498 C CA . LYS B 1 257 ? 5.25 -19.906 0.19 1 94.75 257 LYS B CA 1
ATOM 5499 C C . LYS B 1 257 ? 5.137 -18.469 -0.312 1 94.75 257 LYS B C 1
ATOM 5501 O O . LYS B 1 257 ? 4.047 -18.016 -0.662 1 94.75 257 LYS B O 1
ATOM 5506 N N . THR B 1 258 ? 6.254 -17.797 -0.462 1 95.94 258 THR B N 1
ATOM 5507 C CA . THR B 1 258 ? 6.176 -16.359 -0.635 1 95.94 258 THR B CA 1
ATOM 5508 C C . THR B 1 258 ? 6.633 -15.953 -2.035 1 95.94 258 THR B C 1
ATOM 5510 O O . THR B 1 258 ? 6.387 -14.828 -2.475 1 95.94 258 THR B O 1
ATOM 5513 N N . ALA B 1 259 ? 7.191 -16.828 -2.762 1 98.19 259 ALA B N 1
ATOM 5514 C CA . ALA B 1 259 ? 7.797 -16.469 -4.043 1 98.19 259 ALA B CA 1
ATOM 5515 C C . ALA B 1 259 ? 6.734 -16.078 -5.066 1 98.19 259 ALA B C 1
ATOM 5517 O O . ALA B 1 259 ? 5.645 -16.656 -5.09 1 98.19 259 ALA B O 1
ATOM 5518 N N . MET B 1 260 ? 7.043 -15.086 -5.844 1 98.31 260 MET B N 1
ATOM 5519 C CA . MET B 1 260 ? 6.27 -14.805 -7.047 1 98.31 260 MET B CA 1
ATOM 5520 C C . MET B 1 260 ? 6.57 -15.828 -8.141 1 98.31 260 MET B C 1
ATOM 5522 O O . MET B 1 260 ? 7.727 -16.219 -8.328 1 98.31 260 MET B O 1
ATOM 5526 N N . ARG B 1 261 ? 5.562 -16.328 -8.758 1 98.56 261 ARG B N 1
ATOM 5527 C CA . ARG B 1 261 ? 5.746 -17.281 -9.852 1 98.56 261 ARG B CA 1
ATOM 5528 C C . ARG B 1 261 ? 5.488 -16.625 -11.203 1 98.56 261 ARG B C 1
ATOM 5530 O O . ARG B 1 261 ? 4.422 -16.047 -11.422 1 98.56 261 ARG B O 1
ATOM 5537 N N . CYS B 1 262 ? 6.48 -16.734 -12.055 1 98.06 262 CYS B N 1
ATOM 5538 C CA . CYS B 1 262 ? 6.387 -16.203 -13.414 1 98.06 262 CYS B CA 1
ATOM 5539 C C . CYS B 1 262 ? 6.895 -17.234 -14.43 1 98.06 262 CYS B C 1
ATOM 5541 O O . CYS B 1 262 ? 7.566 -18.188 -14.062 1 98.06 262 CYS B O 1
ATOM 5543 N N . GLY B 1 263 ? 6.484 -17.031 -15.625 1 98.19 263 GLY B N 1
ATOM 5544 C CA . GLY B 1 263 ? 6.98 -17.906 -16.672 1 98.19 263 GLY B CA 1
ATOM 5545 C C . GLY B 1 263 ? 6.82 -17.312 -18.062 1 98.19 263 GLY B C 1
ATOM 5546 O O . GLY B 1 263 ? 6.242 -16.234 -18.219 1 98.19 263 GLY B O 1
ATOM 5547 N N . ARG B 1 264 ? 7.414 -17.969 -18.969 1 98.06 264 ARG B N 1
ATOM 5548 C CA . ARG B 1 264 ? 7.395 -17.531 -20.375 1 98.06 264 ARG B CA 1
ATOM 5549 C C . ARG B 1 264 ? 7.777 -18.688 -21.297 1 98.06 264 ARG B C 1
ATOM 5551 O O . ARG B 1 264 ? 8.547 -19.562 -20.922 1 98.06 264 ARG B O 1
ATOM 5558 N N . ILE B 1 265 ? 7.176 -18.688 -22.484 1 97.81 265 ILE B N 1
ATOM 5559 C CA . ILE B 1 265 ? 7.547 -19.656 -23.516 1 97.81 265 ILE B CA 1
ATOM 5560 C C . ILE B 1 265 ? 8.297 -18.969 -24.641 1 97.81 265 ILE B C 1
ATOM 5562 O O . ILE B 1 265 ? 7.766 -18.062 -25.281 1 97.81 265 ILE B O 1
ATOM 5566 N N . LEU B 1 266 ? 9.555 -19.328 -24.781 1 97.44 266 LEU B N 1
ATOM 5567 C CA . LEU B 1 266 ? 10.344 -18.828 -25.906 1 97.44 266 LEU B CA 1
ATOM 5568 C C . LEU B 1 266 ? 10.164 -19.734 -27.125 1 97.44 266 LEU B C 1
ATOM 5570 O O . LEU B 1 266 ? 10.586 -20.891 -27.125 1 97.44 266 LEU B O 1
ATOM 5574 N N . GLN B 1 267 ? 9.695 -19.219 -28.203 1 96.25 267 GLN B N 1
ATOM 5575 C CA . GLN B 1 267 ? 9.258 -20.016 -29.344 1 96.25 267 GLN B CA 1
ATOM 5576 C C . GLN B 1 267 ? 10.445 -20.469 -30.203 1 96.25 267 GLN B C 1
ATOM 5578 O O . GLN B 1 267 ? 10.469 -21.578 -30.719 1 96.25 267 GLN B O 1
ATOM 5583 N N . LYS B 1 268 ? 11.414 -19.594 -30.312 1 94.69 268 LYS B N 1
ATOM 5584 C CA . LYS B 1 268 ? 12.562 -19.891 -31.172 1 94.69 268 LYS B CA 1
ATOM 5585 C C . LYS B 1 268 ? 13.867 -19.5 -30.484 1 94.69 268 LYS B C 1
ATOM 5587 O O . LYS B 1 268 ? 13.859 -18.766 -29.484 1 94.69 268 LYS B O 1
ATOM 5592 N N . ASN B 1 269 ? 14.805 -20.156 -31.062 1 90.56 269 ASN B N 1
ATOM 5593 C CA . ASN B 1 269 ? 16.125 -19.75 -30.609 1 90.56 269 ASN B CA 1
ATOM 5594 C C . ASN B 1 269 ? 16.469 -18.328 -31.047 1 90.56 269 ASN B C 1
ATOM 5596 O O . ASN B 1 269 ? 16.109 -17.906 -32.156 1 90.56 269 ASN B O 1
ATOM 5600 N N . GLY B 1 270 ? 17.031 -17.516 -30.172 1 91.44 270 GLY B N 1
ATOM 5601 C CA . GLY B 1 270 ? 17.375 -16.141 -30.469 1 91.44 270 GLY B CA 1
ATOM 5602 C C . GLY B 1 270 ? 17.75 -15.344 -29.234 1 91.44 270 GLY B C 1
ATOM 5603 O O . GLY B 1 270 ? 18.047 -15.914 -28.172 1 91.44 270 GLY B O 1
ATOM 5604 N N . LYS B 1 271 ? 17.906 -14.062 -29.547 1 95.38 271 LYS B N 1
ATOM 5605 C CA . LYS B 1 271 ? 18.203 -13.133 -28.453 1 95.38 271 LYS B CA 1
ATOM 5606 C C . LYS B 1 271 ? 16.906 -12.594 -27.828 1 95.38 271 LYS B C 1
ATOM 5608 O O . LYS B 1 271 ? 15.992 -12.188 -28.547 1 95.38 271 LYS B O 1
ATOM 5613 N N . TYR B 1 272 ? 16.859 -12.773 -26.547 1 96.81 272 TYR B N 1
ATOM 5614 C CA . TYR B 1 272 ? 15.703 -12.273 -25.828 1 96.81 272 TYR B CA 1
ATOM 5615 C C . TYR B 1 272 ? 16.125 -11.359 -24.688 1 96.81 272 TYR B C 1
ATOM 5617 O O . TYR B 1 272 ? 17.219 -11.523 -24.125 1 96.81 272 TYR B O 1
ATOM 5625 N N . CYS B 1 273 ? 15.406 -10.328 -24.375 1 96.62 273 CYS B N 1
ATOM 5626 C CA . CYS B 1 273 ? 15.5 -9.445 -23.219 1 96.62 273 CYS B CA 1
ATOM 5627 C C . CYS B 1 273 ? 14.125 -9.008 -22.75 1 96.62 273 CYS B C 1
ATOM 5629 O O . CYS B 1 273 ? 13.383 -8.359 -23.484 1 96.62 273 CYS B O 1
ATOM 5631 N N . TRP B 1 274 ? 13.82 -9.438 -21.547 1 96.62 274 TRP B N 1
ATOM 5632 C CA . TRP B 1 274 ? 12.477 -9.07 -21.094 1 96.62 274 TRP B CA 1
ATOM 5633 C C . TRP B 1 274 ? 12.453 -8.875 -19.578 1 96.62 274 TRP B C 1
ATOM 5635 O O . TRP B 1 274 ? 13.438 -9.141 -18.891 1 96.62 274 TRP B O 1
ATOM 5645 N N . ARG B 1 275 ? 11.469 -8.281 -19.062 1 95.75 275 ARG B N 1
ATOM 5646 C CA . ARG B 1 275 ? 11.102 -8.195 -17.656 1 95.75 275 ARG B CA 1
ATOM 5647 C C . ARG B 1 275 ? 9.625 -8.547 -17.453 1 95.75 275 ARG B C 1
ATOM 5649 O O . ARG B 1 275 ? 8.812 -8.375 -18.359 1 95.75 275 ARG B O 1
ATOM 5656 N N . TRP B 1 276 ? 9.336 -9.109 -16.438 1 95.12 276 TRP B N 1
ATOM 5657 C CA . TRP B 1 276 ? 7.926 -9.359 -16.141 1 95.12 276 TRP B CA 1
ATOM 5658 C C . TRP B 1 276 ? 7.27 -8.117 -15.539 1 95.12 276 TRP B C 1
ATOM 5660 O O . TRP B 1 276 ? 7.887 -7.398 -14.75 1 95.12 276 TRP B O 1
ATOM 5670 N N . THR B 1 277 ? 5.992 -7.883 -15.883 1 89.88 277 THR B N 1
ATOM 5671 C CA . THR B 1 277 ? 5.258 -6.688 -15.492 1 89.88 277 THR B CA 1
ATOM 5672 C C . THR B 1 277 ? 4.883 -6.746 -14.008 1 89.88 277 THR B C 1
ATOM 5674 O O . THR B 1 277 ? 4.684 -7.832 -13.461 1 89.88 277 THR B O 1
ATOM 5677 N N . GLY B 1 278 ? 4.836 -5.547 -13.422 1 92.56 278 GLY B N 1
ATOM 5678 C CA . GLY B 1 278 ? 4.441 -5.438 -12.023 1 92.56 278 GLY B CA 1
ATOM 5679 C C . GLY B 1 278 ? 5.465 -4.715 -11.172 1 92.56 278 GLY B C 1
ATOM 5680 O O . GLY B 1 278 ? 6.648 -4.664 -11.516 1 92.56 278 GLY B O 1
ATOM 5681 N N . TYR B 1 279 ? 4.953 -4.195 -10.062 1 96.38 279 TYR B N 1
ATOM 5682 C CA . TYR B 1 279 ? 5.828 -3.508 -9.125 1 96.38 279 TYR B CA 1
ATOM 5683 C C . TYR B 1 279 ? 6.711 -4.5 -8.375 1 96.38 279 TYR B C 1
ATOM 5685 O O . TYR B 1 279 ? 6.223 -5.5 -7.852 1 96.38 279 TYR B O 1
ATOM 5693 N N . SER B 1 280 ? 7.996 -4.246 -8.344 1 95.69 280 SER B N 1
ATOM 5694 C CA . SER B 1 280 ? 8.961 -5.141 -7.711 1 95.69 280 SER B CA 1
ATOM 5695 C C . SER B 1 280 ? 9.844 -4.387 -6.723 1 95.69 280 SER B C 1
ATOM 5697 O O . SER B 1 280 ? 11.055 -4.59 -6.688 1 95.69 280 SER B O 1
ATOM 5699 N N . TYR B 1 281 ? 9.32 -3.408 -5.988 1 96 281 TYR B N 1
ATOM 5700 C CA . TYR B 1 281 ? 9.977 -2.734 -4.875 1 96 281 TYR B CA 1
ATOM 5701 C C . TYR B 1 281 ? 11.242 -2.02 -5.344 1 96 281 TYR B C 1
ATOM 5703 O O . TYR B 1 281 ? 12.281 -2.086 -4.68 1 96 281 TYR B O 1
ATOM 5711 N N . GLY B 1 282 ? 11.164 -1.469 -6.527 1 93.81 282 GLY B N 1
ATOM 5712 C CA . GLY B 1 282 ? 12.273 -0.692 -7.062 1 93.81 282 GLY B CA 1
ATOM 5713 C C . GLY B 1 282 ? 13.359 -1.551 -7.676 1 93.81 282 GLY B C 1
ATOM 5714 O O . GLY B 1 282 ? 14.477 -1.077 -7.906 1 93.81 282 GLY B O 1
ATOM 5715 N N . PHE B 1 283 ? 13.078 -2.791 -7.863 1 96.12 283 PHE B N 1
ATOM 5716 C CA . PHE B 1 283 ? 14.023 -3.707 -8.477 1 96.12 283 PHE B CA 1
ATOM 5717 C C . PHE B 1 283 ? 13.609 -4.043 -9.906 1 96.12 283 PHE B C 1
ATOM 5719 O O . PHE B 1 283 ? 12.711 -4.859 -10.125 1 96.12 283 PHE B O 1
ATOM 5726 N N . ASP B 1 284 ? 14.266 -3.443 -10.844 1 95.75 284 ASP B N 1
ATOM 5727 C CA . ASP B 1 284 ? 14.031 -3.756 -12.25 1 95.75 284 ASP B CA 1
ATOM 5728 C C . ASP B 1 284 ? 14.922 -4.902 -12.711 1 95.75 284 ASP B C 1
ATOM 5730 O O . ASP B 1 284 ? 16.078 -4.68 -13.102 1 95.75 284 ASP B O 1
ATOM 5734 N N . LEU B 1 285 ? 14.359 -6.055 -12.75 1 97.5 285 LEU B N 1
ATOM 5735 C CA . LEU B 1 285 ? 15.109 -7.25 -13.133 1 97.5 285 LEU B CA 1
ATOM 5736 C C . LEU B 1 285 ? 14.883 -7.582 -14.602 1 97.5 285 LEU B C 1
ATOM 5738 O O . LEU B 1 285 ? 13.758 -7.824 -15.031 1 97.5 285 LEU B O 1
ATOM 5742 N N . LEU B 1 286 ? 15.977 -7.605 -15.305 1 97.5 286 LEU B N 1
ATOM 5743 C CA . LEU B 1 286 ? 15.953 -8.008 -16.703 1 97.5 286 LEU B CA 1
ATOM 5744 C C . LEU B 1 286 ? 16.484 -9.422 -16.875 1 97.5 286 LEU B C 1
ATOM 5746 O O . LEU B 1 286 ? 17.469 -9.805 -16.25 1 97.5 286 LEU B O 1
ATOM 5750 N N . ILE B 1 287 ? 15.781 -10.172 -17.641 1 98 287 ILE B N 1
ATOM 5751 C CA . ILE B 1 287 ? 16.234 -11.5 -18.047 1 98 287 ILE B CA 1
ATOM 5752 C C . ILE B 1 287 ? 16.719 -11.469 -19.484 1 98 287 ILE B C 1
ATOM 5754 O O . ILE B 1 287 ? 15.984 -11.055 -20.391 1 98 287 ILE B O 1
ATOM 5758 N N . ILE B 1 288 ? 17.922 -11.883 -19.641 1 97.69 288 ILE B N 1
ATOM 5759 C CA . ILE B 1 288 ? 18.531 -11.805 -20.953 1 97.69 288 ILE B CA 1
ATOM 5760 C C . ILE B 1 288 ? 18.984 -13.195 -21.391 1 97.69 288 ILE B C 1
ATOM 5762 O O . ILE B 1 288 ? 19.594 -13.938 -20.609 1 97.69 288 ILE B O 1
ATOM 5766 N N . LEU B 1 289 ? 18.625 -13.594 -22.547 1 97.44 289 LEU B N 1
ATOM 5767 C CA . LEU B 1 289 ? 19.125 -14.82 -23.188 1 97.44 289 LEU B CA 1
ATOM 5768 C C . LEU B 1 289 ? 19.969 -14.5 -24.406 1 97.44 289 LEU B C 1
ATOM 5770 O O . LEU B 1 289 ? 19.5 -13.867 -25.344 1 97.44 289 LEU B O 1
ATOM 5774 N N . THR B 1 290 ? 21.25 -14.773 -24.25 1 93.38 290 THR B N 1
ATOM 5775 C CA . THR B 1 290 ? 22.172 -14.664 -25.375 1 93.38 290 THR B CA 1
ATOM 5776 C C . THR B 1 290 ? 22.969 -15.945 -25.531 1 93.38 290 THR B C 1
ATOM 5778 O O . THR B 1 290 ? 23.531 -16.469 -24.578 1 93.38 290 THR B O 1
ATOM 5781 N N . LYS B 1 291 ? 23.188 -16.391 -26.828 1 87.94 291 LYS B N 1
ATOM 5782 C CA . LYS B 1 291 ? 24 -17.547 -27.156 1 87.94 291 LYS B CA 1
ATOM 5783 C C . LYS B 1 291 ? 23.75 -18.688 -26.188 1 87.94 291 LYS B C 1
ATOM 5785 O O . LYS B 1 291 ? 24.688 -19.234 -25.594 1 87.94 291 LYS B O 1
ATOM 5790 N N . ARG B 1 292 ? 22.562 -18.969 -25.797 1 89.69 292 ARG B N 1
ATOM 5791 C CA . ARG B 1 292 ? 22.094 -20.094 -24.984 1 89.69 292 ARG B CA 1
ATOM 5792 C C . ARG B 1 292 ? 22.453 -19.875 -23.516 1 89.69 292 ARG B C 1
ATOM 5794 O O . ARG B 1 292 ? 22.469 -20.828 -22.719 1 89.69 292 ARG B O 1
ATOM 5801 N N . GLY B 1 293 ? 22.828 -18.688 -23.141 1 96.12 293 GLY B N 1
ATOM 5802 C CA . GLY B 1 293 ? 23.094 -18.328 -21.75 1 96.12 293 GLY B CA 1
ATOM 5803 C C . GLY B 1 293 ? 22.094 -17.328 -21.203 1 96.12 293 GLY B C 1
ATOM 5804 O O . GLY B 1 293 ? 21.781 -16.328 -21.859 1 96.12 293 GLY B O 1
ATOM 5805 N N . PHE B 1 294 ? 21.625 -17.672 -20.016 1 97.88 294 PHE B N 1
ATOM 5806 C CA . PHE B 1 294 ? 20.719 -16.75 -19.344 1 97.88 294 PHE B CA 1
ATOM 5807 C C . PHE B 1 294 ? 21.469 -15.859 -18.359 1 97.88 294 PHE B C 1
ATOM 5809 O O . PHE B 1 294 ? 22.328 -16.344 -17.609 1 97.88 294 PHE B O 1
ATOM 5816 N N . VAL B 1 295 ? 21.141 -14.539 -18.406 1 98.06 295 VAL B N 1
ATOM 5817 C CA . VAL B 1 295 ? 21.75 -13.539 -17.547 1 98.06 295 VAL B CA 1
ATOM 5818 C C . VAL B 1 295 ? 20.672 -12.703 -16.859 1 98.06 295 VAL B C 1
ATOM 5820 O O . VAL B 1 295 ? 19.688 -12.336 -17.484 1 98.06 295 VAL B O 1
ATOM 5823 N N . PHE B 1 296 ? 20.844 -12.547 -15.516 1 98.31 296 PHE B N 1
ATOM 5824 C CA . PHE B 1 296 ? 20.031 -11.578 -14.797 1 98.31 296 PHE B CA 1
ATOM 5825 C C . PHE B 1 296 ? 20.734 -10.227 -14.719 1 98.31 296 PHE B C 1
ATOM 5827 O O . PHE B 1 296 ? 21.953 -10.172 -14.516 1 98.31 296 PHE B O 1
ATOM 5834 N N . LYS B 1 297 ? 19.984 -9.203 -14.922 1 97.88 297 LYS B N 1
ATOM 5835 C CA . LYS B 1 297 ? 20.547 -7.867 -14.781 1 97.88 297 LYS B CA 1
ATOM 5836 C C . LYS B 1 297 ? 19.688 -7.004 -13.867 1 97.88 297 LYS B C 1
ATOM 5838 O O . LYS B 1 297 ? 18.469 -6.941 -14.031 1 97.88 297 LYS B O 1
ATOM 5843 N N . ARG B 1 298 ? 20.25 -6.434 -12.867 1 97.75 298 ARG B N 1
ATOM 5844 C CA . ARG B 1 298 ? 19.594 -5.367 -12.125 1 97.75 298 ARG B CA 1
ATOM 5845 C C . ARG B 1 298 ? 19.719 -4.031 -12.852 1 97.75 298 ARG B C 1
ATOM 5847 O O . ARG B 1 298 ? 20.766 -3.375 -12.773 1 97.75 298 ARG B O 1
ATOM 5854 N N . ASN B 1 299 ? 18.672 -3.654 -13.469 1 95.19 299 ASN B N 1
ATOM 5855 C CA . ASN B 1 299 ? 18.672 -2.412 -14.234 1 95.19 299 ASN B CA 1
ATOM 5856 C C . ASN B 1 299 ? 18.391 -1.205 -13.344 1 95.19 299 ASN B C 1
ATOM 5858 O O . ASN B 1 299 ? 17.391 -1.188 -12.617 1 95.19 299 ASN B O 1
ATOM 5862 N N . THR B 1 300 ? 19.203 -0.202 -13.328 1 90.25 300 THR B N 1
ATOM 5863 C CA . THR B 1 300 ? 18.984 1.038 -12.594 1 90.25 300 THR B CA 1
ATOM 5864 C C . THR B 1 300 ? 19.047 2.24 -13.531 1 90.25 300 THR B C 1
ATOM 5866 O O . THR B 1 300 ? 18.188 3.131 -13.469 1 90.25 300 THR B O 1
ATOM 5869 N N . GLN B 1 301 ? 20.109 2.236 -14.477 1 84.62 301 GLN B N 1
ATOM 5870 C CA . GLN B 1 301 ? 20.25 3.387 -15.359 1 84.62 301 GLN B CA 1
ATOM 5871 C C . GLN B 1 301 ? 20.641 2.953 -16.766 1 84.62 301 GLN B C 1
ATOM 5873 O O . GLN B 1 301 ? 20.547 3.738 -17.719 1 84.62 301 GLN B O 1
ATOM 5878 N N . SER B 1 302 ? 20.891 1.812 -16.891 1 86.19 302 SER B N 1
ATOM 5879 C CA . SER B 1 302 ? 21.469 1.348 -18.141 1 86.19 302 SER B CA 1
ATOM 5880 C C . SER B 1 302 ? 20.406 1.182 -19.219 1 86.19 302 SER B C 1
ATOM 5882 O O . SER B 1 302 ? 20.672 1.379 -20.406 1 86.19 302 SER B O 1
ATOM 5884 N N . GLN B 1 303 ? 19.234 0.777 -18.844 1 87.88 303 GLN B N 1
ATOM 5885 C CA . GLN B 1 303 ? 18.141 0.582 -19.781 1 87.88 303 GLN B CA 1
ATOM 5886 C C . GLN B 1 303 ? 16.953 1.478 -19.438 1 87.88 303 GLN B C 1
ATOM 5888 O O . GLN B 1 303 ? 16.734 1.808 -18.266 1 87.88 303 GLN B O 1
ATOM 5893 N N . PRO B 1 304 ? 16.297 1.868 -20.531 1 85.94 304 PRO B N 1
ATOM 5894 C CA . PRO B 1 304 ? 15.117 2.689 -20.281 1 85.94 304 PRO B CA 1
ATOM 5895 C C . PRO B 1 304 ? 14.086 1.98 -19.391 1 85.94 304 PRO B C 1
ATOM 5897 O O . PRO B 1 304 ? 13.859 0.78 -19.562 1 85.94 304 PRO B O 1
ATOM 5900 N N . TYR B 1 305 ? 13.648 2.717 -18.516 1 88.06 305 TYR B N 1
ATOM 5901 C CA . TYR B 1 305 ? 12.664 2.225 -17.562 1 88.06 305 TYR B CA 1
ATOM 5902 C C . TYR B 1 305 ? 11.805 3.367 -17.031 1 88.06 305 TYR B C 1
ATOM 5904 O O . TYR B 1 305 ? 12.32 4.445 -16.719 1 88.06 305 TYR B O 1
ATOM 5912 N N . ASN B 1 306 ? 10.484 3.189 -17 1 84.19 306 ASN B N 1
ATOM 5913 C CA . ASN B 1 306 ? 9.594 4.266 -16.578 1 84.19 306 ASN B CA 1
ATOM 5914 C C . ASN B 1 306 ? 9.281 4.16 -15.078 1 84.19 306 ASN B C 1
ATOM 5916 O O . ASN B 1 306 ? 8.82 5.129 -14.469 1 84.19 306 ASN B O 1
ATOM 5920 N N . GLY B 1 307 ? 9.555 3.066 -14.492 1 90.75 307 GLY B N 1
ATOM 5921 C CA . GLY B 1 307 ? 9.227 2.869 -13.094 1 90.75 307 GLY B CA 1
ATOM 5922 C C . GLY B 1 307 ? 10.289 3.393 -12.148 1 90.75 307 GLY B C 1
ATOM 5923 O O . GLY B 1 307 ? 11.094 4.25 -12.523 1 90.75 307 GLY B O 1
ATOM 5924 N N . SER B 1 308 ? 10.164 3.088 -10.891 1 92.81 308 SER B N 1
ATOM 5925 C CA . SER B 1 308 ? 11.117 3.525 -9.875 1 92.81 308 SER B CA 1
ATOM 5926 C C . SER B 1 308 ? 12.195 2.475 -9.641 1 92.81 308 SER B C 1
ATOM 5928 O O . SER B 1 308 ? 11.93 1.274 -9.742 1 92.81 308 SER B O 1
ATOM 5930 N N . VAL B 1 309 ? 13.367 2.957 -9.406 1 94.19 309 VAL B N 1
ATOM 5931 C CA . VAL B 1 309 ? 14.484 2.064 -9.102 1 94.19 309 VAL B CA 1
ATOM 5932 C C . VAL B 1 309 ? 15.078 2.422 -7.742 1 94.19 309 VAL B C 1
ATOM 5934 O O . VAL B 1 309 ? 15.242 3.6 -7.418 1 94.19 309 VAL B O 1
ATOM 5937 N N . SER B 1 310 ? 15.258 1.433 -6.961 1 92.88 310 SER B N 1
ATOM 5938 C CA . SER B 1 310 ? 15.93 1.633 -5.68 1 92.88 310 SER B CA 1
ATOM 5939 C C . SER B 1 310 ? 17.391 2.002 -5.879 1 92.88 310 SER B C 1
ATOM 5941 O O . SER B 1 310 ? 18.109 1.355 -6.656 1 92.88 310 SER B O 1
ATOM 5943 N N . LEU B 1 311 ? 17.859 2.99 -5.145 1 91.19 311 LEU B N 1
ATOM 5944 C CA . LEU B 1 311 ? 19.25 3.416 -5.27 1 91.19 311 LEU B CA 1
ATOM 5945 C C . LEU B 1 311 ? 20.094 2.809 -4.16 1 91.19 311 LEU B C 1
ATOM 5947 O O . LEU B 1 311 ? 21.234 3.242 -3.936 1 91.19 311 LEU B O 1
ATOM 5951 N N . GLN B 1 312 ? 19.547 1.807 -3.488 1 92.56 312 GLN B N 1
ATOM 5952 C CA . GLN B 1 312 ? 20.359 1.055 -2.547 1 92.56 312 GLN B CA 1
ATOM 5953 C C . GLN B 1 312 ? 21.594 0.477 -3.232 1 92.56 312 GLN B C 1
ATOM 5955 O O . GLN B 1 312 ? 21.516 -0.048 -4.344 1 92.56 312 GLN B O 1
ATOM 5960 N N . PRO B 1 313 ? 22.703 0.592 -2.557 1 93.06 313 PRO B N 1
ATOM 5961 C CA . PRO B 1 313 ? 23.938 0.109 -3.201 1 93.06 313 PRO B CA 1
ATOM 5962 C C . PRO B 1 313 ? 23.906 -1.394 -3.475 1 93.06 313 PRO B C 1
ATOM 5964 O O . PRO B 1 313 ? 24.5 -1.859 -4.449 1 93.06 313 PRO B O 1
ATOM 5967 N N . THR B 1 314 ? 23.219 -2.113 -2.582 1 95.81 314 THR B N 1
ATOM 5968 C CA . THR B 1 314 ? 23.109 -3.557 -2.77 1 95.81 314 THR B CA 1
ATOM 5969 C C . THR B 1 314 ? 21.688 -4.031 -2.502 1 95.81 314 THR B C 1
ATOM 5971 O O . THR B 1 314 ? 21.016 -3.52 -1.604 1 95.81 314 THR B O 1
ATOM 5974 N N . ARG B 1 315 ? 21.25 -4.875 -3.34 1 96.56 315 ARG B N 1
ATOM 5975 C CA . ARG B 1 315 ? 19.969 -5.562 -3.176 1 96.56 315 ARG B CA 1
ATOM 5976 C C . ARG B 1 315 ? 20.125 -7.062 -3.414 1 96.56 315 ARG B C 1
ATOM 5978 O O . ARG B 1 315 ? 20.938 -7.484 -4.234 1 96.56 315 ARG B O 1
ATOM 5985 N N . ARG B 1 316 ? 19.391 -7.828 -2.678 1 97.81 316 ARG B N 1
ATOM 5986 C CA . ARG B 1 316 ? 19.438 -9.281 -2.816 1 97.81 316 ARG B CA 1
ATOM 5987 C C . ARG B 1 316 ? 18.078 -9.836 -3.223 1 97.81 316 ARG B C 1
ATOM 5989 O O . ARG B 1 316 ? 17.031 -9.273 -2.873 1 97.81 316 ARG B O 1
ATOM 5996 N N . ILE B 1 317 ? 18.141 -10.945 -3.967 1 98.19 317 ILE B N 1
ATOM 5997 C CA . ILE B 1 317 ? 16.938 -11.711 -4.258 1 98.19 317 ILE B CA 1
ATOM 5998 C C . ILE B 1 317 ? 17.203 -13.203 -4.051 1 98.19 317 ILE B C 1
ATOM 6000 O O . ILE B 1 317 ? 18.359 -13.641 -4.066 1 98.19 317 ILE B O 1
ATOM 6004 N N . PHE B 1 318 ? 16.172 -13.961 -3.715 1 98.38 318 PHE B N 1
ATOM 6005 C CA . PHE B 1 318 ? 16.172 -15.414 -3.844 1 98.38 318 PHE B CA 1
ATOM 6006 C C . PHE B 1 318 ? 15.391 -15.844 -5.074 1 98.38 318 PHE B C 1
ATOM 6008 O O . PHE B 1 318 ? 14.352 -15.258 -5.391 1 98.38 318 PHE B O 1
ATOM 6015 N N . TYR B 1 319 ? 15.93 -16.844 -5.715 1 98.5 319 TYR B N 1
ATOM 6016 C CA . TYR B 1 319 ? 15.227 -17.234 -6.934 1 98.5 319 TYR B CA 1
ATOM 6017 C C . TYR B 1 319 ? 15.422 -18.719 -7.227 1 98.5 319 TYR B C 1
ATOM 6019 O O . TYR B 1 319 ? 16.281 -19.359 -6.625 1 98.5 319 TYR B O 1
ATOM 6027 N N . LYS B 1 320 ? 14.586 -19.203 -7.965 1 98.62 320 LYS B N 1
ATOM 6028 C CA . LYS B 1 320 ? 14.688 -20.484 -8.656 1 98.62 320 LYS B CA 1
ATOM 6029 C C . LYS B 1 320 ? 14.289 -20.359 -10.125 1 98.62 320 LYS B C 1
ATOM 6031 O O . LYS B 1 320 ? 13.203 -19.859 -10.438 1 98.62 320 LYS B O 1
ATOM 6036 N N . PHE B 1 321 ? 15.219 -20.703 -10.977 1 98.44 321 PHE B N 1
ATOM 6037 C CA . PHE B 1 321 ? 15.039 -20.562 -12.414 1 98.44 321 PHE B CA 1
ATOM 6038 C C . PHE B 1 321 ? 15.117 -21.906 -13.117 1 98.44 321 PHE B C 1
ATOM 6040 O O . PHE B 1 321 ? 16.109 -22.625 -12.977 1 98.44 321 PHE B O 1
ATOM 6047 N N . SER B 1 322 ? 14.008 -22.219 -13.844 1 98.12 322 SER B N 1
ATOM 6048 C CA . SER B 1 322 ? 13.945 -23.516 -14.508 1 98.12 322 SER B CA 1
ATOM 6049 C C . SER B 1 322 ? 13.578 -23.359 -15.984 1 98.12 322 SER B C 1
ATOM 6051 O O . SER B 1 322 ? 12.758 -22.516 -16.344 1 98.12 322 SER B O 1
ATOM 6053 N N . VAL B 1 323 ? 14.234 -24.219 -16.797 1 98.06 323 VAL B N 1
ATOM 6054 C CA . VAL B 1 323 ? 13.945 -24.281 -18.219 1 98.06 323 VAL B CA 1
ATOM 6055 C C . VAL B 1 323 ? 13.625 -25.719 -18.625 1 98.06 323 VAL B C 1
ATOM 6057 O O . VAL B 1 323 ? 14.219 -26.656 -18.109 1 98.06 323 VAL B O 1
ATOM 6060 N N . MET B 1 324 ? 12.609 -25.844 -19.562 1 97.81 324 MET B N 1
ATOM 6061 C CA . MET B 1 324 ? 12.219 -27.188 -19.969 1 97.81 324 MET B CA 1
ATOM 6062 C C . MET B 1 324 ? 11.773 -27.203 -21.422 1 97.81 324 MET B C 1
ATOM 6064 O O . MET B 1 324 ? 11.195 -26.234 -21.906 1 97.81 324 MET B O 1
ATOM 6068 N N . SER B 1 325 ? 12.117 -28.25 -22.047 1 97.69 325 SER B N 1
ATOM 6069 C CA . SER B 1 325 ? 11.531 -28.609 -23.344 1 97.69 325 SER B CA 1
ATOM 6070 C C . SER B 1 325 ? 10.508 -29.719 -23.203 1 97.69 325 SER B C 1
ATOM 6072 O O . SER B 1 325 ? 10.719 -30.672 -22.438 1 97.69 325 SER B O 1
ATOM 6074 N N . LEU B 1 326 ? 9.406 -29.547 -23.859 1 96 326 LEU B N 1
ATOM 6075 C CA . LEU B 1 326 ? 8.328 -30.531 -23.75 1 96 326 LEU B CA 1
ATOM 6076 C C . LEU B 1 326 ? 8.039 -31.172 -25.109 1 96 326 LEU B C 1
ATOM 6078 O O . LEU B 1 326 ? 8.227 -30.547 -26.156 1 96 326 LEU B O 1
ATOM 6082 N N . ASP B 1 327 ? 7.57 -32.375 -25.078 1 93.94 327 ASP B N 1
ATOM 6083 C CA . ASP B 1 327 ? 7.113 -33.031 -26.297 1 93.94 327 ASP B CA 1
ATOM 6084 C C . ASP B 1 327 ? 5.641 -32.75 -26.562 1 93.94 327 ASP B C 1
ATOM 6086 O O . ASP B 1 327 ? 5.051 -31.875 -25.906 1 93.94 327 ASP B O 1
ATOM 6090 N N . LYS B 1 328 ? 5.094 -33.406 -27.5 1 89.69 328 LYS B N 1
ATOM 6091 C CA . LYS B 1 328 ? 3.732 -33.125 -27.953 1 89.69 328 LYS B CA 1
ATOM 6092 C C . LYS B 1 328 ? 2.715 -33.469 -26.859 1 89.69 328 LYS B C 1
ATOM 6094 O O . LYS B 1 328 ? 1.625 -32.906 -26.828 1 89.69 328 LYS B O 1
ATOM 6099 N N . ASN B 1 329 ? 3.055 -34.344 -25.938 1 91.44 329 ASN B N 1
ATOM 6100 C CA . ASN B 1 329 ? 2.135 -34.75 -24.891 1 91.44 329 ASN B CA 1
ATOM 6101 C C . ASN B 1 329 ? 2.377 -33.969 -23.594 1 91.44 329 ASN B C 1
ATOM 6103 O O . ASN B 1 329 ? 1.768 -34.25 -22.562 1 91.44 329 ASN B O 1
ATOM 6107 N N . GLY B 1 330 ? 3.275 -33.062 -23.641 1 93.62 330 GLY B N 1
ATOM 6108 C CA . GLY B 1 330 ? 3.555 -32.25 -22.469 1 93.62 330 GLY B CA 1
ATOM 6109 C C . GLY B 1 330 ? 4.547 -32.906 -21.516 1 93.62 330 GLY B C 1
ATOM 6110 O O . GLY B 1 330 ? 4.656 -32.5 -20.359 1 93.62 330 GLY B O 1
ATOM 6111 N N . MET B 1 331 ? 5.223 -33.906 -22.031 1 94.31 331 MET B N 1
ATOM 6112 C CA . MET B 1 331 ? 6.234 -34.562 -21.219 1 94.31 331 MET B CA 1
ATOM 6113 C C . MET B 1 331 ? 7.594 -33.906 -21.391 1 94.31 331 MET B C 1
ATOM 6115 O O . MET B 1 331 ? 7.949 -33.469 -22.484 1 94.31 331 MET B O 1
ATOM 6119 N N . VAL B 1 332 ? 8.383 -33.938 -20.375 1 96.31 332 VAL B N 1
ATOM 6120 C CA . VAL B 1 332 ? 9.672 -33.25 -20.344 1 96.31 332 VAL B CA 1
ATOM 6121 C C . VAL B 1 332 ? 10.703 -34.062 -21.141 1 96.31 332 VAL B C 1
ATOM 6123 O O . VAL B 1 332 ? 10.883 -35.25 -20.922 1 96.31 332 VAL B O 1
ATOM 6126 N N . THR B 1 333 ? 11.344 -33.406 -22.047 1 96.69 333 THR B N 1
ATOM 6127 C CA . THR B 1 333 ? 12.43 -34.031 -22.812 1 96.69 333 THR B CA 1
ATOM 6128 C C . THR B 1 333 ? 13.781 -33.469 -22.391 1 96.69 333 THR B C 1
ATOM 6130 O O . THR B 1 333 ? 14.812 -34.125 -22.562 1 96.69 333 THR B O 1
ATOM 6133 N N . TYR B 1 334 ? 13.727 -32.25 -21.906 1 97.38 334 TYR B N 1
ATOM 6134 C CA . TYR B 1 334 ? 14.898 -31.594 -21.344 1 97.38 334 TYR B CA 1
ATOM 6135 C C . TYR B 1 334 ? 14.5 -30.688 -20.188 1 97.38 334 TYR B C 1
ATOM 6137 O O . TYR B 1 334 ? 13.445 -30.062 -20.203 1 97.38 334 TYR B O 1
ATOM 6145 N N . SER B 1 335 ? 15.289 -30.766 -19.125 1 97.44 335 SER B N 1
ATOM 6146 C CA . SER B 1 335 ? 15.039 -29.859 -18 1 97.44 335 SER B CA 1
ATOM 6147 C C . SER B 1 335 ? 16.344 -29.453 -17.312 1 97.44 335 SER B C 1
ATOM 6149 O O . SER B 1 335 ? 17.25 -30.281 -17.188 1 97.44 335 SER B O 1
ATOM 6151 N N . LYS B 1 336 ? 16.484 -28.25 -17.031 1 97.88 336 LYS B N 1
ATOM 6152 C CA . LYS B 1 336 ? 17.578 -27.703 -16.234 1 97.88 336 LYS B CA 1
ATOM 6153 C C . LYS B 1 336 ? 17.078 -26.641 -15.266 1 97.88 336 LYS B C 1
ATOM 6155 O O . LYS B 1 336 ? 16.219 -25.828 -15.625 1 97.88 336 LYS B O 1
ATOM 6160 N N . SER B 1 337 ? 17.516 -26.703 -13.992 1 97.56 337 SER B N 1
ATOM 6161 C CA . SER B 1 337 ? 17.031 -25.766 -12.977 1 97.56 337 SER B CA 1
ATOM 6162 C C . SER B 1 337 ? 18.172 -25.344 -12.047 1 97.56 337 SER B C 1
ATOM 6164 O O . SER B 1 337 ? 19.078 -26.141 -11.781 1 97.56 337 SER B O 1
ATOM 6166 N N . THR B 1 338 ? 18.156 -24.109 -11.664 1 97.62 338 THR B N 1
ATOM 6167 C CA . THR B 1 338 ? 19.016 -23.688 -10.57 1 97.62 338 THR B CA 1
ATOM 6168 C C . THR B 1 338 ? 18.469 -24.156 -9.227 1 97.62 338 THR B C 1
ATOM 6170 O O . THR B 1 338 ? 17.266 -24.438 -9.109 1 97.62 338 THR B O 1
ATOM 6173 N N . PRO B 1 339 ? 19.328 -24.375 -8.234 1 96.81 339 PRO B N 1
ATOM 6174 C CA . PRO B 1 339 ? 18.766 -24.469 -6.883 1 96.81 339 PRO B CA 1
ATOM 6175 C C . PRO B 1 339 ? 18.141 -23.156 -6.41 1 96.81 339 PRO B C 1
ATOM 6177 O O . PRO B 1 339 ? 18.219 -22.141 -7.121 1 96.81 339 PRO B O 1
ATOM 6180 N N . ILE B 1 340 ? 17.391 -23.25 -5.316 1 97.62 340 ILE B N 1
ATOM 6181 C CA . ILE B 1 340 ? 17.016 -22 -4.652 1 97.62 340 ILE B CA 1
ATOM 6182 C C . ILE B 1 340 ? 18.281 -21.281 -4.176 1 97.62 340 ILE B C 1
ATOM 6184 O O . ILE B 1 340 ? 19.031 -21.812 -3.365 1 97.62 340 ILE B O 1
ATOM 6188 N N . HIS B 1 341 ? 18.406 -20.125 -4.758 1 95.25 341 HIS B N 1
ATOM 6189 C CA . HIS B 1 341 ? 19.688 -19.469 -4.562 1 95.25 341 HIS B CA 1
ATOM 6190 C C . HIS B 1 341 ? 19.516 -17.969 -4.328 1 95.25 341 HIS B C 1
ATOM 6192 O O . HIS B 1 341 ? 18.578 -17.359 -4.836 1 95.25 341 HIS B O 1
ATOM 6198 N N . ARG B 1 342 ? 20.469 -17.453 -3.512 1 97.25 342 ARG B N 1
ATOM 6199 C CA . ARG B 1 342 ? 20.5 -16.016 -3.27 1 97.25 342 ARG B CA 1
ATOM 6200 C C . ARG B 1 342 ? 21.438 -15.312 -4.254 1 97.25 342 ARG B C 1
ATOM 6202 O O . ARG B 1 342 ? 22.516 -15.812 -4.555 1 97.25 342 ARG B O 1
ATOM 6209 N N . LEU B 1 343 ? 21.047 -14.211 -4.781 1 97.75 343 LEU B N 1
ATOM 6210 C CA . LEU B 1 343 ? 21.906 -13.336 -5.586 1 97.75 343 LEU B CA 1
ATOM 6211 C C . LEU B 1 343 ? 21.984 -11.945 -4.977 1 97.75 343 LEU B C 1
ATOM 6213 O O . LEU B 1 343 ? 20.984 -11.406 -4.516 1 97.75 343 LEU B O 1
ATOM 6217 N N . ARG B 1 344 ? 23.125 -11.43 -4.898 1 97.88 344 ARG B N 1
ATOM 6218 C CA . ARG B 1 344 ? 23.391 -10.055 -4.473 1 97.88 344 ARG B CA 1
ATOM 6219 C C . ARG B 1 344 ? 23.766 -9.18 -5.66 1 97.88 344 ARG B C 1
ATOM 6221 O O . ARG B 1 344 ? 24.703 -9.484 -6.391 1 97.88 344 ARG B O 1
ATOM 6228 N N . PHE B 1 345 ? 23.062 -8.07 -5.879 1 97.62 345 PHE B N 1
ATOM 6229 C CA . PHE B 1 345 ? 23.297 -7.199 -7.023 1 97.62 345 PHE B CA 1
ATOM 6230 C C . PHE B 1 345 ? 23.781 -5.828 -6.57 1 97.62 345 PHE B C 1
ATOM 6232 O O . PHE B 1 345 ? 23.312 -5.289 -5.57 1 97.62 345 PHE B O 1
ATOM 6239 N N . VAL B 1 346 ? 24.703 -5.32 -7.242 1 96.69 346 VAL B N 1
ATOM 6240 C CA . VAL B 1 346 ? 24.969 -3.881 -7.254 1 96.69 346 VAL B CA 1
ATOM 6241 C C . VAL B 1 346 ? 24.281 -3.244 -8.461 1 96.69 346 VAL B C 1
ATOM 6243 O O . VAL B 1 346 ? 23.797 -3.947 -9.352 1 96.69 346 VAL B O 1
ATOM 6246 N N . PRO B 1 347 ? 24.094 -1.953 -8.531 1 93.31 347 PRO B N 1
ATOM 6247 C CA . PRO B 1 347 ? 23.375 -1.309 -9.633 1 93.31 347 PRO B CA 1
ATOM 6248 C C . PRO B 1 347 ? 24 -1.634 -11 1 93.31 347 PRO B C 1
ATOM 6250 O O . PRO B 1 347 ? 25.203 -1.516 -11.18 1 93.31 347 PRO B O 1
ATOM 6253 N N . ASP B 1 348 ? 23.172 -2.146 -11.938 1 95.38 348 ASP B N 1
ATOM 6254 C CA . ASP B 1 348 ? 23.484 -2.412 -13.336 1 95.38 348 ASP B CA 1
ATOM 6255 C C . ASP B 1 348 ? 24.438 -3.598 -13.469 1 95.38 348 ASP B C 1
ATOM 6257 O O . ASP B 1 348 ? 25.203 -3.691 -14.438 1 95.38 348 ASP B O 1
ATOM 6261 N N . GLU B 1 349 ? 24.344 -4.43 -12.461 1 97.31 349 GLU B N 1
ATOM 6262 C CA . GLU B 1 349 ? 25.156 -5.637 -12.508 1 97.31 349 GLU B CA 1
ATOM 6263 C C . GLU B 1 349 ? 24.5 -6.73 -13.328 1 97.31 349 GLU B C 1
ATOM 6265 O O . GLU B 1 349 ? 23.281 -6.906 -13.273 1 97.31 349 GLU B O 1
ATOM 6270 N N . ASP B 1 350 ? 25.312 -7.504 -14.055 1 96.38 350 ASP B N 1
ATOM 6271 C CA . ASP B 1 350 ? 24.891 -8.688 -14.789 1 96.38 350 ASP B CA 1
ATOM 6272 C C . ASP B 1 350 ? 25.438 -9.961 -14.148 1 96.38 350 ASP B C 1
ATOM 6274 O O . ASP B 1 350 ? 26.625 -10.031 -13.82 1 96.38 350 ASP B O 1
ATOM 6278 N N . ILE B 1 351 ? 24.609 -10.898 -13.961 1 98 351 ILE B N 1
ATOM 6279 C CA . ILE B 1 351 ? 25.047 -12.148 -13.352 1 98 351 ILE B CA 1
ATOM 6280 C C . ILE B 1 351 ? 24.578 -13.328 -14.195 1 98 351 ILE B C 1
ATOM 6282 O O . ILE B 1 351 ? 23.359 -13.516 -14.398 1 98 351 ILE B O 1
ATOM 6286 N N . PRO B 1 352 ? 25.469 -14.172 -14.742 1 97.5 352 PRO B N 1
ATOM 6287 C CA . PRO B 1 352 ? 25.062 -15.391 -15.445 1 97.5 352 PRO B CA 1
ATOM 6288 C C . PRO B 1 352 ? 24.359 -16.391 -14.523 1 97.5 352 PRO B C 1
ATOM 6290 O O . PRO B 1 352 ? 24.797 -16.625 -13.398 1 97.5 352 PRO B O 1
ATOM 6293 N N . ILE B 1 353 ? 23.312 -17 -15.008 1 96.81 353 ILE B N 1
ATOM 6294 C CA . ILE B 1 353 ? 22.469 -17.812 -14.148 1 96.81 353 ILE B CA 1
ATOM 6295 C C . ILE B 1 353 ? 22.484 -19.266 -14.625 1 96.81 353 ILE B C 1
ATOM 6297 O O . ILE B 1 353 ? 22.469 -20.188 -13.82 1 96.81 353 ILE B O 1
ATOM 6301 N N . LEU B 1 354 ? 22.344 -19.453 -15.891 1 96.25 354 LEU B N 1
ATOM 6302 C CA . LEU B 1 354 ? 22.125 -20.781 -16.453 1 96.25 354 LEU B CA 1
ATOM 6303 C C . LEU B 1 354 ? 22.562 -20.828 -17.906 1 96.25 354 LEU B C 1
ATOM 6305 O O . LEU B 1 354 ? 22.344 -19.875 -18.656 1 96.25 354 LEU B O 1
ATOM 6309 N N . THR B 1 355 ? 23.219 -21.922 -18.312 1 96.44 355 THR B N 1
ATOM 6310 C CA . THR B 1 355 ? 23.594 -22.172 -19.703 1 96.44 355 THR B CA 1
ATOM 6311 C C . THR B 1 355 ? 22.859 -23.391 -20.25 1 96.44 355 THR B C 1
ATOM 6313 O O . THR B 1 355 ? 22.859 -24.453 -19.641 1 96.44 355 THR B O 1
ATOM 6316 N N . LEU B 1 356 ? 22.266 -23.172 -21.375 1 96.06 356 LEU B N 1
ATOM 6317 C CA . LEU B 1 356 ? 21.5 -24.25 -22 1 96.06 356 LEU B CA 1
ATOM 6318 C C . LEU B 1 356 ? 22.438 -25.281 -22.641 1 96.06 356 LEU B C 1
ATOM 6320 O O . LEU B 1 356 ? 23.453 -24.906 -23.219 1 96.06 356 LEU B O 1
ATOM 6324 N N . GLU B 1 357 ? 22.047 -26.531 -22.531 1 94.69 357 GLU B N 1
ATOM 6325 C CA . GLU B 1 357 ? 22.75 -27.609 -23.203 1 94.69 357 GLU B CA 1
ATOM 6326 C C . GLU B 1 357 ? 22.219 -27.828 -24.609 1 94.69 357 GLU B C 1
ATOM 6328 O O . GLU B 1 357 ? 21.172 -27.281 -24.984 1 94.69 357 GLU B O 1
ATOM 6333 N N . GLU B 1 358 ? 22.922 -28.625 -25.344 1 92.88 358 GLU B N 1
ATOM 6334 C CA . GLU B 1 358 ? 22.547 -28.875 -26.734 1 92.88 358 GLU B CA 1
ATOM 6335 C C . GLU B 1 358 ? 21.219 -29.625 -26.812 1 92.88 358 GLU B C 1
ATOM 6337 O O . GLU B 1 358 ? 20.469 -29.469 -27.781 1 92.88 358 GLU B O 1
ATOM 6342 N N . ALA B 1 359 ? 20.938 -30.328 -25.859 1 93.81 359 ALA B N 1
ATOM 6343 C CA . ALA B 1 359 ? 19.719 -31.156 -25.828 1 93.81 359 ALA B CA 1
ATOM 6344 C C . ALA B 1 359 ? 18.469 -30.281 -25.703 1 93.81 359 ALA B C 1
ATOM 6346 O O . ALA B 1 359 ? 17.359 -30.734 -25.984 1 93.81 359 ALA B O 1
ATOM 6347 N N . ALA B 1 360 ? 18.609 -29.062 -25.312 1 95.44 360 ALA B N 1
ATOM 6348 C CA . ALA B 1 360 ? 17.469 -28.156 -25.172 1 95.44 360 ALA B CA 1
ATOM 6349 C C . ALA B 1 360 ? 16.875 -27.812 -26.531 1 95.44 360 ALA B C 1
ATOM 6351 O O . ALA B 1 360 ? 17.594 -27.406 -27.453 1 95.44 360 ALA B O 1
ATOM 6352 N N . THR B 1 361 ? 15.633 -28.016 -26.656 1 95.44 361 THR B N 1
ATOM 6353 C CA . THR B 1 361 ? 14.922 -27.672 -27.891 1 95.44 361 THR B CA 1
ATOM 6354 C C . THR B 1 361 ? 13.859 -26.609 -27.625 1 95.44 361 THR B C 1
ATOM 6356 O O . THR B 1 361 ? 13.438 -26.422 -26.484 1 95.44 361 THR B O 1
ATOM 6359 N N . PHE B 1 362 ? 13.508 -25.875 -28.719 1 94.62 362 PHE B N 1
ATOM 6360 C CA . PHE B 1 362 ? 12.445 -24.875 -28.656 1 94.62 362 PHE B CA 1
ATOM 6361 C C . PHE B 1 362 ? 11.148 -25.422 -29.234 1 94.62 362 PHE B C 1
ATOM 6363 O O . PHE B 1 362 ? 11.172 -26.266 -30.125 1 94.62 362 PHE B O 1
ATOM 6370 N N . PRO B 1 363 ? 9.992 -25.047 -28.703 1 96.19 363 PRO B N 1
ATOM 6371 C CA . PRO B 1 363 ? 9.805 -23.969 -27.734 1 96.19 363 PRO B CA 1
ATOM 6372 C C . PRO B 1 363 ? 10.328 -24.312 -26.344 1 96.19 363 PRO B C 1
ATOM 6374 O O . PRO B 1 363 ? 10.18 -25.469 -25.906 1 96.19 363 PRO B O 1
ATOM 6377 N N . LEU B 1 364 ? 10.938 -23.312 -25.734 1 97.25 364 LEU B N 1
ATOM 6378 C CA . LEU B 1 364 ? 11.523 -23.469 -24.422 1 97.25 364 LEU B CA 1
ATOM 6379 C C . LEU B 1 364 ? 10.617 -22.859 -23.344 1 97.25 364 LEU B C 1
ATOM 6381 O O . LEU B 1 364 ? 10.266 -21.688 -23.438 1 97.25 364 LEU B O 1
ATOM 6385 N N . HIS B 1 365 ? 10.227 -23.641 -22.328 1 97.62 365 HIS B N 1
ATOM 6386 C CA . HIS B 1 365 ? 9.391 -23.188 -21.234 1 97.62 365 HIS B CA 1
ATOM 6387 C C . HIS B 1 365 ? 10.242 -22.719 -20.062 1 97.62 365 HIS B C 1
ATOM 6389 O O . HIS B 1 365 ? 11.086 -23.453 -19.547 1 97.62 365 HIS B O 1
ATOM 6395 N N . ILE B 1 366 ? 9.977 -21.484 -19.688 1 98.19 366 ILE B N 1
ATOM 6396 C CA . ILE B 1 366 ? 10.711 -20.906 -18.562 1 98.19 366 ILE B CA 1
ATOM 6397 C C . ILE B 1 366 ? 9.789 -20.766 -17.359 1 98.19 366 ILE B C 1
ATOM 6399 O O . ILE B 1 366 ? 8.68 -20.234 -17.469 1 98.19 366 ILE B O 1
ATOM 6403 N N . CYS B 1 367 ? 10.133 -21.281 -16.219 1 98.25 367 CYS B N 1
ATOM 6404 C CA . CYS B 1 367 ? 9.484 -21.094 -14.93 1 98.25 367 CYS B CA 1
ATOM 6405 C C . CYS B 1 367 ? 10.406 -20.375 -13.953 1 98.25 367 CYS B C 1
ATOM 6407 O O . CYS B 1 367 ? 11.531 -20.812 -13.719 1 98.25 367 CYS B O 1
ATOM 6409 N N . PHE B 1 368 ? 9.922 -19.328 -13.461 1 98.38 368 PHE B N 1
ATOM 6410 C CA . PHE B 1 368 ? 10.75 -18.453 -12.633 1 98.38 368 PHE B CA 1
ATOM 6411 C C . PHE B 1 368 ? 10.047 -18.125 -11.32 1 98.38 368 PHE B C 1
ATOM 6413 O O . PHE B 1 368 ? 8.93 -17.609 -11.32 1 98.38 368 PHE B O 1
ATOM 6420 N N . ASN B 1 369 ? 10.633 -18.5 -10.164 1 98.69 369 ASN B N 1
ATOM 6421 C CA . ASN B 1 369 ? 10.219 -18.109 -8.82 1 98.69 369 ASN B CA 1
ATOM 6422 C C . ASN B 1 369 ? 11.188 -17.125 -8.195 1 98.69 369 ASN B C 1
ATOM 6424 O O . ASN B 1 369 ? 12.398 -17.328 -8.219 1 98.69 369 ASN B O 1
ATOM 6428 N N . VAL B 1 370 ? 10.688 -16.031 -7.656 1 98.62 370 VAL B N 1
ATOM 6429 C CA . VAL B 1 370 ? 11.617 -15.039 -7.145 1 98.62 370 VAL B CA 1
ATOM 6430 C C . VAL B 1 370 ? 11.023 -14.375 -5.898 1 98.62 370 VAL B C 1
ATOM 6432 O O . VAL B 1 370 ? 9.805 -14.211 -5.793 1 98.62 370 VAL B O 1
ATOM 6435 N N . VAL B 1 371 ? 11.82 -14.07 -4.934 1 98.38 371 VAL B N 1
ATOM 6436 C CA . VAL B 1 371 ? 11.492 -13.297 -3.74 1 98.38 371 VAL B CA 1
ATOM 6437 C C . VAL B 1 371 ? 12.359 -12.047 -3.678 1 98.38 371 VAL B C 1
ATOM 6439 O O . VAL B 1 371 ? 13.594 -12.141 -3.605 1 98.38 371 VAL B O 1
ATOM 6442 N N . TYR B 1 372 ? 11.727 -10.875 -3.658 1 97.75 372 TYR B N 1
ATOM 6443 C CA . TYR B 1 372 ? 12.453 -9.609 -3.68 1 97.75 372 TYR B CA 1
ATOM 6444 C C . TYR B 1 372 ? 12.633 -9.055 -2.271 1 97.75 372 TYR B C 1
ATOM 6446 O O . TYR B 1 372 ? 13.523 -8.242 -2.025 1 97.75 372 TYR B O 1
ATOM 6454 N N . VAL B 1 373 ? 11.672 -9.383 -1.414 1 96.94 373 VAL B N 1
ATOM 6455 C CA . VAL B 1 373 ? 11.641 -8.773 -0.091 1 96.94 373 VAL B CA 1
ATOM 6456 C C . VAL B 1 373 ? 11.703 -9.852 0.984 1 96.94 373 VAL B C 1
ATOM 6458 O O . VAL B 1 373 ? 11.297 -10.992 0.748 1 96.94 373 VAL B O 1
ATOM 6461 N N . THR B 1 374 ? 12.211 -9.5 2.158 1 96 374 THR B N 1
ATOM 6462 C CA . THR B 1 374 ? 12.383 -10.461 3.242 1 96 374 THR B CA 1
ATOM 6463 C C . THR B 1 374 ? 11.047 -10.766 3.91 1 96 374 THR B C 1
ATOM 6465 O O . THR B 1 374 ? 10.398 -9.875 4.465 1 96 374 THR B O 1
ATOM 6468 N N . PRO B 1 375 ? 10.656 -12.039 3.783 1 91.75 375 PRO B N 1
ATOM 6469 C CA . PRO B 1 375 ? 9.469 -12.398 4.559 1 91.75 375 PRO B CA 1
ATOM 6470 C C . PRO B 1 375 ? 9.68 -12.273 6.062 1 91.75 375 PRO B C 1
ATOM 6472 O O . PRO B 1 375 ? 10.781 -12.531 6.555 1 91.75 375 PRO B O 1
ATOM 6475 N N . CYS B 1 376 ? 8.75 -11.664 6.73 1 82.44 376 CYS B N 1
ATOM 6476 C CA . CYS B 1 376 ? 8.875 -11.461 8.172 1 82.44 376 CYS B CA 1
ATOM 6477 C C . CYS B 1 376 ? 7.773 -12.195 8.922 1 82.44 376 CYS B C 1
ATOM 6479 O O . CYS B 1 376 ? 6.598 -12.094 8.562 1 82.44 376 CYS B O 1
ATOM 6481 N N . GLU B 1 377 ? 8.172 -12.898 9.93 1 75.5 377 GLU B N 1
ATOM 6482 C CA . GLU B 1 377 ? 7.215 -13.656 10.727 1 75.5 377 GLU B CA 1
ATOM 6483 C C . GLU B 1 377 ? 6.273 -12.734 11.492 1 75.5 377 GLU B C 1
ATOM 6485 O O . GLU B 1 377 ? 5.113 -13.078 11.734 1 75.5 377 GLU B O 1
ATOM 6490 N N . SER B 1 378 ? 6.793 -11.539 11.781 1 72.88 378 SER B N 1
ATOM 6491 C CA . SER B 1 378 ? 5.984 -10.609 12.555 1 72.88 378 SER B CA 1
ATOM 6492 C C . SER B 1 378 ? 4.898 -9.969 11.703 1 72.88 378 SER B C 1
ATOM 6494 O O . SER B 1 378 ? 3.928 -9.422 12.227 1 72.88 378 SER B O 1
ATOM 6496 N N . VAL B 1 379 ? 5.082 -10.031 10.43 1 80.81 379 VAL B N 1
ATOM 6497 C CA . VAL B 1 379 ? 4.086 -9.555 9.484 1 80.81 379 VAL B CA 1
ATOM 6498 C C . VAL B 1 379 ? 3.74 -10.664 8.492 1 80.81 379 VAL B C 1
ATOM 6500 O O . VAL B 1 379 ? 4.195 -10.648 7.348 1 80.81 379 VAL B O 1
ATOM 6503 N N . PRO B 1 380 ? 2.914 -11.469 8.938 1 84.56 380 PRO B N 1
ATOM 6504 C CA . PRO B 1 380 ? 2.631 -12.625 8.086 1 84.56 380 PRO B CA 1
ATOM 6505 C C . PRO B 1 380 ? 1.863 -12.25 6.82 1 84.56 380 PRO B C 1
ATOM 6507 O O . PRO B 1 380 ? 1.126 -11.266 6.812 1 84.56 380 PRO B O 1
ATOM 6510 N N . LEU B 1 381 ? 2.121 -13.031 5.816 1 92.56 381 LEU B N 1
ATOM 6511 C CA . LEU B 1 381 ? 1.363 -12.906 4.574 1 92.56 381 LEU B CA 1
ATOM 6512 C C . LEU B 1 381 ? -0.127 -13.109 4.828 1 92.56 381 LEU B C 1
ATOM 6514 O O . LEU B 1 381 ? -0.523 -14.055 5.516 1 92.56 381 LEU B O 1
ATOM 6518 N N . PRO B 1 382 ? -0.917 -12.156 4.328 1 92.94 382 PRO B N 1
ATOM 6519 C CA . PRO B 1 382 ? -2.361 -12.312 4.527 1 92.94 382 PRO B CA 1
ATOM 6520 C C . PRO B 1 382 ? -2.936 -13.516 3.783 1 92.94 382 PRO B C 1
ATOM 6522 O O . PRO B 1 382 ? -2.291 -14.047 2.879 1 92.94 382 PRO B O 1
ATOM 6525 N N . THR B 1 383 ? -4.121 -13.984 4.25 1 91.81 383 THR B N 1
ATOM 6526 C CA . THR B 1 383 ? -4.895 -15.039 3.6 1 91.81 383 THR B CA 1
ATOM 6527 C C . THR B 1 383 ? -6.371 -14.656 3.539 1 91.81 383 THR B C 1
ATOM 6529 O O . THR B 1 383 ? -6.84 -13.82 4.316 1 91.81 383 THR B O 1
ATOM 6532 N N . LEU B 1 384 ? -7.035 -15.188 2.547 1 92.12 384 LEU B N 1
ATOM 6533 C CA . LEU B 1 384 ? -8.484 -15.016 2.531 1 92.12 384 LEU B CA 1
ATOM 6534 C C . LEU B 1 384 ? -9.125 -15.656 3.758 1 92.12 384 LEU B C 1
ATOM 6536 O O . LEU B 1 384 ? -8.555 -16.578 4.344 1 92.12 384 LEU B O 1
ATOM 6540 N N . PRO B 1 385 ? -10.219 -15.078 4.23 1 84.69 385 PRO B N 1
ATOM 6541 C CA . PRO B 1 385 ? -10.852 -15.578 5.453 1 84.69 385 PRO B CA 1
ATOM 6542 C C . PRO B 1 385 ? -11.344 -17.016 5.316 1 84.69 385 PRO B C 1
ATOM 6544 O O . PRO B 1 385 ? -11.656 -17.469 4.207 1 84.69 385 PRO B O 1
ATOM 6547 N N . THR B 1 386 ? -11.203 -17.688 6.5 1 79.38 386 THR B N 1
ATOM 6548 C CA . THR B 1 386 ? -11.859 -18.984 6.621 1 79.38 386 THR B CA 1
ATOM 6549 C C . THR B 1 386 ? -13.211 -18.844 7.312 1 79.38 386 THR B C 1
ATOM 6551 O O . THR B 1 386 ? -13.297 -18.281 8.398 1 79.38 386 THR B O 1
ATOM 6554 N N . LEU B 1 387 ? -14.234 -18.75 6.664 1 69 387 LEU B N 1
ATOM 6555 C CA . LEU B 1 387 ? -15.539 -18.453 7.246 1 69 387 LEU B CA 1
ATOM 6556 C C . LEU B 1 387 ? -16.141 -19.703 7.895 1 69 387 LEU B C 1
ATOM 6558 O O . LEU B 1 387 ? -16.188 -20.766 7.281 1 69 387 LEU B O 1
ATOM 6562 N N . THR B 1 388 ? -16.188 -19.547 9.234 1 63.72 388 THR B N 1
ATOM 6563 C CA . THR B 1 388 ? -16.891 -20.594 9.984 1 63.72 388 THR B CA 1
ATOM 6564 C C . THR B 1 388 ? -18.391 -20.516 9.742 1 63.72 388 THR B C 1
ATOM 6566 O O . THR B 1 388 ? -18.891 -19.547 9.172 1 63.72 388 THR B O 1
ATOM 6569 N N . ASN B 1 389 ? -19.031 -21.625 10.102 1 60.97 389 ASN B N 1
ATOM 6570 C CA . ASN B 1 389 ? -20.484 -21.688 9.969 1 60.97 389 ASN B CA 1
ATOM 6571 C C . ASN B 1 389 ? -21.156 -20.484 10.648 1 60.97 389 ASN B C 1
ATOM 6573 O O . ASN B 1 389 ? -22.141 -19.953 10.141 1 60.97 389 ASN B O 1
ATOM 6577 N N . GLU B 1 390 ? -20.641 -20.094 11.742 1 58.25 390 GLU B N 1
ATOM 6578 C CA . GLU B 1 390 ? -21.219 -18.969 12.477 1 58.25 390 GLU B CA 1
ATOM 6579 C C . GLU B 1 390 ? -21.016 -17.656 11.711 1 58.25 390 GLU B C 1
ATOM 6581 O O . GLU B 1 390 ? -21.906 -16.797 11.703 1 58.25 390 GLU B O 1
ATOM 6586 N N . ASP B 1 391 ? -19.906 -17.594 11.023 1 61.12 391 ASP B N 1
ATOM 6587 C CA . ASP B 1 391 ? -19.609 -16.406 10.227 1 61.12 391 ASP B CA 1
ATOM 6588 C C . ASP B 1 391 ? -20.578 -16.281 9.047 1 61.12 391 ASP B C 1
ATOM 6590 O O . ASP B 1 391 ? -21.047 -15.188 8.727 1 61.12 391 ASP B O 1
ATOM 6594 N N . TRP B 1 392 ? -20.922 -17.406 8.625 1 64.38 392 TRP B N 1
ATOM 6595 C CA . TRP B 1 392 ? -21.766 -17.5 7.441 1 64.38 392 TRP B CA 1
ATOM 6596 C C . TRP B 1 392 ? -23.203 -17.094 7.77 1 64.38 392 TRP B C 1
ATOM 6598 O O . TRP B 1 392 ? -23.891 -16.484 6.953 1 64.38 392 TRP B O 1
ATOM 6608 N N . ASP B 1 393 ? -23.547 -17.391 8.953 1 59.56 393 ASP B N 1
ATOM 6609 C CA . ASP B 1 393 ? -24.891 -17.016 9.383 1 59.56 393 ASP B CA 1
ATOM 6610 C C . ASP B 1 393 ? -25.031 -15.5 9.461 1 59.56 393 ASP B C 1
ATOM 6612 O O . ASP B 1 393 ? -26.078 -14.953 9.102 1 59.56 393 ASP B O 1
ATOM 6616 N N . LYS B 1 394 ? -24.062 -14.945 9.773 1 57.47 394 LYS B N 1
ATOM 6617 C CA . LYS B 1 394 ? -24.094 -13.492 9.891 1 57.47 394 LYS B CA 1
ATOM 6618 C C . LYS B 1 394 ? -24.141 -12.828 8.516 1 57.47 394 LYS B C 1
ATOM 6620 O O . LYS B 1 394 ? -24.828 -11.812 8.344 1 57.47 394 LYS B O 1
ATOM 6625 N N . ILE B 1 395 ? -23.344 -13.367 7.66 1 58.12 395 ILE B N 1
ATOM 6626 C CA . ILE B 1 395 ? -23.312 -12.836 6.301 1 58.12 395 ILE B CA 1
ATOM 6627 C C . ILE B 1 395 ? -24.672 -13.047 5.637 1 58.12 395 ILE B C 1
ATOM 6629 O O . ILE B 1 395 ? -25.172 -12.156 4.934 1 58.12 395 ILE B O 1
ATOM 6633 N N . ASP B 1 396 ? -25.188 -14.195 5.879 1 57.88 396 ASP B N 1
ATOM 6634 C CA . ASP B 1 396 ? -26.516 -14.469 5.34 1 57.88 396 ASP B CA 1
ATOM 6635 C C . ASP B 1 396 ? -27.562 -13.516 5.93 1 57.88 396 ASP B C 1
ATOM 6637 O O . ASP B 1 396 ? -28.5 -13.109 5.242 1 57.88 396 ASP B O 1
ATOM 6641 N N . ASP B 1 397 ? -27.375 -13.227 7.141 1 50.16 397 ASP B N 1
ATOM 6642 C CA . ASP B 1 397 ? -28.281 -12.297 7.809 1 50.16 397 ASP B CA 1
ATOM 6643 C C . ASP B 1 397 ? -28.109 -10.875 7.273 1 50.16 397 ASP B C 1
ATOM 6645 O O . ASP B 1 397 ? -29.078 -10.125 7.152 1 50.16 397 ASP B O 1
ATOM 6649 N N . ILE B 1 398 ? -26.891 -10.562 7.094 1 47.62 398 ILE B N 1
ATOM 6650 C CA . ILE B 1 398 ? -26.625 -9.227 6.578 1 47.62 398 ILE B CA 1
ATOM 6651 C C . ILE B 1 398 ? -27.109 -9.117 5.137 1 47.62 398 ILE B C 1
ATOM 6653 O O . ILE B 1 398 ? -27.688 -8.102 4.746 1 47.62 398 ILE B O 1
ATOM 6657 N N . GLN B 1 399 ? -26.75 -10.141 4.375 1 45.47 399 GLN B N 1
ATOM 6658 C CA . GLN B 1 399 ? -27.234 -10.117 3.002 1 45.47 399 GLN B CA 1
ATOM 6659 C C . GLN B 1 399 ? -28.766 -10.156 2.963 1 45.47 399 GLN B C 1
ATOM 6661 O O . GLN B 1 399 ? -29.375 -9.703 1.991 1 45.47 399 GLN B O 1
ATOM 6666 N N . GLY B 1 400 ? -29.406 -10.695 3.973 1 36.28 400 GLY B N 1
ATOM 6667 C CA . GLY B 1 400 ? -30.859 -10.578 4.074 1 36.28 400 GLY B CA 1
ATOM 6668 C C . GLY B 1 400 ? -31.312 -9.234 4.609 1 36.28 400 GLY B C 1
ATOM 6669 O O . GLY B 1 400 ? -32.5 -8.938 4.617 1 36.28 400 GLY B O 1
ATOM 6670 N N . VAL B 1 401 ? -30.75 -8.688 5.602 1 33.72 401 VAL B N 1
ATOM 6671 C CA . VAL B 1 401 ? -31.156 -7.363 6.074 1 33.72 401 VAL B CA 1
ATOM 6672 C C . VAL B 1 401 ? -30.766 -6.305 5.047 1 33.72 401 VAL B C 1
ATOM 6674 O O . VAL B 1 401 ? -29.625 -6.301 4.551 1 33.72 401 VAL B O 1
ATOM 6677 N N . PRO B 1 402 ? -31.734 -5.539 4.445 1 27.97 402 PRO B N 1
ATOM 6678 C CA . PRO B 1 402 ? -31.375 -4.406 3.59 1 27.97 402 PRO B CA 1
ATOM 6679 C C . PRO B 1 402 ? -30.266 -3.541 4.184 1 27.97 402 PRO B C 1
ATOM 6681 O O . PRO B 1 402 ? -30.297 -3.221 5.375 1 27.97 402 PRO B O 1
ATOM 6684 N N . SER B 1 403 ? -29 -3.736 3.744 1 29.08 403 SER B N 1
ATOM 6685 C CA . SER B 1 403 ? -27.875 -2.918 4.152 1 29.08 403 SER B CA 1
ATOM 6686 C C . SER B 1 403 ? -28.312 -1.501 4.508 1 29.08 403 SER B C 1
ATOM 6688 O O . SER B 1 403 ? -28.938 -0.821 3.699 1 29.08 403 SER B O 1
ATOM 6690 N N . SER B 1 404 ? -28.703 -1.25 5.582 1 25.02 404 SER B N 1
ATOM 6691 C CA . SER B 1 404 ? -28.766 0.157 5.961 1 25.02 404 SER B CA 1
ATOM 6692 C C . SER B 1 404 ? -27.578 0.929 5.402 1 25.02 404 SER B C 1
ATOM 6694 O O . SER B 1 404 ? -26.469 0.391 5.309 1 25.02 404 SER B O 1
ATOM 6696 N N . SER B 1 405 ? -27.812 2.104 4.699 1 24.52 405 SER B N 1
ATOM 6697 C CA . SER B 1 405 ? -27.047 3.047 3.893 1 24.52 405 SER B CA 1
ATOM 6698 C C . SER B 1 405 ? -25.781 3.498 4.621 1 24.52 405 SER B C 1
ATOM 6700 O O . SER B 1 405 ? -25.812 4.484 5.359 1 24.52 405 SER B O 1
ATOM 6702 N N . VAL B 1 406 ? -25.156 2.801 5.488 1 26.81 406 VAL B N 1
ATOM 6703 C CA . VAL B 1 406 ? -23.891 3.475 5.711 1 26.81 406 VAL B CA 1
ATOM 6704 C C . VAL B 1 406 ? -23.203 3.754 4.371 1 26.81 406 VAL B C 1
ATOM 6706 O O . VAL B 1 406 ? -22.891 2.824 3.623 1 26.81 406 VAL B O 1
ATOM 6709 N N . HIS B 1 407 ? -23.562 4.785 3.688 1 24.11 407 HIS B N 1
ATOM 6710 C CA . HIS B 1 407 ? -22.969 5.332 2.473 1 24.11 407 HIS B CA 1
ATOM 6711 C C . HIS B 1 407 ? -21.438 5.227 2.508 1 24.11 407 HIS B C 1
ATOM 6713 O O . HIS B 1 407 ? -20.766 6.055 3.133 1 24.11 407 HIS B O 1
ATOM 6719 N N . LEU B 1 408 ? -20.906 4.145 2.838 1 25.66 408 LEU B N 1
ATOM 6720 C CA . LEU B 1 408 ? -19.531 4.195 2.385 1 25.66 408 LEU B CA 1
ATOM 6721 C C . LEU B 1 408 ? -19.453 4.57 0.909 1 25.66 408 LEU B C 1
ATOM 6723 O O . LEU B 1 408 ? -20.141 3.977 0.078 1 25.66 408 LEU B O 1
ATOM 6727 N N . ASP B 1 409 ? -19.344 5.785 0.611 1 26.03 409 ASP B N 1
ATOM 6728 C CA . ASP B 1 409 ? -19.203 6.223 -0.774 1 26.03 409 ASP B CA 1
ATOM 6729 C C . ASP B 1 409 ? -18.375 5.223 -1.585 1 26.03 409 ASP B C 1
ATOM 6731 O O . ASP B 1 409 ? -17.203 4.988 -1.29 1 26.03 409 ASP B O 1
ATOM 6735 N N . PRO B 1 410 ? -19.078 4.219 -2.125 1 27.42 410 PRO B N 1
ATOM 6736 C CA . PRO B 1 410 ? -18.625 3.029 -2.85 1 27.42 410 PRO B CA 1
ATOM 6737 C C . PRO B 1 410 ? -17.484 3.324 -3.811 1 27.42 410 PRO B C 1
ATOM 6739 O O . PRO B 1 410 ? -16.484 2.59 -3.838 1 27.42 410 PRO B O 1
ATOM 6742 N N . THR B 1 411 ? -17.859 3.797 -5.043 1 25.84 411 THR B N 1
ATOM 6743 C CA . THR B 1 411 ? -17.469 3.32 -6.367 1 25.84 411 THR B CA 1
ATOM 6744 C C . THR B 1 411 ? -16.125 3.906 -6.789 1 25.84 411 THR B C 1
ATOM 6746 O O . THR B 1 411 ? -16.062 5.062 -7.215 1 25.84 411 THR B O 1
ATOM 6749 N N . LEU B 1 412 ? -15.242 3.73 -6.102 1 26.83 412 LEU B N 1
ATOM 6750 C CA . LEU B 1 412 ? -13.984 4.074 -6.758 1 26.83 412 LEU B CA 1
ATOM 6751 C C . LEU B 1 412 ? -13.828 3.307 -8.062 1 26.83 412 LEU B C 1
ATOM 6753 O O . LEU B 1 412 ? -13.602 2.094 -8.055 1 26.83 412 LEU B O 1
ATOM 6757 N N . ASN B 1 413 ? -14.664 3.598 -9.047 1 24.69 413 ASN B N 1
ATOM 6758 C CA . ASN B 1 413 ? -14.469 3.004 -10.359 1 24.69 413 ASN B CA 1
ATOM 6759 C C . ASN B 1 413 ? -13.039 3.201 -10.859 1 24.69 413 ASN B C 1
ATOM 6761 O O . ASN B 1 413 ? -12.594 4.336 -11.055 1 24.69 413 ASN B O 1
ATOM 6765 N N . PRO B 1 414 ? -12.273 2.273 -10.75 1 26.58 414 PRO B N 1
ATOM 6766 C CA . PRO B 1 414 ? -10.938 2.383 -11.328 1 26.58 414 PRO B CA 1
ATOM 6767 C C . PRO B 1 414 ? -10.953 2.891 -12.766 1 26.58 414 PRO B C 1
ATOM 6769 O O . PRO B 1 414 ? -9.898 3.168 -13.344 1 26.58 414 PRO B O 1
ATOM 6772 N N . GLU B 1 415 ? -12.125 2.795 -13.453 1 28.3 415 GLU B N 1
ATOM 6773 C CA . GLU B 1 415 ? -12.078 3.24 -14.844 1 28.3 415 GLU B CA 1
ATOM 6774 C C . GLU B 1 415 ? -11.734 4.723 -14.938 1 28.3 415 GLU B C 1
ATOM 6776 O O . GLU B 1 415 ? -11.344 5.211 -16 1 28.3 415 GLU B O 1
ATOM 6781 N N . SER B 1 416 ? -12.047 5.391 -13.883 1 29.42 416 SER B N 1
ATOM 6782 C CA . SER B 1 416 ? -11.852 6.828 -14.047 1 29.42 416 SER B CA 1
ATOM 6783 C C . SER B 1 416 ? -10.375 7.195 -14.008 1 29.42 416 SER B C 1
ATOM 6785 O O . SER B 1 416 ? -10.008 8.352 -14.219 1 29.42 416 SER B O 1
ATOM 6787 N N . LEU B 1 417 ? -9.617 6.336 -13.57 1 29.12 417 LEU B N 1
ATOM 6788 C CA . LEU B 1 417 ? -8.203 6.691 -13.562 1 29.12 417 LEU B CA 1
ATOM 6789 C C . LEU B 1 417 ? -7.66 6.805 -14.984 1 29.12 417 LEU B C 1
ATOM 6791 O O . LEU B 1 417 ? -6.555 7.309 -15.195 1 29.12 417 LEU B O 1
ATOM 6795 N N . LEU B 1 418 ? -8.258 6.121 -16.047 1 28.22 418 LEU B N 1
ATOM 6796 C CA . LEU B 1 418 ? -7.691 6.082 -17.391 1 28.22 418 LEU B CA 1
ATOM 6797 C C . LEU B 1 418 ? -8.109 7.312 -18.203 1 28.22 418 LEU B C 1
ATOM 6799 O O . LEU B 1 418 ? -7.691 7.477 -19.344 1 28.22 418 LEU B O 1
ATOM 6803 N N . SER B 1 419 ? -9.242 8.031 -17.828 1 27.78 419 SER B N 1
ATOM 6804 C CA . SER B 1 419 ? -9.742 8.938 -18.859 1 27.78 419 SER B CA 1
ATOM 6805 C C . SER B 1 419 ? -8.766 10.086 -19.109 1 27.78 419 SER B C 1
ATOM 6807 O O . SER B 1 419 ? -9.016 10.945 -19.953 1 27.78 419 SER B O 1
ATOM 6809 N N . ASN B 1 420 ? -7.887 10.242 -18.234 1 28.27 420 ASN B N 1
ATOM 6810 C CA . ASN B 1 420 ? -7.262 11.508 -18.578 1 28.27 420 ASN B CA 1
ATOM 6811 C C . ASN B 1 420 ? -6.305 11.367 -19.766 1 28.27 420 ASN B C 1
ATOM 6813 O O . ASN B 1 420 ? -5.508 12.266 -20.031 1 28.27 420 ASN B O 1
ATOM 6817 N N . SER B 1 421 ? -6.078 10.156 -20.375 1 23.84 421 SER B N 1
ATOM 6818 C CA . SER B 1 421 ? -5.055 10.211 -21.406 1 23.84 421 SER B CA 1
ATOM 6819 C C . SER B 1 421 ? -5.609 10.82 -22.688 1 23.84 421 SER B C 1
ATOM 6821 O O . SER B 1 421 ? -4.922 10.859 -23.719 1 23.84 421 SER B O 1
ATOM 6823 N N . SER B 1 422 ? -6.898 11.008 -22.984 1 22.88 422 SER B N 1
ATOM 6824 C CA . SER B 1 422 ? -7.117 11.266 -24.406 1 22.88 422 SER B CA 1
ATOM 6825 C C . SER B 1 422 ? -6.41 12.539 -24.859 1 22.88 422 SER B C 1
ATOM 6827 O O . SER B 1 422 ? -6.148 12.727 -26.047 1 22.88 422 SER B O 1
ATOM 6829 N N . ALA B 1 423 ? -6.781 13.859 -24.422 1 22.47 423 ALA B N 1
ATOM 6830 C CA . ALA B 1 423 ? -6.789 14.977 -25.375 1 22.47 423 ALA B CA 1
ATOM 6831 C C . ALA B 1 423 ? -5.379 15.492 -25.625 1 22.47 423 ALA B C 1
ATOM 6833 O O . ALA B 1 423 ? -5.176 16.406 -26.438 1 22.47 423 ALA B O 1
ATOM 6834 N N . GLU B 1 424 ? -4.137 15.141 -25.156 1 21.45 424 GLU B N 1
ATOM 6835 C CA . GLU B 1 424 ? -3.285 15.828 -26.125 1 21.45 424 GLU B CA 1
ATOM 6836 C C . GLU B 1 424 ? -3.16 15.031 -27.406 1 21.45 424 GLU B C 1
ATOM 6838 O O . GLU B 1 424 ? -3.059 13.805 -27.375 1 21.45 424 GLU B O 1
#